Protein AF-A0A7V4SW71-F1 (afdb_monomer_lite)

Structure (mmCIF, N/CA/C/O backbone):
data_AF-A0A7V4SW71-F1
#
_entry.id   AF-A0A7V4SW71-F1
#
loop_
_atom_site.group_PDB
_atom_site.id
_atom_site.type_symbol
_atom_site.label_atom_id
_atom_site.label_alt_id
_atom_site.label_comp_id
_atom_site.label_asym_id
_atom_site.label_entity_id
_atom_site.label_seq_id
_atom_site.pdbx_PDB_ins_code
_atom_site.Cartn_x
_atom_site.Cartn_y
_atom_site.Cartn_z
_atom_site.occupancy
_atom_site.B_iso_or_equiv
_atom_site.auth_seq_id
_atom_site.auth_comp_id
_atom_site.auth_asym_id
_atom_site.auth_atom_id
_atom_site.pdbx_PDB_model_num
ATOM 1 N N . MET A 1 1 ? -66.547 -0.170 7.806 1.00 44.41 1 MET A N 1
ATOM 2 C CA . MET A 1 1 ? -65.790 1.089 7.592 1.00 44.41 1 MET A CA 1
ATOM 3 C C . MET A 1 1 ? -64.927 1.549 8.776 1.00 44.41 1 MET A C 1
ATOM 5 O O . MET A 1 1 ? -63.942 2.219 8.518 1.00 44.41 1 MET A O 1
ATOM 9 N N . ARG A 1 2 ? -65.202 1.182 10.043 1.00 37.84 2 ARG A N 1
ATOM 10 C CA . ARG A 1 2 ? -64.357 1.587 11.195 1.00 37.84 2 ARG A CA 1
ATOM 11 C C . ARG A 1 2 ? -63.108 0.724 11.460 1.00 37.84 2 ARG A C 1
ATOM 13 O O . ARG A 1 2 ? -62.207 1.191 12.137 1.00 37.84 2 ARG A O 1
ATOM 20 N N . ILE A 1 3 ? -63.015 -0.482 10.889 1.00 38.28 3 ILE A N 1
ATOM 21 C CA . ILE A 1 3 ? -61.855 -1.383 11.081 1.00 38.28 3 ILE A CA 1
ATOM 22 C C . ILE A 1 3 ? -60.724 -1.103 10.068 1.00 38.28 3 ILE A C 1
ATOM 24 O O . ILE A 1 3 ? -59.557 -1.302 10.383 1.00 38.28 3 ILE A O 1
ATOM 28 N N . LEU A 1 4 ? -61.032 -0.530 8.895 1.00 38.78 4 LEU A N 1
ATOM 29 C CA . LEU A 1 4 ? -60.008 -0.141 7.910 1.00 38.78 4 LEU A CA 1
ATOM 30 C C . LEU A 1 4 ? -59.268 1.157 8.287 1.00 38.78 4 LEU A C 1
ATOM 32 O O . LEU A 1 4 ? -58.113 1.329 7.920 1.00 38.78 4 LEU A O 1
ATOM 36 N N . PHE A 1 5 ? -59.903 2.057 9.047 1.00 35.97 5 PHE A N 1
ATOM 37 C CA . PHE A 1 5 ? -59.296 3.339 9.435 1.00 35.97 5 PHE A CA 1
ATOM 38 C C . PHE A 1 5 ? -58.245 3.197 10.549 1.00 35.97 5 PHE A C 1
ATOM 40 O O . PHE A 1 5 ? -57.279 3.951 10.571 1.00 35.97 5 PHE A O 1
ATOM 47 N N . VAL A 1 6 ? -58.381 2.200 11.433 1.00 38.84 6 VAL A N 1
ATOM 48 C CA . VAL A 1 6 ? -57.404 1.941 12.510 1.00 38.84 6 VAL A CA 1
ATOM 49 C C . VAL A 1 6 ? -56.166 1.206 11.979 1.00 38.84 6 VAL A C 1
ATOM 51 O O . VAL A 1 6 ? -55.058 1.495 12.415 1.00 38.84 6 VAL A O 1
ATOM 54 N N . ALA A 1 7 ? -56.320 0.337 10.973 1.00 34.94 7 ALA A N 1
ATOM 55 C CA . ALA A 1 7 ? -55.188 -0.318 10.314 1.00 34.94 7 ALA A CA 1
ATOM 56 C C . ALA A 1 7 ? -54.356 0.660 9.463 1.00 34.94 7 ALA A C 1
ATOM 58 O O . ALA A 1 7 ? -53.132 0.589 9.464 1.00 34.94 7 ALA A O 1
ATOM 59 N N . VAL A 1 8 ? -55.001 1.621 8.791 1.00 40.41 8 VAL A N 1
ATOM 60 C CA . VAL A 1 8 ? -54.296 2.644 8.002 1.00 40.41 8 VAL A CA 1
ATOM 61 C C . VAL A 1 8 ? -53.605 3.674 8.904 1.00 40.41 8 VAL A C 1
ATOM 63 O O . VAL A 1 8 ? -52.491 4.076 8.593 1.00 40.41 8 VAL A O 1
ATOM 66 N N . LEU A 1 9 ? -54.171 4.029 10.065 1.00 33.66 9 LEU A N 1
ATOM 67 C CA . LEU A 1 9 ? -53.456 4.853 11.050 1.00 33.66 9 LEU A CA 1
ATOM 68 C C . LEU A 1 9 ? -52.313 4.103 11.747 1.00 33.66 9 LEU A C 1
ATOM 70 O O . LEU A 1 9 ? -51.289 4.727 11.978 1.00 33.66 9 LEU A O 1
ATOM 74 N N . ALA A 1 10 ? -52.420 2.791 11.991 1.00 32.06 10 ALA A N 1
ATOM 75 C CA . ALA A 1 10 ? -51.314 1.987 12.528 1.00 32.06 10 ALA A CA 1
ATOM 76 C C . ALA A 1 10 ? -50.156 1.812 11.524 1.00 32.06 10 ALA A C 1
ATOM 78 O O . ALA A 1 10 ? -48.993 1.785 11.921 1.00 32.06 10 ALA A O 1
ATOM 79 N N . ILE A 1 11 ? -50.455 1.755 10.221 1.00 34.25 11 ILE A N 1
ATOM 80 C CA . ILE A 1 11 ? -49.442 1.712 9.152 1.00 34.25 11 ILE A CA 1
ATOM 81 C C . ILE A 1 11 ? -48.845 3.109 8.889 1.00 34.25 11 ILE A C 1
ATOM 83 O O . ILE A 1 11 ? -47.673 3.213 8.541 1.00 34.25 11 ILE A O 1
ATOM 87 N N . ILE A 1 12 ? -49.592 4.191 9.138 1.00 32.88 12 ILE A N 1
ATOM 88 C CA . ILE A 1 12 ? -49.085 5.574 9.051 1.00 32.88 12 ILE A CA 1
ATOM 89 C C . ILE A 1 12 ? -48.359 6.011 10.344 1.00 32.88 12 ILE A C 1
ATOM 91 O O . ILE A 1 12 ? -47.489 6.874 10.286 1.00 32.88 12 ILE A O 1
ATOM 95 N N . SER A 1 13 ? -48.607 5.377 11.497 1.00 30.22 13 SER A N 1
ATOM 96 C CA . SER A 1 13 ? -47.871 5.622 12.751 1.00 30.22 13 SER A CA 1
ATOM 97 C C . SER A 1 13 ? -46.679 4.682 12.984 1.00 30.22 13 SER A C 1
ATOM 99 O O . SER A 1 13 ? -45.885 4.933 13.883 1.00 30.22 13 SER A O 1
ATOM 101 N N . LEU A 1 14 ? -46.495 3.640 12.165 1.00 31.39 14 LEU A N 1
ATOM 102 C CA . LEU A 1 14 ? -45.234 2.881 12.083 1.00 31.39 14 LEU A CA 1
ATOM 103 C C . LEU A 1 14 ? -44.187 3.568 11.183 1.00 31.39 14 LEU A C 1
ATOM 105 O O . LEU A 1 14 ? -43.041 3.135 11.130 1.00 31.39 14 LEU A O 1
ATOM 109 N N . ALA A 1 15 ? -44.548 4.680 10.534 1.00 33.91 15 ALA A N 1
ATOM 110 C CA . ALA A 1 15 ? -43.633 5.538 9.779 1.00 33.91 15 ALA A CA 1
ATOM 111 C C . ALA A 1 15 ? -42.925 6.606 10.644 1.00 33.91 15 ALA A C 1
ATOM 113 O O . ALA A 1 15 ? -42.217 7.458 10.112 1.00 33.91 15 ALA A O 1
ATOM 114 N N . ALA A 1 16 ? -43.088 6.567 11.971 1.00 36.00 16 ALA A N 1
ATOM 115 C CA . ALA A 1 16 ? -42.470 7.509 12.902 1.00 36.00 16 ALA A CA 1
ATOM 116 C C . ALA A 1 16 ? -41.778 6.800 14.079 1.00 36.00 16 ALA A C 1
ATOM 118 O O . ALA A 1 16 ? -42.049 7.114 15.229 1.00 36.00 16 ALA A O 1
ATOM 119 N N . CYS A 1 17 ? -40.907 5.827 13.792 1.00 30.75 17 CYS A N 1
ATOM 120 C CA . CYS A 1 17 ? -39.684 5.550 14.566 1.00 30.75 17 CYS A CA 1
ATOM 121 C C . CYS A 1 17 ? -38.835 4.485 13.844 1.00 30.75 17 CYS A C 1
ATOM 123 O O . CYS A 1 17 ? -38.469 3.460 14.412 1.00 30.75 17 CYS A O 1
ATOM 125 N N . ALA A 1 18 ? -38.530 4.687 12.559 1.00 31.14 18 ALA A N 1
ATOM 126 C CA . ALA A 1 18 ? -37.300 4.091 12.055 1.00 31.14 18 ALA A CA 1
ATOM 127 C C . ALA A 1 18 ? -36.182 4.893 12.727 1.00 31.14 18 ALA A C 1
ATOM 129 O O . ALA A 1 18 ? -36.023 6.073 12.409 1.00 31.14 18 ALA A O 1
ATOM 130 N N . LEU A 1 19 ? -35.464 4.310 13.697 1.00 35.78 19 LEU A N 1
ATOM 131 C CA . LEU A 1 19 ? -34.148 4.841 14.054 1.00 35.78 19 LEU A CA 1
ATOM 132 C C . LEU A 1 19 ? -33.422 5.052 12.725 1.00 35.78 19 LEU A C 1
ATOM 134 O O . LEU A 1 19 ? -33.277 4.099 11.955 1.00 35.78 19 LEU A O 1
ATOM 138 N N . ALA A 1 20 ? -33.077 6.301 12.408 1.00 46.69 20 ALA A N 1
ATOM 139 C CA . ALA A 1 20 ? -32.294 6.596 11.221 1.00 46.69 20 ALA A CA 1
ATOM 140 C C . ALA A 1 20 ? -31.090 5.649 11.229 1.00 46.69 20 ALA A C 1
ATOM 142 O O . ALA A 1 20 ? -30.448 5.497 12.270 1.00 46.69 20 ALA A O 1
ATOM 143 N N . ALA A 1 21 ? -30.843 4.958 10.114 1.00 60.59 21 ALA A N 1
ATOM 144 C CA . ALA A 1 21 ? -29.692 4.074 9.995 1.00 60.59 21 ALA A CA 1
ATOM 145 C C . ALA A 1 21 ? -28.444 4.813 10.505 1.00 60.59 21 ALA A C 1
ATOM 147 O O . ALA A 1 21 ? -28.229 5.973 10.141 1.00 60.59 21 ALA A O 1
ATOM 148 N N . ASN A 1 22 ? -27.695 4.167 11.404 1.00 79.69 22 ASN A N 1
ATOM 149 C CA . ASN A 1 22 ? -26.560 4.773 12.091 1.00 79.69 22 ASN A CA 1
ATOM 150 C C . ASN A 1 22 ? -25.607 5.420 11.071 1.00 79.69 22 ASN A C 1
ATOM 152 O O . ASN A 1 22 ? -25.213 4.754 10.115 1.00 79.69 22 ASN A O 1
ATOM 156 N N . ASN A 1 23 ? -25.282 6.708 11.237 1.00 92.56 23 ASN A N 1
ATOM 157 C CA . ASN A 1 23 ? -24.412 7.448 10.323 1.00 92.56 23 ASN A CA 1
ATOM 158 C C . ASN A 1 23 ? -22.981 7.488 10.887 1.00 92.56 23 ASN A C 1
ATOM 160 O O . ASN A 1 23 ? -22.690 8.369 11.693 1.00 92.56 23 ASN A O 1
ATOM 164 N N . PRO A 1 24 ? -22.064 6.601 10.456 1.00 95.31 24 PRO A N 1
ATOM 165 C CA . PRO A 1 24 ? -20.747 6.482 11.077 1.00 95.31 24 PRO A CA 1
ATOM 166 C C . PRO A 1 24 ? -19.782 7.612 10.702 1.00 95.31 24 PRO A C 1
ATOM 168 O O . PRO A 1 24 ? -18.644 7.630 11.159 1.00 95.31 24 PRO A O 1
ATOM 171 N N . TYR A 1 25 ? -20.183 8.540 9.836 1.00 97.44 25 TYR A N 1
ATOM 172 C CA . TYR A 1 25 ? -19.286 9.557 9.308 1.00 97.44 25 TYR A CA 1
ATOM 173 C C . TYR A 1 25 ? -19.103 10.691 10.307 1.00 97.44 25 TYR A C 1
ATOM 175 O O . TYR A 1 25 ? -20.074 11.302 10.757 1.00 97.44 25 TYR A O 1
ATOM 183 N N . GLY A 1 26 ? -17.851 11.022 10.597 1.00 97.25 26 GLY A N 1
ATOM 184 C CA . GLY A 1 26 ? -17.503 12.125 11.469 1.00 97.25 26 GLY A CA 1
ATOM 185 C C . GLY A 1 26 ? -16.204 12.819 11.088 1.00 97.25 26 GLY A C 1
ATOM 186 O O . GLY A 1 26 ? -15.519 12.424 10.148 1.00 97.25 26 GLY A O 1
ATOM 187 N N . VAL A 1 27 ? -15.884 13.879 11.826 1.00 97.31 27 VAL A N 1
ATOM 188 C CA . VAL A 1 27 ? -14.640 14.651 11.695 1.00 97.31 27 VAL A CA 1
ATOM 189 C C . VAL A 1 27 ? -14.073 14.999 13.068 1.00 97.31 27 VAL A C 1
ATOM 191 O O . VAL A 1 27 ? -14.839 15.218 14.010 1.00 97.31 27 VAL A O 1
ATOM 194 N N . HIS A 1 28 ? -12.747 15.079 13.180 1.00 96.00 28 HIS A N 1
ATOM 195 C CA . HIS A 1 28 ? -12.078 15.631 14.355 1.00 96.00 28 HIS A CA 1
ATOM 196 C C . HIS A 1 28 ? -11.572 17.043 14.054 1.00 96.00 28 HIS A C 1
ATOM 198 O O . HIS A 1 28 ? -10.795 17.249 13.129 1.00 96.00 28 HIS A O 1
ATOM 204 N N . MET A 1 29 ? -12.046 18.025 14.815 1.00 90.81 29 MET A N 1
ATOM 205 C CA . MET A 1 29 ? -11.704 19.434 14.681 1.00 90.81 29 MET A CA 1
ATOM 206 C C . MET A 1 29 ? -10.785 19.893 15.823 1.00 90.81 29 MET A C 1
ATOM 208 O O . MET A 1 29 ? -11.094 19.689 16.999 1.00 90.81 29 MET A O 1
ATOM 212 N N . LEU A 1 30 ? -9.702 20.597 15.477 1.00 86.44 30 LEU A N 1
ATOM 213 C CA . LEU A 1 30 ? -8.898 21.370 16.434 1.00 86.44 30 LEU A CA 1
ATOM 214 C C . LEU A 1 30 ? -9.202 22.875 16.390 1.00 86.44 30 LEU A C 1
ATOM 216 O O . LEU A 1 30 ? -8.952 23.599 17.354 1.00 86.44 30 LEU A O 1
ATOM 220 N N . SER A 1 31 ? -9.829 23.350 15.313 1.00 87.25 31 SER A N 1
ATOM 221 C CA . SER A 1 31 ? -10.181 24.760 15.121 1.00 87.25 31 SER A CA 1
ATOM 222 C C . SER A 1 31 ? -11.676 25.028 15.328 1.00 87.25 31 SER A C 1
ATOM 224 O O . SER A 1 31 ? -12.527 24.324 14.790 1.00 87.25 31 SER A O 1
ATOM 226 N N . PHE A 1 32 ? -12.013 26.103 16.049 1.00 88.94 32 PHE A N 1
ATOM 227 C CA . PHE A 1 32 ? -13.396 26.586 16.169 1.00 88.94 32 PHE A CA 1
ATOM 228 C C . PHE A 1 32 ? -13.785 27.464 14.967 1.00 88.94 32 PHE A C 1
ATOM 230 O O . PHE A 1 32 ? -13.002 28.302 14.527 1.00 88.94 32 PHE A O 1
ATOM 237 N N . GLY A 1 33 ? -15.020 27.330 14.472 1.00 89.44 33 GLY A N 1
ATOM 238 C CA . GLY A 1 33 ? -15.569 28.199 13.426 1.00 89.44 33 GLY A CA 1
ATOM 239 C C . GLY A 1 33 ? -16.891 27.676 12.868 1.00 89.44 33 GLY A C 1
ATOM 240 O O . GLY A 1 33 ? -17.030 26.479 12.620 1.00 89.44 33 GLY A O 1
ATOM 241 N N . SER A 1 34 ? -17.873 28.559 12.659 1.00 90.19 34 SER A N 1
ATOM 242 C CA . SER A 1 34 ? -19.178 28.173 12.095 1.00 90.19 34 SER A CA 1
ATOM 243 C C . SER A 1 34 ? -19.055 27.660 10.658 1.00 90.19 34 SER A C 1
ATOM 245 O O . SER A 1 34 ? -19.684 26.666 10.307 1.00 90.19 34 SER A O 1
ATOM 247 N N . ASN A 1 35 ? -18.176 28.275 9.863 1.00 93.19 35 ASN A N 1
ATOM 248 C CA . ASN A 1 35 ? -17.790 27.813 8.531 1.00 93.19 35 ASN A CA 1
ATOM 249 C C . ASN A 1 35 ? -17.203 26.394 8.554 1.00 93.19 35 ASN A C 1
ATOM 251 O O . ASN A 1 35 ? -17.532 25.585 7.695 1.00 93.19 35 ASN A O 1
ATOM 255 N N . ILE A 1 36 ? -16.384 26.063 9.554 1.00 94.44 36 ILE A N 1
ATOM 256 C CA . ILE A 1 36 ? -15.794 24.725 9.673 1.00 94.44 36 ILE A CA 1
ATOM 257 C C . ILE A 1 36 ? -16.885 23.694 9.995 1.00 94.44 36 ILE A C 1
ATOM 259 O O . ILE A 1 36 ? -16.918 22.623 9.394 1.00 94.44 36 ILE A O 1
ATOM 263 N N . GLN A 1 37 ? -17.845 24.034 10.863 1.00 95.88 37 GLN A N 1
ATOM 264 C CA . GLN A 1 37 ? -19.008 23.177 11.120 1.00 95.88 37 GLN A CA 1
ATOM 265 C C . GLN A 1 37 ? -19.906 23.013 9.882 1.00 95.88 37 GLN A C 1
ATOM 267 O O . GLN A 1 37 ? -20.489 21.948 9.685 1.00 95.88 37 GLN A O 1
ATOM 272 N N . ASP A 1 38 ? -20.012 24.038 9.033 1.00 96.31 38 ASP A N 1
ATOM 273 C CA . ASP A 1 38 ? -20.705 23.959 7.743 1.00 96.31 38 ASP A CA 1
ATOM 274 C C . ASP A 1 38 ? -20.015 22.965 6.791 1.00 96.31 38 ASP A C 1
ATOM 276 O O . ASP A 1 38 ? -20.687 22.126 6.184 1.00 96.31 38 ASP A O 1
ATOM 280 N N . TRP A 1 39 ? -18.680 22.992 6.722 1.00 96.88 39 TRP A N 1
ATOM 281 C CA . TRP A 1 39 ? -17.881 22.040 5.940 1.00 96.88 39 TRP A CA 1
ATOM 282 C C . TRP A 1 39 ? -17.968 20.613 6.482 1.00 96.88 39 TRP A C 1
ATOM 284 O O . TRP A 1 39 ? -18.054 19.660 5.704 1.00 96.88 39 TRP A O 1
ATOM 294 N N . ALA A 1 40 ? -17.956 20.461 7.808 1.00 96.94 40 ALA A N 1
ATOM 295 C CA . ALA A 1 40 ? -18.137 19.180 8.478 1.00 96.94 40 ALA A CA 1
ATOM 296 C C . ALA A 1 40 ? -19.514 18.603 8.142 1.00 96.94 40 ALA A C 1
ATOM 298 O O . ALA A 1 40 ? -19.621 17.471 7.677 1.00 96.94 40 ALA A O 1
ATOM 299 N N . ARG A 1 41 ? -20.570 19.415 8.272 1.00 95.38 41 ARG A N 1
ATOM 300 C CA . ARG A 1 41 ? -21.945 19.003 7.982 1.00 95.38 41 ARG A CA 1
ATOM 301 C C . ARG A 1 41 ? -22.158 18.627 6.518 1.00 95.38 41 ARG A C 1
ATOM 303 O O . ARG A 1 41 ? -22.955 17.727 6.226 1.00 95.38 41 ARG A O 1
ATOM 310 N N . SER A 1 42 ? -21.509 19.324 5.589 1.00 93.31 42 SER A N 1
ATOM 311 C CA . SER A 1 42 ? -21.604 18.977 4.171 1.00 93.31 42 SER A CA 1
ATOM 312 C C . SER A 1 42 ? -20.898 17.653 3.861 1.00 93.31 42 SER A C 1
ATOM 314 O O . SER A 1 42 ? -21.417 16.895 3.045 1.00 93.31 42 SER A O 1
ATOM 316 N N . LEU A 1 43 ? -19.798 17.329 4.552 1.00 94.81 43 LEU A N 1
ATOM 317 C CA . LEU A 1 43 ? -19.082 16.054 4.437 1.00 94.81 43 LEU A CA 1
ATOM 318 C C . LEU A 1 43 ? -19.823 14.880 5.085 1.00 94.81 43 LEU A C 1
ATOM 320 O O . LEU A 1 43 ? -19.997 13.844 4.447 1.00 94.81 43 LEU A O 1
ATOM 324 N N . THR A 1 44 ? -20.237 15.018 6.344 1.00 94.94 44 THR A N 1
ATOM 325 C CA . THR A 1 44 ? -20.735 13.901 7.165 1.00 94.94 44 THR A CA 1
ATOM 326 C C . THR A 1 44 ? -22.217 13.612 6.948 1.00 94.94 44 THR A C 1
ATOM 328 O O . THR A 1 44 ? -22.667 12.489 7.171 1.00 94.94 44 THR A O 1
ATOM 331 N N . GLY A 1 45 ? -22.984 14.591 6.457 1.00 92.19 45 GLY A N 1
ATOM 332 C CA . GLY A 1 45 ? -24.440 14.495 6.388 1.00 92.19 45 GLY A CA 1
ATOM 333 C C . GLY A 1 45 ? -25.115 14.728 7.752 1.00 92.19 45 GLY A C 1
ATOM 334 O O . GLY A 1 45 ? -24.442 14.926 8.763 1.00 92.19 45 GLY A O 1
ATOM 335 N N . PRO A 1 46 ? -26.460 14.751 7.808 1.00 91.62 46 PRO A N 1
ATOM 336 C CA . PRO A 1 46 ? -27.162 14.835 9.087 1.00 91.62 46 PRO A CA 1
ATOM 337 C C . PRO A 1 46 ? -26.842 13.614 9.968 1.00 91.62 46 PRO A C 1
ATOM 339 O O . PRO A 1 46 ? -26.504 12.550 9.461 1.00 91.62 46 PRO A O 1
ATOM 342 N N . GLY A 1 47 ? -26.928 13.734 11.286 1.00 93.31 47 GLY A N 1
ATOM 343 C CA . GLY A 1 47 ? -26.572 12.675 12.235 1.00 93.31 47 GLY A CA 1
ATOM 344 C C . GLY A 1 47 ? -25.099 12.252 12.224 1.00 93.31 47 GLY A C 1
ATOM 345 O O . GLY A 1 47 ? -24.778 11.266 12.871 1.00 93.31 47 GLY A O 1
ATOM 346 N N . GLY A 1 48 ? -24.223 12.952 11.494 1.00 95.44 48 GLY A N 1
ATOM 347 C CA . GLY A 1 48 ? -22.785 12.698 11.516 1.00 95.44 48 GLY A CA 1
ATOM 348 C C . GLY A 1 48 ? -22.112 13.258 12.771 1.00 95.44 48 GLY A C 1
ATOM 349 O O . GLY A 1 48 ? -22.645 14.161 13.420 1.00 95.44 48 GLY A O 1
ATOM 350 N N . TYR A 1 49 ? -20.930 12.743 13.099 1.00 97.56 49 TYR A N 1
ATOM 351 C CA . TYR A 1 49 ? -20.196 13.079 14.321 1.00 97.56 49 TYR A CA 1
ATOM 352 C C . TYR A 1 49 ? -19.226 14.248 14.121 1.00 97.56 49 TYR A C 1
ATOM 354 O O . TYR A 1 49 ? -18.637 14.429 13.057 1.00 97.56 49 TYR A O 1
ATOM 362 N N . CYS A 1 50 ? -19.026 15.041 15.166 1.00 96.62 50 CYS A N 1
ATOM 363 C CA . CYS A 1 50 ? -18.064 16.134 15.165 1.00 96.62 50 CYS A CA 1
ATOM 364 C C . CYS A 1 50 ? -17.344 16.158 16.515 1.00 96.62 50 CYS A C 1
ATOM 366 O O . CYS A 1 50 ? -17.985 16.414 17.534 1.00 96.62 50 CYS A O 1
ATOM 368 N N . LYS A 1 51 ? -16.042 15.850 16.536 1.00 97.56 51 LYS A N 1
ATOM 369 C CA . LYS A 1 51 ? -15.201 15.859 17.744 1.00 97.56 51 LYS A CA 1
ATOM 370 C C . LYS A 1 51 ? -14.472 17.191 17.870 1.00 97.56 51 LYS A C 1
ATOM 372 O O . LYS A 1 51 ? -13.914 17.667 16.888 1.00 97.56 51 LYS A O 1
ATOM 377 N N . GLN A 1 52 ? -14.461 17.765 19.072 1.00 95.75 52 GLN A N 1
ATOM 378 C CA . GLN A 1 52 ? -13.737 19.000 19.384 1.00 95.75 52 GLN A CA 1
ATOM 379 C C . GLN A 1 52 ? -13.037 18.915 20.738 1.00 95.75 52 GLN A C 1
ATOM 381 O O . GLN A 1 52 ? -13.612 18.463 21.733 1.00 95.75 52 GLN A O 1
ATOM 386 N N . LEU A 1 53 ? -11.811 19.434 20.770 1.00 93.94 53 LEU A N 1
ATOM 387 C CA . LEU A 1 53 ? -11.004 19.603 21.973 1.00 93.94 53 LEU A CA 1
ATOM 388 C C . LEU A 1 53 ? -11.526 20.746 22.870 1.00 93.94 53 LEU A C 1
ATOM 390 O O . LEU A 1 53 ? -11.618 21.902 22.449 1.00 93.94 53 LEU A O 1
ATOM 394 N N . MET A 1 54 ? -11.819 20.430 24.135 1.00 95.19 54 MET A N 1
ATOM 395 C CA . MET A 1 54 ? -12.188 21.369 25.202 1.00 95.19 54 MET A CA 1
ATOM 396 C C . MET A 1 54 ? -11.114 21.371 26.294 1.00 95.19 54 MET A C 1
ATOM 398 O O . MET A 1 54 ? -11.172 20.596 27.247 1.00 95.19 54 MET A O 1
ATOM 402 N N . MET A 1 55 ? -10.113 22.237 26.128 1.00 94.00 55 MET A N 1
ATOM 403 C CA . MET A 1 55 ? -8.913 22.262 26.971 1.00 94.00 55 MET A CA 1
ATOM 404 C C . MET A 1 55 ? -8.941 23.306 28.095 1.00 94.00 55 MET A C 1
ATOM 406 O O . MET A 1 55 ? -9.700 24.271 28.062 1.00 94.00 55 MET A O 1
ATOM 410 N N . GLY A 1 56 ? -8.040 23.154 29.062 1.00 95.88 56 GLY A N 1
ATOM 411 C CA . GLY A 1 56 ? -7.845 24.083 30.176 1.00 95.88 56 GLY A CA 1
ATOM 412 C C . GLY A 1 56 ? -8.727 23.793 31.389 1.00 95.88 56 GLY A C 1
ATOM 413 O O . GLY A 1 56 ? -8.919 24.676 32.225 1.00 95.88 56 GLY A O 1
ATOM 414 N N . ILE A 1 57 ? -9.279 22.582 31.497 1.00 97.50 57 ILE A N 1
ATOM 415 C CA . ILE A 1 57 ? -10.122 22.193 32.629 1.00 97.50 57 ILE A CA 1
ATOM 416 C C . ILE A 1 57 ? -9.235 21.806 33.816 1.00 97.50 57 ILE A C 1
ATOM 418 O O . ILE A 1 57 ? -8.357 20.953 33.712 1.00 97.50 57 ILE A O 1
ATOM 422 N N . THR A 1 58 ? -9.476 22.438 34.961 1.00 96.81 58 THR A N 1
ATOM 423 C CA . THR A 1 58 ? -8.776 22.198 36.228 1.00 96.81 58 THR A CA 1
ATOM 424 C C . THR A 1 58 ? -9.793 22.089 37.367 1.00 96.81 58 THR A C 1
ATOM 426 O O . THR A 1 58 ? -10.987 22.332 37.178 1.00 96.81 58 THR A O 1
ATOM 429 N N . ASN A 1 59 ? -9.339 21.780 38.584 1.00 97.81 59 ASN A N 1
ATOM 430 C CA . ASN A 1 59 ? -10.214 21.671 39.761 1.00 97.81 59 ASN A CA 1
ATOM 431 C C . ASN A 1 59 ? -10.998 22.970 40.049 1.00 97.81 59 ASN A C 1
ATOM 433 O O . ASN A 1 59 ? -12.083 22.921 40.633 1.00 97.81 59 ASN A O 1
ATOM 437 N N . SER A 1 60 ? -10.487 24.128 39.610 1.00 96.88 60 SER A N 1
ATOM 438 C CA . SER A 1 60 ? -11.134 25.432 39.789 1.00 96.88 60 SER A CA 1
ATOM 439 C C . SER A 1 60 ? -12.118 25.809 38.677 1.00 96.88 60 SER A C 1
ATOM 441 O O . SER A 1 60 ? -12.798 26.827 38.801 1.00 96.88 60 SER A O 1
ATOM 443 N N . THR A 1 61 ? -12.255 25.017 37.607 1.00 98.19 61 THR A N 1
ATOM 444 C CA . THR A 1 61 ? -13.178 25.329 36.504 1.00 98.19 61 THR A CA 1
ATOM 445 C C . THR A 1 61 ? -14.630 25.344 36.990 1.00 98.19 61 THR A C 1
ATOM 447 O O . THR A 1 61 ? -15.116 24.380 37.585 1.00 98.19 61 THR A O 1
ATOM 450 N N . THR A 1 62 ? -15.351 26.439 36.739 1.00 97.44 62 THR A N 1
ATOM 451 C CA . THR A 1 62 ? -16.710 26.681 37.264 1.00 97.44 62 THR A CA 1
ATOM 452 C C . THR A 1 62 ? -17.838 26.383 36.272 1.00 97.44 62 THR A C 1
ATOM 454 O O . THR A 1 62 ? -18.995 26.348 36.681 1.00 97.44 62 THR A O 1
ATOM 457 N N . GLY A 1 63 ? -17.528 26.125 35.000 1.00 97.75 63 GLY A N 1
ATOM 458 C CA . GLY A 1 63 ? -18.501 25.851 33.938 1.00 97.75 63 GLY A CA 1
ATOM 459 C C . GLY A 1 63 ? -17.852 25.870 32.548 1.00 97.75 63 GLY A C 1
ATOM 460 O O . GLY A 1 63 ? -16.638 26.074 32.452 1.00 97.75 63 GLY A O 1
ATOM 461 N N . PRO A 1 64 ? -18.623 25.642 31.470 1.00 98.12 64 PRO A N 1
ATOM 462 C CA . PRO A 1 64 ? -18.095 25.687 30.111 1.00 98.12 64 PRO A CA 1
ATOM 463 C C . PRO A 1 64 ? -17.829 27.129 29.658 1.00 98.12 64 PRO A C 1
ATOM 465 O O . PRO A 1 64 ? -18.504 28.066 30.090 1.00 98.12 64 PRO A O 1
ATOM 468 N N . SER A 1 65 ? -16.885 27.312 28.732 1.00 96.94 65 SER A N 1
ATOM 469 C CA . SER A 1 65 ? -16.720 28.601 28.049 1.00 96.94 65 SER A CA 1
ATOM 470 C C . SER A 1 65 ? -17.905 28.894 27.116 1.00 96.94 65 SER A C 1
ATOM 472 O O . SER A 1 65 ? -18.558 27.975 26.613 1.00 96.94 65 SER A O 1
ATOM 474 N N . SER A 1 66 ? -18.160 30.173 26.821 1.00 96.94 66 SER A N 1
ATOM 475 C CA . SER A 1 66 ? -19.190 30.569 25.847 1.00 96.94 66 SER A CA 1
ATOM 476 C C . SER A 1 66 ? -18.926 29.993 24.452 1.00 96.94 66 SER A C 1
ATOM 478 O O . SER A 1 66 ? -19.873 29.627 23.760 1.00 96.94 66 SER A O 1
ATOM 480 N N . THR A 1 67 ? -17.654 29.849 24.068 1.00 96.50 67 THR A N 1
ATOM 481 C CA . THR A 1 67 ? -17.229 29.206 22.817 1.00 96.50 67 THR A CA 1
ATOM 482 C C . THR A 1 67 ? -17.625 27.731 22.765 1.00 96.50 67 THR A C 1
ATOM 484 O O . THR A 1 67 ? -18.057 27.249 21.724 1.00 96.50 67 THR A O 1
ATOM 487 N N . TRP A 1 68 ? -17.521 26.996 23.876 1.00 97.69 68 TRP A N 1
ATOM 488 C CA . TRP A 1 68 ? -17.930 25.587 23.918 1.00 97.69 68 TRP A CA 1
ATOM 489 C C . TRP A 1 68 ? -19.446 25.440 23.834 1.00 97.69 68 TRP A C 1
ATOM 491 O O . TRP A 1 68 ? -19.943 24.590 23.099 1.00 97.69 68 TRP A O 1
ATOM 501 N N . VAL A 1 69 ? -20.182 26.302 24.541 1.00 98.44 69 VAL A N 1
ATOM 502 C CA . VAL A 1 69 ? -21.650 26.334 24.489 1.00 98.44 69 VAL A CA 1
ATOM 503 C C . VAL A 1 69 ? -22.131 26.632 23.068 1.00 98.44 69 VAL A C 1
ATOM 505 O O . VAL A 1 69 ? -22.966 25.896 22.542 1.00 98.44 69 VAL A O 1
ATOM 508 N N . SER A 1 70 ? -21.588 27.670 22.424 1.00 97.94 70 SER A N 1
ATOM 509 C CA . SER A 1 70 ? -21.978 28.044 21.061 1.00 97.94 70 SER A CA 1
ATOM 510 C C . SER A 1 70 ? -21.586 26.988 20.032 1.00 97.94 70 SER A C 1
ATOM 512 O O . SER A 1 70 ? -22.358 26.727 19.113 1.00 97.94 70 SER A O 1
ATOM 514 N N . TRP A 1 71 ? -20.438 26.327 20.203 1.00 97.81 71 TRP A N 1
ATOM 515 C CA . TRP A 1 71 ? -20.012 25.249 19.316 1.00 97.81 71 TRP A CA 1
ATOM 516 C C . TRP A 1 71 ? -20.935 24.026 19.416 1.00 97.81 71 TRP A C 1
ATOM 518 O O . TRP A 1 71 ? -21.399 23.541 18.384 1.00 97.81 71 TRP A O 1
ATOM 528 N N . VAL A 1 72 ? -21.276 23.569 20.630 1.00 98.44 72 VAL A N 1
ATOM 529 C CA . VAL A 1 72 ? -22.206 22.438 20.824 1.00 98.44 72 VAL A CA 1
ATOM 530 C C . VAL A 1 72 ? -23.583 22.765 20.242 1.00 98.44 72 VAL A C 1
ATOM 532 O O . VAL A 1 72 ? -24.157 21.941 19.531 1.00 98.44 72 VAL A O 1
ATOM 535 N N . GLN A 1 73 ? -24.093 23.979 20.477 1.00 98.31 73 GLN A N 1
ATOM 536 C CA . GLN A 1 73 ? -25.345 24.426 19.861 1.00 98.31 73 GLN A CA 1
ATOM 537 C C . GLN A 1 73 ? -25.244 24.437 18.328 1.00 98.31 73 GLN A C 1
ATOM 539 O O . GLN A 1 73 ? -26.127 23.917 17.651 1.00 98.31 73 GLN A O 1
ATOM 544 N N . GLY A 1 74 ? -24.135 24.941 17.781 1.00 97.88 74 GLY A N 1
ATOM 545 C CA . GLY A 1 74 ? -23.883 24.992 16.342 1.00 97.88 74 GLY A CA 1
ATOM 546 C C . GLY A 1 74 ? -23.831 23.618 15.668 1.00 97.88 74 GLY A C 1
ATOM 547 O O . GLY A 1 74 ? -24.235 23.508 14.506 1.00 97.88 74 GLY A O 1
ATOM 548 N N . CYS A 1 75 ? -23.402 22.570 16.385 1.00 97.94 75 CYS A N 1
ATOM 549 C CA . CYS A 1 75 ? -23.518 21.181 15.932 1.00 97.94 75 CYS A CA 1
ATOM 550 C C . CYS A 1 75 ? -24.989 20.763 15.816 1.00 97.94 75 CYS A C 1
ATOM 552 O O . CYS A 1 75 ? -25.401 20.281 14.760 1.00 97.94 75 CYS A O 1
ATOM 554 N N . TYR A 1 76 ? -25.803 20.998 16.849 1.00 98.00 76 TYR A N 1
ATOM 555 C CA . TYR A 1 76 ? -27.224 20.637 16.830 1.00 98.00 76 TYR A CA 1
ATOM 556 C C . TYR A 1 76 ? -28.026 21.398 15.773 1.00 98.00 76 TYR A C 1
ATOM 558 O O . TYR A 1 76 ? -28.836 20.783 15.079 1.00 98.00 76 TYR A O 1
ATOM 566 N N . ASP A 1 77 ? -27.758 22.693 15.588 1.00 97.19 77 ASP A N 1
ATOM 567 C CA . ASP A 1 77 ? -28.393 23.520 14.550 1.00 97.19 77 ASP A CA 1
ATOM 568 C C . ASP A 1 77 ? -28.127 22.963 13.142 1.00 97.19 77 ASP A C 1
ATOM 570 O O . ASP A 1 77 ? -28.946 23.088 12.232 1.00 97.19 77 ASP A O 1
ATOM 574 N N . ARG A 1 78 ? -26.985 22.289 12.974 1.00 95.56 78 ARG A N 1
ATOM 575 C CA . ARG A 1 78 ? -26.573 21.608 11.743 1.00 95.56 78 ARG A CA 1
ATOM 576 C C . ARG A 1 78 ? -26.957 20.138 11.710 1.00 95.56 78 ARG A C 1
ATOM 578 O O . ARG A 1 78 ? -26.650 19.475 10.728 1.00 95.56 78 ARG A O 1
ATOM 585 N N . GLN A 1 79 ? -27.663 19.622 12.713 1.00 95.12 79 GLN A N 1
ATOM 586 C CA . GLN A 1 79 ? -28.009 18.206 12.830 1.00 95.12 79 GLN A CA 1
ATOM 587 C C . GLN A 1 79 ? -26.773 17.295 12.921 1.00 95.12 79 GLN A C 1
ATOM 589 O O . GLN A 1 79 ? -26.756 16.237 12.304 1.00 95.12 79 GLN A O 1
ATOM 594 N N . MET A 1 80 ? -25.727 17.707 13.633 1.00 96.25 80 MET A N 1
ATOM 595 C CA . MET A 1 80 ? -24.544 16.888 13.920 1.00 96.25 80 MET A CA 1
ATOM 596 C C . MET A 1 80 ? -24.507 16.476 15.393 1.00 96.25 80 MET A C 1
ATOM 598 O O . MET A 1 80 ? -25.054 17.164 16.256 1.00 96.25 80 MET A O 1
ATOM 602 N N . ILE A 1 81 ? -23.822 15.369 15.669 1.00 97.81 81 ILE A N 1
ATOM 603 C CA . ILE A 1 81 ? -23.634 14.794 16.998 1.00 97.81 81 ILE A CA 1
ATOM 604 C C . ILE A 1 81 ? -22.291 15.283 17.570 1.00 97.81 81 ILE A C 1
ATOM 606 O O . ILE A 1 81 ? -21.239 14.921 17.034 1.00 97.81 81 ILE A O 1
ATOM 610 N N . PRO A 1 82 ? -22.288 16.106 18.634 1.00 98.38 82 PRO A N 1
ATOM 611 C CA . PRO A 1 82 ? -21.059 16.601 19.240 1.00 98.38 82 PRO A CA 1
ATOM 612 C C . PRO A 1 82 ? -20.380 15.539 20.119 1.00 98.38 82 PRO A C 1
ATOM 614 O O . PRO A 1 82 ? -21.012 14.943 20.994 1.00 98.38 82 PRO A O 1
ATOM 617 N N . ILE A 1 83 ? -19.069 15.374 19.924 1.00 98.69 83 ILE A N 1
ATOM 618 C CA . ILE A 1 83 ? -18.148 14.680 20.831 1.00 98.69 83 ILE A CA 1
ATOM 619 C C . ILE A 1 83 ? -17.243 15.739 21.464 1.00 98.69 83 ILE A C 1
ATOM 621 O O . ILE A 1 83 ? -16.446 16.399 20.794 1.00 98.69 83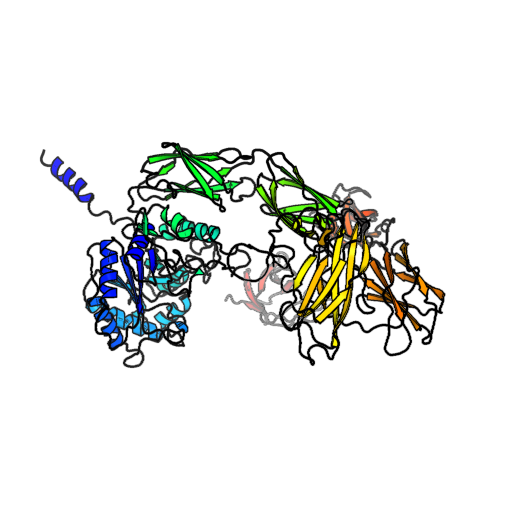 ILE A O 1
ATOM 625 N N . CYS A 1 84 ? -17.390 15.940 22.767 1.00 98.50 84 CYS A N 1
ATOM 626 C CA . CYS A 1 84 ? -16.620 16.908 23.533 1.00 98.50 84 CYS A CA 1
ATOM 627 C C . CYS A 1 84 ? -15.468 16.193 24.241 1.00 98.50 84 CYS A C 1
ATOM 629 O O . CYS A 1 84 ? -15.692 15.527 25.255 1.00 98.50 84 CYS A O 1
ATOM 631 N N . ARG A 1 85 ? -14.242 16.347 23.727 1.00 97.81 85 ARG A N 1
ATOM 632 C CA . ARG A 1 85 ? -13.028 15.837 24.379 1.00 97.81 85 ARG A CA 1
ATOM 633 C C . ARG A 1 85 ? -12.632 16.774 25.509 1.00 97.81 85 ARG A C 1
ATOM 635 O O . ARG A 1 85 ? -12.177 17.891 25.267 1.00 97.81 85 ARG A O 1
ATOM 642 N N . ILE A 1 86 ? -12.795 16.310 26.740 1.00 97.25 86 ILE A N 1
ATOM 643 C CA . ILE A 1 86 ? -12.360 17.004 27.951 1.00 97.25 86 ILE A CA 1
ATOM 644 C C . ILE A 1 86 ? -10.842 16.909 28.035 1.00 97.25 86 ILE A C 1
ATOM 646 O O . ILE A 1 86 ? -10.297 15.811 28.003 1.00 97.25 86 ILE A O 1
ATOM 650 N N . ALA A 1 87 ? -10.158 18.041 28.175 1.00 95.62 87 ALA A N 1
ATOM 651 C CA . ALA A 1 87 ? -8.715 18.078 28.356 1.00 95.62 87 ALA A CA 1
ATOM 652 C C . ALA A 1 87 ? -8.299 19.084 29.437 1.00 95.62 87 ALA A C 1
ATOM 654 O O . ALA A 1 87 ? -8.955 20.100 29.693 1.00 95.62 87 ALA A O 1
ATOM 655 N N . THR A 1 88 ? -7.177 18.782 30.074 1.00 96.19 88 THR A N 1
ATOM 656 C CA . THR A 1 88 ? -6.523 19.611 31.090 1.00 96.19 88 THR A CA 1
ATOM 657 C C . THR A 1 88 ? -5.688 20.706 30.416 1.00 96.19 88 THR A C 1
ATOM 659 O O . THR A 1 88 ? -6.063 21.233 29.369 1.00 96.19 88 THR A O 1
ATOM 662 N N . THR A 1 89 ? -4.576 21.121 31.013 1.00 94.31 89 THR A N 1
ATOM 663 C CA . THR A 1 89 ? -3.667 22.126 30.460 1.00 94.31 89 THR A CA 1
ATOM 664 C C . THR A 1 89 ? -2.575 21.484 29.610 1.00 94.31 89 THR A C 1
ATOM 666 O O . THR A 1 89 ? -1.966 20.502 30.027 1.00 94.31 89 THR A O 1
ATOM 669 N N . TYR A 1 90 ? -2.289 22.078 28.450 1.00 90.69 90 TYR A N 1
ATOM 670 C CA . TYR A 1 90 ? -1.145 21.720 27.612 1.00 90.69 90 TYR A CA 1
ATOM 671 C C . TYR A 1 90 ? 0.002 22.704 27.842 1.00 90.69 90 TYR A C 1
ATOM 673 O O . TYR A 1 90 ? -0.193 23.920 27.784 1.00 90.69 90 TYR A O 1
ATOM 681 N N . SER A 1 91 ? 1.203 22.196 28.106 1.00 88.62 91 SER A N 1
ATOM 682 C CA . SER A 1 91 ? 2.404 23.012 28.292 1.00 88.62 91 SER A CA 1
ATOM 683 C C . SER A 1 91 ? 3.656 22.215 27.937 1.00 88.62 91 SER A C 1
ATOM 685 O O . SER A 1 91 ? 3.713 21.016 28.185 1.00 88.62 91 SER A O 1
ATOM 687 N N . ASN A 1 92 ? 4.669 22.868 27.359 1.00 85.56 92 ASN A N 1
ATOM 688 C CA . ASN A 1 92 ? 5.965 22.249 27.041 1.00 85.56 92 ASN A CA 1
ATOM 689 C C . ASN A 1 92 ? 5.876 20.944 26.218 1.00 85.56 92 ASN A C 1
ATOM 691 O O . ASN A 1 92 ? 6.678 20.034 26.410 1.00 85.56 92 ASN A O 1
ATOM 695 N N . GLY A 1 93 ? 4.906 20.838 25.304 1.00 84.38 93 GLY A N 1
ATOM 696 C CA . GLY A 1 93 ? 4.746 19.639 24.476 1.00 84.38 93 GLY A CA 1
ATOM 697 C C . GLY A 1 93 ? 4.010 18.475 25.154 1.00 84.38 93 GLY A C 1
ATOM 698 O O . GLY A 1 93 ? 4.048 17.363 24.630 1.00 84.38 93 GLY A O 1
ATOM 699 N N . GLN A 1 94 ? 3.401 18.694 26.326 1.00 88.75 94 GLN A N 1
ATOM 700 C CA . GLN A 1 94 ? 2.748 17.655 27.127 1.00 88.75 94 GLN A CA 1
ATOM 701 C C . GLN A 1 94 ? 1.446 18.151 27.770 1.00 88.75 94 GLN A C 1
ATOM 703 O O . GLN A 1 94 ? 1.327 19.310 28.180 1.00 88.75 94 GLN A O 1
ATOM 708 N N . TRP A 1 95 ? 0.476 17.251 27.906 1.00 92.31 95 TRP A N 1
ATOM 709 C CA . TRP A 1 95 ? -0.726 17.472 28.703 1.00 92.31 95 TRP A CA 1
ATOM 710 C C . TRP A 1 95 ? -0.469 17.135 30.165 1.00 92.31 95 TRP A C 1
ATOM 712 O O . TRP A 1 95 ? 0.173 16.137 30.492 1.00 92.31 95 TRP A O 1
ATOM 722 N N . SER A 1 96 ? -0.982 17.968 31.064 1.00 92.56 96 SER A N 1
ATOM 723 C CA . SER A 1 96 ? -0.940 17.694 32.499 1.00 92.56 96 SER A CA 1
ATOM 724 C C . SER A 1 96 ? -1.953 16.610 32.868 1.00 92.56 96 SER A C 1
ATOM 726 O O . SER A 1 96 ? -3.107 16.683 32.450 1.00 92.56 96 SER A O 1
ATOM 728 N N . ALA A 1 97 ? -1.583 15.648 33.712 1.00 93.00 97 ALA A N 1
ATOM 729 C CA . ALA A 1 97 ? -2.586 14.782 34.330 1.00 93.00 97 ALA A CA 1
ATOM 730 C C . ALA A 1 97 ? -3.567 15.622 35.181 1.00 93.00 97 ALA A C 1
ATOM 732 O O . ALA A 1 97 ? -3.177 16.677 35.705 1.00 93.00 97 ALA A O 1
ATOM 733 N N . PRO A 1 98 ? -4.833 15.192 35.342 1.00 95.44 98 PRO A N 1
ATOM 734 C CA . PRO A 1 98 ? -5.734 15.801 36.314 1.00 95.44 98 PRO A CA 1
ATOM 735 C C . PRO A 1 98 ? -5.100 15.822 37.709 1.00 95.44 98 PRO A C 1
ATOM 737 O O . PRO A 1 98 ? -4.406 14.886 38.092 1.00 95.44 98 PRO A O 1
ATOM 740 N N . VAL A 1 99 ? -5.334 16.885 38.482 1.00 94.94 99 VAL A N 1
ATOM 741 C CA . VAL A 1 99 ? -4.762 17.008 39.832 1.00 94.94 99 VAL A CA 1
ATOM 742 C C . VAL A 1 99 ? -5.690 16.316 40.838 1.00 94.94 99 VAL A C 1
ATOM 744 O O . VAL A 1 99 ? -6.808 16.808 41.035 1.00 94.94 99 VAL A O 1
ATOM 747 N N . PRO A 1 100 ? -5.270 15.212 41.485 1.00 96.31 100 PRO A N 1
ATOM 748 C CA . PRO A 1 100 ? -6.098 14.531 42.474 1.00 96.31 100 PRO A CA 1
ATOM 749 C C . PRO A 1 100 ? -6.196 15.332 43.782 1.00 96.31 100 PRO A C 1
ATOM 751 O O . PRO A 1 100 ? -5.280 16.068 44.148 1.00 96.31 100 PRO A O 1
ATOM 754 N N . ASP A 1 101 ? -7.292 15.152 44.522 1.00 97.19 101 ASP A N 1
ATOM 755 C CA . ASP A 1 101 ? -7.440 15.660 45.896 1.00 97.19 101 ASP A CA 1
ATOM 756 C C . ASP A 1 101 ? -6.521 14.903 46.872 1.00 97.19 101 ASP A C 1
ATOM 758 O O . ASP A 1 101 ? -5.978 15.458 47.826 1.00 97.19 101 ASP A O 1
ATOM 762 N N . SER A 1 102 ? -6.359 13.608 46.613 1.00 95.38 102 SER A N 1
ATOM 763 C CA . SER A 1 102 ? -5.467 12.655 47.274 1.00 95.38 102 SER A CA 1
ATOM 764 C C . SER A 1 102 ? -5.256 11.468 46.320 1.00 95.38 102 SER A C 1
ATOM 766 O O . SER A 1 102 ? -6.111 11.282 45.456 1.00 95.38 102 SER A O 1
ATOM 768 N N . PRO A 1 103 ? -4.208 10.630 46.455 1.00 92.50 103 PRO A N 1
ATOM 769 C CA . PRO A 1 103 ? -3.968 9.510 45.531 1.00 92.50 103 PRO A CA 1
ATOM 770 C C . PRO A 1 103 ? -5.236 8.687 45.237 1.00 92.50 103 PRO A C 1
ATOM 772 O O . PRO A 1 103 ? -5.899 8.227 46.170 1.00 92.50 103 PRO A O 1
ATOM 775 N N . GLY A 1 104 ? -5.602 8.545 43.957 1.00 90.06 104 GLY A N 1
ATOM 776 C CA . GLY A 1 104 ? -6.801 7.818 43.517 1.00 90.06 104 GLY A CA 1
ATOM 777 C C . GLY A 1 104 ? -8.167 8.464 43.822 1.00 90.06 104 GLY A C 1
ATOM 778 O O . GLY A 1 104 ? -9.188 7.781 43.684 1.00 90.06 104 GLY A O 1
ATOM 779 N N . ASN A 1 105 ? -8.207 9.735 44.243 1.00 95.81 105 ASN A N 1
ATOM 780 C CA . ASN A 1 105 ? -9.423 10.525 44.471 1.00 95.81 105 ASN A CA 1
ATOM 781 C C . ASN A 1 105 ? -9.398 11.804 43.624 1.00 95.81 105 ASN A C 1
ATOM 783 O O . ASN A 1 105 ? -8.597 12.709 43.865 1.00 95.81 105 ASN A O 1
ATOM 787 N N . TYR A 1 106 ? -10.319 11.890 42.670 1.00 98.19 106 TYR A N 1
ATOM 788 C CA . TYR A 1 106 ? -10.431 12.973 41.696 1.00 98.19 106 TYR A CA 1
ATOM 789 C C . TYR A 1 106 ? -11.731 13.763 41.855 1.00 98.19 106 TYR A C 1
ATOM 791 O O . TYR A 1 106 ? -12.208 14.371 40.896 1.00 98.19 106 TYR A O 1
ATOM 799 N N . THR A 1 107 ? -12.322 13.778 43.052 1.00 98.25 107 THR A N 1
ATOM 800 C CA . THR A 1 107 ? -13.616 14.419 43.323 1.00 98.25 107 THR A CA 1
ATOM 801 C C . THR A 1 107 ? -13.675 15.865 42.819 1.00 98.25 107 THR A C 1
ATOM 803 O O . THR A 1 107 ? -14.621 16.226 42.118 1.00 98.25 107 THR A O 1
ATOM 806 N N . SER A 1 108 ? -12.682 16.704 43.120 1.00 98.44 108 SER A N 1
ATOM 807 C CA . SER A 1 108 ? -12.673 18.110 42.697 1.00 98.44 108 SER A CA 1
ATOM 808 C C . SER A 1 108 ? -12.616 18.263 41.180 1.00 98.44 108 SER A C 1
ATOM 810 O O . SER A 1 108 ? -13.361 19.071 40.617 1.00 98.44 108 SER A O 1
ATOM 812 N N . PHE A 1 109 ? -11.787 17.459 40.510 1.00 98.62 109 PHE A N 1
ATOM 813 C CA . PHE A 1 109 ? -11.713 17.434 39.050 1.00 98.62 109 PHE A CA 1
ATOM 814 C C . PHE A 1 109 ? -13.032 16.944 38.437 1.00 98.62 109 PHE A C 1
ATOM 816 O O . PHE A 1 109 ? -13.593 17.589 37.553 1.00 98.62 109 PHE A O 1
ATOM 823 N N . ALA A 1 110 ? -13.598 15.861 38.969 1.00 98.81 110 ALA A N 1
ATOM 824 C CA . ALA A 1 110 ? -14.873 15.304 38.537 1.00 98.81 110 ALA A CA 1
ATOM 825 C C . ALA A 1 110 ? -16.030 16.304 38.690 1.00 98.81 110 ALA A C 1
ATOM 827 O O . ALA A 1 110 ? -16.860 16.441 37.788 1.00 98.81 110 ALA A O 1
ATOM 828 N N . GLN A 1 111 ? -16.071 17.074 39.784 1.00 98.75 111 GLN A N 1
ATOM 829 C CA . GLN A 1 111 ? -17.054 18.148 39.952 1.00 98.75 111 GLN A CA 1
ATOM 830 C C . GLN A 1 111 ? -16.829 19.306 38.972 1.00 98.75 111 GLN A C 1
ATOM 832 O O . GLN A 1 111 ? -17.800 19.921 38.529 1.00 98.75 111 GLN A O 1
ATOM 837 N N . ALA A 1 112 ? -15.582 19.609 38.604 1.00 98.75 112 ALA A N 1
ATOM 838 C CA . ALA A 1 112 ? -15.283 20.593 37.567 1.00 98.75 112 ALA A CA 1
ATOM 839 C C . ALA A 1 112 ? -15.801 20.144 36.195 1.00 98.75 112 ALA A C 1
ATOM 841 O O . ALA A 1 112 ? -16.533 20.895 35.546 1.00 98.75 112 ALA A O 1
ATOM 842 N N . VAL A 1 113 ? -15.533 18.894 35.804 1.00 98.81 113 VAL A N 1
ATOM 843 C CA . VAL A 1 113 ? -16.079 18.297 34.576 1.00 98.81 113 VAL A CA 1
ATOM 844 C C . VAL A 1 113 ? -17.608 18.282 34.612 1.00 98.81 113 VAL A C 1
ATOM 846 O O . VAL A 1 113 ? -18.239 18.708 33.648 1.00 98.81 113 VAL A O 1
ATOM 849 N N . LYS A 1 114 ? -18.232 17.901 35.735 1.00 98.81 114 LYS A N 1
ATOM 850 C CA . LYS A 1 114 ? -19.694 17.958 35.901 1.00 98.81 114 LYS A CA 1
ATOM 851 C C . LYS A 1 114 ? -20.247 19.352 35.614 1.00 98.81 114 LYS A C 1
ATOM 853 O O . LYS A 1 114 ? -21.215 19.462 34.868 1.00 98.81 114 LYS A O 1
ATOM 858 N N . ARG A 1 115 ? -19.651 20.414 36.172 1.00 98.75 115 ARG A N 1
ATOM 859 C CA . ARG A 1 115 ? -20.092 21.802 35.931 1.00 98.75 115 ARG A CA 1
ATOM 860 C C . ARG A 1 115 ? -19.986 22.187 34.458 1.00 98.75 115 ARG A C 1
ATOM 862 O O . ARG A 1 115 ? -20.907 22.811 33.935 1.00 98.75 115 ARG A O 1
ATOM 869 N N . VAL A 1 116 ? -18.901 21.790 33.789 1.00 98.81 116 VAL A N 1
ATOM 870 C CA . VAL A 1 116 ? -18.736 21.972 32.338 1.00 98.81 116 VAL A CA 1
ATOM 871 C C . VAL A 1 116 ? -19.870 21.272 31.592 1.00 98.81 116 VAL A C 1
ATOM 873 O O . VAL A 1 116 ? -20.640 21.930 30.898 1.00 98.81 116 VAL A O 1
ATOM 876 N N . VAL A 1 117 ? -20.032 19.962 31.796 1.00 98.81 117 VAL A N 1
ATOM 877 C CA . VAL A 1 117 ? -21.024 19.133 31.096 1.00 98.81 117 VAL A CA 1
ATOM 878 C C . VAL A 1 117 ? -22.450 19.619 31.353 1.00 98.81 117 VAL A C 1
ATOM 880 O O . VAL A 1 117 ? -23.246 19.707 30.418 1.00 98.81 117 VAL A O 1
ATOM 883 N N . GLN A 1 118 ? -22.786 19.969 32.595 1.00 98.50 118 GLN A N 1
ATOM 884 C CA . GLN A 1 118 ? -24.109 20.461 32.986 1.00 98.50 118 GLN A CA 1
ATOM 885 C C . GLN A 1 118 ? -24.463 21.797 32.312 1.00 98.50 118 GLN A C 1
ATOM 887 O O . GLN A 1 118 ? -25.637 22.041 32.053 1.00 98.50 118 GLN A O 1
ATOM 892 N N . GLY A 1 119 ? -23.469 22.637 32.003 1.00 98.44 119 GLY A N 1
ATOM 893 C CA . GLY A 1 119 ? -23.672 23.906 31.302 1.00 98.44 119 GLY A CA 1
ATOM 894 C C . GLY A 1 119 ? -23.716 23.805 29.772 1.00 98.44 119 GLY A C 1
ATOM 895 O O . GLY A 1 119 ? -24.050 24.792 29.120 1.00 98.44 119 GLY A O 1
ATOM 896 N N . LEU A 1 120 ? -23.360 22.660 29.177 1.00 98.75 120 LEU A N 1
ATOM 897 C CA . LEU A 1 120 ? -23.428 22.481 27.722 1.00 98.75 120 LEU A CA 1
ATOM 898 C C . LEU A 1 120 ? -24.889 22.295 27.250 1.00 98.75 120 LEU A C 1
ATOM 900 O O . LEU A 1 120 ? -25.697 21.733 27.991 1.00 98.75 120 LEU A O 1
ATOM 904 N N . PRO A 1 121 ? -25.248 22.703 26.018 1.00 98.50 121 PRO A N 1
ATOM 905 C CA . PRO A 1 121 ? -26.579 22.480 25.451 1.00 98.50 121 PRO A CA 1
ATOM 906 C C . PRO A 1 121 ? -26.971 20.997 25.327 1.00 98.50 121 PRO A C 1
ATOM 908 O O . PRO A 1 121 ? -26.130 20.091 25.344 1.00 98.50 121 PRO A O 1
ATOM 911 N N . ARG A 1 122 ? -28.273 20.744 25.163 1.00 97.88 122 ARG A N 1
ATOM 912 C CA . ARG A 1 122 ? -28.861 19.412 24.943 1.00 97.88 122 ARG A CA 1
ATOM 913 C C . ARG A 1 122 ? -29.795 19.433 23.739 1.00 97.88 122 ARG A C 1
ATOM 915 O O . ARG A 1 122 ? -30.357 20.476 23.415 1.00 97.88 122 ARG A O 1
ATOM 922 N N . ASN A 1 123 ? -29.988 18.275 23.119 1.00 96.25 123 ASN A N 1
ATOM 923 C CA . ASN A 1 123 ? -30.916 18.083 22.014 1.00 96.25 123 ASN A CA 1
ATOM 924 C C . ASN A 1 123 ? -31.658 16.754 22.187 1.00 96.25 123 ASN A C 1
ATOM 926 O O . ASN A 1 123 ? -31.062 15.771 22.615 1.00 96.25 123 ASN A O 1
ATOM 930 N N . ASP A 1 124 ? -32.946 16.715 21.855 1.00 93.38 124 ASP A N 1
ATOM 931 C CA . ASP A 1 124 ? -33.752 15.498 22.031 1.00 93.38 124 ASP A CA 1
ATOM 932 C C . ASP A 1 124 ? -33.534 14.467 20.912 1.00 93.38 124 ASP A C 1
ATOM 934 O O . ASP A 1 124 ? -33.846 13.294 21.090 1.00 93.38 124 ASP A O 1
ATOM 938 N N . ASN A 1 125 ? -32.963 14.886 19.778 1.00 89.62 125 ASN A N 1
ATOM 939 C CA . ASN A 1 125 ? -32.685 14.018 18.632 1.00 89.62 125 ASN A CA 1
ATOM 940 C C . ASN A 1 125 ? -31.233 13.522 18.588 1.00 89.62 125 ASN A C 1
ATOM 942 O O . ASN A 1 125 ? -30.966 12.510 17.946 1.00 89.62 125 ASN A O 1
ATOM 946 N N . TYR A 1 126 ? -30.299 14.229 19.234 1.00 93.94 126 TYR A N 1
ATOM 947 C CA . TYR A 1 126 ? -28.868 13.930 19.163 1.00 93.94 126 TYR A CA 1
ATOM 948 C C . TYR A 1 126 ? -28.230 13.904 20.558 1.00 93.94 126 TYR A C 1
ATOM 950 O O . TYR A 1 126 ? -28.392 14.867 21.312 1.00 93.94 126 TYR A O 1
ATOM 958 N N . PRO A 1 127 ? -27.496 12.832 20.911 1.00 96.75 127 PRO A N 1
ATOM 959 C CA . PRO A 1 127 ? -26.817 12.736 22.199 1.00 96.75 127 PRO A CA 1
ATOM 960 C C . PRO A 1 127 ? -25.638 13.712 22.298 1.00 96.75 127 PRO A C 1
ATOM 962 O O . PRO A 1 127 ? -25.058 14.120 21.292 1.00 96.75 127 PRO A O 1
ATOM 965 N N . LEU A 1 128 ? -25.253 14.022 23.537 1.00 98.56 128 LEU A N 1
ATOM 966 C CA . LEU A 1 128 ? -24.006 14.710 23.857 1.00 98.56 128 LEU A CA 1
ATOM 967 C C . LEU A 1 128 ? -22.972 13.685 24.324 1.00 98.56 128 LEU A C 1
ATOM 969 O O . LEU A 1 128 ? -23.126 13.124 25.411 1.00 98.56 128 LEU A O 1
ATOM 973 N N . TYR A 1 129 ? -21.917 13.473 23.543 1.00 98.81 129 TYR A N 1
ATOM 974 C CA . TYR A 1 129 ? -20.814 12.596 23.930 1.00 98.81 129 TYR A CA 1
ATOM 975 C C . TYR A 1 129 ? -19.725 13.374 24.667 1.00 98.81 129 TYR A C 1
ATOM 977 O O . TYR A 1 129 ? -19.307 14.441 24.219 1.00 98.81 129 TYR A O 1
ATOM 985 N N . ILE A 1 130 ? -19.258 12.828 25.788 1.00 98.81 130 ILE A N 1
ATOM 986 C CA . ILE A 1 130 ? -18.178 13.378 26.608 1.00 98.81 130 ILE A CA 1
ATOM 987 C C . ILE A 1 130 ? -17.038 12.361 26.645 1.00 98.81 130 ILE A C 1
ATOM 989 O O . ILE A 1 130 ? -17.149 11.330 27.307 1.00 98.81 130 ILE A O 1
ATOM 993 N N . GLU A 1 131 ? -15.952 12.664 25.939 1.00 98.75 131 GLU A N 1
ATOM 994 C CA . GLU A 1 131 ? -14.721 11.870 25.923 1.00 98.75 131 GLU A CA 1
ATOM 995 C C . GLU A 1 131 ? -13.807 12.361 27.048 1.00 98.75 131 GLU A C 1
ATOM 997 O O . GLU A 1 131 ? -13.420 13.535 27.092 1.00 98.75 131 GLU A O 1
ATOM 1002 N N . VAL A 1 132 ? -13.543 11.488 28.024 1.00 98.31 132 VAL A N 1
ATOM 1003 C CA . VAL A 1 132 ? -12.806 11.845 29.240 1.00 98.31 132 VAL A CA 1
ATOM 1004 C C . VAL A 1 132 ? -11.314 11.657 29.000 1.00 98.31 132 VAL A C 1
ATOM 1006 O O . VAL A 1 132 ? -10.789 10.559 29.200 1.00 98.31 132 VAL A O 1
ATOM 1009 N N . LEU A 1 133 ? -10.644 12.764 28.655 1.00 96.81 133 LEU A N 1
ATOM 1010 C CA . LEU A 1 133 ? -9.216 12.825 28.317 1.00 96.81 133 LEU A CA 1
ATOM 1011 C C . LEU A 1 133 ? -8.932 12.101 26.992 1.00 96.81 133 LEU A C 1
ATOM 1013 O O . LEU A 1 133 ? -9.846 11.887 26.203 1.00 96.81 133 LEU A O 1
ATOM 1017 N N . ASN A 1 134 ? -7.668 11.828 26.682 1.00 95.75 134 ASN A N 1
ATOM 1018 C CA . ASN A 1 134 ? -7.242 11.291 25.387 1.00 95.75 134 ASN A CA 1
ATOM 1019 C C . ASN A 1 134 ? -5.907 10.585 25.551 1.00 95.75 134 ASN A C 1
ATOM 1021 O O . ASN A 1 134 ? -5.088 11.074 26.317 1.00 95.75 134 ASN A O 1
ATOM 1025 N N . GLU A 1 135 ? -5.710 9.458 24.867 1.00 94.50 135 GLU A N 1
ATOM 1026 C CA . GLU A 1 135 ? -4.446 8.712 24.786 1.00 94.50 135 GLU A CA 1
ATOM 1027 C C . GLU A 1 135 ? -3.678 8.623 26.110 1.00 94.50 135 GLU A C 1
ATOM 1029 O O . GLU A 1 135 ? -2.460 8.733 26.172 1.00 94.50 135 GLU A O 1
ATOM 1034 N N . VAL A 1 136 ? -4.400 8.401 27.205 1.00 95.00 136 VAL A N 1
ATOM 1035 C CA . VAL A 1 136 ? -3.858 8.364 28.574 1.00 95.00 136 VAL A CA 1
ATOM 1036 C C . VAL A 1 136 ? -2.868 7.210 28.798 1.00 95.00 136 VAL A C 1
ATOM 1038 O O . VAL A 1 136 ? -2.167 7.176 29.808 1.00 95.00 136 VAL A O 1
ATOM 1041 N N . ASN A 1 137 ? -2.780 6.292 27.831 1.00 92.81 137 ASN A N 1
ATOM 1042 C CA . ASN A 1 137 ? -1.747 5.269 27.706 1.00 92.81 137 ASN A CA 1
ATOM 1043 C C . ASN A 1 137 ? -0.392 5.821 27.199 1.00 92.81 137 ASN A C 1
ATOM 1045 O O . ASN A 1 137 ? 0.591 5.085 27.159 1.00 92.81 137 ASN A O 1
ATOM 1049 N N . SER A 1 138 ? -0.309 7.108 26.853 1.00 90.75 138 SER A N 1
ATOM 1050 C CA . SER A 1 138 ? 0.903 7.821 26.444 1.00 90.75 138 SER A CA 1
ATOM 1051 C C . SER A 1 138 ? 1.407 8.759 27.541 1.00 90.75 138 SER A C 1
ATOM 1053 O O . SER A 1 138 ? 0.663 9.546 28.128 1.00 90.75 138 SER A O 1
ATOM 1055 N N . SER A 1 139 ? 2.723 8.758 27.764 1.00 87.44 139 SER A N 1
ATOM 1056 C CA . SER A 1 139 ? 3.406 9.689 28.674 1.00 87.44 139 SER A CA 1
ATOM 1057 C C . SER A 1 139 ? 3.120 11.160 28.368 1.00 87.44 139 SER A C 1
ATOM 1059 O O . SER A 1 139 ? 3.034 11.978 29.286 1.00 87.44 139 SER A O 1
ATOM 1061 N N . LYS A 1 140 ? 2.960 11.506 27.084 1.00 88.69 140 LYS A N 1
ATOM 1062 C CA . LYS A 1 140 ? 2.699 12.881 26.633 1.00 88.69 140 LYS A CA 1
ATOM 1063 C C . LYS A 1 140 ? 1.315 13.387 27.028 1.00 88.69 140 LYS A C 1
ATOM 1065 O O . LYS A 1 140 ? 1.140 14.594 27.160 1.00 88.69 140 LYS A O 1
ATOM 1070 N N . GLU A 1 141 ? 0.362 12.484 27.219 1.00 90.69 141 GLU A N 1
ATOM 1071 C CA . GLU A 1 141 ? -1.042 12.813 27.479 1.00 90.69 141 GLU A CA 1
ATOM 1072 C C . GLU A 1 141 ? -1.414 12.641 28.966 1.00 90.69 141 GLU A C 1
ATOM 1074 O O . GLU A 1 141 ? -2.468 13.097 29.406 1.00 90.69 141 GLU A O 1
ATOM 1079 N N . TRP A 1 142 ? -0.516 12.051 29.770 1.00 90.00 142 TRP A N 1
ATOM 1080 C CA . TRP A 1 142 ? -0.701 11.817 31.209 1.00 90.00 142 TRP A CA 1
ATOM 1081 C C . TRP A 1 142 ? 0.378 12.467 32.099 1.00 90.00 142 TRP A C 1
ATOM 1083 O O . TRP A 1 142 ? 0.713 11.968 33.170 1.00 90.00 142 TRP A O 1
ATOM 1093 N N . GLY A 1 143 ? 0.977 13.586 31.682 1.00 81.50 143 GLY A N 1
ATOM 1094 C CA . GLY A 1 143 ? 1.917 14.332 32.531 1.00 81.50 143 GLY A CA 1
ATOM 1095 C C . GLY A 1 143 ? 3.221 13.596 32.873 1.00 81.50 143 GLY A C 1
ATOM 1096 O O . GLY A 1 143 ? 3.801 13.849 33.927 1.00 81.50 143 GLY A O 1
ATOM 1097 N N . GLY A 1 144 ? 3.687 12.694 32.003 1.00 80.12 144 GLY A N 1
ATOM 1098 C CA . GLY A 1 144 ? 5.011 12.070 32.082 1.00 80.12 144 GLY A CA 1
ATOM 1099 C C . GLY A 1 144 ? 4.992 10.545 32.117 1.00 80.12 144 GLY A C 1
ATOM 1100 O O . GLY A 1 144 ? 5.641 9.927 31.284 1.00 80.12 144 GLY A O 1
ATOM 1101 N N . ASN A 1 145 ? 4.250 9.919 33.031 1.00 85.56 145 ASN A N 1
ATOM 1102 C CA . ASN A 1 145 ? 4.184 8.456 33.132 1.00 85.56 145 ASN A CA 1
ATOM 1103 C C . ASN A 1 145 ? 2.728 8.007 33.080 1.00 85.56 145 ASN A C 1
ATOM 1105 O O . ASN A 1 145 ? 1.989 8.253 34.032 1.00 85.56 145 ASN A O 1
ATOM 1109 N N . ALA A 1 146 ? 2.338 7.343 31.989 1.00 89.62 146 ALA A N 1
ATOM 1110 C CA . ALA A 1 146 ? 1.020 6.728 31.870 1.00 89.62 146 ALA A CA 1
ATOM 1111 C C . ALA A 1 146 ? 0.756 5.808 33.072 1.00 89.62 146 ALA A C 1
ATOM 1113 O O . ALA A 1 146 ? 1.635 5.051 33.488 1.00 89.62 146 ALA A O 1
ATOM 1114 N N . ASN A 1 147 ? -0.438 5.907 33.657 1.00 93.38 147 ASN A N 1
ATOM 1115 C CA . ASN A 1 147 ? -0.791 5.176 34.870 1.00 93.38 147 ASN A CA 1
ATOM 1116 C C . ASN A 1 147 ? -2.250 4.711 34.804 1.00 93.38 147 ASN A C 1
ATOM 1118 O O . ASN A 1 147 ? -3.179 5.505 34.973 1.00 93.38 147 ASN A O 1
ATOM 1122 N N . ALA A 1 148 ? -2.430 3.412 34.564 1.00 95.12 148 ALA A N 1
ATOM 1123 C CA . ALA A 1 148 ? -3.735 2.789 34.379 1.00 95.12 148 ALA A CA 1
ATOM 1124 C C . ALA A 1 148 ? -4.617 2.862 35.635 1.00 95.12 148 ALA A C 1
ATOM 1126 O O . ALA A 1 148 ? -5.824 3.079 35.529 1.00 95.12 148 ALA A O 1
ATOM 1127 N N . TRP A 1 149 ? -4.025 2.753 36.830 1.00 96.81 149 TRP A N 1
ATOM 1128 C CA . TRP A 1 149 ? -4.763 2.880 38.088 1.00 96.81 149 TRP A CA 1
ATOM 1129 C C . TRP A 1 149 ? -5.277 4.305 38.309 1.00 96.81 149 TRP A C 1
ATOM 1131 O O . TRP A 1 149 ? -6.468 4.493 38.557 1.00 96.81 149 TRP A O 1
ATOM 1141 N N . GLU A 1 150 ? -4.414 5.317 38.168 1.00 96.19 150 GLU A N 1
ATOM 1142 C CA . GLU A 1 150 ? -4.806 6.724 38.334 1.00 96.19 150 GLU A CA 1
ATOM 1143 C C . GLU A 1 150 ? -5.881 7.128 37.316 1.00 96.19 150 GLU A C 1
ATOM 1145 O O . GLU A 1 150 ? -6.884 7.744 37.687 1.00 96.19 150 GLU A O 1
ATOM 1150 N N . TYR A 1 151 ? -5.731 6.726 36.049 1.00 97.56 151 TYR A N 1
ATOM 1151 C CA . TYR A 1 151 ? -6.757 6.982 35.041 1.00 97.56 151 TYR A CA 1
ATOM 1152 C C . TYR A 1 151 ? -8.067 6.250 35.346 1.00 97.56 151 TYR A C 1
ATOM 1154 O O . TYR A 1 151 ? -9.126 6.875 35.300 1.00 97.56 151 TYR A O 1
ATOM 1162 N N . GLY A 1 152 ? -8.017 4.967 35.719 1.00 98.12 152 GLY A N 1
ATOM 1163 C CA . GLY A 1 152 ? -9.206 4.196 36.084 1.00 98.12 152 GLY A CA 1
ATOM 1164 C C . GLY A 1 152 ? -9.995 4.847 37.223 1.00 98.12 152 GLY A C 1
ATOM 1165 O O . GLY A 1 152 ? -11.218 4.971 37.138 1.00 98.12 152 GLY A O 1
ATOM 1166 N N . ARG A 1 153 ? -9.306 5.340 38.263 1.00 98.38 153 ARG A N 1
ATOM 1167 C CA . ARG A 1 153 ? -9.924 6.093 39.370 1.00 98.38 153 ARG A CA 1
ATOM 1168 C C . ARG A 1 153 ? -10.518 7.421 38.901 1.00 98.38 153 ARG A C 1
ATOM 1170 O O . ARG A 1 153 ? -11.666 7.720 39.226 1.00 98.38 153 ARG A O 1
ATOM 1177 N N . CYS A 1 154 ? -9.771 8.184 38.103 1.00 98.44 154 CYS A N 1
ATOM 1178 C CA . CYS A 1 154 ? -10.233 9.447 37.531 1.00 98.44 154 CYS A CA 1
ATOM 1179 C C . CYS A 1 154 ? -11.503 9.263 36.685 1.00 98.44 154 CYS A C 1
ATOM 1181 O O . CYS A 1 154 ? -12.488 9.978 36.875 1.00 98.44 154 CYS A O 1
ATOM 1183 N N . LEU A 1 155 ? -11.509 8.266 35.795 1.00 98.75 155 LEU A N 1
ATOM 1184 C CA . LEU A 1 155 ? -12.633 7.948 34.920 1.00 98.75 155 LEU A CA 1
ATOM 1185 C C . LEU A 1 155 ? -13.886 7.585 35.726 1.00 98.75 155 LEU A C 1
ATOM 1187 O O . LEU A 1 155 ? -14.964 8.095 35.427 1.00 98.75 155 LEU A O 1
ATOM 1191 N N . VAL A 1 156 ? -13.755 6.759 36.771 1.00 98.88 156 VAL A N 1
ATOM 1192 C CA . VAL A 1 156 ? -14.872 6.388 37.659 1.00 98.88 156 VAL A CA 1
ATOM 1193 C C . VAL A 1 156 ? -15.462 7.615 38.360 1.00 98.88 156 VAL A C 1
ATOM 1195 O O . VAL A 1 156 ? -16.682 7.803 38.336 1.00 98.88 156 VAL A O 1
ATOM 1198 N N . ASP A 1 157 ? -14.625 8.472 38.949 1.00 98.81 157 ASP A N 1
ATOM 1199 C CA . ASP A 1 157 ? -15.089 9.670 39.658 1.00 98.81 157 ASP A CA 1
ATOM 1200 C C . ASP A 1 157 ? -15.796 10.648 38.705 1.00 98.81 157 ASP A C 1
ATOM 1202 O O . ASP A 1 157 ? -16.896 11.130 39.001 1.00 98.81 157 ASP A O 1
ATOM 1206 N N . VAL A 1 158 ? -15.215 10.893 37.524 1.00 98.81 158 VAL A N 1
ATOM 1207 C CA . VAL A 1 158 ? -15.805 11.746 36.479 1.00 98.81 158 VAL A CA 1
ATOM 1208 C C . VAL A 1 158 ? -17.135 11.171 35.990 1.00 98.81 158 VAL A C 1
ATOM 1210 O O . VAL A 1 158 ? -18.128 11.901 35.917 1.00 98.81 158 VAL A O 1
ATOM 1213 N N . ALA A 1 159 ? -17.195 9.870 35.705 1.00 98.81 159 ALA A N 1
ATOM 1214 C CA . ALA A 1 159 ? -18.406 9.203 35.243 1.00 98.81 159 ALA A CA 1
ATOM 1215 C C . ALA A 1 159 ? -19.541 9.300 36.268 1.00 98.81 159 ALA A C 1
ATOM 1217 O O . ALA A 1 159 ? -20.673 9.636 35.915 1.00 98.81 159 ALA A O 1
ATOM 1218 N N . ASN A 1 160 ? -19.245 9.074 37.549 1.00 98.75 160 ASN A N 1
ATOM 1219 C CA . ASN A 1 160 ? -20.219 9.211 38.631 1.00 98.75 160 ASN A CA 1
ATOM 1220 C C . ASN A 1 160 ? -20.716 10.657 38.768 1.00 98.75 160 ASN A C 1
ATOM 1222 O O . ASN A 1 160 ? -21.921 10.894 38.912 1.00 98.75 160 ASN A O 1
ATOM 1226 N N . ALA A 1 161 ? -19.817 11.639 38.664 1.00 98.81 161 ALA A N 1
ATOM 1227 C CA . ALA A 1 161 ? -20.187 13.048 38.714 1.00 98.81 161 ALA A CA 1
ATOM 1228 C C . ALA A 1 161 ? -21.085 13.448 37.531 1.00 98.81 161 ALA A C 1
ATOM 1230 O O . ALA A 1 161 ? -22.110 14.101 37.747 1.00 98.81 161 ALA A O 1
ATOM 1231 N N . ILE A 1 162 ? -20.775 13.008 36.308 1.00 98.81 162 ILE A N 1
ATOM 1232 C CA . ILE A 1 162 ? -21.619 13.241 35.125 1.00 98.81 162 ILE A CA 1
ATOM 1233 C C . ILE A 1 162 ? -22.979 12.547 35.280 1.00 98.81 162 ILE A C 1
ATOM 1235 O O . ILE A 1 162 ? -24.013 13.185 35.089 1.00 98.81 162 ILE A O 1
ATOM 1239 N N . ARG A 1 163 ? -23.016 11.275 35.696 1.00 98.56 163 ARG A N 1
ATOM 1240 C CA . ARG A 1 163 ? -24.272 10.526 35.897 1.00 98.56 163 ARG A CA 1
ATOM 1241 C C . ARG A 1 163 ? -25.184 11.170 36.935 1.00 98.56 163 ARG A C 1
ATOM 1243 O O . ARG A 1 163 ? -26.400 11.143 36.770 1.00 98.56 163 ARG A O 1
ATOM 1250 N N . SER A 1 164 ? -24.621 11.832 37.949 1.00 98.69 164 SER A N 1
ATOM 1251 C CA . SER A 1 164 ? -25.398 12.580 38.947 1.00 98.69 164 SER A CA 1
ATOM 1252 C C . SER A 1 164 ? -26.174 13.785 38.386 1.00 98.69 164 SER A C 1
ATOM 1254 O O . SER A 1 164 ? -26.984 14.365 39.105 1.00 98.69 164 SER A O 1
ATOM 1256 N N . ILE A 1 165 ? -25.945 14.176 37.124 1.00 98.69 165 ILE A N 1
ATOM 1257 C CA . ILE A 1 165 ? -26.772 15.168 36.415 1.00 98.69 165 ILE A CA 1
ATOM 1258 C C . ILE A 1 165 ? -28.174 14.601 36.126 1.00 98.69 165 ILE A C 1
ATOM 1260 O O . ILE A 1 165 ? -29.139 15.359 36.105 1.00 98.69 165 ILE A O 1
ATOM 1264 N N . GLY A 1 166 ? -28.303 13.282 35.932 1.00 98.06 166 GLY A N 1
ATOM 1265 C CA . GLY A 1 166 ? -29.592 12.621 35.702 1.00 98.06 166 GLY A CA 1
ATOM 1266 C C . GLY A 1 166 ? -30.195 12.835 34.308 1.00 98.06 166 GLY A C 1
ATOM 1267 O O . GLY A 1 166 ? -31.394 12.634 34.136 1.00 98.06 166 GLY A O 1
ATOM 1268 N N . ASP A 1 167 ? -29.394 13.236 33.314 1.00 97.88 167 ASP A N 1
ATOM 1269 C CA . ASP A 1 167 ? -29.839 13.446 31.929 1.00 97.88 167 ASP A CA 1
ATOM 1270 C C . ASP A 1 167 ? -29.344 12.312 31.017 1.00 97.88 167 ASP A C 1
ATOM 1272 O O . ASP A 1 167 ? -28.148 12.184 30.754 1.00 97.88 167 ASP A O 1
ATOM 1276 N N . SER A 1 168 ? -30.275 11.495 30.518 1.00 95.81 168 SER A N 1
ATOM 1277 C CA . SER A 1 168 ? -29.992 10.308 29.697 1.00 95.81 168 SER A CA 1
ATOM 1278 C C . SER A 1 168 ? -29.472 10.615 28.289 1.00 95.81 168 SER A C 1
ATOM 1280 O O . SER A 1 168 ? -29.040 9.695 27.590 1.00 95.81 168 SER A O 1
ATOM 1282 N N . ARG A 1 169 ? -29.502 11.885 27.862 1.00 97.56 169 ARG A N 1
ATOM 1283 C CA . ARG A 1 169 ? -28.949 12.338 26.575 1.00 97.56 169 ARG A CA 1
ATOM 1284 C C . ARG A 1 169 ? -27.423 12.450 26.602 1.00 97.56 169 ARG A C 1
ATOM 1286 O O . ARG A 1 169 ? -26.813 12.578 25.543 1.00 97.56 169 ARG A O 1
ATOM 1293 N N . ILE A 1 170 ? -26.811 12.427 27.786 1.00 98.69 170 ILE A N 1
ATOM 1294 C CA . ILE A 1 170 ? -25.356 12.462 27.954 1.00 98.69 170 ILE A CA 1
ATOM 1295 C C . ILE A 1 170 ? -24.808 11.040 27.821 1.00 98.69 170 ILE A C 1
ATOM 1297 O O . ILE A 1 170 ? -25.329 10.110 28.437 1.00 98.69 170 ILE A O 1
ATOM 1301 N N . ARG A 1 171 ? -23.746 10.881 27.032 1.00 98.56 171 ARG A N 1
ATOM 1302 C CA . ARG A 1 171 ? -23.010 9.628 26.857 1.00 98.56 171 ARG A CA 1
ATOM 1303 C C . ARG A 1 171 ? -21.561 9.825 27.271 1.00 98.56 171 ARG A C 1
ATOM 1305 O O . ARG A 1 171 ? -20.900 10.737 26.784 1.00 98.56 171 ARG A O 1
ATOM 1312 N N . ILE A 1 172 ? -21.081 8.983 28.175 1.00 98.81 172 ILE A N 1
ATOM 1313 C CA . ILE A 1 172 ? -19.705 9.023 28.675 1.00 98.81 172 ILE A CA 1
ATOM 1314 C C . ILE A 1 172 ? -18.844 8.076 27.842 1.00 98.81 172 ILE A C 1
ATOM 1316 O O . ILE A 1 172 ? -19.244 6.940 27.580 1.00 98.81 172 ILE A O 1
ATOM 1320 N N . MET A 1 173 ? -17.658 8.534 27.460 1.00 98.81 173 MET A N 1
ATOM 1321 C CA . MET A 1 173 ? -16.644 7.746 26.770 1.00 98.81 173 MET A CA 1
ATOM 1322 C C . MET A 1 173 ? -15.339 7.769 27.570 1.00 98.81 173 MET A C 1
ATOM 1324 O O . MET A 1 173 ? -15.034 8.755 28.248 1.00 98.81 173 MET A O 1
ATOM 1328 N N . ASN A 1 174 ? -14.564 6.687 27.487 1.00 98.50 174 ASN A N 1
ATOM 1329 C CA . ASN A 1 174 ? -13.165 6.692 27.914 1.00 98.50 174 ASN A CA 1
ATOM 1330 C C . ASN A 1 174 ? -12.332 7.642 27.033 1.00 98.50 174 ASN A C 1
ATOM 1332 O O . ASN A 1 174 ? -12.820 8.205 26.056 1.00 98.50 174 ASN A O 1
ATOM 1336 N N . ALA A 1 175 ? -11.063 7.805 27.383 1.00 97.81 175 ALA A N 1
ATOM 1337 C CA . ALA A 1 175 ? -10.057 8.442 26.556 1.00 97.81 175 ALA A CA 1
ATOM 1338 C C . ALA A 1 175 ? -9.835 7.574 25.321 1.00 97.81 175 ALA A C 1
ATOM 1340 O O . ALA A 1 175 ? -9.623 6.372 25.480 1.00 97.81 175 ALA A O 1
ATOM 1341 N N . GLY A 1 176 ? -9.846 8.157 24.121 1.00 94.81 176 GLY A N 1
ATOM 1342 C CA . GLY A 1 176 ? -9.482 7.411 22.919 1.00 94.81 176 GLY A CA 1
ATOM 1343 C C . GLY A 1 176 ? -8.041 6.908 23.017 1.00 94.81 176 GLY A C 1
ATOM 1344 O O . GLY A 1 176 ? -7.133 7.706 23.234 1.00 94.81 176 GLY A O 1
ATOM 1345 N N . LEU A 1 177 ? -7.837 5.590 22.946 1.00 91.00 177 LEU A N 1
ATOM 1346 C CA . LEU A 1 177 ? -6.523 4.962 23.128 1.00 91.00 177 LEU A CA 1
ATOM 1347 C C . LEU A 1 177 ? -5.907 4.580 21.783 1.00 91.00 177 LEU A C 1
ATOM 1349 O O . LEU A 1 177 ? -6.565 3.945 20.964 1.00 91.00 177 LEU A O 1
ATOM 1353 N N . ALA A 1 178 ? -4.632 4.907 21.574 1.00 83.94 178 ALA A N 1
ATOM 1354 C CA . ALA A 1 178 ? -3.856 4.412 20.440 1.00 83.94 178 ALA A CA 1
ATOM 1355 C C . ALA A 1 178 ? -3.109 3.136 20.852 1.00 83.94 178 ALA A C 1
ATOM 1357 O O . ALA A 1 178 ? -2.085 3.217 21.530 1.00 83.94 178 ALA A O 1
ATOM 1358 N N . GLY A 1 179 ? -3.643 1.962 20.495 1.00 76.44 179 GLY A N 1
ATOM 1359 C CA . GLY A 1 179 ? -3.053 0.665 20.857 1.00 76.44 179 GLY A CA 1
ATOM 1360 C C . GLY A 1 179 ? -3.056 0.411 22.370 1.00 76.44 179 GLY A C 1
ATOM 1361 O O . GLY A 1 179 ? -1.999 0.303 22.989 1.00 76.44 179 GLY A O 1
ATOM 1362 N N . GLY A 1 180 ? -4.244 0.358 22.982 1.00 84.31 180 GLY A N 1
ATOM 1363 C CA . GLY A 1 180 ? -4.399 0.409 24.438 1.00 84.31 180 GLY A CA 1
ATOM 1364 C C . GLY A 1 180 ? -4.627 -0.915 25.167 1.00 84.31 180 GLY A C 1
ATOM 1365 O O . GLY A 1 180 ? -4.808 -0.868 26.378 1.00 84.31 180 GLY A O 1
ATOM 1366 N N . ALA A 1 181 ? -4.656 -2.073 24.500 1.00 90.81 181 ALA A N 1
ATOM 1367 C CA . ALA A 1 181 ? -5.155 -3.322 25.098 1.00 90.81 181 ALA A CA 1
ATOM 1368 C C . ALA A 1 181 ? -4.476 -3.702 26.435 1.00 90.81 181 ALA A C 1
ATOM 1370 O O . ALA A 1 181 ? -5.170 -4.014 27.404 1.00 90.81 181 ALA A O 1
ATOM 1371 N N . ASP A 1 182 ? -3.148 -3.584 26.533 1.00 91.88 182 ASP A N 1
ATOM 1372 C CA . ASP A 1 182 ? -2.413 -3.850 27.780 1.00 91.88 182 ASP A CA 1
ATOM 1373 C C . ASP A 1 182 ? -2.776 -2.854 28.890 1.00 91.88 182 ASP A C 1
ATOM 1375 O O . ASP A 1 182 ? -3.032 -3.248 30.028 1.00 91.88 182 ASP A O 1
ATOM 1379 N N . PHE A 1 183 ? -2.876 -1.567 28.544 1.00 93.75 183 PHE A N 1
ATOM 1380 C CA . PHE A 1 183 ? -3.280 -0.507 29.470 1.00 93.75 183 PHE A CA 1
ATOM 1381 C C . PHE A 1 183 ? -4.722 -0.704 29.958 1.00 93.75 183 PHE A C 1
ATOM 1383 O O . PHE A 1 183 ? -5.019 -0.500 31.133 1.00 93.75 183 PHE A O 1
ATOM 1390 N N . VAL A 1 184 ? -5.622 -1.140 29.073 1.00 95.19 184 VAL A N 1
ATOM 1391 C CA . VAL A 1 184 ? -7.015 -1.473 29.399 1.00 95.19 184 VAL A CA 1
ATOM 1392 C C . VAL A 1 184 ? -7.074 -2.670 30.346 1.00 95.19 184 VAL A C 1
ATOM 1394 O O . VAL A 1 184 ? -7.800 -2.628 31.340 1.00 95.19 184 VAL A O 1
ATOM 1397 N N . ASN A 1 185 ? -6.289 -3.716 30.076 1.00 96.56 185 ASN A N 1
ATOM 1398 C CA . ASN A 1 185 ? -6.215 -4.898 30.929 1.00 96.56 185 ASN A CA 1
ATOM 1399 C C . ASN A 1 185 ? -5.700 -4.539 32.328 1.00 96.56 185 ASN A C 1
ATOM 1401 O O . ASN A 1 185 ? -6.301 -4.932 33.327 1.00 96.56 185 ASN A O 1
ATOM 1405 N N . GLU A 1 186 ? -4.630 -3.747 32.407 1.00 96.81 186 GLU A N 1
ATOM 1406 C CA . GLU A 1 186 ? -4.089 -3.256 33.674 1.00 96.81 186 GLU A CA 1
ATOM 1407 C C . GLU A 1 186 ? -5.107 -2.377 34.420 1.00 96.81 186 GLU A C 1
ATOM 1409 O O . GLU A 1 186 ? -5.333 -2.567 35.616 1.00 96.81 186 GLU A O 1
ATOM 1414 N N . MET A 1 187 ? -5.784 -1.461 33.719 1.00 97.75 187 MET A N 1
ATOM 1415 C CA . MET A 1 187 ? -6.802 -0.584 34.303 1.00 97.75 187 MET A CA 1
ATOM 1416 C C . MET A 1 187 ? -7.949 -1.387 34.922 1.00 97.75 187 MET A C 1
ATOM 1418 O O . MET A 1 187 ? -8.335 -1.108 36.055 1.00 97.75 187 MET A O 1
ATOM 1422 N N . PHE A 1 188 ? -8.488 -2.390 34.222 1.00 97.75 188 PHE A N 1
ATOM 1423 C CA . PHE A 1 188 ? -9.575 -3.217 34.757 1.00 97.75 188 PHE A CA 1
ATOM 1424 C C . PHE A 1 188 ? -9.121 -4.146 35.882 1.00 97.75 188 PHE A C 1
ATOM 1426 O O . PHE A 1 188 ? -9.885 -4.359 36.823 1.00 97.75 188 PHE A O 1
ATOM 1433 N N . ALA A 1 189 ? -7.889 -4.657 35.833 1.00 96.44 189 ALA A N 1
ATOM 1434 C CA . ALA A 1 189 ? -7.326 -5.447 36.924 1.00 96.44 189 ALA A CA 1
ATOM 1435 C C . ALA A 1 189 ? -7.181 -4.622 38.215 1.00 96.44 189 ALA A C 1
ATOM 1437 O O . ALA A 1 189 ? -7.467 -5.119 39.305 1.00 96.44 189 ALA A O 1
ATOM 1438 N N . LEU A 1 190 ? -6.744 -3.364 38.097 1.00 96.00 190 LEU A N 1
ATOM 1439 C CA . LEU A 1 190 ? -6.470 -2.484 39.235 1.00 96.00 190 LEU A CA 1
ATOM 1440 C C . LEU A 1 190 ? -7.702 -1.696 39.710 1.00 96.00 190 LEU A C 1
ATOM 1442 O O . LEU A 1 190 ? -7.788 -1.350 40.889 1.00 96.00 190 LEU A O 1
ATOM 1446 N N . VAL A 1 191 ? -8.645 -1.396 38.812 1.00 97.56 191 VAL A N 1
ATOM 1447 C CA . VAL A 1 191 ? -9.874 -0.631 39.080 1.00 97.56 191 VAL A CA 1
ATOM 1448 C C . VAL A 1 191 ? -11.067 -1.285 38.358 1.00 97.56 191 VAL A C 1
ATOM 1450 O O . VAL A 1 191 ? -11.518 -0.776 37.325 1.00 97.56 191 VAL A O 1
ATOM 1453 N N . PRO A 1 192 ? -11.619 -2.402 38.867 1.00 96.69 192 PRO A N 1
ATOM 1454 C CA . PRO A 1 192 ? -12.698 -3.139 38.197 1.00 96.69 192 PRO A CA 1
ATOM 1455 C C . PRO A 1 192 ? -13.965 -2.312 37.925 1.00 96.69 192 PRO A C 1
ATOM 1457 O O . PRO A 1 192 ? -14.687 -2.564 36.961 1.00 96.69 192 PRO A O 1
ATOM 1460 N N . GLU A 1 193 ? -14.242 -1.288 38.736 1.00 96.31 193 GLU A N 1
ATOM 1461 C CA . GLU A 1 193 ? -15.386 -0.387 38.560 1.00 96.31 193 GLU A CA 1
ATOM 1462 C C . GLU A 1 193 ? -15.295 0.436 37.267 1.00 96.31 193 GLU A C 1
ATOM 1464 O O . GLU A 1 193 ? -16.324 0.842 36.717 1.00 96.31 193 GLU A O 1
ATOM 1469 N N . SER A 1 194 ? -14.081 0.652 36.746 1.00 97.88 194 SER A N 1
ATOM 1470 C CA . SER A 1 194 ? -13.856 1.397 35.502 1.00 97.88 194 SER A CA 1
ATOM 1471 C C . SER A 1 194 ? -14.456 0.701 34.274 1.00 97.88 194 SER A C 1
ATOM 1473 O O . SER A 1 194 ? -14.824 1.383 33.316 1.00 97.88 194 SER A O 1
ATOM 1475 N N . LEU A 1 195 ? -14.693 -0.620 34.329 1.00 97.94 195 LEU A N 1
ATOM 1476 C CA . LEU A 1 195 ? -15.415 -1.377 33.295 1.00 97.94 195 LEU A CA 1
ATOM 1477 C C . LEU A 1 195 ? -16.816 -0.812 33.026 1.00 97.94 195 LEU A C 1
ATOM 1479 O O . LEU A 1 195 ? -17.329 -0.923 31.913 1.00 97.94 195 LEU A O 1
ATOM 1483 N N . TRP A 1 196 ? -17.429 -0.183 34.031 1.00 97.50 196 TRP A N 1
ATOM 1484 C CA . TRP A 1 196 ? -18.788 0.356 33.980 1.00 97.50 196 TRP A CA 1
ATOM 1485 C C . TRP A 1 196 ? -18.827 1.889 33.984 1.00 97.50 196 TRP A C 1
ATOM 1487 O O . TRP A 1 196 ? -19.909 2.475 34.045 1.00 97.50 196 TRP A O 1
ATOM 1497 N N . ALA A 1 197 ? -17.678 2.566 33.904 1.00 98.06 197 ALA A N 1
ATOM 1498 C CA . ALA A 1 197 ? -17.563 4.027 33.976 1.00 98.06 197 ALA A CA 1
ATOM 1499 C C . ALA A 1 197 ? -17.806 4.750 32.633 1.00 98.06 197 ALA A C 1
ATOM 1501 O O . ALA A 1 197 ? -17.607 5.953 32.524 1.00 98.06 197 ALA A O 1
ATOM 1502 N N . TRP A 1 198 ? -18.260 4.040 31.607 1.00 98.44 198 TRP A N 1
ATOM 1503 C CA . TRP A 1 198 ? -18.466 4.577 30.262 1.00 98.44 198 TRP A CA 1
ATOM 1504 C C . TRP A 1 198 ? -19.621 3.854 29.562 1.00 98.44 198 TRP A C 1
ATOM 1506 O O . TRP A 1 198 ? -19.934 2.693 29.863 1.00 98.44 198 TRP A O 1
ATOM 1516 N N . ASP A 1 199 ? -20.253 4.550 28.622 1.00 98.19 199 ASP A N 1
ATOM 1517 C CA . ASP A 1 199 ? -21.423 4.084 27.875 1.00 98.19 199 ASP A CA 1
ATOM 1518 C C . ASP A 1 199 ? -21.033 3.594 26.471 1.00 98.19 199 ASP A C 1
ATOM 1520 O O . ASP A 1 199 ? -21.554 2.577 26.017 1.00 98.19 199 ASP A O 1
ATOM 1524 N N . VAL A 1 200 ? -20.089 4.282 25.818 1.00 97.88 200 VAL A N 1
ATOM 1525 C CA . VAL A 1 200 ? -19.532 3.950 24.494 1.00 97.88 200 VAL A CA 1
ATOM 1526 C C . VAL A 1 200 ? -18.008 3.990 24.572 1.00 97.88 200 VAL A C 1
ATOM 1528 O O . VAL A 1 200 ? -17.457 4.853 25.253 1.00 97.88 200 VAL A O 1
ATOM 1531 N N . TRP A 1 201 ? -17.337 3.055 23.903 1.00 98.31 201 TRP A N 1
ATOM 1532 C CA . TRP A 1 201 ? -15.880 2.969 23.915 1.00 98.31 201 TRP A CA 1
ATOM 1533 C C . TRP A 1 201 ? -15.259 3.921 22.884 1.00 98.31 201 TRP A C 1
ATOM 1535 O O . TRP A 1 201 ? -15.727 3.998 21.751 1.00 98.31 201 TRP A O 1
ATOM 1545 N N . ALA A 1 202 ? -14.216 4.649 23.265 1.00 98.31 202 ALA A N 1
ATOM 1546 C CA . ALA A 1 202 ? -13.397 5.479 22.387 1.00 98.31 202 ALA A CA 1
ATOM 1547 C C . ALA A 1 202 ? -12.085 4.754 22.070 1.00 98.31 202 ALA A C 1
ATOM 1549 O O . ALA A 1 202 ? -11.426 4.262 22.987 1.00 98.31 202 ALA A O 1
ATOM 1550 N N . SER A 1 203 ? -11.677 4.721 20.802 1.00 97.44 203 SER A N 1
ATOM 1551 C CA . SER A 1 203 ? -10.413 4.096 20.384 1.00 97.44 203 SER A CA 1
ATOM 1552 C C . SER A 1 203 ? -9.773 4.838 19.213 1.00 97.44 203 SER A C 1
ATOM 1554 O O . SER A 1 203 ? -10.476 5.452 18.407 1.00 97.44 203 SER A O 1
ATOM 1556 N N . HIS A 1 204 ? -8.444 4.788 19.114 1.00 96.19 204 HIS A N 1
ATOM 1557 C CA . HIS A 1 204 ? -7.646 5.392 18.049 1.00 96.19 204 HIS A CA 1
ATOM 1558 C C . HIS A 1 204 ? -6.957 4.309 17.211 1.00 96.19 204 HIS A C 1
ATOM 1560 O O . HIS A 1 204 ? -5.840 3.874 17.489 1.00 96.19 204 HIS A O 1
ATOM 1566 N N . SER A 1 205 ? -7.635 3.860 16.156 1.00 94.38 205 SER A N 1
ATOM 1567 C CA . SER A 1 205 ? -7.124 2.821 15.252 1.00 94.38 205 SER A CA 1
ATOM 1568 C C . SER A 1 205 ? -6.401 3.446 14.058 1.00 94.38 205 SER A C 1
ATOM 1570 O O . SER A 1 205 ? -6.978 3.599 12.980 1.00 94.38 205 SER A O 1
ATOM 1572 N N . TYR A 1 206 ? -5.149 3.867 14.245 1.00 93.12 206 TYR A N 1
ATOM 1573 C CA . TYR A 1 206 ? -4.302 4.365 13.156 1.00 93.12 206 TYR A CA 1
ATOM 1574 C C . TYR A 1 206 ? -3.661 3.201 12.409 1.00 93.12 206 TYR A C 1
ATOM 1576 O O . TYR A 1 206 ? -2.915 2.440 13.000 1.00 93.12 206 TYR A O 1
ATOM 1584 N N . SER A 1 207 ? -3.898 3.075 11.106 1.00 91.50 207 SER A N 1
ATOM 1585 C CA . SER A 1 207 ? -3.341 1.990 10.281 1.00 91.50 207 SER A CA 1
ATOM 1586 C C . SER A 1 207 ? -1.984 2.309 9.646 1.00 91.50 207 SER A C 1
ATOM 1588 O O . SER A 1 207 ? -1.421 1.455 8.957 1.00 91.50 207 SER A O 1
ATOM 1590 N N . LEU A 1 208 ? -1.467 3.529 9.841 1.00 93.19 208 LEU A N 1
ATOM 1591 C CA . LEU A 1 208 ? -0.269 4.044 9.158 1.00 93.19 208 LEU A CA 1
ATOM 1592 C C . LEU A 1 208 ? -0.418 3.883 7.636 1.00 93.19 208 LEU A C 1
ATOM 1594 O O . LEU A 1 208 ? -1.526 4.027 7.127 1.00 93.19 208 LEU A O 1
ATOM 1598 N N . ASN A 1 209 ? 0.626 3.525 6.885 1.00 94.19 209 ASN A N 1
ATOM 1599 C CA . ASN A 1 209 ? 0.520 3.346 5.433 1.00 94.19 209 ASN A CA 1
ATOM 1600 C C . ASN A 1 209 ? -0.108 2.008 4.963 1.00 94.19 209 ASN A C 1
ATOM 1602 O O . ASN A 1 209 ? -0.019 1.671 3.778 1.00 94.19 209 ASN A O 1
ATOM 1606 N N . ARG A 1 210 ? -0.777 1.243 5.843 1.00 93.69 210 ARG A N 1
ATOM 1607 C CA . ARG A 1 210 ? -1.423 -0.033 5.474 1.00 93.69 210 ARG A CA 1
ATOM 1608 C C . ARG A 1 210 ? -2.801 0.150 4.825 1.00 93.69 210 ARG A C 1
ATOM 1610 O O . ARG A 1 210 ? -3.622 0.922 5.321 1.00 93.69 210 ARG A O 1
ATOM 1617 N N . PRO A 1 211 ? -3.112 -0.605 3.760 1.00 95.75 211 PRO A N 1
ATOM 1618 C CA . PRO A 1 211 ? -4.414 -0.536 3.111 1.00 95.75 211 PRO A CA 1
ATOM 1619 C C . PRO A 1 211 ? -5.538 -1.127 3.994 1.00 95.75 211 PRO A C 1
ATOM 1621 O O . PRO A 1 211 ? -5.292 -2.065 4.755 1.00 95.75 211 PRO A O 1
ATOM 1624 N N . PRO A 1 212 ? -6.787 -0.629 3.885 1.00 95.94 212 PRO A N 1
ATOM 1625 C CA . PRO A 1 212 ? -7.892 -0.980 4.791 1.00 95.94 212 PRO A CA 1
ATOM 1626 C C . PRO A 1 212 ? -8.382 -2.440 4.695 1.00 95.94 212 PRO A C 1
ATOM 1628 O O . PRO A 1 212 ? -9.088 -2.920 5.579 1.00 95.94 212 PRO A O 1
ATOM 1631 N N . GLU A 1 213 ? -8.033 -3.175 3.636 1.00 93.50 213 GLU A N 1
ATOM 1632 C CA . GLU A 1 213 ? -8.318 -4.612 3.510 1.00 93.50 213 GLU A CA 1
ATOM 1633 C C . GLU A 1 213 ? -7.511 -5.498 4.460 1.00 93.50 213 GLU A C 1
ATOM 1635 O O . GLU A 1 213 ? -7.910 -6.642 4.678 1.00 93.50 213 GLU A O 1
ATOM 1640 N N . ILE A 1 214 ? -6.420 -4.974 5.026 1.00 94.25 214 ILE A N 1
ATOM 1641 C CA . ILE A 1 214 ? -5.644 -5.646 6.065 1.00 94.25 214 ILE A CA 1
ATOM 1642 C C . ILE A 1 214 ? -6.249 -5.268 7.418 1.00 94.25 214 ILE A C 1
ATOM 1644 O O . ILE A 1 214 ? -6.025 -4.172 7.933 1.00 94.25 214 ILE A O 1
ATOM 1648 N N . ASN A 1 215 ? -7.063 -6.168 7.962 1.00 94.44 215 ASN A N 1
ATOM 1649 C CA . ASN A 1 215 ? -7.840 -5.975 9.181 1.00 94.44 215 ASN A CA 1
ATOM 1650 C C . ASN A 1 215 ? -7.996 -7.286 9.979 1.00 94.44 215 ASN A C 1
ATOM 1652 O O . ASN A 1 215 ? -7.778 -8.390 9.475 1.00 94.44 215 ASN A O 1
ATOM 1656 N N . GLN A 1 216 ? -8.324 -7.166 11.261 1.00 93.25 216 GLN A N 1
ATOM 1657 C CA . GLN A 1 216 ? -8.488 -8.297 12.176 1.00 93.25 216 GLN A CA 1
ATOM 1658 C C . GLN A 1 216 ? -9.832 -9.018 11.959 1.00 93.25 216 GLN A C 1
ATOM 1660 O O . GLN A 1 216 ? -9.899 -10.240 12.086 1.00 93.25 216 GLN A O 1
ATOM 1665 N N . HIS A 1 217 ? -10.885 -8.301 11.546 1.00 93.81 217 HIS A N 1
ATOM 1666 C CA . HIS A 1 217 ? -12.233 -8.848 11.313 1.00 93.81 217 HIS A CA 1
ATOM 1667 C C . HIS A 1 217 ? -12.278 -10.076 10.396 1.00 93.81 217 HIS A C 1
ATOM 1669 O O . HIS A 1 217 ? -13.072 -10.990 10.612 1.00 93.81 217 HIS A O 1
ATOM 1675 N N . ASN A 1 218 ? -11.465 -10.092 9.339 1.00 92.50 218 ASN A N 1
ATOM 1676 C CA . ASN A 1 218 ? -11.402 -11.196 8.379 1.00 92.50 218 ASN A CA 1
ATOM 1677 C C . ASN A 1 218 ? -10.177 -12.109 8.589 1.00 92.50 218 ASN A C 1
ATOM 1679 O O . ASN A 1 218 ? -9.919 -12.976 7.753 1.00 92.50 218 ASN A O 1
ATOM 1683 N N . GLY A 1 219 ? -9.418 -11.907 9.673 1.00 89.44 219 GLY A N 1
ATOM 1684 C CA . GLY A 1 219 ? -8.210 -12.665 10.002 1.00 89.44 219 GLY A CA 1
ATOM 1685 C C . GLY A 1 219 ? -6.994 -12.366 9.119 1.00 89.44 219 GLY A C 1
ATOM 1686 O O . GLY A 1 219 ? -6.029 -13.126 9.153 1.00 89.44 219 GLY A O 1
ATOM 1687 N N . THR A 1 220 ? -7.015 -11.295 8.317 1.00 90.12 220 THR A N 1
ATOM 1688 C CA . THR A 1 220 ? -5.841 -10.896 7.514 1.00 90.12 220 THR A CA 1
ATOM 1689 C C . THR A 1 220 ? -4.732 -10.279 8.363 1.00 90.12 220 THR A C 1
ATOM 1691 O O . THR A 1 220 ? -3.566 -10.339 7.976 1.00 90.12 220 THR A O 1
ATOM 1694 N N . ALA A 1 221 ? -5.075 -9.734 9.530 1.00 90.19 221 ALA A N 1
ATOM 1695 C CA . ALA A 1 221 ? -4.138 -9.280 10.546 1.00 90.19 221 ALA A CA 1
ATOM 1696 C C . ALA A 1 221 ? -4.299 -10.081 11.850 1.00 90.19 221 ALA A C 1
ATOM 1698 O O . ALA A 1 221 ? -5.405 -10.488 12.203 1.00 90.19 221 ALA A O 1
ATOM 1699 N N . GLY A 1 222 ? -3.191 -10.312 12.563 1.00 87.50 222 GLY A N 1
ATOM 1700 C CA . GLY A 1 222 ? -3.202 -10.956 13.884 1.00 87.50 222 GLY A CA 1
ATOM 1701 C C . GLY A 1 222 ? -3.385 -9.954 15.036 1.00 87.50 222 GLY A C 1
ATOM 1702 O O . GLY A 1 222 ? -3.192 -8.756 14.812 1.00 87.50 222 GLY A O 1
ATOM 1703 N N . PRO A 1 223 ? -3.696 -10.416 16.263 1.00 85.25 223 PRO A N 1
ATOM 1704 C CA . PRO A 1 223 ? -3.797 -9.558 17.448 1.00 85.25 223 PRO A CA 1
ATOM 1705 C C . PRO A 1 223 ? -2.554 -8.686 17.665 1.00 85.25 223 PRO A C 1
ATOM 1707 O O . PRO A 1 223 ? -1.430 -9.132 17.413 1.00 85.25 223 PRO A O 1
ATOM 1710 N N . GLY A 1 224 ? -2.750 -7.445 18.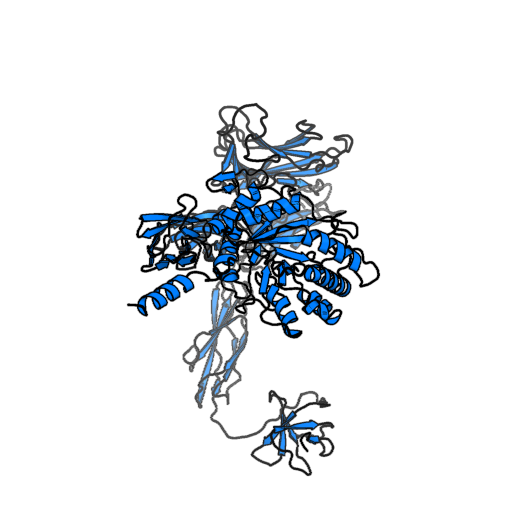111 1.00 84.44 224 GLY A N 1
ATOM 1711 C CA . GLY A 1 224 ? -1.687 -6.446 18.275 1.00 84.44 224 GLY A CA 1
ATOM 1712 C C . GLY A 1 224 ? -1.219 -5.799 16.966 1.00 84.44 224 GLY A C 1
ATOM 1713 O O . GLY A 1 224 ? -0.271 -5.011 16.963 1.00 84.44 224 GLY A O 1
ATOM 1714 N N . SER A 1 225 ? -1.855 -6.118 15.835 1.00 86.81 225 SER A N 1
ATOM 1715 C CA . SER A 1 225 ? -1.563 -5.456 14.565 1.00 86.81 225 SER A CA 1
ATOM 1716 C C . SER A 1 225 ? -2.123 -4.040 14.534 1.00 86.81 225 SER A C 1
ATOM 1718 O O . SER A 1 225 ? -3.267 -3.787 14.895 1.00 86.81 225 SER A O 1
ATOM 1720 N N . ILE A 1 226 ? -1.328 -3.132 13.978 1.00 87.50 226 ILE A N 1
ATOM 1721 C CA . ILE A 1 226 ? -1.730 -1.761 13.675 1.00 87.50 226 ILE A CA 1
ATOM 1722 C C . ILE A 1 226 ? -2.581 -1.783 12.389 1.00 87.50 226 ILE A C 1
ATOM 1724 O O . ILE A 1 226 ? -2.040 -1.945 11.290 1.00 87.50 226 ILE A O 1
ATOM 1728 N N . THR A 1 227 ? -3.908 -1.706 12.528 1.00 93.00 227 THR A N 1
ATOM 1729 C CA . THR A 1 227 ? -4.911 -1.787 11.443 1.00 93.00 227 THR A CA 1
ATOM 1730 C C . THR A 1 227 ? -6.082 -0.832 11.691 1.00 93.00 227 THR A C 1
ATOM 1732 O O . THR A 1 227 ? -6.201 -0.242 12.761 1.00 93.00 227 THR A O 1
ATOM 1735 N N . ILE A 1 228 ? -6.976 -0.675 10.705 1.00 95.50 228 ILE A N 1
ATOM 1736 C CA . ILE A 1 228 ? -8.169 0.193 10.811 1.00 95.50 228 ILE A CA 1
ATOM 1737 C C . ILE A 1 228 ? -9.198 -0.280 11.857 1.00 95.50 228 ILE A C 1
ATOM 1739 O O . ILE A 1 228 ? -10.185 0.412 12.116 1.00 95.50 228 ILE A O 1
ATOM 1743 N N . ASP A 1 229 ? -8.988 -1.471 12.413 1.00 95.38 229 ASP A N 1
ATOM 1744 C CA . ASP A 1 229 ? -9.818 -2.134 13.412 1.00 95.38 229 ASP A CA 1
ATOM 1745 C C . ASP A 1 229 ? -9.026 -2.650 14.616 1.00 95.38 229 ASP A C 1
ATOM 1747 O O . ASP A 1 229 ? -9.473 -3.565 15.303 1.00 95.38 229 ASP A O 1
ATOM 1751 N N . SER A 1 230 ? -7.867 -2.053 14.907 1.00 93.69 230 SER A N 1
ATOM 1752 C CA . SER A 1 230 ? -7.058 -2.430 16.073 1.00 93.69 230 SER A CA 1
ATOM 1753 C C . SER A 1 230 ? -7.790 -2.243 17.411 1.00 93.69 230 SER A C 1
ATOM 1755 O O . SER A 1 230 ? -7.378 -2.805 18.420 1.00 93.69 230 SER A O 1
ATOM 1757 N N . TYR A 1 231 ? -8.908 -1.506 17.432 1.00 95.25 231 TYR A N 1
ATOM 1758 C CA . TYR A 1 231 ? -9.821 -1.448 18.577 1.00 95.25 231 TYR A CA 1
ATOM 1759 C C . TYR A 1 231 ? -10.352 -2.829 19.003 1.00 95.25 231 TYR A C 1
ATOM 1761 O O . TYR A 1 231 ? -10.774 -2.988 20.147 1.00 95.25 231 TYR A O 1
ATOM 1769 N N . LEU A 1 232 ? -10.346 -3.837 18.121 1.00 96.31 232 LEU A N 1
ATOM 1770 C CA . LEU A 1 232 ? -10.781 -5.193 18.460 1.00 96.31 232 LEU A CA 1
ATOM 1771 C C . LEU A 1 232 ? -9.921 -5.837 19.552 1.00 96.31 232 LEU A C 1
ATOM 1773 O O . LEU A 1 232 ? -10.459 -6.592 20.361 1.00 96.31 232 LEU A O 1
ATOM 1777 N N . ASP A 1 233 ? -8.636 -5.491 19.641 1.00 94.81 233 ASP A N 1
ATOM 1778 C CA . ASP A 1 233 ? -7.772 -5.950 20.732 1.00 94.81 233 ASP A CA 1
ATOM 1779 C C . ASP A 1 233 ? -8.263 -5.401 22.087 1.00 94.81 233 ASP A C 1
ATOM 1781 O O . ASP A 1 233 ? -8.308 -6.119 23.088 1.00 94.81 233 ASP A O 1
ATOM 1785 N N . GLU A 1 234 ? -8.722 -4.146 22.119 1.00 95.38 234 GLU A N 1
ATOM 1786 C CA . GLU A 1 234 ? -9.322 -3.532 23.311 1.00 95.38 234 GLU A CA 1
ATOM 1787 C C . GLU A 1 234 ? -10.671 -4.183 23.648 1.00 95.38 234 GLU A C 1
ATOM 1789 O O . GLU A 1 234 ? -10.936 -4.497 24.810 1.00 95.38 234 GLU A O 1
ATOM 1794 N N . LEU A 1 235 ? -11.510 -4.458 22.640 1.00 96.50 235 LEU A N 1
ATOM 1795 C CA . LEU A 1 235 ? -12.788 -5.148 22.844 1.00 96.50 235 LEU A CA 1
ATOM 1796 C C . LEU A 1 235 ? -12.604 -6.587 23.338 1.00 96.50 235 LEU A C 1
ATOM 1798 O O . LEU A 1 235 ? -13.406 -7.050 24.150 1.00 96.50 235 LEU A O 1
ATOM 1802 N N . ALA A 1 236 ? -11.553 -7.283 22.900 1.00 96.12 236 ALA A N 1
ATOM 1803 C CA . ALA A 1 236 ? -11.220 -8.622 23.376 1.00 96.12 236 ALA A CA 1
ATOM 1804 C C . ALA A 1 236 ? -10.885 -8.616 24.876 1.00 96.12 236 ALA A C 1
ATOM 1806 O O . ALA A 1 236 ? -11.389 -9.460 25.622 1.00 96.12 236 ALA A O 1
ATOM 1807 N N . VAL A 1 237 ? -10.115 -7.624 25.337 1.00 97.00 237 VAL A N 1
ATOM 1808 C CA . VAL A 1 237 ? -9.852 -7.417 26.768 1.00 97.00 237 VAL A CA 1
ATOM 1809 C C . VAL A 1 237 ? -11.145 -7.076 27.511 1.00 97.00 237 VAL A C 1
ATOM 1811 O O . VAL A 1 237 ? -11.456 -7.692 28.524 1.00 97.00 237 VAL A O 1
ATOM 1814 N N . ILE A 1 238 ? -11.967 -6.151 27.011 1.00 97.94 238 ILE A N 1
ATOM 1815 C CA . ILE A 1 238 ? -13.241 -5.800 27.667 1.00 97.94 238 ILE A CA 1
ATOM 1816 C C . ILE A 1 238 ? -14.157 -7.034 27.807 1.00 97.94 238 ILE A C 1
ATOM 1818 O O . ILE A 1 238 ? -14.762 -7.257 28.863 1.00 97.94 238 ILE A O 1
ATOM 1822 N N . ALA A 1 239 ? -14.202 -7.882 26.777 1.00 97.50 239 ALA A N 1
ATOM 1823 C CA . ALA A 1 239 ? -14.947 -9.134 26.789 1.00 97.50 239 ALA A CA 1
ATOM 1824 C C . ALA A 1 239 ? -14.410 -10.133 27.824 1.00 97.50 239 ALA A C 1
ATOM 1826 O O . ALA A 1 239 ? -15.216 -10.795 28.483 1.00 97.50 239 ALA A O 1
ATOM 1827 N N . SER A 1 240 ? -13.089 -10.216 28.036 1.00 97.69 240 SER A N 1
ATOM 1828 C CA . SER A 1 240 ? -12.506 -11.115 29.043 1.00 97.69 240 SER A CA 1
ATOM 1829 C C . SER A 1 240 ? -12.861 -10.728 30.482 1.00 97.69 240 SER A C 1
ATOM 1831 O O . SER A 1 240 ? -12.879 -11.595 31.352 1.00 97.69 240 SER A O 1
ATOM 1833 N N . TYR A 1 241 ? -13.204 -9.460 30.733 1.00 96.56 241 TYR A N 1
ATOM 1834 C CA . TYR A 1 241 ? -13.744 -8.984 32.016 1.00 96.56 241 TYR A CA 1
ATOM 1835 C C . TYR A 1 241 ? -15.283 -9.052 32.098 1.00 96.56 241 TYR A C 1
ATOM 1837 O O . TYR A 1 241 ? -15.876 -8.617 33.085 1.00 96.56 241 TYR A O 1
ATOM 1845 N N . GLY A 1 242 ? -15.948 -9.630 31.092 1.00 94.25 242 GLY A N 1
ATOM 1846 C CA . GLY A 1 242 ? -17.375 -9.960 31.128 1.00 94.25 242 GLY A CA 1
ATOM 1847 C C . GLY A 1 242 ? -18.320 -8.933 30.498 1.00 94.25 242 GLY A C 1
ATOM 1848 O O . GLY A 1 242 ? -19.536 -9.098 30.613 1.00 94.25 242 GLY A O 1
ATOM 1849 N N . ARG A 1 243 ? -17.817 -7.897 29.808 1.00 96.25 243 ARG A N 1
ATOM 1850 C CA . ARG A 1 243 ? -18.654 -6.938 29.061 1.00 96.25 243 ARG A CA 1
ATOM 1851 C C . ARG A 1 243 ? -18.528 -7.196 27.556 1.00 96.25 243 ARG A C 1
ATOM 1853 O O . ARG A 1 243 ? -17.480 -6.984 26.967 1.00 96.25 243 ARG A O 1
ATOM 1860 N N . THR A 1 244 ? -19.604 -7.649 26.919 1.00 94.81 244 THR A N 1
ATOM 1861 C CA . THR A 1 244 ? -19.650 -7.939 25.470 1.00 94.81 244 THR A CA 1
ATOM 1862 C C . THR A 1 244 ? -20.654 -7.030 24.756 1.00 94.81 244 THR A C 1
ATOM 1864 O O . THR A 1 244 ? -21.412 -6.312 25.409 1.00 94.81 244 THR A O 1
ATOM 1867 N N . GLY A 1 245 ? -20.648 -7.023 23.417 1.00 93.25 245 GLY A N 1
ATOM 1868 C CA . GLY A 1 245 ? -21.557 -6.181 22.621 1.00 93.25 245 GLY A CA 1
ATOM 1869 C C . GLY A 1 245 ? -21.281 -4.680 22.760 1.00 93.25 245 GLY A C 1
ATOM 1870 O O . GLY A 1 245 ? -22.195 -3.864 22.658 1.00 93.25 245 GLY A O 1
ATOM 1871 N N . VAL A 1 246 ? -20.030 -4.325 23.056 1.00 95.75 246 VAL A N 1
ATOM 1872 C CA . VAL A 1 246 ? -19.585 -2.942 23.220 1.00 95.75 246 VAL A CA 1
ATOM 1873 C C . VAL A 1 246 ? -19.637 -2.221 21.880 1.00 95.75 246 VAL A C 1
ATOM 1875 O O . VAL A 1 246 ? -19.151 -2.729 20.876 1.00 95.75 246 VAL A O 1
ATOM 1878 N N . GLN A 1 247 ? -20.212 -1.023 21.892 1.00 96.44 247 GLN A N 1
ATOM 1879 C CA . GLN A 1 247 ? -20.157 -0.102 20.767 1.00 96.44 247 GLN A CA 1
ATOM 1880 C C . GLN A 1 247 ? -18.927 0.800 20.877 1.00 96.44 247 GLN A C 1
ATOM 1882 O O . GLN A 1 247 ? -18.596 1.259 21.975 1.00 96.44 247 GLN A O 1
ATOM 1887 N N . VAL A 1 248 ? -18.293 1.084 19.742 1.00 97.25 248 VAL A N 1
ATOM 1888 C CA . VAL A 1 248 ? -17.071 1.879 19.630 1.00 97.25 248 VAL A CA 1
ATOM 1889 C C . VAL A 1 248 ? -17.285 3.101 18.739 1.00 97.25 248 VAL A C 1
ATOM 1891 O O . VAL A 1 248 ? -17.963 3.043 17.713 1.00 97.25 248 VAL A O 1
ATOM 1894 N N . ILE A 1 249 ? -16.688 4.223 19.120 1.00 98.44 249 ILE A N 1
ATOM 1895 C CA . ILE A 1 249 ? -16.440 5.354 18.232 1.00 98.44 249 ILE A CA 1
ATOM 1896 C C . ILE A 1 249 ? -14.928 5.452 18.046 1.00 98.44 249 ILE A C 1
ATOM 1898 O O . ILE A 1 249 ? -14.178 5.544 19.018 1.00 98.44 249 ILE A O 1
ATOM 1902 N N . LEU A 1 250 ? -14.485 5.446 16.791 1.00 98.12 250 LEU A N 1
ATOM 1903 C CA . LEU A 1 250 ? -13.096 5.714 16.445 1.00 98.12 250 LEU A CA 1
ATOM 1904 C C . LEU A 1 250 ? -12.879 7.219 16.495 1.00 98.12 250 LEU A C 1
ATOM 1906 O O . LEU A 1 250 ? -13.165 7.932 15.533 1.00 98.12 250 LEU A O 1
ATOM 1910 N N . THR A 1 251 ? -12.455 7.702 17.657 1.00 97.69 251 THR A N 1
ATOM 1911 C CA . THR A 1 251 ? -12.355 9.133 17.946 1.00 97.69 251 THR A CA 1
ATOM 1912 C C . THR A 1 251 ? -11.157 9.781 17.264 1.00 97.69 251 THR A C 1
ATOM 1914 O O . THR A 1 251 ? -11.146 11.000 17.099 1.00 97.69 251 THR A O 1
ATOM 1917 N N . GLU A 1 252 ? -10.193 8.978 16.814 1.00 96.31 252 GLU A N 1
ATOM 1918 C CA . GLU A 1 252 ? -9.139 9.357 15.880 1.00 96.31 252 GLU A CA 1
ATOM 1919 C C . GLU A 1 252 ? -8.734 8.152 15.021 1.00 96.31 252 GLU A C 1
ATOM 1921 O O . GLU A 1 252 ? -8.787 7.001 15.448 1.00 96.31 252 GLU A O 1
ATOM 1926 N N . THR A 1 253 ? -8.370 8.411 13.773 1.00 96.50 253 THR A N 1
ATOM 1927 C CA . THR A 1 253 ? -7.826 7.443 12.809 1.00 96.50 253 THR A CA 1
ATOM 1928 C C . THR A 1 253 ? -7.413 8.225 11.561 1.00 96.50 253 THR A C 1
ATOM 1930 O O . THR A 1 253 ? -7.729 9.408 11.438 1.00 96.50 253 THR A O 1
ATOM 1933 N N . GLY A 1 254 ? -6.758 7.593 10.597 1.00 94.88 254 GLY A N 1
ATOM 1934 C CA . GLY A 1 254 ? -6.488 8.207 9.304 1.00 94.88 254 GLY A CA 1
ATOM 1935 C C . GLY A 1 254 ? -5.135 7.823 8.735 1.00 94.88 254 GLY A C 1
ATOM 1936 O O . GLY A 1 254 ? -4.472 6.900 9.204 1.00 94.88 254 GLY A O 1
ATOM 1937 N N . TYR A 1 255 ? -4.756 8.566 7.700 1.00 95.25 255 TYR A N 1
ATOM 1938 C CA . TYR A 1 255 ? -3.579 8.328 6.878 1.00 95.25 255 TYR A CA 1
ATOM 1939 C C . TYR A 1 255 ? -2.835 9.651 6.677 1.00 95.25 255 TYR A C 1
ATOM 1941 O O . TYR A 1 255 ? -3.372 10.564 6.046 1.00 95.25 255 TYR A O 1
ATOM 1949 N N . ALA A 1 256 ? -1.611 9.761 7.196 1.00 93.50 256 ALA A N 1
ATOM 1950 C CA . ALA A 1 256 ? -0.777 10.951 7.021 1.00 93.50 256 ALA A CA 1
ATOM 1951 C C . ALA A 1 256 ? -0.103 10.964 5.647 1.00 93.50 256 ALA A C 1
ATOM 1953 O O . ALA A 1 256 ? 0.466 9.961 5.221 1.00 93.50 256 ALA A O 1
ATOM 1954 N N . LEU A 1 257 ? -0.093 12.118 4.976 1.00 90.44 257 LEU A N 1
ATOM 1955 C CA . LEU A 1 257 ? 0.719 12.312 3.773 1.00 90.44 257 LEU A CA 1
ATOM 1956 C C . LEU A 1 257 ? 2.206 12.077 4.067 1.00 90.44 257 LEU A C 1
ATOM 1958 O O . LEU A 1 257 ? 2.742 12.573 5.056 1.00 90.44 257 LEU A O 1
ATOM 1962 N N . GLY A 1 258 ? 2.874 11.350 3.174 1.00 89.75 258 GLY A N 1
ATOM 1963 C CA . GLY A 1 258 ? 4.288 11.000 3.282 1.00 89.75 258 GLY A CA 1
ATOM 1964 C C . GLY A 1 258 ? 4.588 9.803 4.187 1.00 89.75 258 GLY A C 1
ATOM 1965 O O . GLY A 1 258 ? 5.751 9.411 4.271 1.00 89.75 258 GLY A O 1
ATOM 1966 N N . ASP A 1 259 ? 3.585 9.201 4.839 1.00 83.69 259 ASP A N 1
ATOM 1967 C CA . ASP A 1 259 ? 3.797 8.003 5.656 1.00 83.69 259 ASP A CA 1
ATOM 1968 C C . ASP A 1 259 ? 4.307 6.844 4.785 1.00 83.69 259 ASP A C 1
ATOM 1970 O O . ASP A 1 259 ? 3.729 6.512 3.747 1.00 83.69 259 ASP A O 1
ATOM 1974 N N . GLN A 1 260 ? 5.415 6.254 5.225 1.00 91.12 260 GLN A N 1
ATOM 1975 C CA . GLN A 1 260 ? 6.137 5.162 4.578 1.00 91.12 260 GLN A CA 1
ATOM 1976 C C . GLN A 1 260 ? 6.591 4.107 5.597 1.00 91.12 260 GLN A C 1
ATOM 1978 O O . GLN A 1 260 ? 7.609 3.446 5.400 1.00 91.12 260 GLN A O 1
ATOM 1983 N N . THR A 1 261 ? 5.878 3.999 6.724 1.00 88.81 261 THR A N 1
ATOM 1984 C CA . THR A 1 261 ? 6.291 3.186 7.876 1.00 88.81 261 THR A CA 1
ATOM 1985 C C . THR A 1 261 ? 6.571 1.728 7.502 1.00 88.81 261 THR A C 1
ATOM 1987 O O . THR A 1 261 ? 7.571 1.159 7.935 1.00 88.81 261 THR A O 1
ATOM 1990 N N . PHE A 1 262 ? 5.712 1.131 6.679 1.00 85.06 262 PHE A N 1
ATOM 1991 C CA . PHE A 1 262 ? 5.843 -0.235 6.180 1.00 85.06 262 PHE A CA 1
ATOM 1992 C C . PHE A 1 262 ? 6.298 -0.213 4.717 1.00 85.06 262 PHE A C 1
ATOM 1994 O O . PHE A 1 262 ? 5.565 0.262 3.847 1.00 85.06 262 PHE A O 1
ATOM 2001 N N . SER A 1 263 ? 7.503 -0.712 4.438 1.00 83.25 263 SER A N 1
ATOM 2002 C CA . SER A 1 263 ? 8.146 -0.615 3.118 1.00 83.25 263 SER A CA 1
ATOM 2003 C C . SER A 1 263 ? 7.480 -1.470 2.037 1.00 83.25 263 SER A C 1
ATOM 2005 O O . SER A 1 263 ? 7.671 -1.225 0.846 1.00 83.25 263 SER A O 1
ATOM 2007 N N . GLU A 1 264 ? 6.684 -2.460 2.437 1.00 86.81 264 GLU A N 1
ATOM 2008 C CA . GLU A 1 264 ? 5.891 -3.307 1.552 1.00 86.81 264 GLU A CA 1
ATOM 2009 C C . GLU A 1 264 ? 4.629 -2.614 1.002 1.00 86.81 264 GLU A C 1
ATOM 2011 O O . GLU A 1 264 ? 4.046 -3.091 0.026 1.00 86.81 264 GLU A O 1
ATOM 2016 N N . TYR A 1 265 ? 4.220 -1.484 1.589 1.00 88.69 265 TYR A N 1
ATOM 2017 C CA . TYR A 1 265 ? 3.070 -0.690 1.152 1.00 88.69 265 TYR A CA 1
ATOM 2018 C C . TYR A 1 265 ? 3.525 0.659 0.579 1.00 88.69 265 TYR A C 1
ATOM 2020 O O . TYR A 1 265 ? 4.563 1.193 0.975 1.00 88.69 265 TYR A O 1
ATOM 2028 N N . PRO A 1 266 ? 2.777 1.239 -0.377 1.00 82.88 266 PRO A N 1
ATOM 2029 C CA . PRO A 1 266 ? 3.185 2.490 -0.999 1.00 82.88 266 PRO A CA 1
ATOM 2030 C C . PRO A 1 266 ? 3.177 3.653 0.002 1.00 82.88 266 PRO A C 1
ATOM 2032 O O . PRO A 1 266 ? 2.403 3.667 0.960 1.00 82.88 266 PRO A O 1
ATOM 2035 N N . ILE A 1 267 ? 4.023 4.653 -0.264 1.00 86.75 267 ILE A N 1
ATOM 2036 C CA . ILE A 1 267 ? 4.019 5.922 0.471 1.00 86.75 267 ILE A CA 1
ATOM 2037 C C . ILE A 1 267 ? 2.649 6.580 0.303 1.00 86.75 267 ILE A C 1
ATOM 2039 O O . ILE A 1 267 ? 2.131 6.662 -0.815 1.00 86.75 267 ILE A O 1
ATOM 2043 N N . ILE A 1 268 ? 2.073 7.084 1.391 1.00 91.44 268 ILE A N 1
ATOM 2044 C CA . ILE A 1 268 ? 0.787 7.775 1.343 1.00 91.44 268 ILE A CA 1
ATOM 2045 C C . ILE A 1 268 ? 0.928 9.105 0.595 1.00 91.44 268 ILE A C 1
ATOM 2047 O O . ILE A 1 268 ? 1.530 10.062 1.077 1.00 91.44 268 ILE A O 1
ATOM 2051 N N . ASN A 1 269 ? 0.327 9.176 -0.589 1.00 91.75 269 ASN A N 1
ATOM 2052 C CA . ASN A 1 269 ? 0.098 10.412 -1.336 1.00 91.75 269 ASN A CA 1
ATOM 2053 C C . ASN A 1 269 ? -1.405 10.756 -1.353 1.00 91.75 269 ASN A C 1
ATOM 2055 O O . ASN A 1 269 ? -2.219 10.030 -0.781 1.00 91.75 269 ASN A O 1
ATOM 2059 N N . GLU A 1 270 ? -1.788 11.853 -2.014 1.00 93.38 270 GLU A N 1
ATOM 2060 C CA . GLU A 1 270 ? -3.192 12.294 -2.091 1.00 93.38 270 GLU A CA 1
ATOM 2061 C C . GLU A 1 270 ? -4.145 11.222 -2.626 1.00 93.38 270 GLU A C 1
ATOM 2063 O O . GLU A 1 270 ? -5.243 11.032 -2.099 1.00 93.38 270 GLU A O 1
ATOM 2068 N N . ASP A 1 271 ? -3.722 10.511 -3.668 1.00 92.44 271 ASP A N 1
ATOM 2069 C CA . ASP A 1 271 ? -4.548 9.524 -4.349 1.00 92.44 271 ASP A CA 1
ATOM 2070 C C . ASP A 1 271 ? -4.754 8.265 -3.501 1.00 92.44 271 ASP A C 1
ATOM 2072 O O . ASP A 1 271 ? -5.884 7.792 -3.362 1.00 92.44 271 ASP A O 1
ATOM 2076 N N . ILE A 1 272 ? -3.681 7.751 -2.894 1.00 93.88 272 ILE A N 1
ATOM 2077 C CA . ILE A 1 272 ? -3.714 6.570 -2.021 1.00 93.88 272 ILE A CA 1
ATOM 2078 C C . ILE A 1 272 ? -4.506 6.875 -0.753 1.00 93.88 272 ILE A C 1
ATOM 2080 O O . ILE A 1 272 ? -5.376 6.093 -0.375 1.00 93.88 272 ILE A O 1
ATOM 2084 N N . ARG A 1 273 ? -4.259 8.033 -0.127 1.00 95.38 273 ARG A N 1
ATOM 2085 C CA . ARG A 1 273 ? -4.988 8.480 1.064 1.00 95.38 273 ARG A CA 1
ATOM 2086 C C . ARG A 1 273 ? -6.492 8.520 0.813 1.00 95.38 273 ARG A C 1
ATOM 2088 O O . ARG A 1 273 ? -7.262 7.969 1.598 1.00 95.38 273 ARG A O 1
ATOM 2095 N N . ALA A 1 274 ? -6.905 9.133 -0.298 1.00 95.44 274 ALA A N 1
ATOM 2096 C CA . ALA A 1 274 ? -8.308 9.217 -0.681 1.00 95.44 274 ALA A CA 1
ATOM 2097 C C . ALA A 1 274 ? -8.919 7.835 -0.991 1.00 95.44 274 ALA A C 1
ATOM 2099 O O . ALA A 1 274 ? -10.018 7.545 -0.522 1.00 95.44 274 ALA A O 1
ATOM 2100 N N . ASP A 1 275 ? -8.211 6.954 -1.714 1.00 96.25 275 ASP A N 1
ATOM 2101 C CA . ASP A 1 275 ? -8.656 5.569 -1.960 1.00 96.25 275 ASP A CA 1
ATOM 2102 C C . ASP A 1 275 ? -8.858 4.799 -0.648 1.00 96.25 275 ASP A C 1
ATOM 2104 O O . ASP A 1 275 ? -9.895 4.162 -0.455 1.00 96.25 275 ASP A O 1
ATOM 2108 N N . TYR A 1 276 ? -7.890 4.870 0.265 1.00 97.56 276 TYR A N 1
ATOM 2109 C CA . TYR A 1 276 ? -7.920 4.117 1.514 1.00 97.56 276 TYR A CA 1
ATOM 2110 C C . TYR A 1 276 ? -9.060 4.578 2.417 1.00 97.56 276 TYR A C 1
ATOM 2112 O O . TYR A 1 276 ? -9.858 3.752 2.856 1.00 97.56 276 TYR A O 1
ATOM 2120 N N . ILE A 1 277 ? -9.205 5.884 2.645 1.00 97.44 277 ILE A N 1
ATOM 2121 C CA . ILE A 1 277 ? -10.227 6.396 3.563 1.00 97.44 277 ILE A CA 1
ATOM 2122 C C . ILE A 1 277 ? -11.653 6.182 3.034 1.00 97.44 277 ILE A C 1
ATOM 2124 O O . ILE A 1 277 ? -12.559 5.841 3.795 1.00 97.44 277 ILE A O 1
ATOM 2128 N N . VAL A 1 278 ? -11.863 6.299 1.718 1.00 96.75 278 VAL A N 1
ATOM 2129 C CA . VAL A 1 278 ? -13.150 5.990 1.078 1.00 96.75 278 VAL A CA 1
ATOM 2130 C C . VAL A 1 278 ? -13.519 4.533 1.293 1.00 96.75 278 VAL A C 1
ATOM 2132 O O . VAL A 1 278 ? -14.658 4.243 1.663 1.00 96.75 278 VAL A O 1
ATOM 2135 N N . ARG A 1 279 ? -12.575 3.613 1.065 1.00 96.81 279 ARG A N 1
ATOM 2136 C CA . ARG A 1 279 ? -12.806 2.178 1.256 1.00 96.81 279 ARG A CA 1
ATOM 2137 C C . ARG A 1 279 ? -12.992 1.841 2.729 1.00 96.81 279 ARG A C 1
ATOM 2139 O O . ARG A 1 279 ? -13.899 1.078 3.035 1.00 96.81 279 ARG A O 1
ATOM 2146 N N . ALA A 1 280 ? -12.243 2.460 3.638 1.00 97.62 280 ALA A N 1
ATOM 2147 C CA . ALA A 1 280 ? -12.438 2.308 5.078 1.00 97.62 280 ALA A CA 1
ATOM 2148 C C . ALA A 1 280 ? -13.880 2.661 5.490 1.00 97.62 280 ALA A C 1
ATOM 2150 O O . ALA A 1 280 ? -14.569 1.829 6.077 1.00 97.62 280 ALA A O 1
ATOM 2151 N N . PHE A 1 281 ? -14.405 3.819 5.071 1.00 97.25 281 PHE A N 1
ATOM 2152 C CA . PHE A 1 281 ? -15.802 4.187 5.329 1.00 97.25 281 PHE A CA 1
ATOM 2153 C C . PHE A 1 281 ? -16.811 3.274 4.625 1.00 97.25 281 PHE A C 1
ATOM 2155 O O . PHE A 1 281 ? -17.738 2.767 5.256 1.00 97.25 281 PHE A O 1
ATOM 2162 N N . ARG A 1 282 ? -16.675 3.091 3.309 1.00 95.44 282 ARG A N 1
ATOM 2163 C CA . ARG A 1 282 ? -17.676 2.428 2.457 1.00 95.44 282 ARG A CA 1
ATOM 2164 C C . ARG A 1 282 ? -17.715 0.915 2.653 1.00 95.44 282 ARG A C 1
ATOM 2166 O O . ARG A 1 282 ? -18.790 0.319 2.636 1.00 95.44 282 ARG A O 1
ATOM 2173 N N . ASP A 1 283 ? -16.550 0.290 2.766 1.00 94.81 283 ASP A N 1
ATOM 2174 C CA . ASP A 1 283 ? -16.418 -1.159 2.668 1.00 94.81 283 ASP A CA 1
ATOM 2175 C C . ASP A 1 283 ? -16.298 -1.846 4.028 1.00 94.81 283 ASP A C 1
ATOM 2177 O O . ASP A 1 283 ? -16.638 -3.030 4.088 1.00 94.81 283 ASP A O 1
ATOM 2181 N N . TYR A 1 284 ? -15.892 -1.113 5.074 1.00 96.06 284 TYR A N 1
ATOM 2182 C CA . TYR A 1 284 ? -15.546 -1.659 6.389 1.00 96.06 284 TYR A CA 1
ATOM 2183 C C . TYR A 1 284 ? -16.311 -0.992 7.538 1.00 96.06 284 TYR A C 1
ATOM 2185 O O . TYR A 1 284 ? -17.304 -1.552 7.992 1.00 96.06 284 TYR A O 1
ATOM 2193 N N . TRP A 1 285 ? -15.930 0.217 7.969 1.00 96.12 285 TRP A N 1
ATOM 2194 C CA . TRP A 1 285 ? -16.480 0.869 9.168 1.00 96.12 285 TRP A CA 1
ATOM 2195 C C . TRP A 1 285 ? -18.005 1.003 9.154 1.00 96.12 285 TRP A C 1
ATOM 2197 O O . TRP A 1 285 ? -18.639 0.831 10.184 1.00 96.12 285 TRP A O 1
ATOM 2207 N N . SER A 1 286 ? -18.622 1.256 7.994 1.00 92.19 286 SER A N 1
ATOM 2208 C CA . SER A 1 286 ? -20.091 1.327 7.887 1.00 92.19 286 SER A CA 1
ATOM 2209 C C . SER A 1 286 ? -20.814 -0.022 7.939 1.00 92.19 286 SER A C 1
ATOM 2211 O O . SER A 1 286 ? -22.042 -0.050 8.013 1.00 92.19 286 SER A O 1
ATOM 2213 N N . LYS A 1 287 ? -20.080 -1.137 7.878 1.00 91.69 287 LYS A N 1
ATOM 2214 C CA . LYS A 1 287 ? -20.618 -2.503 7.906 1.00 91.69 287 LYS A CA 1
ATOM 2215 C C . LYS A 1 287 ? -20.357 -3.223 9.226 1.00 91.69 287 LYS A C 1
ATOM 2217 O O . LYS A 1 287 ? -21.003 -4.239 9.475 1.00 91.69 287 LYS A O 1
ATOM 2222 N N . TRP A 1 288 ? -19.424 -2.734 10.038 1.00 94.31 288 TRP A N 1
ATOM 2223 C CA . TRP A 1 288 ? -19.088 -3.338 11.323 1.00 94.31 288 TRP A CA 1
ATOM 2224 C C . TRP A 1 288 ? -20.081 -2.887 12.402 1.00 94.31 288 TRP A C 1
ATOM 2226 O O . TRP A 1 288 ? -20.200 -1.686 12.652 1.00 94.31 288 TRP A O 1
ATOM 2236 N N . PRO A 1 289 ? -20.855 -3.816 12.993 1.00 91.81 289 PRO A N 1
ATOM 2237 C CA . PRO A 1 289 ? -21.997 -3.487 13.848 1.00 91.81 289 PRO A CA 1
ATOM 2238 C C . PRO A 1 289 ? -21.624 -2.773 15.154 1.00 91.81 289 PRO A C 1
ATOM 2240 O O . PRO A 1 289 ? -22.461 -2.079 15.735 1.00 91.81 289 PRO A O 1
ATOM 2243 N N . GLU A 1 290 ? -20.397 -2.942 15.629 1.00 94.88 290 GLU A N 1
ATOM 2244 C CA . GLU A 1 290 ? -19.868 -2.270 16.808 1.00 94.88 290 GLU A CA 1
ATOM 2245 C C . GLU A 1 290 ? -19.469 -0.817 16.537 1.00 94.88 290 GLU A C 1
ATOM 2247 O O . GLU A 1 290 ? -19.485 -0.012 17.467 1.00 94.88 290 GLU A O 1
ATOM 2252 N N . VAL A 1 291 ? -19.155 -0.448 15.290 1.00 96.62 291 VAL A N 1
ATOM 2253 C CA . VAL A 1 291 ? -18.710 0.907 14.947 1.00 96.62 291 VAL A CA 1
ATOM 2254 C C . VAL A 1 291 ? -19.910 1.846 14.860 1.00 96.62 291 VAL A C 1
ATOM 2256 O O . VAL A 1 291 ? -20.707 1.813 13.921 1.00 96.62 291 VAL A O 1
ATOM 2259 N N . LEU A 1 292 ? -20.016 2.742 15.840 1.00 95.75 292 LEU A N 1
ATOM 2260 C CA . LEU A 1 292 ? -21.012 3.807 15.850 1.00 95.75 292 LEU A CA 1
ATOM 2261 C C . LEU A 1 292 ? -20.605 4.995 14.989 1.00 95.75 292 LEU A C 1
ATOM 2263 O O . LEU A 1 292 ? -21.433 5.518 14.251 1.00 95.75 292 LEU A O 1
ATOM 2267 N N . GLY A 1 293 ? -19.350 5.422 15.095 1.00 96.81 293 GLY A N 1
ATOM 2268 C CA . GLY A 1 293 ? -18.852 6.645 14.480 1.00 96.81 293 GLY A CA 1
ATOM 2269 C C . GLY A 1 293 ? -17.345 6.609 14.286 1.00 96.81 293 GLY A C 1
ATOM 2270 O O . GLY A 1 293 ? -16.635 5.919 15.011 1.00 96.81 293 GLY A O 1
ATOM 2271 N N . VAL A 1 294 ? -16.860 7.357 13.302 1.00 98.31 294 VAL A N 1
ATOM 2272 C CA . VAL A 1 294 ? -15.440 7.484 12.975 1.00 98.31 294 VAL A CA 1
ATOM 2273 C C . VAL A 1 294 ? -15.139 8.948 12.701 1.00 98.31 294 VAL A C 1
ATOM 2275 O O . VAL A 1 294 ? -15.737 9.546 11.806 1.00 98.31 294 VAL A O 1
ATOM 2278 N N . THR A 1 295 ? -14.209 9.530 13.452 1.00 98.00 295 THR A N 1
ATOM 2279 C CA . THR A 1 295 ? -13.758 10.917 13.307 1.00 98.00 295 THR A CA 1
ATOM 2280 C C . THR A 1 295 ? -12.272 10.939 12.946 1.00 98.00 295 THR A C 1
ATOM 2282 O O . THR A 1 295 ? -11.430 10.987 13.841 1.00 98.00 295 THR A O 1
ATOM 2285 N N . PRO A 1 296 ? -11.919 10.891 11.647 1.00 96.81 296 PRO A N 1
ATOM 2286 C CA . PRO A 1 296 ? -10.525 10.917 11.230 1.00 96.81 296 PRO A CA 1
ATOM 2287 C C . PRO A 1 296 ? -9.800 12.188 11.691 1.00 96.81 296 PRO A C 1
ATOM 2289 O O . PRO A 1 296 ? -10.373 13.284 11.667 1.00 96.81 296 PRO A O 1
ATOM 2292 N N . PHE A 1 297 ? -8.541 12.017 12.088 1.00 93.50 297 PHE A N 1
ATOM 2293 C CA . PHE A 1 297 ? -7.607 13.073 12.456 1.00 93.50 297 PHE A CA 1
ATOM 2294 C C . PHE A 1 297 ? -6.922 13.588 11.175 1.00 93.50 297 PHE A C 1
ATOM 2296 O O . PHE A 1 297 ? -6.405 12.786 10.401 1.00 93.50 297 PHE A O 1
ATOM 2303 N N . GLU A 1 298 ? -6.948 14.878 10.853 1.00 89.38 298 GLU A N 1
ATOM 2304 C CA . GLU A 1 298 ? -7.805 15.913 11.433 1.00 89.38 298 GLU A CA 1
ATOM 2305 C C . GLU A 1 298 ? -8.383 16.829 10.357 1.00 89.38 298 GLU A C 1
ATOM 2307 O O . GLU A 1 298 ? -7.948 16.857 9.209 1.00 89.38 298 GLU A O 1
ATOM 2312 N N . PHE A 1 299 ? -9.441 17.551 10.703 1.00 94.06 299 PHE A N 1
ATOM 2313 C CA . PHE A 1 299 ? -10.240 18.244 9.710 1.00 94.06 299 PHE A CA 1
ATOM 2314 C C . PHE A 1 299 ? -9.564 19.516 9.186 1.00 94.06 299 PHE A C 1
ATOM 2316 O O . PHE A 1 299 ? -9.549 19.721 7.971 1.00 94.06 299 PHE A O 1
ATOM 2323 N N . VAL A 1 300 ? -9.024 20.350 10.084 1.00 90.75 300 VAL A N 1
ATOM 2324 C CA . VAL A 1 300 ? -8.230 21.545 9.752 1.00 90.75 300 VAL A CA 1
ATOM 2325 C C . VAL A 1 300 ? -7.414 22.036 10.954 1.00 90.75 300 VAL A C 1
ATOM 2327 O O . VAL A 1 300 ? -7.978 22.472 11.971 1.00 90.75 300 VAL A O 1
ATOM 2330 N N . ASP A 1 301 ? -6.095 22.077 10.782 1.00 85.94 301 ASP A N 1
ATOM 2331 C CA . ASP A 1 301 ? -5.143 22.631 11.738 1.00 85.94 301 ASP A CA 1
ATOM 2332 C C . ASP A 1 301 ? -4.630 24.015 11.318 1.00 85.94 301 ASP A C 1
ATOM 2334 O O . ASP A 1 301 ? -3.643 24.169 10.598 1.00 85.94 301 ASP A O 1
ATOM 2338 N N . ASN A 1 302 ? -5.245 25.074 11.847 1.00 82.69 302 ASN A N 1
ATOM 2339 C CA . ASN A 1 302 ? -4.752 26.433 11.606 1.00 82.69 302 ASN A CA 1
ATOM 2340 C C . ASN A 1 302 ? -3.419 26.744 12.320 1.00 82.69 302 ASN A C 1
ATOM 2342 O O . ASN A 1 302 ? -2.851 27.810 12.082 1.00 82.69 302 ASN A O 1
ATOM 2346 N N . SER A 1 303 ? -2.929 25.865 13.202 1.00 78.31 303 SER A N 1
ATOM 2347 C CA . SER A 1 303 ? -1.630 26.011 13.872 1.00 78.31 303 SER A CA 1
ATOM 2348 C C . SER A 1 303 ? -0.474 25.358 13.104 1.00 78.31 303 SER A C 1
ATOM 2350 O O . SER A 1 303 ? 0.680 25.726 13.323 1.00 78.31 303 SER A O 1
ATOM 2352 N N . GLY A 1 304 ? -0.782 24.448 12.172 1.00 75.56 304 GLY A N 1
ATOM 2353 C CA . GLY A 1 304 ? 0.166 23.787 11.272 1.00 75.56 304 GLY A CA 1
ATOM 2354 C C . GLY A 1 304 ? 0.998 22.660 11.895 1.00 75.56 304 GLY A C 1
ATOM 2355 O O . GLY A 1 304 ? 1.883 22.129 11.222 1.00 75.56 304 GLY A O 1
ATOM 2356 N N . GLY A 1 305 ? 0.735 22.279 13.146 1.00 78.88 305 GLY A N 1
ATOM 2357 C CA . GLY A 1 305 ? 1.438 21.206 13.850 1.00 78.88 305 GLY A CA 1
ATOM 2358 C C . GLY A 1 305 ? 1.216 19.815 13.248 1.00 78.88 305 GLY A C 1
ATOM 2359 O O . GLY A 1 305 ? 2.108 18.974 13.354 1.00 78.88 305 GLY A O 1
ATOM 2360 N N . TRP A 1 306 ? 0.083 19.589 12.575 1.00 82.56 306 TRP A N 1
ATOM 2361 C CA . TRP A 1 306 ? -0.305 18.276 12.036 1.00 82.56 306 TRP A CA 1
ATOM 2362 C C . TRP A 1 306 ? -0.803 18.314 10.588 1.00 82.56 306 TRP A C 1
ATOM 2364 O O . TRP A 1 306 ? -1.572 17.456 10.157 1.00 82.56 306 TRP A O 1
ATOM 2374 N N . SER A 1 307 ? -0.312 19.270 9.799 1.00 87.19 307 SER A N 1
ATOM 2375 C CA . SER A 1 307 ? -0.750 19.503 8.411 1.00 87.19 307 SER A CA 1
ATOM 2376 C C . SER A 1 307 ? -0.721 18.280 7.473 1.00 87.19 307 SER A C 1
ATOM 2378 O O . SER A 1 307 ? -1.444 18.250 6.479 1.00 87.19 307 SER A O 1
ATOM 2380 N N . SER A 1 308 ? 0.058 17.231 7.770 1.00 91.56 308 SER A N 1
ATOM 2381 C CA . SER A 1 308 ? 0.045 15.977 6.995 1.00 91.56 308 SER A CA 1
ATOM 2382 C C . SER A 1 308 ? -1.274 15.197 7.098 1.00 91.56 308 SER A C 1
ATOM 2384 O O . SER A 1 308 ? -1.561 14.365 6.229 1.00 91.56 308 SER A O 1
ATOM 2386 N N . TYR A 1 309 ? -2.078 15.464 8.128 1.00 92.62 309 TYR A N 1
ATOM 2387 C CA . TYR A 1 309 ? -3.375 14.843 8.383 1.00 92.62 309 TYR A CA 1
ATOM 2388 C C . TYR A 1 309 ? -4.568 15.695 7.939 1.00 92.62 309 TYR A C 1
ATOM 2390 O O . TYR A 1 309 ? -5.681 15.168 7.889 1.00 92.62 309 TYR A O 1
ATOM 2398 N N . ASP A 1 310 ? -4.352 16.960 7.565 1.00 93.25 310 ASP A N 1
ATOM 2399 C CA . ASP A 1 310 ? -5.428 17.884 7.211 1.00 93.25 310 ASP A CA 1
ATOM 2400 C C . ASP A 1 310 ? -6.331 17.322 6.100 1.00 93.25 310 ASP A C 1
ATOM 2402 O O . ASP A 1 310 ? -5.896 16.748 5.090 1.00 93.25 310 ASP A O 1
ATOM 2406 N N . TRP A 1 311 ? -7.638 17.506 6.278 1.00 96.19 311 TRP A N 1
ATOM 2407 C CA . TRP A 1 311 ? -8.642 17.290 5.233 1.00 96.19 311 TRP A CA 1
ATOM 2408 C C . TRP A 1 311 ? -8.927 18.573 4.462 1.00 96.19 311 TRP A C 1
ATOM 2410 O O . TRP A 1 311 ? -9.228 18.522 3.268 1.00 96.19 311 TRP A O 1
ATOM 2420 N N . VAL A 1 312 ? -8.813 19.718 5.127 1.00 95.00 312 VAL A N 1
ATOM 2421 C CA . VAL A 1 312 ? -9.046 21.048 4.575 1.00 95.00 312 VAL A CA 1
ATOM 2422 C C . VAL A 1 312 ? -7.815 21.904 4.825 1.00 95.00 312 VAL A C 1
ATOM 2424 O O . VAL A 1 312 ? -7.329 21.974 5.948 1.00 95.00 312 VAL A O 1
ATOM 2427 N N . TYR A 1 313 ? -7.335 22.585 3.786 1.00 91.12 313 TYR A N 1
ATOM 2428 C CA . TYR A 1 313 ? -6.164 23.444 3.920 1.00 91.12 313 TYR A CA 1
ATOM 2429 C C . TYR A 1 313 ? -6.472 24.666 4.806 1.00 91.12 313 TYR A C 1
ATOM 2431 O O . TYR A 1 313 ? -7.538 25.286 4.644 1.00 91.12 313 TYR A O 1
ATOM 2439 N N . PRO A 1 314 ? -5.534 25.085 5.677 1.00 88.31 314 PRO A N 1
ATOM 2440 C CA . PRO A 1 314 ? -5.644 26.339 6.413 1.00 88.31 314 PRO A CA 1
ATOM 2441 C C . PRO A 1 314 ? -5.908 27.531 5.482 1.00 88.31 314 PRO A C 1
ATOM 2443 O O . PRO A 1 314 ? -5.392 27.611 4.367 1.00 88.31 314 PRO A O 1
ATOM 2446 N N . GLY A 1 315 ? -6.751 28.465 5.927 1.00 87.31 315 GLY A N 1
ATOM 2447 C CA . GLY A 1 315 ? -7.148 29.634 5.129 1.00 87.31 315 GLY A CA 1
ATOM 2448 C C . GLY A 1 315 ? -8.229 29.380 4.067 1.00 87.31 315 GLY A C 1
ATOM 2449 O O . GLY A 1 315 ? -8.578 30.306 3.333 1.00 87.31 315 GLY A O 1
ATOM 2450 N N . SER A 1 316 ? -8.800 28.171 3.979 1.00 91.00 316 SER A N 1
ATOM 2451 C CA . SER A 1 316 ? -9.938 27.904 3.090 1.00 91.00 316 SER A CA 1
ATOM 2452 C C . SER A 1 316 ? -11.162 28.777 3.428 1.00 91.00 316 SER A C 1
ATOM 2454 O O . SER A 1 316 ? -11.512 28.983 4.590 1.00 91.00 316 SER A O 1
ATOM 2456 N N . GLY A 1 317 ? -11.862 29.258 2.398 1.00 94.12 317 GLY A N 1
ATOM 2457 C CA . GLY A 1 317 ? -13.174 29.896 2.513 1.00 94.12 317 GLY A CA 1
ATOM 2458 C C . GLY A 1 317 ? -14.324 28.891 2.398 1.00 94.12 317 GLY A C 1
ATOM 2459 O O . GLY A 1 317 ? -14.106 27.691 2.230 1.00 94.12 317 GLY A O 1
ATOM 2460 N N . THR A 1 318 ? -15.564 29.384 2.449 1.00 95.12 318 THR A N 1
ATOM 2461 C CA . THR A 1 318 ? -16.771 28.581 2.184 1.00 95.12 318 THR A CA 1
ATOM 2462 C C . THR A 1 318 ? -17.252 28.809 0.756 1.00 95.12 318 THR A C 1
ATOM 2464 O O . THR A 1 318 ? -17.623 29.920 0.383 1.00 95.12 318 THR A O 1
ATOM 2467 N N . GLY A 1 319 ? -17.248 27.749 -0.045 1.00 89.38 319 GLY A N 1
ATOM 2468 C CA . GLY A 1 319 ? -17.776 27.715 -1.400 1.00 89.38 319 GLY A CA 1
ATOM 2469 C C . GLY A 1 319 ? -19.205 27.170 -1.477 1.00 89.38 319 GLY A C 1
ATOM 2470 O O . GLY A 1 319 ? -19.955 27.108 -0.504 1.00 89.38 319 GLY A O 1
ATOM 2471 N N . THR A 1 320 ? -19.589 26.747 -2.682 1.00 85.00 320 THR A N 1
ATOM 2472 C CA . THR A 1 320 ? -20.921 26.184 -2.965 1.00 85.00 320 THR A CA 1
ATOM 2473 C C . THR A 1 320 ? -21.251 24.967 -2.097 1.00 85.00 320 THR A C 1
ATOM 2475 O O . THR A 1 320 ? -20.390 24.117 -1.860 1.00 85.00 320 THR A O 1
ATOM 2478 N N . GLN A 1 321 ? -22.520 24.854 -1.691 1.00 84.31 321 GLN A N 1
ATOM 2479 C CA . GLN A 1 321 ? -23.030 23.769 -0.840 1.00 84.31 321 GLN A CA 1
ATOM 2480 C C . GLN A 1 321 ? -22.312 23.640 0.507 1.00 84.31 321 GLN A C 1
ATOM 2482 O O . GLN A 1 321 ? -22.175 22.535 1.029 1.00 84.31 321 GLN A O 1
ATOM 2487 N N . ASN A 1 322 ? -21.860 24.767 1.067 1.00 91.81 322 ASN A N 1
ATOM 2488 C CA . ASN A 1 322 ? -21.191 24.797 2.364 1.00 91.81 322 ASN A CA 1
ATOM 2489 C C . ASN A 1 322 ? -19.936 23.910 2.397 1.00 91.81 322 ASN A C 1
ATOM 2491 O O . ASN A 1 322 ? -19.649 23.258 3.395 1.00 91.81 322 ASN A O 1
ATOM 2495 N N . ARG A 1 323 ? -19.203 23.850 1.282 1.00 91.31 323 ARG A N 1
ATOM 2496 C CA . ARG A 1 323 ? -17.928 23.131 1.165 1.00 91.31 323 ARG A CA 1
ATOM 2497 C C . ARG A 1 323 ? -16.751 24.088 1.355 1.00 91.31 323 ARG A C 1
ATOM 2499 O O . ARG A 1 323 ? -16.912 25.277 1.080 1.00 91.31 323 ARG A O 1
ATOM 2506 N N . PRO A 1 324 ? -15.570 23.600 1.746 1.00 93.88 324 PRO A N 1
ATOM 2507 C CA . PRO A 1 324 ? -14.349 24.388 1.684 1.00 93.88 324 PRO A CA 1
ATOM 2508 C C . PRO A 1 324 ? -14.006 24.746 0.228 1.00 93.88 324 PRO A C 1
ATOM 2510 O O . PRO A 1 324 ? -14.241 23.958 -0.694 1.00 93.88 324 PRO A O 1
ATOM 2513 N N . THR A 1 325 ? -13.446 25.937 0.007 1.00 93.31 325 THR A N 1
ATOM 2514 C CA . THR A 1 325 ? -12.909 26.347 -1.302 1.00 93.31 325 THR A CA 1
ATOM 2515 C C . THR A 1 325 ? -11.609 25.631 -1.649 1.00 93.31 325 THR A C 1
ATOM 2517 O O . THR A 1 325 ? -11.300 25.518 -2.830 1.00 93.31 325 THR A O 1
ATOM 2520 N N . ASN A 1 326 ? -10.854 25.171 -0.647 1.00 93.38 326 ASN A N 1
ATOM 2521 C CA . ASN A 1 326 ? -9.613 24.430 -0.838 1.00 93.38 326 ASN A CA 1
ATOM 2522 C C . ASN A 1 326 ? -9.520 23.266 0.160 1.00 93.38 326 ASN A C 1
ATOM 2524 O O . ASN A 1 326 ? -9.382 23.489 1.361 1.00 93.38 326 ASN A O 1
ATOM 2528 N N . ALA A 1 327 ? -9.593 22.031 -0.330 1.00 93.88 327 ALA A N 1
ATOM 2529 C CA . ALA A 1 327 ? -9.492 20.829 0.490 1.00 93.88 327 ALA A CA 1
ATOM 2530 C C . ALA A 1 327 ? -8.703 19.730 -0.218 1.00 93.88 327 ALA A C 1
ATOM 2532 O O . ALA A 1 327 ? -8.576 19.718 -1.443 1.00 93.88 327 ALA A O 1
ATOM 2533 N N . HIS A 1 328 ? -8.198 18.791 0.573 1.00 94.50 328 HIS A N 1
ATOM 2534 C CA . HIS A 1 328 ? -7.497 17.621 0.076 1.00 94.50 328 HIS A CA 1
ATOM 2535 C C . HIS A 1 328 ? -8.450 16.641 -0.621 1.00 94.50 328 HIS A C 1
ATOM 2537 O O . HIS A 1 328 ? -9.661 16.628 -0.374 1.00 94.50 328 HIS A O 1
ATOM 2543 N N . LYS A 1 329 ? -7.901 15.762 -1.470 1.00 93.25 329 LYS A N 1
ATOM 2544 C CA . LYS A 1 329 ? -8.693 14.844 -2.310 1.00 93.25 329 LYS A CA 1
ATOM 2545 C C . LYS A 1 329 ? -9.639 13.955 -1.494 1.00 93.25 329 LYS A C 1
ATOM 2547 O O . LYS A 1 329 ? -10.789 13.757 -1.884 1.00 93.25 329 LYS A O 1
ATOM 2552 N N . GLN A 1 330 ? -9.189 13.500 -0.322 1.00 94.94 330 GLN A N 1
ATOM 2553 C CA . GLN A 1 330 ? -9.986 12.687 0.601 1.00 94.94 330 GLN A CA 1
ATOM 2554 C C . GLN A 1 330 ? -11.324 13.324 1.002 1.00 94.94 330 GLN A C 1
ATOM 2556 O O . GLN A 1 330 ? -12.327 12.617 1.097 1.00 94.94 330 GLN A O 1
ATOM 2561 N N . TYR A 1 331 ? -11.367 14.653 1.171 1.00 95.75 331 TYR A N 1
ATOM 2562 C CA . TYR A 1 331 ? -12.603 15.362 1.493 1.00 95.75 331 TYR A CA 1
ATOM 2563 C C . TYR A 1 331 ? -13.636 15.154 0.386 1.00 95.75 331 TYR A C 1
ATOM 2565 O O . TYR A 1 331 ? -14.759 14.727 0.651 1.00 95.75 331 TYR A O 1
ATOM 2573 N N . TYR A 1 332 ? -13.256 15.419 -0.866 1.00 90.81 332 TYR A N 1
ATOM 2574 C CA . TYR A 1 332 ? -14.178 15.353 -1.997 1.00 90.81 332 TYR A CA 1
ATOM 2575 C C . TYR A 1 332 ? -14.643 13.925 -2.291 1.00 90.81 332 TYR A C 1
ATOM 2577 O O . TYR A 1 332 ? -15.822 13.719 -2.588 1.00 90.81 332 TYR A O 1
ATOM 2585 N N . ASP A 1 333 ? -13.761 12.937 -2.161 1.00 92.75 333 ASP A N 1
ATOM 2586 C CA . ASP A 1 333 ? -14.118 11.551 -2.455 1.00 92.75 333 ASP A CA 1
ATOM 2587 C C . ASP A 1 333 ? -15.050 10.958 -1.385 1.00 92.75 333 ASP A C 1
ATOM 2589 O O . ASP A 1 333 ? -16.052 10.320 -1.717 1.00 92.75 333 ASP A O 1
ATOM 2593 N N . VAL A 1 334 ? -14.805 11.235 -0.098 1.00 95.00 334 VAL A N 1
ATOM 2594 C CA . VAL A 1 334 ? -15.714 10.828 0.990 1.00 95.00 334 VAL A CA 1
ATOM 2595 C C . VAL A 1 334 ? -17.033 11.602 0.931 1.00 95.00 334 VAL A C 1
ATOM 2597 O O . VAL A 1 334 ? -18.093 11.048 1.240 1.00 95.00 334 VAL A O 1
ATOM 2600 N N . TRP A 1 335 ? -17.003 12.860 0.490 1.00 92.06 335 TRP A N 1
ATOM 2601 C CA . TRP A 1 335 ? -18.196 13.677 0.265 1.00 92.06 335 TRP A CA 1
ATOM 2602 C C . TRP A 1 335 ? -19.106 13.096 -0.837 1.00 92.06 335 TRP A C 1
ATOM 2604 O O . TRP A 1 335 ? -20.336 13.147 -0.721 1.00 92.06 335 TRP A O 1
ATOM 2614 N N . ASN A 1 336 ? -18.536 12.465 -1.872 1.00 90.38 336 ASN A N 1
ATOM 2615 C CA . ASN A 1 336 ? -19.314 11.816 -2.937 1.00 90.38 336 ASN A CA 1
ATOM 2616 C C . ASN A 1 336 ? -20.142 10.620 -2.425 1.00 90.38 336 ASN A C 1
ATOM 2618 O O . ASN A 1 336 ? -21.257 10.403 -2.919 1.00 90.38 336 ASN A O 1
ATOM 2622 N N . LEU A 1 337 ? -19.648 9.891 -1.413 1.00 92.69 337 LEU A N 1
ATOM 2623 C CA . LEU A 1 337 ? -20.353 8.752 -0.814 1.00 92.69 337 LEU A CA 1
ATOM 2624 C C . LEU A 1 337 ? -21.726 9.161 -0.263 1.00 92.69 337 LEU A C 1
ATOM 2626 O O . LEU A 1 337 ? -21.876 10.198 0.392 1.00 92.69 337 LEU A O 1
ATOM 2630 N N . ALA A 1 338 ? -22.723 8.306 -0.471 1.00 91.94 338 ALA A N 1
ATOM 2631 C CA . ALA A 1 338 ? -24.031 8.456 0.145 1.00 91.94 338 ALA A CA 1
ATOM 2632 C C . ALA A 1 338 ? -23.930 8.226 1.657 1.00 91.94 338 ALA A C 1
ATOM 2634 O O . ALA A 1 338 ? -23.210 7.338 2.118 1.00 91.94 338 ALA A O 1
ATOM 2635 N N . LYS A 1 339 ? -24.648 9.044 2.425 1.00 91.69 339 LYS A N 1
ATOM 2636 C CA . LYS A 1 339 ? -24.800 8.878 3.875 1.00 91.69 339 LYS A CA 1
ATOM 2637 C C . LYS A 1 339 ? -26.178 8.278 4.158 1.00 91.69 339 LYS A C 1
ATOM 2639 O O . LYS A 1 339 ? -27.102 8.589 3.404 1.00 91.69 339 LYS A O 1
ATOM 2644 N N . PRO A 1 340 ? -26.363 7.476 5.220 1.00 88.06 340 PRO A N 1
ATOM 2645 C CA . PRO A 1 340 ? -27.571 6.659 5.393 1.00 88.06 340 PRO A CA 1
ATOM 2646 C C . PRO A 1 340 ? -28.909 7.417 5.392 1.00 88.06 340 PRO A C 1
ATOM 2648 O O . PRO A 1 340 ? -29.943 6.852 5.054 1.00 88.06 340 PRO A O 1
ATOM 2651 N N . ASN A 1 341 ? -28.907 8.705 5.731 1.00 82.00 341 ASN A N 1
ATOM 2652 C CA . ASN A 1 341 ? -30.093 9.564 5.773 1.00 82.00 341 ASN A CA 1
ATOM 2653 C C . ASN A 1 341 ? -30.193 10.564 4.609 1.00 82.00 341 ASN A C 1
ATOM 2655 O O . ASN A 1 341 ? -30.995 11.499 4.652 1.00 82.00 341 ASN A O 1
ATOM 2659 N N . MET A 1 342 ? -29.380 10.396 3.567 1.00 85.69 342 MET A N 1
ATOM 2660 C CA . MET A 1 342 ? -29.512 11.165 2.336 1.00 85.69 342 MET A CA 1
ATOM 2661 C C . MET A 1 342 ? -30.600 10.571 1.439 1.00 85.69 342 MET A C 1
ATOM 2663 O O . MET A 1 342 ? -30.758 9.360 1.337 1.00 85.69 342 MET A O 1
ATOM 2667 N N . SER A 1 343 ? -31.307 11.429 0.704 1.00 86.56 343 SER A N 1
ATOM 2668 C CA . SER A 1 343 ? -32.325 11.021 -0.278 1.00 86.56 343 SER A CA 1
ATOM 2669 C C . SER A 1 343 ? -31.748 10.415 -1.566 1.00 86.56 343 SER A C 1
ATOM 2671 O O . SER A 1 343 ? -32.500 9.922 -2.406 1.00 86.56 343 SER A O 1
ATOM 2673 N N . ARG A 1 344 ? -30.420 10.454 -1.733 1.00 86.56 344 ARG A N 1
ATOM 2674 C CA . ARG A 1 344 ? -29.681 9.923 -2.886 1.00 86.56 344 ARG A CA 1
ATOM 2675 C C . ARG A 1 344 ? -28.849 8.705 -2.502 1.00 86.56 344 ARG A C 1
ATOM 2677 O O . ARG A 1 344 ? -28.453 8.579 -1.345 1.00 86.56 344 ARG A O 1
ATOM 2684 N N . GLY A 1 345 ? -28.543 7.863 -3.481 1.00 90.31 345 GLY A N 1
ATOM 2685 C CA . GLY A 1 345 ? -27.511 6.837 -3.364 1.00 90.31 345 GLY A CA 1
ATOM 2686 C C . GLY A 1 345 ? -26.171 7.288 -3.952 1.00 90.31 345 GLY A C 1
ATOM 2687 O O . GLY A 1 345 ? -25.972 8.458 -4.304 1.00 90.31 345 GLY A O 1
ATOM 2688 N N . CYS A 1 346 ? -25.241 6.344 -4.048 1.00 92.25 346 CYS A N 1
ATOM 2689 C CA . CYS A 1 346 ? -23.958 6.496 -4.721 1.00 92.25 346 CYS A CA 1
ATOM 2690 C C . CYS A 1 346 ? -23.609 5.202 -5.462 1.00 92.25 346 CYS A C 1
ATOM 2692 O O . CYS A 1 346 ? -23.768 4.113 -4.913 1.00 92.25 346 CYS A O 1
ATOM 2694 N N . ILE A 1 347 ? -23.106 5.323 -6.690 1.00 94.44 347 ILE A N 1
ATOM 2695 C CA . ILE A 1 347 ? -22.434 4.231 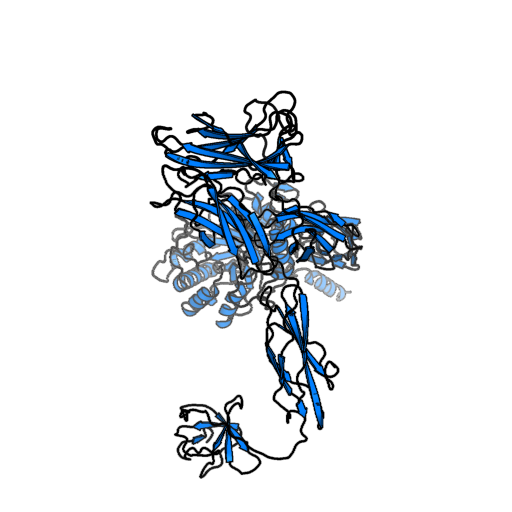-7.402 1.00 94.44 347 ILE A CA 1
ATOM 2696 C C . ILE A 1 347 ? -20.963 4.609 -7.500 1.00 94.44 347 ILE A C 1
ATOM 2698 O O . ILE A 1 347 ? -20.626 5.672 -8.013 1.00 94.44 347 ILE A O 1
ATOM 2702 N N . SER A 1 348 ? -20.083 3.747 -7.018 1.00 94.88 348 SER A N 1
ATOM 2703 C CA . SER A 1 348 ? -18.637 3.946 -7.098 1.00 94.88 348 SER A CA 1
ATOM 2704 C C . SER A 1 348 ? -17.945 2.641 -7.448 1.00 94.88 348 SER A C 1
ATOM 2706 O O . SER A 1 348 ? -18.565 1.582 -7.457 1.00 94.88 348 SER A O 1
ATOM 2708 N N . GLY A 1 349 ? -16.654 2.684 -7.725 1.00 95.88 349 GLY A N 1
ATOM 2709 C CA . GLY A 1 349 ? -15.882 1.468 -7.920 1.00 95.88 349 GLY A CA 1
ATOM 2710 C C . GLY A 1 349 ? -14.518 1.758 -8.493 1.00 95.88 349 GLY A C 1
ATOM 2711 O O . GLY A 1 349 ? -14.111 2.912 -8.599 1.00 95.88 349 GLY A O 1
ATOM 2712 N N . CYS A 1 350 ? -13.826 0.692 -8.868 1.00 96.12 350 CYS A N 1
ATOM 2713 C CA . CYS A 1 350 ? -12.539 0.768 -9.523 1.00 96.12 350 CYS A CA 1
ATOM 2714 C C . CYS A 1 350 ? -12.584 0.095 -10.896 1.00 96.12 350 CYS A C 1
ATOM 2716 O O . CYS A 1 350 ? -13.141 -0.993 -11.050 1.00 96.12 350 CYS A O 1
ATOM 2718 N N . VAL A 1 351 ? -11.965 0.738 -11.884 1.00 97.12 351 VAL A N 1
ATOM 2719 C CA . VAL A 1 351 ? -11.666 0.151 -13.188 1.00 97.12 351 VAL A CA 1
ATOM 2720 C C . VAL A 1 351 ? -10.211 -0.298 -13.197 1.00 97.12 351 VAL A C 1
ATOM 2722 O O . VAL A 1 351 ? -9.292 0.481 -12.927 1.00 97.12 351 VAL A O 1
ATOM 2725 N N . ARG A 1 352 ? -10.005 -1.568 -13.528 1.00 94.12 352 ARG A N 1
ATOM 2726 C CA . ARG A 1 352 ? -8.697 -2.206 -13.610 1.00 94.12 352 ARG A CA 1
ATOM 2727 C C . ARG A 1 352 ? -8.484 -2.855 -14.961 1.00 94.12 352 ARG A C 1
ATOM 2729 O O . ARG A 1 352 ? -9.431 -3.100 -15.702 1.00 94.12 352 ARG A O 1
ATOM 2736 N N . GLU A 1 353 ? -7.231 -3.126 -15.266 1.00 88.62 353 GLU A N 1
ATOM 2737 C CA . GLU A 1 353 ? -6.823 -3.974 -16.372 1.00 88.62 353 GLU A CA 1
ATOM 2738 C C . GLU A 1 353 ? -6.992 -5.447 -15.975 1.00 88.62 353 GLU A C 1
ATOM 2740 O O . GLU A 1 353 ? -6.700 -5.821 -14.838 1.00 88.62 353 GLU A O 1
ATOM 2745 N N . ALA A 1 354 ? -7.528 -6.273 -16.877 1.00 89.00 354 ALA A N 1
ATOM 2746 C CA . ALA A 1 354 ? -7.942 -7.632 -16.531 1.00 89.00 354 ALA A CA 1
ATOM 2747 C C . ALA A 1 354 ? -6.793 -8.637 -16.338 1.00 89.00 354 ALA A C 1
ATOM 2749 O O . ALA A 1 354 ? -6.969 -9.584 -15.574 1.00 89.00 354 ALA A O 1
ATOM 2750 N N . ALA A 1 355 ? -5.656 -8.488 -17.023 1.00 75.94 355 ALA A N 1
ATOM 2751 C CA . ALA A 1 355 ? -4.586 -9.484 -17.007 1.00 75.94 355 ALA A CA 1
ATOM 2752 C C . ALA A 1 355 ? -3.756 -9.463 -15.715 1.00 75.94 355 ALA A C 1
ATOM 2754 O O . ALA A 1 355 ? -3.417 -10.521 -15.192 1.00 75.94 355 ALA A O 1
ATOM 2755 N N . PHE A 1 356 ? -3.431 -8.284 -15.186 1.00 75.50 356 PHE A N 1
ATOM 2756 C CA . PHE A 1 356 ? -2.589 -8.121 -13.994 1.00 75.50 356 PHE A CA 1
ATOM 2757 C C . PHE A 1 356 ? -3.190 -7.186 -12.942 1.00 75.50 356 PHE A C 1
ATOM 2759 O O . PHE A 1 356 ? -2.507 -6.791 -11.997 1.00 75.50 356 PHE A O 1
ATOM 2766 N N . ASN A 1 357 ? -4.482 -6.860 -13.058 1.00 82.00 357 ASN A N 1
ATOM 2767 C CA . ASN A 1 357 ? -5.253 -6.162 -12.026 1.00 82.00 357 ASN A CA 1
ATOM 2768 C C . ASN A 1 357 ? -4.760 -4.728 -11.724 1.00 82.00 357 ASN A C 1
ATOM 2770 O O . ASN A 1 357 ? -5.034 -4.176 -10.648 1.00 82.00 357 ASN A O 1
ATOM 2774 N N . ALA A 1 358 ? -4.040 -4.099 -12.662 1.00 83.50 358 ALA A N 1
ATOM 2775 C CA . ALA A 1 358 ? -3.562 -2.728 -12.494 1.00 83.50 358 ALA A CA 1
ATOM 2776 C C . ALA A 1 358 ? -4.700 -1.712 -12.553 1.00 83.50 358 ALA A C 1
ATOM 2778 O O . ALA A 1 358 ? -5.638 -1.851 -13.333 1.00 83.50 358 ALA A O 1
ATOM 2779 N N . ARG A 1 359 ? -4.598 -0.656 -11.742 1.00 87.94 359 ARG A N 1
ATOM 2780 C CA . ARG A 1 359 ? -5.554 0.457 -11.728 1.00 87.94 359 ARG A CA 1
ATOM 2781 C C . ARG A 1 359 ? -5.503 1.213 -13.063 1.00 87.94 359 ARG A C 1
ATOM 2783 O O . ARG A 1 359 ? -4.426 1.598 -13.513 1.00 87.94 359 ARG A O 1
ATOM 2790 N N . LEU A 1 360 ? -6.654 1.453 -13.692 1.00 89.19 360 LEU A N 1
ATOM 2791 C CA . LEU A 1 360 ? -6.739 2.196 -14.951 1.00 89.19 360 LEU A CA 1
ATOM 2792 C C . LEU A 1 360 ? -7.236 3.621 -14.709 1.00 89.19 360 LEU A C 1
ATOM 2794 O O . LEU A 1 360 ? -8.436 3.833 -14.572 1.00 89.19 360 LEU A O 1
ATOM 2798 N N . SER A 1 361 ? -6.327 4.597 -14.743 1.00 91.38 361 SER A N 1
ATOM 2799 C CA . SER A 1 361 ? -6.665 6.031 -14.730 1.00 91.38 361 SER A CA 1
ATOM 2800 C C . SER A 1 361 ? -7.249 6.518 -16.060 1.00 91.38 361 SER A C 1
ATOM 2802 O O . SER A 1 361 ? -6.879 6.004 -17.117 1.00 91.38 361 SER A O 1
ATOM 2804 N N . GLY A 1 362 ? -8.170 7.483 -16.042 1.00 92.50 362 GLY A N 1
ATOM 2805 C CA . GLY A 1 362 ? -8.775 8.072 -17.242 1.00 92.50 362 GLY A CA 1
ATOM 2806 C C . GLY A 1 362 ? -9.715 7.149 -18.032 1.00 92.50 362 GLY A C 1
ATOM 2807 O O . GLY A 1 362 ? -10.046 7.451 -19.177 1.00 92.50 362 GLY A O 1
ATOM 2808 N N . ALA A 1 363 ? -10.144 6.020 -17.464 1.00 95.44 363 ALA A N 1
ATOM 2809 C CA . ALA A 1 363 ? -11.221 5.214 -18.030 1.00 95.44 363 ALA A CA 1
ATOM 2810 C C . ALA A 1 363 ? -12.549 5.971 -17.896 1.00 95.44 363 ALA A C 1
ATOM 2812 O O . ALA A 1 363 ? -12.838 6.541 -16.846 1.00 95.44 363 ALA A O 1
ATOM 2813 N N . ILE A 1 364 ? -13.361 5.970 -18.949 1.00 96.38 364 ILE A N 1
ATOM 2814 C CA . ILE A 1 364 ? -14.669 6.623 -18.972 1.00 96.38 364 ILE A CA 1
ATOM 2815 C C . ILE A 1 364 ? -15.706 5.633 -18.454 1.00 96.38 364 ILE A C 1
ATOM 2817 O O . ILE A 1 364 ? -15.875 4.550 -19.022 1.00 96.38 364 ILE A O 1
ATOM 2821 N N . VAL A 1 365 ? -16.435 6.028 -17.415 1.00 96.75 365 VAL A N 1
ATOM 2822 C CA . VAL A 1 365 ? -17.572 5.280 -16.878 1.00 96.75 365 VAL A CA 1
ATOM 2823 C C . VAL A 1 365 ? -18.855 6.047 -17.170 1.00 96.75 365 VAL A C 1
ATOM 2825 O O . VAL A 1 365 ? -18.936 7.246 -16.914 1.00 96.75 365 VAL A O 1
ATOM 2828 N N . THR A 1 366 ? -19.852 5.359 -17.723 1.00 94.38 366 THR A N 1
ATOM 2829 C CA . THR A 1 366 ? -21.155 5.916 -18.115 1.00 94.38 366 THR A CA 1
ATOM 2830 C C . THR A 1 366 ? -22.284 5.240 -17.347 1.00 94.38 366 THR A C 1
ATOM 2832 O O . THR A 1 366 ? -22.289 4.015 -17.202 1.00 94.38 366 THR A O 1
ATOM 2835 N N . LEU A 1 367 ? -23.258 6.033 -16.902 1.00 91.75 367 LEU A N 1
ATOM 2836 C CA . LEU A 1 367 ? -24.428 5.616 -16.140 1.00 91.75 367 LEU A CA 1
ATOM 2837 C C . LEU A 1 367 ? -25.721 5.855 -16.938 1.00 91.75 367 LEU A C 1
ATOM 2839 O O . LEU A 1 367 ? -25.983 6.971 -17.389 1.00 91.75 367 LEU A O 1
ATOM 2843 N N . ASN A 1 368 ? -26.551 4.818 -17.073 1.00 91.12 368 ASN A N 1
ATOM 2844 C CA . ASN A 1 368 ? -27.870 4.877 -17.713 1.00 91.12 368 ASN A CA 1
ATOM 2845 C C . ASN A 1 368 ? -28.964 4.335 -16.774 1.00 91.12 368 ASN A C 1
ATOM 2847 O O . ASN A 1 368 ? -28.720 3.308 -16.146 1.00 91.12 368 ASN A O 1
ATOM 2851 N N . PRO A 1 369 ? -30.167 4.938 -16.694 1.00 88.94 369 PRO A N 1
ATOM 2852 C CA . PRO A 1 369 ? -30.604 6.153 -17.390 1.00 88.94 369 PRO A CA 1
ATOM 2853 C C . PRO A 1 369 ? -29.885 7.417 -16.883 1.00 88.94 369 PRO A C 1
ATOM 2855 O O . PRO A 1 369 ? -29.245 7.398 -15.836 1.00 88.94 369 PRO A O 1
ATOM 2858 N N . GLY A 1 370 ? -29.985 8.511 -17.643 1.00 80.88 370 GLY A N 1
ATOM 2859 C CA . GLY A 1 370 ? -29.389 9.814 -17.310 1.00 80.88 370 GLY A CA 1
ATOM 2860 C C . GLY A 1 370 ? -28.178 10.198 -18.164 1.00 80.88 370 GLY A C 1
ATOM 2861 O O . GLY A 1 370 ? -27.904 11.386 -18.309 1.00 80.88 370 GLY A O 1
ATOM 2862 N N . GLY A 1 371 ? -27.498 9.223 -18.781 1.00 84.38 371 GLY A N 1
ATOM 2863 C CA . GLY A 1 371 ? -26.375 9.467 -19.694 1.00 84.38 371 GLY A CA 1
ATOM 2864 C C . GLY A 1 371 ? -25.175 10.136 -19.019 1.00 84.38 371 GLY A C 1
ATOM 2865 O O . GLY A 1 371 ? -24.401 10.826 -19.677 1.00 84.38 371 GLY A O 1
ATOM 2866 N N . TYR A 1 372 ? -25.043 9.983 -17.702 1.00 86.44 372 TYR A N 1
ATOM 2867 C CA . TYR A 1 372 ? -24.007 10.653 -16.928 1.00 86.44 372 TYR A CA 1
ATOM 2868 C C . TYR A 1 372 ? -22.665 9.966 -17.119 1.00 86.44 372 TYR A C 1
ATOM 2870 O O . TYR A 1 372 ? -22.586 8.740 -17.111 1.00 86.44 372 TYR A O 1
ATOM 2878 N N . THR A 1 373 ? -21.601 10.752 -17.235 1.00 90.50 373 THR A N 1
ATOM 2879 C CA . THR A 1 373 ? -20.245 10.241 -17.438 1.00 90.50 373 THR A CA 1
ATOM 2880 C C . THR A 1 373 ? -19.297 10.768 -16.375 1.00 90.50 373 THR A C 1
ATOM 2882 O O . THR A 1 373 ? -19.399 11.919 -15.949 1.00 90.50 373 THR A O 1
ATOM 2885 N N . THR A 1 374 ? -18.338 9.941 -15.985 1.00 92.25 374 THR A N 1
ATOM 2886 C CA . THR A 1 374 ? -17.205 10.326 -15.145 1.00 92.25 374 THR A CA 1
ATOM 2887 C C . THR A 1 374 ? -15.946 9.617 -15.640 1.00 92.25 374 THR A C 1
ATOM 2889 O O . THR A 1 374 ? -16.035 8.654 -16.405 1.00 92.25 374 THR A O 1
ATOM 2892 N N . THR A 1 375 ? -14.775 10.077 -15.218 1.00 93.62 375 THR A N 1
ATOM 2893 C CA . THR A 1 375 ? -13.492 9.433 -15.524 1.00 93.62 375 THR A CA 1
ATOM 2894 C C . THR A 1 375 ? -12.844 8.921 -14.253 1.00 93.62 375 THR A C 1
ATOM 2896 O O . THR A 1 375 ? -12.991 9.534 -13.196 1.00 93.62 375 THR A O 1
ATOM 2899 N N . THR A 1 376 ? -12.117 7.814 -14.350 1.00 94.81 376 THR A N 1
ATOM 2900 C CA . THR A 1 376 ? -11.364 7.295 -13.212 1.00 94.81 376 THR A CA 1
ATOM 2901 C C . THR A 1 376 ? -10.154 8.160 -12.863 1.00 94.81 376 THR A C 1
ATOM 2903 O O . THR A 1 376 ? -9.506 8.719 -13.751 1.00 94.81 376 THR A O 1
ATOM 2906 N N . ASP A 1 377 ? -9.838 8.245 -11.573 1.00 91.56 377 ASP A N 1
ATOM 2907 C CA . ASP A 1 377 ? -8.644 8.918 -11.049 1.00 91.56 377 ASP A CA 1
ATOM 2908 C C . ASP A 1 377 ? -7.359 8.075 -11.204 1.00 91.56 377 ASP A C 1
ATOM 2910 O O . ASP A 1 377 ? -7.373 6.991 -11.791 1.00 91.56 377 ASP A O 1
ATOM 2914 N N . ALA A 1 378 ? -6.230 8.549 -10.661 1.00 88.12 378 ALA A N 1
ATOM 2915 C CA . ALA A 1 378 ? -4.949 7.836 -10.701 1.00 88.12 378 ALA A CA 1
ATOM 2916 C C . ALA A 1 378 ? -5.007 6.422 -10.083 1.00 88.12 378 ALA A C 1
ATOM 2918 O O . ALA A 1 378 ? -4.288 5.529 -10.530 1.00 88.12 378 ALA A O 1
ATOM 2919 N N . MET A 1 379 ? -5.896 6.193 -9.110 1.00 89.75 379 MET A N 1
ATOM 2920 C CA . MET A 1 379 ? -6.146 4.892 -8.473 1.00 89.75 379 MET A CA 1
ATOM 2921 C C . MET A 1 379 ? -7.234 4.087 -9.190 1.00 89.75 379 MET A C 1
ATOM 2923 O O . MET A 1 379 ? -7.698 3.063 -8.685 1.00 89.75 379 MET A O 1
ATOM 2927 N N . GLY A 1 380 ? -7.639 4.508 -10.388 1.00 93.75 380 GLY A N 1
ATOM 2928 C CA . GLY A 1 380 ? -8.668 3.849 -11.175 1.00 93.75 380 GLY A CA 1
ATOM 2929 C C . GLY A 1 380 ? -10.062 3.958 -10.557 1.00 93.75 380 GLY A C 1
ATOM 2930 O O . GLY A 1 380 ? -10.947 3.215 -10.974 1.00 93.75 380 GLY A O 1
ATOM 2931 N N . ASN A 1 381 ? -10.273 4.822 -9.563 1.00 95.19 381 ASN A N 1
ATOM 2932 C CA . ASN A 1 381 ? -11.543 4.952 -8.859 1.00 95.19 381 ASN A CA 1
ATOM 2933 C C . ASN A 1 381 ? -12.473 5.932 -9.566 1.00 95.19 381 ASN A C 1
ATOM 2935 O O . ASN A 1 381 ? -12.029 6.934 -10.121 1.00 95.19 381 ASN A O 1
ATOM 2939 N N . TYR A 1 382 ? -13.774 5.660 -9.517 1.00 94.25 382 TYR A N 1
ATOM 2940 C CA . TYR A 1 382 ? -14.809 6.549 -10.033 1.00 94.25 382 TYR A CA 1
ATOM 2941 C C . TYR A 1 382 ? -16.001 6.646 -9.079 1.00 94.25 382 TYR A C 1
ATOM 2943 O O . TYR A 1 382 ? -16.262 5.734 -8.288 1.00 94.25 382 TYR A O 1
ATOM 2951 N N . TYR A 1 383 ? -16.753 7.742 -9.206 1.00 91.75 383 TYR A N 1
ATOM 2952 C CA . TYR A 1 383 ? -17.901 8.055 -8.358 1.00 91.75 383 TYR A CA 1
ATOM 2953 C C . TYR A 1 383 ? -19.049 8.676 -9.162 1.00 91.75 383 TYR A C 1
ATOM 2955 O O . TYR A 1 383 ? -18.834 9.520 -10.034 1.00 91.75 383 TYR A O 1
ATOM 2963 N N . PHE A 1 384 ? -20.270 8.277 -8.816 1.00 90.12 384 PHE A N 1
ATOM 2964 C CA . PHE A 1 384 ? -21.525 8.949 -9.120 1.00 90.12 384 PHE A CA 1
ATOM 2965 C C . PHE A 1 384 ? -22.276 9.176 -7.797 1.00 90.12 384 PHE A C 1
ATOM 2967 O O . PHE A 1 384 ? -22.590 8.192 -7.119 1.00 90.12 384 PHE A O 1
ATOM 2974 N N . PRO A 1 385 ? -22.602 10.424 -7.411 1.00 79.25 385 PRO A N 1
ATOM 2975 C CA . PRO A 1 385 ? -22.259 11.678 -8.088 1.00 79.25 385 PRO A CA 1
ATOM 2976 C C . PRO A 1 385 ? -20.751 11.977 -8.088 1.00 79.25 385 PRO A C 1
ATOM 2978 O O . PRO A 1 385 ? -19.988 11.356 -7.354 1.00 79.25 385 PRO A O 1
ATOM 2981 N N . ASN A 1 386 ? -20.339 12.936 -8.917 1.00 70.19 386 ASN A N 1
ATOM 2982 C CA . ASN A 1 386 ? -18.983 13.490 -8.949 1.00 70.19 386 ASN A CA 1
ATOM 2983 C C . ASN A 1 386 ? -19.035 15.005 -8.702 1.00 70.19 386 ASN A C 1
ATOM 2985 O O . ASN A 1 386 ? -20.116 15.583 -8.653 1.00 70.19 386 ASN A O 1
ATOM 2989 N N . SER A 1 387 ? -17.881 15.662 -8.576 1.00 59.44 387 SER A N 1
ATOM 2990 C CA . SER A 1 387 ? -17.756 17.065 -8.145 1.00 59.44 387 SER A CA 1
ATOM 2991 C C . SER A 1 387 ? -18.522 18.107 -8.981 1.00 59.44 387 SER A C 1
ATOM 2993 O O . SER A 1 387 ? -18.677 19.239 -8.516 1.00 59.44 387 SER A O 1
ATOM 2995 N N . THR A 1 388 ? -19.018 17.754 -10.173 1.00 61.16 388 THR A N 1
ATOM 2996 C CA . THR A 1 388 ? -19.705 18.667 -11.100 1.00 61.16 388 THR A CA 1
ATOM 2997 C C . THR A 1 388 ? -21.220 18.459 -11.184 1.00 61.16 388 THR A C 1
ATOM 2999 O O . THR A 1 388 ? -21.911 19.343 -11.691 1.00 61.16 388 THR A O 1
ATOM 3002 N N . ASN A 1 389 ? -21.781 17.360 -10.661 1.00 63.03 389 ASN A N 1
ATOM 3003 C CA . ASN A 1 389 ? -23.233 17.157 -10.634 1.00 63.03 389 ASN A CA 1
ATOM 3004 C C . ASN A 1 389 ? -23.674 16.296 -9.437 1.00 63.03 389 ASN A C 1
ATOM 3006 O O . ASN A 1 389 ? -23.327 15.127 -9.307 1.00 63.03 389 ASN A O 1
ATOM 3010 N N . LEU A 1 390 ? -24.442 16.907 -8.533 1.00 55.88 390 LEU A N 1
ATOM 3011 C CA . LEU A 1 390 ? -24.565 16.475 -7.134 1.00 55.88 390 LEU A CA 1
ATOM 3012 C C . LEU A 1 390 ? -25.897 15.765 -6.827 1.00 55.88 390 LEU A C 1
ATOM 3014 O O . LEU A 1 390 ? -26.071 15.214 -5.742 1.00 55.88 390 LEU A O 1
ATOM 3018 N N . ASN A 1 391 ? -26.798 15.699 -7.816 1.00 57.56 391 ASN A N 1
ATOM 3019 C CA . ASN A 1 391 ? -28.129 15.081 -7.722 1.00 57.56 391 ASN A CA 1
ATOM 3020 C C . ASN A 1 391 ? -28.255 13.781 -8.549 1.00 57.56 391 ASN A C 1
ATOM 3022 O O . ASN A 1 391 ? -29.358 13.376 -8.900 1.00 57.56 391 ASN A O 1
ATOM 3026 N N . LEU A 1 392 ? -27.134 13.142 -8.898 1.00 61.03 392 LEU A N 1
ATOM 3027 C CA . LEU A 1 392 ? -27.066 12.199 -10.024 1.00 61.03 392 LEU A CA 1
ATOM 3028 C C . LEU A 1 392 ? -27.690 10.812 -9.819 1.00 61.03 392 LEU A C 1
ATOM 3030 O O . LEU A 1 392 ? -28.071 10.180 -10.802 1.00 61.03 392 LEU A O 1
ATOM 3034 N N . VAL A 1 393 ? -27.773 10.310 -8.585 1.00 74.56 393 VAL A N 1
ATOM 3035 C CA . VAL A 1 393 ? -28.194 8.920 -8.337 1.00 74.56 393 VAL A CA 1
ATOM 3036 C C . VAL A 1 393 ? -29.401 8.890 -7.407 1.00 74.56 393 VAL A C 1
ATOM 3038 O O . VAL A 1 393 ? -29.289 8.673 -6.198 1.00 74.56 393 VAL A O 1
ATOM 3041 N N . SER A 1 394 ? -30.573 9.169 -7.974 1.00 86.12 394 SER A N 1
ATOM 3042 C CA . SER A 1 394 ? -31.844 8.885 -7.306 1.00 86.12 394 SER A CA 1
ATOM 3043 C C . SER A 1 394 ? -32.006 7.374 -7.079 1.00 86.12 394 SER A C 1
ATOM 3045 O O . SER A 1 394 ? -31.430 6.578 -7.821 1.00 86.12 394 SER A O 1
ATOM 3047 N N . PRO A 1 395 ? -32.797 6.948 -6.081 1.00 89.94 395 PRO A N 1
ATOM 3048 C CA . PRO A 1 395 ? -33.136 5.539 -5.933 1.00 89.94 395 PRO A CA 1
ATOM 3049 C C . PRO A 1 395 ? -33.722 4.976 -7.235 1.00 89.94 395 PRO A C 1
ATOM 3051 O O . PRO A 1 395 ? -34.625 5.574 -7.823 1.00 89.94 395 PRO A O 1
ATOM 3054 N N . GLY A 1 396 ? -33.194 3.851 -7.709 1.00 91.50 396 GLY A N 1
ATOM 3055 C CA . GLY A 1 396 ? -33.505 3.335 -9.038 1.00 91.50 396 GLY A CA 1
ATOM 3056 C C . GLY A 1 396 ? -32.605 2.183 -9.468 1.00 91.50 396 GLY A C 1
ATOM 3057 O O . GLY A 1 396 ? -31.800 1.675 -8.693 1.00 91.50 396 GLY A O 1
ATOM 3058 N N . THR A 1 397 ? -32.767 1.747 -10.715 1.00 94.88 397 THR A N 1
ATOM 3059 C CA . THR A 1 397 ? -31.946 0.694 -11.326 1.00 94.88 397 THR A CA 1
ATOM 3060 C C . THR A 1 397 ? -31.155 1.270 -12.487 1.00 94.88 397 THR A C 1
ATOM 3062 O O . THR A 1 397 ? -31.712 1.971 -13.332 1.00 94.88 397 THR A O 1
ATOM 3065 N N . TYR A 1 398 ? -29.867 0.947 -12.533 1.00 94.19 398 TYR A N 1
ATOM 3066 C CA . TYR A 1 398 ? -28.921 1.517 -13.475 1.00 94.19 398 TYR A CA 1
ATOM 3067 C C . TYR A 1 398 ? -28.162 0.455 -14.275 1.00 94.19 398 TYR A C 1
ATOM 3069 O O . TYR A 1 398 ? -27.993 -0.688 -13.855 1.00 94.19 398 TYR A O 1
ATOM 3077 N N . THR A 1 399 ? -27.670 0.858 -15.440 1.00 96.69 399 THR A N 1
ATOM 3078 C CA . THR A 1 399 ? -26.648 0.156 -16.215 1.00 96.69 399 THR A CA 1
ATOM 3079 C C . THR A 1 399 ? -25.380 0.998 -16.201 1.00 96.69 399 THR A C 1
ATOM 3081 O O . THR A 1 399 ? -25.414 2.174 -16.568 1.00 96.69 399 THR A O 1
ATOM 3084 N N . VAL A 1 400 ? -24.269 0.398 -15.784 1.00 97.50 400 VAL A N 1
ATOM 3085 C CA . VAL A 1 400 ? -22.960 1.048 -15.664 1.00 97.50 400 VAL A CA 1
ATOM 3086 C C . VAL A 1 400 ? -22.034 0.448 -16.715 1.00 97.50 400 VAL A C 1
ATOM 3088 O O . VAL A 1 400 ? -21.923 -0.771 -16.813 1.00 97.50 400 VAL A O 1
ATOM 3091 N N . THR A 1 401 ? -21.384 1.281 -17.523 1.00 97.94 401 THR A N 1
ATOM 3092 C CA . THR A 1 401 ? -20.446 0.833 -18.567 1.00 97.94 401 THR A CA 1
ATOM 3093 C C . THR A 1 401 ? -19.106 1.525 -18.400 1.00 97.94 401 THR A C 1
ATOM 3095 O O . THR A 1 401 ? -19.070 2.750 -18.369 1.00 97.94 401 THR A O 1
ATOM 3098 N N . ALA A 1 402 ? -18.018 0.762 -18.333 1.00 98.25 402 ALA A N 1
ATOM 3099 C CA . ALA A 1 402 ? -16.653 1.274 -18.328 1.00 98.25 402 ALA A CA 1
ATOM 3100 C C . ALA A 1 402 ? -15.974 1.037 -19.683 1.00 98.25 402 ALA A C 1
ATOM 3102 O O . ALA A 1 402 ? -16.128 -0.018 -20.304 1.00 98.25 402 ALA A O 1
ATOM 3103 N N . SER A 1 403 ? -15.210 2.029 -20.132 1.00 96.50 403 SER A N 1
ATOM 3104 C CA . SER A 1 403 ? -14.506 2.028 -21.413 1.00 96.50 403 SER A CA 1
ATOM 3105 C C . SER A 1 403 ? -13.166 2.748 -21.305 1.00 96.50 403 SER A C 1
ATOM 3107 O O . SER A 1 403 ? -13.026 3.721 -20.564 1.00 96.50 403 SER A O 1
ATOM 3109 N N . LYS A 1 404 ? -12.164 2.281 -22.049 1.00 93.56 404 LYS A N 1
ATOM 3110 C CA . LYS A 1 404 ? -10.866 2.949 -22.182 1.00 93.56 404 LYS A CA 1
ATOM 3111 C C . LYS A 1 404 ? -10.241 2.565 -23.518 1.00 93.56 404 LYS A C 1
ATOM 3113 O O . LYS A 1 404 ? -10.320 1.409 -23.921 1.00 93.56 404 LYS A O 1
ATOM 3118 N N . SER A 1 405 ? -9.616 3.523 -24.203 1.00 89.94 405 SER A N 1
ATOM 3119 C CA . SER A 1 405 ? -8.904 3.243 -25.456 1.00 89.94 405 SER A CA 1
ATOM 3120 C C . SER A 1 405 ? -7.863 2.134 -25.255 1.00 89.94 405 SER A C 1
ATOM 3122 O O . SER A 1 405 ? -7.157 2.127 -24.247 1.00 89.94 405 SER A O 1
ATOM 3124 N N . GLY A 1 406 ? -7.790 1.185 -26.191 1.00 87.81 406 GLY A N 1
ATOM 3125 C CA . GLY A 1 406 ? -6.940 -0.006 -26.083 1.00 87.81 406 GLY A CA 1
ATOM 3126 C C . GLY A 1 406 ? -7.555 -1.170 -25.293 1.00 87.81 406 GLY A C 1
ATOM 3127 O O . GLY A 1 406 ? -6.975 -2.257 -25.288 1.00 87.81 406 GLY A O 1
ATOM 3128 N N . PHE A 1 407 ? -8.744 -1.007 -24.707 1.00 92.50 407 PHE A N 1
ATOM 3129 C CA . PHE A 1 407 ? -9.435 -2.037 -23.929 1.00 92.50 407 PHE A CA 1
ATOM 3130 C C . PHE A 1 407 ? -10.837 -2.334 -24.468 1.00 92.50 407 PHE A C 1
ATOM 3132 O O . PHE A 1 407 ? -11.499 -1.467 -25.036 1.00 92.50 407 PHE A O 1
ATOM 3139 N N . ALA A 1 408 ? -11.302 -3.566 -24.266 1.00 94.06 408 ALA A N 1
ATOM 3140 C CA . ALA A 1 408 ? -12.691 -3.933 -24.497 1.00 94.06 408 ALA A CA 1
ATOM 3141 C C . ALA A 1 408 ? -13.580 -3.371 -23.376 1.00 94.06 408 ALA A C 1
ATOM 3143 O O . ALA A 1 408 ? -13.250 -3.473 -22.193 1.00 94.06 408 ALA A O 1
ATOM 3144 N N . ASN A 1 409 ? -14.722 -2.792 -23.752 1.00 95.75 409 ASN A N 1
ATOM 3145 C CA . ASN A 1 409 ? -15.677 -2.233 -22.796 1.00 95.75 409 ASN A CA 1
ATOM 3146 C C . ASN A 1 409 ? -16.313 -3.335 -21.938 1.00 95.75 409 ASN A C 1
ATOM 3148 O O . ASN A 1 409 ? -16.543 -4.449 -22.411 1.00 95.75 409 ASN A O 1
ATOM 3152 N N . GLN A 1 410 ? -16.678 -2.993 -20.705 1.00 98.00 410 GLN A N 1
ATOM 3153 C CA . GLN A 1 410 ? -17.495 -3.847 -19.846 1.00 98.00 410 GLN A CA 1
ATOM 3154 C C . GLN A 1 410 ? -18.741 -3.110 -19.371 1.00 98.00 410 GLN A C 1
ATOM 3156 O O . GLN A 1 410 ? -18.690 -1.922 -19.057 1.00 98.00 410 GLN A O 1
ATOM 3161 N N . THR A 1 411 ? -19.850 -3.842 -19.276 1.00 97.88 411 THR A N 1
ATOM 3162 C CA . THR A 1 411 ? -21.153 -3.318 -18.861 1.00 97.88 411 THR A CA 1
ATOM 3163 C C . THR A 1 411 ? -21.749 -4.204 -17.775 1.00 97.88 411 THR A C 1
ATOM 3165 O O . THR A 1 411 ? -21.819 -5.421 -17.932 1.00 97.88 411 THR A O 1
ATOM 3168 N N . VAL A 1 412 ? -22.224 -3.584 -16.696 1.00 98.19 412 VAL A N 1
ATOM 3169 C CA . VAL A 1 412 ? -22.999 -4.224 -15.627 1.00 98.19 412 VAL A CA 1
ATOM 3170 C C . VAL A 1 412 ? -24.404 -3.627 -15.641 1.00 98.19 412 VAL A C 1
ATOM 3172 O O . VAL A 1 412 ? -24.580 -2.425 -15.438 1.00 98.19 412 VAL A O 1
ATOM 3175 N N . ALA A 1 413 ? -25.406 -4.460 -15.920 1.00 97.19 413 ALA A N 1
ATOM 3176 C CA . ALA A 1 413 ? -26.816 -4.074 -15.941 1.00 97.19 413 ALA A CA 1
ATOM 3177 C C . ALA A 1 413 ? -27.501 -4.348 -14.592 1.00 97.19 413 ALA A C 1
ATOM 3179 O O . ALA A 1 413 ? -26.992 -5.107 -13.770 1.00 97.19 413 ALA A O 1
ATOM 3180 N N . ASN A 1 414 ? -28.692 -3.775 -14.402 1.00 95.69 414 ASN A N 1
ATOM 3181 C CA . ASN A 1 414 ? -29.566 -4.012 -13.247 1.00 95.69 414 ASN A CA 1
ATOM 3182 C C . ASN A 1 414 ? -28.945 -3.664 -11.877 1.00 95.69 414 ASN A C 1
ATOM 3184 O O . ASN A 1 414 ? -29.235 -4.306 -10.869 1.00 95.69 414 ASN A O 1
ATOM 3188 N N . VAL A 1 415 ? -28.110 -2.626 -11.826 1.00 96.69 415 VAL A N 1
ATOM 3189 C CA . VAL A 1 415 ? -27.517 -2.104 -10.589 1.00 96.69 415 VAL A CA 1
ATOM 3190 C C . VAL A 1 415 ? -28.585 -1.340 -9.806 1.00 96.69 415 VAL A C 1
ATOM 3192 O O . VAL A 1 415 ? -28.889 -0.190 -10.123 1.00 96.69 415 VAL A O 1
ATOM 3195 N N . ALA A 1 416 ? -29.186 -1.986 -8.809 1.00 95.44 416 ALA A N 1
ATOM 3196 C CA . ALA A 1 416 ? -30.184 -1.375 -7.935 1.00 95.44 416 ALA A CA 1
ATOM 3197 C C . ALA A 1 416 ? -29.521 -0.490 -6.868 1.00 95.44 416 ALA A C 1
ATOM 3199 O O . ALA A 1 416 ? -28.590 -0.919 -6.189 1.00 95.44 416 ALA A O 1
ATOM 3200 N N . VAL A 1 417 ? -30.026 0.732 -6.705 1.00 93.00 417 VAL A N 1
ATOM 3201 C CA . VAL A 1 417 ? -29.545 1.721 -5.735 1.00 93.00 417 VAL A CA 1
ATOM 3202 C C . VAL A 1 417 ? -30.722 2.251 -4.921 1.00 93.00 417 VAL A C 1
ATOM 3204 O O . VAL A 1 417 ? -31.718 2.697 -5.491 1.00 93.00 417 VAL A O 1
ATOM 3207 N N . ALA A 1 418 ? -30.600 2.244 -3.595 1.00 92.38 418 ALA A N 1
ATOM 3208 C CA . ALA A 1 418 ? -31.542 2.861 -2.664 1.00 92.38 418 ALA A CA 1
ATOM 3209 C C . ALA A 1 418 ? -31.019 4.194 -2.087 1.00 92.38 418 ALA A C 1
ATOM 3211 O O . ALA A 1 418 ? -29.847 4.550 -2.233 1.00 92.38 418 ALA A O 1
ATOM 3212 N N . ALA A 1 419 ? -31.900 4.942 -1.415 1.00 90.12 419 ALA A N 1
ATOM 3213 C CA . ALA A 1 419 ? -31.527 6.165 -0.702 1.00 90.12 419 ALA A CA 1
ATOM 3214 C C . ALA A 1 419 ? -30.516 5.847 0.413 1.00 90.12 419 ALA A C 1
ATOM 3216 O O . ALA A 1 419 ? -30.666 4.857 1.126 1.00 90.12 419 ALA A O 1
ATOM 3217 N N . GLY A 1 420 ? -29.462 6.657 0.519 1.00 89.62 420 GLY A N 1
ATOM 3218 C CA . GLY A 1 420 ? -28.374 6.480 1.478 1.00 89.62 420 GLY A CA 1
ATOM 3219 C C . GLY A 1 420 ? -27.432 5.306 1.195 1.00 89.62 420 GLY A C 1
ATOM 3220 O O . GLY A 1 420 ? -26.477 5.106 1.943 1.00 89.62 420 GLY A O 1
ATOM 3221 N N . GLN A 1 421 ? -27.654 4.544 0.118 1.00 91.31 421 GLN A N 1
ATOM 3222 C CA . GLN A 1 421 ? -26.871 3.352 -0.198 1.00 91.31 421 GLN A CA 1
ATOM 3223 C C . GLN A 1 421 ? -25.641 3.680 -1.051 1.00 91.31 421 GLN A C 1
ATOM 3225 O O . GLN A 1 421 ? -25.741 4.359 -2.074 1.00 91.31 421 GLN A O 1
ATOM 3230 N N . ASN A 1 422 ? -24.493 3.116 -0.673 1.00 93.38 422 ASN A N 1
ATOM 3231 C CA . ASN A 1 422 ? -23.300 3.058 -1.514 1.00 93.38 422 ASN A CA 1
ATOM 3232 C C . ASN A 1 422 ? -23.246 1.702 -2.231 1.00 93.38 422 ASN A C 1
ATOM 3234 O O . ASN A 1 422 ? -23.185 0.660 -1.581 1.00 93.38 422 ASN A O 1
ATOM 3238 N N . VAL A 1 423 ? -23.256 1.710 -3.562 1.00 95.25 423 VAL A N 1
ATOM 3239 C CA . VAL A 1 423 ? -23.160 0.513 -4.406 1.00 95.25 423 VAL A CA 1
ATOM 3240 C C . VAL A 1 423 ? -21.812 0.507 -5.117 1.00 95.25 423 VAL A C 1
ATOM 3242 O O . VAL A 1 423 ? -21.415 1.503 -5.722 1.00 95.25 423 VAL A O 1
ATOM 3245 N N . VAL A 1 424 ? -21.097 -0.616 -5.027 1.00 97.00 424 VAL A N 1
ATOM 3246 C CA . VAL A 1 424 ? -19.771 -0.779 -5.633 1.00 97.00 424 VAL A CA 1
ATOM 3247 C C . VAL A 1 424 ? -19.879 -1.594 -6.915 1.00 97.00 424 VAL A C 1
ATOM 3249 O O . VAL A 1 424 ? -20.351 -2.727 -6.886 1.00 97.00 424 VAL A O 1
ATOM 3252 N N . VAL A 1 425 ? -19.412 -1.040 -8.031 1.00 97.69 425 VAL A N 1
ATOM 3253 C CA . VAL A 1 425 ? -19.339 -1.723 -9.327 1.00 97.69 425 VAL A CA 1
ATOM 3254 C C . VAL A 1 425 ? -17.899 -1.653 -9.832 1.00 97.69 425 VAL A C 1
ATOM 3256 O O . VAL A 1 425 ? -17.434 -0.623 -10.314 1.00 97.69 425 VAL A O 1
ATOM 3259 N N . ASN A 1 426 ? -17.165 -2.752 -9.696 1.00 97.62 426 ASN A N 1
ATOM 3260 C CA . ASN A 1 426 ? -15.793 -2.843 -10.191 1.00 97.62 426 ASN A CA 1
ATOM 3261 C C . ASN A 1 426 ? -15.774 -3.392 -11.620 1.00 97.62 426 ASN A C 1
ATOM 3263 O O . ASN A 1 426 ? -16.595 -4.234 -11.976 1.00 97.62 426 ASN A O 1
ATOM 3267 N N . PHE A 1 427 ? -14.808 -2.939 -12.413 1.00 97.94 427 PHE A N 1
ATOM 3268 C CA . PHE A 1 427 ? -14.589 -3.393 -13.783 1.00 97.94 427 PHE A CA 1
ATOM 3269 C C . PHE A 1 427 ? -13.160 -3.897 -13.950 1.00 97.94 427 PHE A C 1
ATOM 3271 O O . PHE A 1 427 ? -12.224 -3.309 -13.409 1.00 97.94 427 PHE A O 1
ATOM 3278 N N . ALA A 1 428 ? -12.993 -4.946 -14.747 1.00 96.06 428 ALA A N 1
ATOM 3279 C CA . ALA A 1 428 ? -11.699 -5.475 -15.155 1.00 96.06 428 ALA A CA 1
ATOM 3280 C C . ALA A 1 428 ? -11.682 -5.527 -16.685 1.00 96.06 428 ALA A C 1
ATOM 3282 O O . ALA A 1 428 ? -12.149 -6.496 -17.280 1.00 96.06 428 ALA A O 1
ATOM 3283 N N . LEU A 1 429 ? -11.216 -4.455 -17.326 1.00 94.88 429 LEU A N 1
ATOM 3284 C CA . LEU A 1 429 ? -11.273 -4.303 -18.775 1.00 94.88 429 LEU A CA 1
ATOM 3285 C C . LEU A 1 429 ? -10.218 -5.194 -19.451 1.00 94.88 429 LEU A C 1
ATOM 3287 O O . LEU A 1 429 ? -9.022 -5.013 -19.198 1.00 94.88 429 LEU A O 1
ATOM 3291 N N . PRO A 1 430 ? -10.620 -6.139 -20.322 1.00 92.38 430 PRO A N 1
ATOM 3292 C CA . PRO A 1 430 ? -9.676 -6.941 -21.087 1.00 92.38 430 PRO A CA 1
ATOM 3293 C C . PRO A 1 430 ? -8.931 -6.077 -22.113 1.00 92.38 430 PRO A C 1
ATOM 3295 O O . PRO A 1 430 ? -9.567 -5.251 -22.780 1.00 92.38 430 PRO A O 1
ATOM 3298 N N . PRO A 1 431 ? -7.610 -6.245 -22.289 1.00 89.56 431 PRO A N 1
ATOM 3299 C CA . PRO A 1 431 ? -6.889 -5.561 -23.353 1.00 89.56 431 PRO A CA 1
ATOM 3300 C C . PRO A 1 431 ? -7.427 -6.004 -24.720 1.00 89.56 431 PRO A C 1
ATOM 3302 O O . PRO A 1 431 ? -7.626 -7.190 -24.971 1.00 89.56 431 PRO A O 1
ATOM 3305 N N . SER A 1 432 ? -7.649 -5.048 -25.625 1.00 87.31 432 SER A N 1
ATOM 3306 C CA . SER A 1 432 ? -8.047 -5.333 -27.019 1.00 87.31 432 SER A CA 1
ATOM 3307 C C . SER A 1 432 ? -6.898 -5.899 -27.869 1.00 87.31 432 SER A C 1
ATOM 3309 O O . SER A 1 432 ? -7.112 -6.381 -28.979 1.00 87.31 432 SER A O 1
ATOM 3311 N N . GLY A 1 433 ? -5.678 -5.841 -27.333 1.00 86.62 433 GLY A N 1
ATOM 3312 C CA . GLY A 1 433 ? -4.438 -6.382 -27.873 1.00 86.62 433 GLY A CA 1
ATOM 3313 C C . GLY A 1 433 ? -3.281 -6.061 -26.925 1.00 86.62 433 GLY A C 1
ATOM 3314 O O . GLY A 1 433 ? -3.399 -5.165 -26.085 1.00 86.62 433 GLY A O 1
ATOM 3315 N N . THR A 1 434 ? -2.169 -6.782 -27.039 1.00 88.88 434 THR A N 1
ATOM 3316 C CA . THR A 1 434 ? -0.958 -6.541 -26.238 1.00 88.88 434 THR A CA 1
ATOM 3317 C C . THR A 1 434 ? 0.088 -5.777 -27.048 1.00 88.88 434 THR A C 1
ATOM 3319 O O . THR A 1 434 ? 0.112 -5.837 -28.275 1.00 88.88 434 THR A O 1
ATOM 3322 N N . GLY A 1 435 ? 0.931 -5.008 -26.369 1.00 91.25 435 GLY A N 1
ATOM 3323 C CA . GLY A 1 435 ? 2.101 -4.341 -26.926 1.00 91.25 435 GLY A CA 1
ATOM 3324 C C . GLY A 1 435 ? 3.410 -4.944 -26.413 1.00 91.25 435 GLY A C 1
ATOM 3325 O O . GLY A 1 435 ? 3.432 -5.964 -25.714 1.00 91.25 435 GLY A O 1
ATOM 3326 N N . SER A 1 436 ? 4.520 -4.298 -26.757 1.00 94.50 436 SER A N 1
ATOM 3327 C CA . SER A 1 436 ? 5.862 -4.674 -26.303 1.00 94.50 436 SER A CA 1
ATOM 3328 C C . SER A 1 436 ? 6.738 -3.454 -26.034 1.00 94.50 436 SER A C 1
ATOM 3330 O O . SER A 1 436 ? 6.493 -2.380 -26.577 1.00 94.50 436 SER A O 1
ATOM 3332 N N . ILE A 1 437 ? 7.794 -3.632 -25.243 1.00 97.31 437 ILE A N 1
ATOM 3333 C CA . ILE A 1 437 ? 8.907 -2.681 -25.148 1.00 97.31 437 ILE A CA 1
ATOM 3334 C C . ILE A 1 437 ? 10.121 -3.334 -25.798 1.00 97.31 437 ILE A C 1
ATOM 3336 O O . ILE A 1 437 ? 10.481 -4.454 -25.442 1.00 97.31 437 ILE A O 1
ATOM 3340 N N . THR A 1 438 ? 10.742 -2.650 -26.747 1.00 97.19 438 THR A N 1
ATOM 3341 C CA . THR A 1 438 ? 11.964 -3.079 -27.436 1.00 97.19 438 THR A CA 1
ATOM 3342 C C . THR A 1 438 ? 13.053 -2.040 -27.236 1.00 97.19 438 THR A C 1
ATOM 3344 O O . THR A 1 438 ? 12.751 -0.858 -27.100 1.00 97.19 438 THR A O 1
ATOM 3347 N N . GLY A 1 439 ? 14.314 -2.434 -27.290 1.00 95.62 439 GLY A N 1
ATOM 3348 C CA . GLY A 1 439 ? 15.400 -1.462 -27.332 1.00 95.62 439 GLY A CA 1
ATOM 3349 C C . GLY A 1 439 ? 16.758 -2.114 -27.213 1.00 95.62 439 GLY A C 1
ATOM 3350 O O . GLY A 1 439 ? 16.869 -3.341 -27.249 1.00 95.62 439 GLY A O 1
ATOM 3351 N N . ARG A 1 440 ? 17.775 -1.277 -27.034 1.00 93.00 440 ARG A N 1
ATOM 3352 C CA . ARG A 1 440 ? 19.169 -1.684 -26.918 1.00 93.00 440 ARG A CA 1
ATOM 3353 C C . ARG A 1 440 ? 19.859 -1.034 -25.721 1.00 93.00 440 ARG A C 1
ATOM 3355 O O . ARG A 1 440 ? 19.781 0.180 -25.533 1.00 93.00 440 ARG A O 1
ATOM 3362 N N . ALA A 1 441 ? 20.565 -1.845 -24.934 1.00 90.31 441 ALA A N 1
ATOM 3363 C CA . ALA A 1 441 ? 21.460 -1.397 -23.873 1.00 90.31 441 ALA A CA 1
ATOM 3364 C C . ALA A 1 441 ? 22.911 -1.418 -24.367 1.00 90.31 441 ALA A C 1
ATOM 3366 O O . ALA A 1 441 ? 23.427 -2.474 -24.745 1.00 90.31 441 ALA A O 1
ATOM 3367 N N . VAL A 1 442 ? 23.586 -0.270 -24.341 1.00 82.69 442 VAL A N 1
ATOM 3368 C CA . VAL A 1 442 ? 24.977 -0.149 -24.810 1.00 82.69 442 VAL A CA 1
ATOM 3369 C C . VAL A 1 442 ? 25.917 0.399 -23.741 1.00 82.69 442 VAL A C 1
ATOM 3371 O O . VAL A 1 442 ? 25.524 1.140 -22.839 1.00 82.69 442 VAL A O 1
ATOM 3374 N N . ASP A 1 443 ? 27.188 0.031 -23.850 1.00 73.44 443 ASP A N 1
ATOM 3375 C CA . ASP A 1 443 ? 28.264 0.596 -23.049 1.00 73.44 443 ASP A CA 1
ATOM 3376 C C . ASP A 1 443 ? 28.621 1.975 -23.627 1.00 73.44 443 ASP A C 1
ATOM 3378 O O . ASP A 1 443 ? 29.023 2.062 -24.792 1.00 73.44 443 ASP A O 1
ATOM 3382 N N . PRO A 1 444 ? 28.493 3.067 -22.853 1.00 65.81 444 PRO A N 1
ATOM 3383 C CA . PRO A 1 444 ? 28.722 4.411 -23.373 1.00 65.81 444 PRO A CA 1
ATOM 3384 C C . PRO A 1 444 ? 30.188 4.677 -23.756 1.00 65.81 444 PRO A C 1
ATOM 3386 O O . PRO A 1 444 ? 30.445 5.562 -24.578 1.00 65.81 444 PRO A O 1
ATOM 3389 N N . TYR A 1 445 ? 31.145 3.913 -23.212 1.00 63.22 445 TYR A N 1
ATOM 3390 C CA . TYR A 1 445 ? 32.569 4.033 -23.530 1.00 63.22 445 TYR A CA 1
ATOM 3391 C C . TYR A 1 445 ? 32.923 3.388 -24.867 1.00 63.22 445 TYR A C 1
ATOM 3393 O O . TYR A 1 445 ? 33.695 3.959 -25.637 1.00 63.22 445 TYR A O 1
ATOM 3401 N N . THR A 1 446 ? 32.386 2.196 -25.135 1.00 64.00 446 THR A N 1
ATOM 3402 C CA . THR A 1 446 ? 32.764 1.401 -26.319 1.00 64.00 446 THR A CA 1
ATOM 3403 C C . THR A 1 446 ? 31.750 1.489 -27.459 1.00 64.00 446 THR A C 1
ATOM 3405 O O . THR A 1 446 ? 32.112 1.266 -28.614 1.00 64.00 446 THR A O 1
ATOM 3408 N N . GLY A 1 447 ? 30.495 1.826 -27.155 1.00 64.31 447 GLY A N 1
ATOM 3409 C CA . GLY A 1 447 ? 29.368 1.790 -28.089 1.00 64.31 447 GLY A CA 1
ATOM 3410 C C . GLY A 1 447 ? 28.846 0.379 -28.384 1.00 64.31 447 GLY A C 1
ATOM 3411 O O . GLY A 1 447 ? 27.929 0.231 -29.189 1.00 64.31 447 GLY A O 1
ATOM 3412 N N . LEU A 1 448 ? 29.415 -0.658 -27.761 1.00 76.00 448 LEU A N 1
ATOM 3413 C CA . LEU A 1 448 ? 28.991 -2.045 -27.942 1.00 76.00 448 LEU A CA 1
ATOM 3414 C C . LEU A 1 448 ? 27.779 -2.376 -27.067 1.00 76.00 448 LEU A C 1
ATOM 3416 O O . LEU A 1 448 ? 27.589 -1.799 -25.997 1.00 76.00 448 LEU A O 1
ATOM 3420 N N . GLY A 1 449 ? 26.984 -3.346 -27.518 1.00 79.50 449 GLY A N 1
ATOM 3421 C CA . GLY A 1 449 ? 25.891 -3.909 -26.734 1.00 79.50 449 GLY A CA 1
ATOM 3422 C C . GLY A 1 449 ? 26.364 -4.531 -25.428 1.00 79.50 449 GLY A C 1
ATOM 3423 O O . GLY A 1 449 ? 27.414 -5.172 -25.388 1.00 79.50 449 GLY A O 1
ATOM 3424 N N . ILE A 1 450 ? 25.580 -4.363 -24.364 1.00 82.12 450 ILE A N 1
ATOM 3425 C CA . ILE A 1 450 ? 25.842 -5.006 -23.077 1.00 82.12 450 ILE A CA 1
ATOM 3426 C C . ILE A 1 450 ? 24.937 -6.238 -22.971 1.00 82.12 450 ILE A C 1
ATOM 3428 O O . ILE A 1 450 ? 23.730 -6.061 -22.803 1.00 82.12 450 ILE A O 1
ATOM 3432 N N . PRO A 1 451 ? 25.471 -7.470 -23.013 1.00 84.38 451 PRO A N 1
ATOM 3433 C CA . PRO A 1 451 ? 24.665 -8.674 -22.822 1.00 84.38 451 PRO A CA 1
ATOM 3434 C C . PRO A 1 451 ? 24.234 -8.867 -21.372 1.00 84.38 451 PRO A C 1
ATOM 3436 O O . PRO A 1 451 ? 24.964 -8.496 -20.454 1.00 84.38 451 PRO A O 1
ATOM 3439 N N . GLY A 1 452 ? 23.078 -9.485 -21.140 1.00 80.94 452 GLY A N 1
ATOM 3440 C CA . GLY A 1 452 ? 22.641 -9.889 -19.802 1.00 80.94 452 GLY A CA 1
ATOM 3441 C C . GLY A 1 452 ? 22.252 -8.741 -18.862 1.00 80.94 452 GLY A C 1
ATOM 3442 O O . GLY A 1 452 ? 22.270 -8.926 -17.648 1.00 80.94 452 GLY A O 1
ATOM 3443 N N . VAL A 1 453 ? 21.919 -7.555 -19.379 1.00 85.81 453 VAL A N 1
ATOM 3444 C CA . VAL A 1 453 ? 21.291 -6.495 -18.576 1.00 85.81 453 VAL A CA 1
ATOM 3445 C C . VAL A 1 453 ? 19.872 -6.936 -18.249 1.00 85.81 453 VAL A C 1
ATOM 3447 O O . VAL A 1 453 ? 19.084 -7.176 -19.159 1.00 85.81 453 VAL A O 1
ATOM 3450 N N . SER A 1 454 ? 19.551 -7.046 -16.962 1.00 90.12 454 SER A N 1
ATOM 3451 C CA . SER A 1 454 ? 18.206 -7.370 -16.489 1.00 90.12 454 SER A CA 1
ATOM 3452 C C . SER A 1 454 ? 17.299 -6.160 -16.667 1.00 90.12 454 SER A C 1
ATOM 3454 O O . SER A 1 454 ? 17.604 -5.095 -16.137 1.00 90.12 454 SER A O 1
ATOM 3456 N N . ILE A 1 455 ? 16.209 -6.319 -17.410 1.00 96.31 455 ILE A N 1
ATOM 3457 C CA . ILE A 1 455 ? 15.174 -5.313 -17.643 1.00 96.31 455 ILE A CA 1
ATOM 3458 C C . ILE A 1 455 ? 13.923 -5.764 -16.906 1.00 96.31 455 ILE A C 1
ATOM 3460 O O . ILE A 1 455 ? 13.408 -6.839 -17.197 1.00 96.31 455 ILE A O 1
ATOM 3464 N N . THR A 1 456 ? 13.403 -4.933 -16.014 1.00 91.19 456 THR A N 1
ATOM 3465 C CA . THR A 1 456 ? 12.151 -5.171 -15.291 1.00 91.19 456 THR A CA 1
ATOM 3466 C C . THR A 1 456 ? 11.209 -4.004 -15.534 1.00 91.19 456 THR A C 1
ATOM 3468 O O . THR A 1 456 ? 11.635 -2.849 -15.496 1.00 91.19 456 THR A O 1
ATOM 3471 N N . VAL A 1 457 ? 9.928 -4.285 -15.770 1.00 90.81 457 VAL A N 1
ATOM 3472 C CA . VAL A 1 457 ? 8.906 -3.252 -15.969 1.00 90.81 457 VAL A CA 1
ATOM 3473 C C . VAL A 1 457 ? 7.835 -3.300 -14.886 1.00 90.81 457 VAL A C 1
ATOM 3475 O O . VAL A 1 457 ? 7.451 -4.366 -14.409 1.00 90.81 457 VAL A O 1
ATOM 3478 N N . SER A 1 458 ? 7.338 -2.130 -14.498 1.00 82.19 458 SER A N 1
ATOM 3479 C CA . SER A 1 458 ? 6.236 -1.962 -13.550 1.00 82.19 458 SER A CA 1
ATOM 3480 C C . SER A 1 458 ? 5.199 -1.002 -14.136 1.00 82.19 458 SER A C 1
ATOM 3482 O O . SER A 1 458 ? 5.603 0.016 -14.694 1.00 82.19 458 SER A O 1
ATOM 3484 N N . PRO A 1 459 ? 3.886 -1.266 -14.037 1.00 70.19 459 PRO A N 1
ATOM 3485 C CA . PRO A 1 459 ? 3.251 -2.395 -13.348 1.00 70.19 459 PRO A CA 1
ATOM 3486 C C . PRO A 1 459 ? 3.433 -3.738 -14.085 1.00 70.19 459 PRO A C 1
ATOM 3488 O O . PRO A 1 459 ? 3.923 -3.781 -15.207 1.00 70.19 459 PRO A O 1
ATOM 3491 N N . GLY A 1 460 ? 3.058 -4.850 -13.444 1.00 71.31 460 GLY A N 1
ATOM 3492 C CA . GLY A 1 460 ? 3.042 -6.192 -14.052 1.00 71.31 460 GLY A CA 1
ATOM 3493 C C . GLY A 1 460 ? 4.316 -7.025 -13.862 1.00 71.31 460 GLY A C 1
ATOM 3494 O O . GLY A 1 460 ? 4.249 -8.245 -13.966 1.00 71.31 460 GLY A O 1
ATOM 3495 N N . GLY A 1 461 ? 5.455 -6.406 -13.538 1.00 78.75 461 GLY A N 1
ATOM 3496 C CA . GLY A 1 461 ? 6.678 -7.115 -13.136 1.00 78.75 461 GLY A CA 1
ATOM 3497 C C . GLY A 1 461 ? 7.347 -7.931 -14.245 1.00 78.75 461 GLY A C 1
ATOM 3498 O O . GLY A 1 461 ? 8.244 -8.720 -13.952 1.00 78.75 461 GLY A O 1
ATOM 3499 N N . ALA A 1 462 ? 6.919 -7.773 -15.502 1.00 86.44 462 ALA A N 1
ATOM 3500 C CA . ALA A 1 462 ? 7.511 -8.493 -16.620 1.00 86.44 462 ALA A CA 1
ATOM 3501 C C . ALA A 1 462 ? 8.997 -8.139 -16.749 1.00 86.44 462 ALA A C 1
ATOM 3503 O O . ALA A 1 462 ? 9.405 -6.996 -16.524 1.00 86.44 462 ALA A O 1
ATOM 3504 N N . SER A 1 463 ? 9.809 -9.123 -17.118 1.00 90.75 463 SER A N 1
ATOM 3505 C CA . SER A 1 463 ? 11.247 -8.939 -17.236 1.00 90.75 463 SER A CA 1
ATOM 3506 C C . SER A 1 463 ? 11.839 -9.694 -18.419 1.00 90.75 463 SER A C 1
ATOM 3508 O O . SER A 1 463 ? 11.245 -10.626 -18.962 1.00 90.75 463 SER A O 1
ATOM 3510 N N . THR A 1 464 ? 13.008 -9.242 -18.857 1.00 96.44 464 THR A N 1
ATOM 3511 C CA . THR A 1 464 ? 13.842 -9.891 -19.875 1.00 96.44 464 THR A CA 1
ATOM 3512 C C . THR A 1 464 ? 15.302 -9.542 -19.612 1.00 96.44 464 THR A C 1
ATOM 3514 O O . THR A 1 464 ? 15.595 -8.625 -18.850 1.00 96.44 464 THR A O 1
ATOM 3517 N N . SER A 1 465 ? 16.227 -10.228 -20.271 1.00 92.19 465 SER A N 1
ATOM 3518 C CA . SER A 1 465 ? 17.615 -9.788 -20.386 1.00 92.19 465 SER A CA 1
ATOM 3519 C C . SER A 1 465 ? 17.935 -9.321 -21.805 1.00 92.19 465 SER A C 1
ATOM 3521 O O . SER A 1 465 ? 17.224 -9.665 -22.754 1.00 92.19 465 SER A O 1
ATOM 3523 N N . THR A 1 466 ? 18.986 -8.515 -21.943 1.00 95.50 466 THR A N 1
ATOM 3524 C CA . THR A 1 466 ? 19.567 -8.163 -23.245 1.00 95.50 466 THR A CA 1
ATOM 3525 C C . THR A 1 466 ? 20.389 -9.317 -23.828 1.00 95.50 466 THR A C 1
ATOM 3527 O O . THR A 1 466 ? 21.025 -10.075 -23.087 1.00 95.50 466 THR A O 1
ATOM 3530 N N . ASP A 1 467 ? 20.402 -9.444 -25.153 1.00 88.25 467 ASP A N 1
ATOM 3531 C CA . ASP A 1 467 ? 21.182 -10.443 -25.893 1.00 88.25 467 ASP A CA 1
ATOM 3532 C C . ASP A 1 467 ? 22.655 -10.027 -26.119 1.00 88.25 467 ASP A C 1
ATOM 3534 O O . ASP A 1 467 ? 23.118 -9.009 -25.603 1.00 88.25 467 ASP A O 1
ATOM 3538 N N . SER A 1 468 ? 23.416 -10.799 -26.909 1.00 81.94 468 SER A N 1
ATOM 3539 C CA . SER A 1 468 ? 24.830 -10.519 -27.227 1.00 81.94 468 SER A CA 1
ATOM 3540 C C . SER A 1 468 ? 25.073 -9.168 -27.909 1.00 81.94 468 SER A C 1
ATOM 3542 O O . SER A 1 468 ? 26.172 -8.625 -27.812 1.00 81.94 468 SER A O 1
ATOM 3544 N N . ASN A 1 469 ? 24.069 -8.620 -28.595 1.00 79.69 469 ASN A N 1
ATOM 3545 C CA . ASN A 1 469 ? 24.128 -7.318 -29.254 1.00 79.69 469 ASN A CA 1
ATOM 3546 C C . ASN A 1 469 ? 23.611 -6.185 -28.360 1.00 79.69 469 ASN A C 1
ATOM 3548 O O . ASN A 1 469 ? 23.690 -5.020 -28.764 1.00 79.69 469 ASN A O 1
ATOM 3552 N N . GLY A 1 470 ? 23.154 -6.502 -27.145 1.00 88.25 470 GLY A N 1
ATOM 3553 C CA . GLY A 1 470 ? 22.534 -5.574 -26.207 1.00 88.25 470 GLY A CA 1
ATOM 3554 C C . GLY A 1 470 ? 21.044 -5.353 -26.464 1.00 88.25 470 GLY A C 1
ATOM 3555 O O . GLY A 1 470 ? 20.453 -4.520 -25.782 1.00 88.25 470 GLY A O 1
ATOM 3556 N N . ASP A 1 471 ? 20.435 -6.055 -27.420 1.00 96.38 471 ASP A N 1
ATOM 3557 C CA . ASP A 1 471 ? 19.034 -5.871 -27.795 1.00 96.38 471 ASP A CA 1
ATOM 3558 C C . ASP A 1 471 ? 18.112 -6.618 -26.816 1.00 96.38 471 ASP A C 1
ATOM 3560 O O . ASP A 1 471 ? 18.461 -7.676 -26.288 1.00 96.38 471 ASP A O 1
ATOM 3564 N N . TYR A 1 472 ? 16.925 -6.077 -26.542 1.00 97.56 472 TYR A N 1
ATOM 3565 C CA . TYR A 1 472 ? 15.935 -6.697 -25.658 1.00 97.56 472 TYR A CA 1
ATOM 3566 C C . TYR A 1 472 ? 14.499 -6.509 -26.154 1.00 97.56 472 TYR A C 1
ATOM 3568 O O . TYR A 1 472 ? 14.176 -5.600 -26.922 1.00 97.56 472 TYR A O 1
ATOM 3576 N N . THR A 1 473 ? 13.595 -7.387 -25.706 1.00 97.25 473 THR A N 1
ATOM 3577 C CA . THR A 1 473 ? 12.153 -7.252 -25.953 1.00 97.25 473 THR A CA 1
ATOM 3578 C C . THR A 1 473 ? 11.334 -7.784 -24.781 1.00 97.25 473 THR A C 1
ATOM 3580 O O . THR A 1 473 ? 11.307 -8.988 -24.533 1.00 97.25 473 THR A O 1
ATOM 3583 N N . VAL A 1 474 ? 10.583 -6.903 -24.122 1.00 95.50 474 VAL A N 1
ATOM 3584 C CA . VAL A 1 474 ? 9.531 -7.262 -23.163 1.00 95.50 474 VAL A CA 1
ATOM 3585 C C . VAL A 1 474 ? 8.215 -7.401 -23.933 1.00 95.50 474 VAL A C 1
ATOM 3587 O O . VAL A 1 474 ? 7.734 -6.429 -24.513 1.00 95.50 474 VAL A O 1
ATOM 3590 N N . ARG A 1 475 ? 7.645 -8.608 -23.990 1.00 91.81 475 ARG A N 1
ATOM 3591 C CA . ARG A 1 475 ? 6.438 -8.924 -24.783 1.00 91.81 475 ARG A CA 1
ATOM 3592 C C . ARG A 1 475 ? 5.176 -8.968 -23.922 1.00 91.81 475 ARG A C 1
ATOM 3594 O O . ARG A 1 475 ? 5.260 -9.069 -22.704 1.00 91.81 475 ARG A O 1
ATOM 3601 N N . ASN A 1 476 ? 4.020 -8.992 -24.588 1.00 87.44 476 ASN A N 1
ATOM 3602 C CA . ASN A 1 476 ? 2.707 -9.255 -23.989 1.00 87.44 476 ASN A CA 1
ATOM 3603 C C . ASN A 1 476 ? 2.291 -8.244 -22.910 1.00 87.44 476 ASN A C 1
ATOM 3605 O O . ASN A 1 476 ? 1.651 -8.601 -21.925 1.00 87.44 476 ASN A O 1
ATOM 3609 N N . LEU A 1 477 ? 2.641 -6.976 -23.107 1.00 88.12 477 LEU A N 1
ATOM 3610 C CA . LEU A 1 477 ? 2.305 -5.902 -22.180 1.00 88.12 477 LEU A CA 1
ATOM 3611 C C . LEU A 1 477 ? 0.908 -5.361 -22.488 1.00 88.12 477 LEU A C 1
ATOM 3613 O O . LEU A 1 477 ? 0.612 -5.042 -23.639 1.00 88.12 477 LEU A O 1
ATOM 3617 N N . ALA A 1 478 ? 0.037 -5.229 -21.487 1.00 87.19 478 ALA A N 1
ATOM 3618 C CA . ALA A 1 478 ? -1.241 -4.551 -21.707 1.00 87.19 478 ALA A CA 1
ATOM 3619 C C . ALA A 1 478 ? -1.016 -3.049 -21.974 1.00 87.19 478 ALA A C 1
ATOM 3621 O O . ALA A 1 478 ? 0.004 -2.499 -21.541 1.00 87.19 478 ALA A O 1
ATOM 3622 N N . PRO A 1 479 ? -1.950 -2.360 -22.650 1.00 87.88 479 PRO A N 1
ATOM 3623 C CA . PRO A 1 479 ? -1.813 -0.933 -22.926 1.00 87.88 479 PRO A CA 1
ATOM 3624 C C . PRO A 1 479 ? -1.733 -0.107 -21.633 1.00 87.88 479 PRO A C 1
ATOM 3626 O O . PRO A 1 479 ? -2.709 0.004 -20.895 1.00 87.88 479 PRO A O 1
ATOM 3629 N N . SER A 1 480 ? -0.573 0.465 -21.324 1.00 84.00 480 SER A N 1
ATOM 3630 C CA . SER A 1 480 ? -0.356 1.224 -20.088 1.00 84.00 480 SER A CA 1
ATOM 3631 C C . SER A 1 480 ? 0.900 2.082 -20.184 1.00 84.00 480 SER A C 1
ATOM 3633 O O . SER A 1 480 ? 1.698 1.964 -21.111 1.00 84.00 480 SER A O 1
ATOM 3635 N N . THR A 1 481 ? 1.084 2.935 -19.187 1.00 84.69 481 THR A N 1
ATOM 3636 C CA . THR A 1 481 ? 2.352 3.594 -18.903 1.00 84.69 481 THR A CA 1
ATOM 3637 C C . THR A 1 481 ? 3.157 2.726 -17.931 1.00 84.69 481 THR A C 1
ATOM 3639 O O . THR A 1 481 ? 2.613 2.268 -16.925 1.00 84.69 481 THR A O 1
ATOM 3642 N N . TYR A 1 482 ? 4.429 2.486 -18.247 1.00 84.00 482 TYR A N 1
ATOM 3643 C CA . TYR A 1 482 ? 5.347 1.624 -17.508 1.00 84.00 482 TYR A CA 1
ATOM 3644 C C . TYR A 1 482 ? 6.582 2.396 -17.031 1.00 84.00 482 TYR A C 1
ATOM 3646 O O . TYR A 1 482 ? 7.115 3.257 -17.732 1.00 84.00 482 TYR A O 1
ATOM 3654 N N . ASN A 1 483 ? 7.080 2.025 -15.857 1.00 85.81 483 ASN A N 1
ATOM 3655 C CA . ASN A 1 483 ? 8.431 2.314 -15.404 1.00 85.81 483 ASN A CA 1
ATOM 3656 C C . ASN A 1 483 ? 9.328 1.138 -15.794 1.00 85.81 483 ASN A C 1
ATOM 3658 O O . ASN A 1 483 ? 8.991 -0.011 -15.509 1.00 85.81 483 ASN A O 1
ATOM 3662 N N . VAL A 1 484 ? 10.458 1.422 -16.431 1.00 89.38 484 VAL A N 1
ATOM 3663 C CA . VAL A 1 484 ? 11.449 0.432 -16.860 1.00 89.38 484 VAL A CA 1
ATOM 3664 C C . VAL A 1 484 ? 12.699 0.603 -16.011 1.00 89.38 484 VAL A C 1
ATOM 3666 O O . VAL A 1 484 ? 13.271 1.690 -15.972 1.00 89.38 484 VAL A O 1
ATOM 3669 N N . THR A 1 485 ? 13.142 -0.463 -15.358 1.00 87.38 485 THR A N 1
ATOM 3670 C CA . THR A 1 485 ? 14.398 -0.504 -14.608 1.00 87.38 485 THR A CA 1
ATOM 3671 C C . THR A 1 485 ? 15.338 -1.498 -15.265 1.00 87.38 485 THR A C 1
ATOM 3673 O O . THR A 1 485 ? 14.967 -2.642 -15.507 1.00 87.38 485 THR A O 1
ATOM 3676 N N . ALA A 1 486 ? 16.561 -1.063 -15.538 1.00 87.38 486 ALA A N 1
ATOM 3677 C CA . ALA A 1 486 ? 17.636 -1.886 -16.052 1.00 87.38 486 ALA A CA 1
ATOM 3678 C C . ALA A 1 486 ? 18.752 -2.011 -15.009 1.00 87.38 486 ALA A C 1
ATOM 3680 O O . ALA A 1 486 ? 19.162 -1.020 -14.396 1.00 87.38 486 ALA A O 1
ATOM 3681 N N . TRP A 1 487 ? 19.262 -3.222 -14.810 1.00 82.19 487 TRP A N 1
ATOM 3682 C CA . TRP A 1 487 ? 20.319 -3.506 -13.848 1.00 82.19 487 TRP A CA 1
ATOM 3683 C C . TRP A 1 487 ? 21.286 -4.566 -14.371 1.00 82.19 487 TRP A C 1
ATOM 3685 O O . TRP A 1 487 ? 20.883 -5.573 -14.953 1.00 82.19 487 TRP A O 1
ATOM 3695 N N . LYS A 1 488 ? 22.576 -4.356 -14.114 1.00 75.44 488 LYS A N 1
ATOM 3696 C CA . LYS A 1 488 ? 23.622 -5.358 -14.301 1.00 75.44 488 LYS A CA 1
ATOM 3697 C C . LYS A 1 488 ? 24.720 -5.132 -13.269 1.00 75.44 488 LYS A C 1
ATOM 3699 O O . LYS A 1 488 ? 25.114 -3.993 -13.031 1.00 75.44 488 LYS A O 1
ATOM 3704 N N . TYR A 1 489 ? 25.232 -6.206 -12.677 1.00 56.06 489 TYR A N 1
ATOM 3705 C CA . TYR A 1 489 ? 26.390 -6.133 -11.786 1.00 56.06 489 TYR A CA 1
ATOM 3706 C C . TYR A 1 489 ? 27.589 -5.459 -12.481 1.00 56.06 489 TYR A C 1
ATOM 3708 O O . TYR A 1 489 ? 27.834 -5.698 -13.663 1.00 56.06 489 TYR A O 1
ATOM 3716 N N . GLY A 1 490 ? 28.309 -4.588 -11.765 1.00 52.50 490 GLY A N 1
ATOM 3717 C CA . GLY A 1 490 ? 29.413 -3.782 -12.316 1.00 52.50 490 GLY A CA 1
ATOM 3718 C C . GLY A 1 490 ? 28.974 -2.528 -13.086 1.00 52.50 490 GLY A C 1
ATOM 3719 O O . GLY A 1 490 ? 29.797 -1.660 -13.379 1.00 52.50 490 GLY A O 1
ATOM 3720 N N . TYR A 1 491 ? 27.675 -2.381 -13.345 1.00 67.00 491 TYR A N 1
ATOM 3721 C CA . TYR A 1 491 ? 27.081 -1.217 -13.986 1.00 67.00 491 TYR A CA 1
ATOM 3722 C C . TYR A 1 491 ? 26.108 -0.509 -13.041 1.00 67.00 491 TYR A C 1
ATOM 3724 O O . TYR A 1 491 ? 25.599 -1.077 -12.074 1.00 67.00 491 TYR A O 1
ATOM 3732 N N . ARG A 1 492 ? 25.827 0.760 -13.324 1.00 65.69 492 ARG A N 1
ATOM 3733 C CA . ARG A 1 492 ? 24.798 1.512 -12.592 1.00 65.69 492 ARG A CA 1
ATOM 3734 C C . ARG A 1 492 ? 23.413 1.068 -13.013 1.00 65.69 492 ARG A C 1
ATOM 3736 O O . ARG A 1 492 ? 23.214 0.761 -14.180 1.00 65.69 492 ARG A O 1
ATOM 3743 N N . SER A 1 493 ? 22.447 1.097 -12.100 1.00 68.56 493 SER A N 1
ATOM 3744 C CA . SER A 1 493 ? 21.050 0.937 -12.495 1.00 68.56 493 SER A CA 1
ATOM 3745 C C . SER A 1 493 ? 20.591 2.123 -13.346 1.00 68.56 493 SER A C 1
ATOM 3747 O O . SER A 1 493 ? 20.985 3.271 -13.128 1.00 68.56 493 SER A O 1
ATOM 3749 N N . PHE A 1 494 ? 19.738 1.831 -14.317 1.00 79.19 494 PHE A N 1
ATOM 3750 C CA . PHE A 1 494 ? 19.023 2.817 -15.112 1.00 79.19 494 PHE A CA 1
ATOM 3751 C C . PHE A 1 494 ? 17.532 2.672 -14.823 1.00 79.19 494 PHE A C 1
ATOM 3753 O O . PHE A 1 494 ? 17.022 1.556 -14.781 1.00 79.19 494 PHE A O 1
ATOM 3760 N N . THR A 1 495 ? 16.832 3.787 -14.640 1.00 79.50 495 THR A N 1
ATOM 3761 C CA . THR A 1 495 ? 15.375 3.794 -14.497 1.00 79.50 495 THR A CA 1
ATOM 3762 C C . THR A 1 495 ? 14.796 4.843 -15.430 1.00 79.50 495 THR A C 1
ATOM 3764 O O . THR A 1 495 ? 15.250 5.985 -15.451 1.00 79.50 495 THR A O 1
ATOM 3767 N N . HIS A 1 496 ? 13.772 4.458 -16.182 1.00 80.12 496 HIS A N 1
ATOM 3768 C CA . HIS A 1 496 ? 12.966 5.347 -17.002 1.00 80.12 496 HIS A CA 1
ATOM 3769 C C . HIS A 1 496 ? 11.513 5.256 -16.548 1.00 80.12 496 HIS A C 1
ATOM 3771 O O . HIS A 1 496 ? 10.904 4.190 -16.629 1.00 80.12 496 HIS A O 1
ATOM 3777 N N . ALA A 1 497 ? 10.959 6.365 -16.067 1.00 79.38 497 ALA A N 1
ATOM 3778 C CA . ALA A 1 497 ? 9.555 6.445 -15.690 1.00 79.38 497 ALA A CA 1
ATOM 3779 C C . ALA A 1 497 ? 8.707 6.958 -16.861 1.00 79.38 497 ALA A C 1
ATOM 3781 O O . ALA A 1 497 ? 9.148 7.834 -17.603 1.00 79.38 497 ALA A O 1
ATOM 3782 N N . GLY A 1 498 ? 7.478 6.457 -16.997 1.00 79.62 498 GLY A N 1
ATOM 3783 C CA . GLY A 1 498 ? 6.498 7.060 -17.905 1.00 79.62 498 GLY A CA 1
ATOM 3784 C C . GLY A 1 498 ? 6.471 6.538 -19.351 1.00 79.62 498 GLY A C 1
ATOM 3785 O O . GLY A 1 498 ? 5.891 7.203 -20.212 1.00 79.62 498 GLY A O 1
ATOM 3786 N N . LEU A 1 499 ? 7.038 5.364 -19.656 1.00 85.12 499 LEU A N 1
ATOM 3787 C CA . LEU A 1 499 ? 7.020 4.814 -21.018 1.00 85.12 499 LEU A CA 1
ATOM 3788 C C . LEU A 1 499 ? 5.626 4.295 -21.387 1.00 85.12 499 LEU A C 1
ATOM 3790 O O . LEU A 1 499 ? 5.136 3.337 -20.794 1.00 85.12 499 LEU A O 1
ATOM 3794 N N . THR A 1 500 ? 4.984 4.893 -22.387 1.00 89.44 500 THR A N 1
ATOM 3795 C CA . THR A 1 500 ? 3.637 4.483 -22.817 1.00 89.44 500 THR A CA 1
ATOM 3796 C C . THR A 1 500 ? 3.694 3.367 -23.860 1.00 89.44 500 THR A C 1
ATOM 3798 O O . THR A 1 500 ? 4.343 3.507 -24.894 1.00 89.44 500 THR A O 1
ATOM 3801 N N . VAL A 1 501 ? 2.971 2.277 -23.604 1.00 89.94 501 VAL A N 1
ATOM 3802 C CA . VAL A 1 501 ? 2.774 1.137 -24.508 1.00 89.94 501 VAL A CA 1
ATOM 3803 C C . VAL A 1 501 ? 1.307 1.096 -24.927 1.00 89.94 501 VAL A C 1
ATOM 3805 O O . VAL A 1 501 ? 0.417 1.066 -24.078 1.00 89.94 501 VAL A O 1
ATOM 3808 N N . ASN A 1 502 ? 1.047 1.066 -26.234 1.00 88.25 502 ASN A N 1
ATOM 3809 C CA . ASN A 1 502 ? -0.302 0.953 -26.793 1.00 88.25 502 ASN A CA 1
ATOM 3810 C C . ASN A 1 502 ? -0.596 -0.479 -27.265 1.00 88.25 502 ASN A C 1
ATOM 3812 O O . ASN A 1 502 ? 0.317 -1.267 -27.518 1.00 88.25 502 ASN A O 1
ATOM 3816 N N . ALA A 1 503 ? -1.881 -0.800 -27.438 1.00 87.56 503 ALA A N 1
ATOM 3817 C CA . ALA A 1 503 ? -2.311 -2.091 -27.973 1.00 87.56 503 ALA A CA 1
ATOM 3818 C C . ALA A 1 503 ? -1.700 -2.344 -29.359 1.00 87.56 503 ALA A C 1
ATOM 3820 O O . ALA A 1 503 ? -1.781 -1.484 -30.237 1.00 87.56 503 ALA A O 1
ATOM 3821 N N . ASN A 1 504 ? -1.136 -3.538 -29.560 1.00 88.94 504 ASN A N 1
ATOM 3822 C CA . ASN A 1 504 ? -0.552 -3.997 -30.822 1.00 88.94 504 ASN A CA 1
ATOM 3823 C C . ASN A 1 504 ? 0.606 -3.120 -31.345 1.00 88.94 504 ASN A C 1
ATOM 3825 O O . ASN A 1 504 ? 0.864 -3.094 -32.548 1.00 88.94 504 ASN A O 1
ATOM 3829 N N . GLN A 1 505 ? 1.298 -2.391 -30.462 1.00 91.31 505 GLN A N 1
ATOM 3830 C CA . GLN A 1 505 ? 2.440 -1.537 -30.807 1.00 91.31 505 GLN A CA 1
ATOM 3831 C C . GLN A 1 505 ? 3.675 -1.867 -29.959 1.00 91.31 505 GLN A C 1
ATOM 3833 O O . GLN A 1 505 ? 3.563 -2.323 -28.819 1.00 91.31 505 GLN A O 1
ATOM 3838 N N . ALA A 1 506 ? 4.859 -1.595 -30.516 1.00 92.38 506 ALA A N 1
ATOM 3839 C CA . ALA A 1 506 ? 6.127 -1.650 -29.798 1.00 92.38 506 ALA A CA 1
ATOM 3840 C C . ALA A 1 506 ? 6.575 -0.235 -29.402 1.00 92.38 506 ALA A C 1
ATOM 3842 O O . ALA A 1 506 ? 6.715 0.634 -30.263 1.00 92.38 506 ALA A O 1
ATOM 3843 N N . ALA A 1 507 ? 6.810 -0.009 -28.111 1.00 93.88 507 ALA A N 1
ATOM 3844 C CA . ALA A 1 507 ? 7.507 1.172 -27.617 1.00 93.88 507 ALA A CA 1
ATOM 3845 C C . ALA A 1 507 ? 9.021 0.923 -27.663 1.00 93.88 507 ALA A C 1
ATOM 3847 O O . ALA A 1 507 ? 9.478 -0.152 -27.273 1.00 93.88 507 ALA A O 1
ATOM 3848 N N . VAL A 1 508 ? 9.796 1.904 -28.129 1.00 94.31 508 VAL A N 1
ATOM 3849 C CA . VAL A 1 508 ? 11.258 1.790 -28.235 1.00 94.31 508 VAL A CA 1
ATOM 3850 C C . VAL A 1 508 ? 11.927 2.552 -27.092 1.00 94.31 508 VAL A C 1
ATOM 3852 O O . VAL A 1 508 ? 11.620 3.724 -26.881 1.00 94.31 508 VAL A O 1
ATOM 3855 N N . LEU A 1 509 ? 12.840 1.901 -26.366 1.00 90.69 509 LEU A N 1
ATOM 3856 C CA . LEU A 1 509 ? 13.638 2.514 -25.304 1.00 90.69 509 LEU A CA 1
ATOM 3857 C C . LEU A 1 509 ? 15.099 2.051 -25.377 1.00 90.69 509 LEU A C 1
ATOM 3859 O O . LEU A 1 509 ? 15.482 1.032 -24.800 1.00 90.69 509 LEU A O 1
ATOM 3863 N N . ASP A 1 510 ? 15.930 2.850 -26.036 1.00 88.88 510 ASP A N 1
ATOM 3864 C CA . ASP A 1 510 ? 17.380 2.664 -26.038 1.00 88.88 510 ASP A CA 1
ATOM 3865 C C . ASP A 1 510 ? 18.023 3.418 -24.870 1.00 88.88 510 ASP A C 1
ATOM 3867 O O . ASP A 1 510 ? 17.619 4.532 -24.508 1.00 88.88 510 ASP A O 1
ATOM 3871 N N . PHE A 1 511 ? 19.044 2.820 -24.258 1.00 77.06 511 PHE A N 1
ATOM 3872 C CA . PHE A 1 511 ? 19.771 3.453 -23.163 1.00 77.06 511 PHE A CA 1
ATOM 3873 C C . PHE A 1 511 ? 21.221 2.976 -23.070 1.00 77.06 511 PHE A C 1
ATOM 3875 O O . PHE A 1 511 ? 21.608 1.923 -23.573 1.00 77.06 511 PHE A O 1
ATOM 3882 N N . CYS A 1 512 ? 22.033 3.776 -22.386 1.00 78.94 512 CYS A N 1
ATOM 3883 C CA . CYS A 1 512 ? 23.401 3.415 -22.048 1.00 78.94 512 CYS A CA 1
ATOM 3884 C C . CYS A 1 512 ? 23.475 3.037 -20.570 1.00 78.94 512 CYS A C 1
ATOM 3886 O O . CYS A 1 512 ? 22.804 3.660 -19.744 1.00 78.94 512 CYS A O 1
ATOM 3888 N N . LEU A 1 513 ? 24.323 2.068 -20.230 1.00 72.94 513 LEU A N 1
ATOM 3889 C CA . LEU A 1 513 ? 24.616 1.708 -18.846 1.00 72.94 513 LEU A CA 1
ATOM 3890 C C . LEU A 1 513 ? 26.095 1.990 -18.576 1.00 72.94 513 LEU A C 1
ATOM 3892 O O . LEU A 1 513 ? 26.968 1.334 -19.137 1.00 72.94 513 LEU A O 1
ATOM 3896 N N . ALA A 1 514 ? 26.394 2.992 -17.750 1.00 68.25 514 ALA A N 1
ATOM 3897 C CA . ALA A 1 514 ? 27.778 3.340 -17.438 1.00 68.25 514 ALA A CA 1
ATOM 3898 C C . ALA A 1 514 ? 28.399 2.329 -16.444 1.00 68.25 514 ALA A C 1
ATOM 3900 O O . ALA A 1 514 ? 27.774 2.044 -15.413 1.00 68.25 514 ALA A O 1
ATOM 3901 N N . PRO A 1 515 ? 29.621 1.826 -16.706 1.00 61.44 515 PRO A N 1
ATOM 3902 C CA . PRO A 1 515 ? 30.421 1.081 -15.732 1.00 61.44 515 PRO A CA 1
ATOM 3903 C C . PRO A 1 515 ? 30.665 1.842 -14.408 1.00 61.44 515 PRO A C 1
ATOM 3905 O O . PRO A 1 515 ? 30.872 3.059 -14.409 1.00 61.44 515 PRO A O 1
ATOM 3908 N N . GLY A 1 516 ? 30.700 1.113 -13.284 1.00 51.81 516 GLY A N 1
ATOM 3909 C CA . GLY A 1 516 ? 31.214 1.552 -11.971 1.00 51.81 516 GLY A CA 1
ATOM 3910 C C . GLY A 1 516 ? 30.318 2.474 -11.119 1.00 51.81 516 GLY A C 1
ATOM 3911 O O . GLY A 1 516 ? 29.452 3.170 -11.638 1.00 51.81 516 GLY A O 1
ATOM 3912 N N . ALA A 1 517 ? 30.560 2.517 -9.796 1.00 46.91 517 ALA A N 1
ATOM 3913 C CA . ALA A 1 517 ? 30.014 3.502 -8.835 1.00 46.91 517 ALA A CA 1
ATOM 3914 C C . ALA A 1 517 ? 30.737 4.867 -8.935 1.00 46.91 517 ALA A C 1
ATOM 3916 O O . ALA A 1 517 ? 31.684 4.990 -9.713 1.00 46.91 517 ALA A O 1
ATOM 3917 N N . ASP A 1 518 ? 30.199 5.949 -8.333 1.00 45.94 518 ASP A N 1
ATOM 3918 C CA . ASP A 1 518 ? 30.747 7.326 -8.461 1.00 45.94 518 ASP A CA 1
ATOM 3919 C C . ASP A 1 518 ? 32.234 7.364 -8.094 1.00 45.94 518 ASP A C 1
ATOM 3921 O O . ASP A 1 518 ? 32.720 6.413 -7.473 1.00 45.94 518 ASP A O 1
ATOM 3925 N N . PRO A 1 519 ? 32.999 8.399 -8.503 1.00 51.12 519 PRO A N 1
ATOM 3926 C CA . PRO A 1 519 ? 34.351 8.563 -7.981 1.00 51.12 519 PRO A CA 1
ATOM 3927 C C . PRO A 1 519 ? 34.330 8.391 -6.448 1.00 51.12 519 PRO A C 1
ATOM 3929 O O . PRO A 1 519 ? 33.320 8.692 -5.824 1.00 51.12 519 PRO A O 1
ATOM 3932 N N . PRO A 1 520 ? 35.397 7.873 -5.823 1.00 45.94 520 PRO A N 1
ATOM 3933 C CA . PRO A 1 520 ? 35.350 7.287 -4.474 1.00 45.94 520 PRO A CA 1
ATOM 3934 C C . PRO A 1 520 ? 34.990 8.249 -3.324 1.00 45.94 520 PRO A C 1
ATOM 3936 O O . PRO A 1 520 ? 34.917 7.824 -2.174 1.00 45.94 520 PRO A O 1
ATOM 3939 N N . ARG A 1 521 ? 34.761 9.536 -3.607 1.00 60.94 521 ARG A N 1
ATOM 3940 C CA . ARG A 1 521 ? 34.276 10.538 -2.649 1.00 60.94 521 ARG A CA 1
ATOM 3941 C C . ARG A 1 521 ? 32.899 11.042 -3.091 1.00 60.94 521 ARG A C 1
ATOM 3943 O O . ARG A 1 521 ? 32.497 10.834 -4.221 1.00 60.94 521 ARG A O 1
ATOM 3950 N N . ALA A 1 522 ? 32.133 11.671 -2.208 1.00 63.28 522 ALA A N 1
ATOM 3951 C CA . ALA A 1 522 ? 30.854 12.249 -2.621 1.00 63.28 522 ALA A CA 1
ATOM 3952 C C . ALA A 1 522 ? 31.083 13.417 -3.599 1.00 63.28 522 ALA A C 1
ATOM 3954 O O . ALA A 1 522 ? 32.042 14.180 -3.440 1.00 63.28 522 ALA A O 1
ATOM 3955 N N . ASN A 1 523 ? 30.198 13.572 -4.589 1.00 75.06 523 ASN A N 1
ATOM 3956 C CA . ASN A 1 523 ? 30.179 14.767 -5.428 1.00 75.06 523 ASN A CA 1
ATOM 3957 C C . ASN A 1 523 ? 29.834 15.977 -4.545 1.00 75.06 523 ASN A C 1
ATOM 3959 O O . ASN A 1 523 ? 28.824 15.960 -3.849 1.00 75.06 523 ASN A O 1
ATOM 3963 N N . MET A 1 524 ? 30.686 17.001 -4.542 1.00 77.88 524 MET A N 1
ATOM 3964 C CA . MET A 1 524 ? 30.591 18.145 -3.624 1.00 77.88 524 MET A CA 1
ATOM 3965 C C . MET A 1 524 ? 29.734 19.298 -4.158 1.00 77.88 524 MET A C 1
ATOM 3967 O O . MET A 1 524 ? 29.626 20.331 -3.495 1.00 77.88 524 MET A O 1
ATOM 3971 N N . LEU A 1 525 ? 29.170 19.165 -5.359 1.00 75.44 525 LEU A N 1
ATOM 3972 C CA . LEU A 1 525 ? 28.225 20.139 -5.903 1.00 75.44 525 LEU A CA 1
ATOM 3973 C C . LEU A 1 525 ? 26.946 20.153 -5.030 1.00 75.44 525 LEU A C 1
ATOM 3975 O O . LEU A 1 525 ? 26.540 19.126 -4.511 1.00 75.44 525 LEU A O 1
ATOM 3979 N N . GLU A 1 526 ? 26.318 21.304 -4.800 1.00 58.69 526 GLU A N 1
ATOM 3980 C CA . GLU A 1 526 ? 25.060 21.421 -4.028 1.00 58.69 526 GLU A CA 1
ATOM 3981 C C . GLU A 1 526 ? 23.849 20.948 -4.843 1.00 58.69 526 GLU A C 1
ATOM 3983 O O . GLU A 1 526 ? 22.807 20.620 -4.287 1.00 58.69 526 GLU A O 1
ATOM 3988 N N . ASN A 1 527 ? 23.996 20.915 -6.169 1.00 60.66 527 ASN A N 1
ATOM 3989 C CA . ASN A 1 527 ? 22.983 20.487 -7.124 1.00 60.66 527 ASN A CA 1
ATOM 3990 C C . ASN A 1 527 ? 23.520 19.324 -7.968 1.00 60.66 527 ASN A C 1
ATOM 3992 O O . ASN A 1 527 ? 23.737 19.452 -9.174 1.00 60.66 527 ASN A O 1
ATOM 3996 N N . THR A 1 528 ? 23.840 18.213 -7.309 1.00 45.41 528 THR A N 1
ATOM 3997 C CA . THR A 1 528 ? 24.442 17.035 -7.954 1.00 45.41 528 THR A CA 1
ATOM 3998 C C . THR A 1 528 ? 23.548 16.379 -8.991 1.00 45.41 528 THR A C 1
ATOM 4000 O O . THR A 1 528 ? 24.062 15.632 -9.823 1.00 45.41 528 THR A O 1
ATOM 4003 N N . ASP A 1 529 ? 22.263 16.717 -9.015 1.00 47.25 529 ASP A N 1
ATOM 4004 C CA . ASP A 1 529 ? 21.338 16.199 -9.998 1.00 47.25 529 ASP A CA 1
ATOM 4005 C C . ASP A 1 529 ? 21.134 17.229 -11.112 1.00 47.25 529 ASP A C 1
ATOM 4007 O O . ASP A 1 529 ? 20.168 17.991 -11.156 1.00 47.25 529 ASP A O 1
ATOM 4011 N N . LEU A 1 530 ? 21.984 17.103 -12.137 1.00 50.09 530 LEU A N 1
ATOM 4012 C CA . LEU A 1 530 ? 21.717 17.499 -13.532 1.00 50.09 530 LEU A CA 1
ATOM 4013 C C . LEU A 1 530 ? 20.326 17.049 -14.061 1.00 50.09 530 LEU A C 1
ATOM 4015 O O . LEU A 1 530 ? 19.938 17.389 -15.176 1.00 50.09 530 LEU A O 1
ATOM 4019 N N . GLU A 1 531 ? 19.591 16.271 -13.266 1.00 50.03 531 GLU A N 1
ATOM 4020 C CA . GLU A 1 531 ? 18.625 15.245 -13.631 1.00 50.03 531 GLU A CA 1
ATOM 4021 C C . GLU A 1 531 ? 17.176 15.642 -13.317 1.00 50.03 531 GLU A C 1
ATOM 4023 O O . GLU A 1 531 ? 16.263 15.046 -13.880 1.00 50.03 531 GLU A O 1
ATOM 4028 N N . TYR A 1 532 ? 16.957 16.671 -12.485 1.00 42.06 532 TYR A N 1
ATOM 4029 C CA . TYR A 1 532 ? 15.615 17.154 -12.111 1.00 42.06 532 TYR A CA 1
ATOM 4030 C C . TYR A 1 532 ? 15.409 18.669 -12.285 1.00 42.06 532 TYR A C 1
ATOM 4032 O O . TYR A 1 532 ? 14.340 19.183 -11.967 1.00 42.06 532 TYR A O 1
ATOM 4040 N N . GLY A 1 533 ? 16.403 19.404 -12.800 1.00 40.50 533 GLY A N 1
ATOM 4041 C CA . GLY A 1 533 ? 16.276 20.847 -13.053 1.00 40.50 533 GLY A CA 1
ATOM 4042 C C . GLY A 1 533 ? 16.177 21.731 -11.798 1.00 40.50 533 GLY A C 1
ATOM 4043 O O . GLY A 1 533 ? 15.709 22.862 -11.894 1.00 40.50 533 GLY A O 1
ATOM 4044 N N . GLY A 1 534 ? 16.602 21.254 -10.624 1.00 34.91 534 GLY A N 1
ATOM 4045 C CA . GLY A 1 534 ? 16.482 22.003 -9.369 1.00 34.91 534 GLY A CA 1
ATOM 4046 C C . GLY A 1 534 ? 17.683 22.907 -9.087 1.00 34.91 534 GLY A C 1
ATOM 4047 O O . GLY A 1 534 ? 18.736 22.414 -8.726 1.00 34.91 534 GLY A O 1
ATOM 4048 N N . GLY A 1 535 ? 17.550 24.228 -9.194 1.00 36.25 535 GLY A N 1
ATOM 4049 C CA . GLY A 1 535 ? 18.421 25.162 -8.466 1.00 36.25 535 GLY A CA 1
ATOM 4050 C C . GLY A 1 535 ? 17.802 25.479 -7.100 1.00 36.25 535 GLY A C 1
ATOM 4051 O O . GLY A 1 535 ? 16.594 25.675 -7.026 1.00 36.25 535 GLY A O 1
ATOM 4052 N N . ALA A 1 536 ? 18.582 25.546 -6.016 1.00 34.56 536 ALA A N 1
ATOM 4053 C CA . ALA A 1 536 ? 18.105 26.169 -4.772 1.00 34.56 536 ALA A CA 1
ATOM 4054 C C . ALA A 1 536 ? 18.150 27.702 -4.968 1.00 34.56 536 ALA A C 1
ATOM 4056 O O . ALA A 1 536 ? 19.174 28.227 -5.395 1.00 34.56 536 ALA A O 1
ATOM 4057 N N . SER A 1 537 ? 17.082 28.478 -4.751 1.00 31.00 537 SER A N 1
ATOM 4058 C CA . SER A 1 537 ? 16.181 28.486 -3.591 1.00 31.00 537 SER A CA 1
ATOM 4059 C C . SER A 1 537 ? 14.799 29.096 -3.907 1.00 31.00 537 SER A C 1
ATOM 4061 O O . SER A 1 537 ? 14.724 30.060 -4.664 1.00 31.00 537 SER A O 1
ATOM 4063 N N . GLY A 1 538 ? 13.749 28.581 -3.245 1.00 26.52 538 GLY A N 1
ATOM 4064 C CA . GLY A 1 538 ? 12.464 29.264 -3.003 1.00 26.52 538 GLY A CA 1
ATOM 4065 C C . GLY A 1 538 ? 11.278 28.870 -3.896 1.00 26.52 538 GLY A C 1
ATOM 4066 O O . GLY A 1 538 ? 11.323 29.072 -5.100 1.00 26.52 538 GLY A O 1
ATOM 4067 N N . ASP A 1 539 ? 10.236 28.325 -3.258 1.00 27.02 539 ASP A N 1
ATOM 4068 C CA . ASP A 1 539 ? 8.840 28.105 -3.672 1.00 27.02 539 ASP A CA 1
ATOM 4069 C C . ASP A 1 539 ? 8.455 28.268 -5.150 1.00 27.02 539 ASP A C 1
ATOM 4071 O O . ASP A 1 539 ? 8.311 29.372 -5.664 1.00 27.02 539 ASP A O 1
ATOM 4075 N N . GLY A 1 540 ? 8.085 27.137 -5.758 1.00 27.78 540 GLY A N 1
ATOM 4076 C CA . GLY A 1 540 ? 7.128 27.103 -6.860 1.00 27.78 540 GLY A CA 1
ATOM 4077 C C . GLY A 1 540 ? 7.668 27.594 -8.201 1.00 27.78 540 GLY A C 1
ATOM 4078 O O . GLY A 1 540 ? 7.702 28.783 -8.479 1.00 27.78 540 GLY A O 1
ATOM 4079 N N . VAL A 1 541 ? 7.917 26.633 -9.095 1.00 27.34 541 VAL A N 1
ATOM 4080 C CA . VAL A 1 541 ? 8.255 26.842 -10.513 1.00 27.34 541 VAL A CA 1
ATOM 4081 C C . VAL A 1 541 ? 9.632 27.487 -10.695 1.00 27.34 541 VAL A C 1
ATOM 4083 O O . VAL A 1 541 ? 9.830 28.660 -10.405 1.00 27.34 541 VAL A O 1
ATOM 4086 N N . ALA A 1 542 ? 10.583 26.731 -11.252 1.00 27.42 542 ALA A N 1
ATOM 4087 C CA . ALA A 1 542 ? 11.877 27.250 -11.688 1.00 27.42 542 ALA A CA 1
ATOM 4088 C C . ALA A 1 542 ? 11.694 28.271 -12.832 1.00 27.42 542 ALA A C 1
ATOM 4090 O O . ALA A 1 542 ? 11.847 27.962 -14.010 1.00 27.42 542 ALA A O 1
ATOM 4091 N N . SER A 1 543 ? 11.328 29.496 -12.470 1.00 28.17 543 SER A N 1
ATOM 4092 C CA . SER A 1 543 ? 11.511 30.692 -13.275 1.00 28.17 543 SER A CA 1
ATOM 4093 C C . SER A 1 543 ? 12.915 31.213 -12.979 1.00 28.17 543 SER A C 1
ATOM 4095 O O . SER A 1 543 ? 13.214 31.534 -11.835 1.00 28.17 543 SER A O 1
ATOM 4097 N N . GLY A 1 544 ? 13.766 31.331 -13.997 1.00 33.34 544 GLY A N 1
ATOM 4098 C CA . GLY A 1 544 ? 14.978 32.153 -13.905 1.00 33.34 544 GLY A CA 1
ATOM 4099 C C . GLY A 1 544 ? 16.230 31.439 -13.394 1.00 33.34 544 GLY A C 1
ATOM 4100 O O . GLY A 1 544 ? 16.629 31.561 -12.240 1.00 33.34 544 GLY A O 1
ATOM 4101 N N . TRP A 1 545 ? 16.905 30.771 -14.325 1.00 43.38 545 TRP A N 1
ATOM 4102 C CA . TRP A 1 545 ? 18.349 30.533 -14.325 1.00 43.38 545 TRP A CA 1
ATOM 4103 C C . TRP A 1 545 ? 19.097 31.834 -13.972 1.00 43.38 545 TRP A C 1
ATOM 4105 O O . TRP A 1 545 ? 18.682 32.903 -14.414 1.00 43.38 545 TRP A O 1
ATOM 4115 N N . ALA A 1 546 ? 20.167 31.783 -13.171 1.00 35.72 546 ALA A N 1
ATOM 4116 C CA . ALA A 1 546 ? 20.856 32.995 -12.716 1.00 35.72 546 ALA A CA 1
ATOM 4117 C C . ALA A 1 546 ? 21.329 33.864 -13.903 1.00 35.72 546 ALA A C 1
ATOM 4119 O O . ALA A 1 546 ? 22.241 33.496 -14.644 1.00 35.72 546 ALA A O 1
ATOM 4120 N N . ASN A 1 547 ? 20.680 35.018 -14.068 1.00 39.16 547 ASN A N 1
ATOM 4121 C CA . ASN A 1 547 ? 20.984 36.041 -15.063 1.00 39.16 547 ASN A CA 1
ATOM 4122 C C . ASN A 1 547 ? 22.347 36.684 -14.765 1.00 39.16 547 ASN A C 1
ATOM 4124 O O . ASN A 1 547 ? 22.437 37.516 -13.866 1.00 39.16 547 ASN A O 1
ATOM 4128 N N . ILE A 1 548 ? 23.383 36.376 -15.551 1.00 40.53 548 ILE A N 1
ATOM 4129 C CA . ILE A 1 548 ? 24.614 37.194 -15.586 1.00 40.53 548 ILE A CA 1
ATOM 4130 C C . ILE A 1 548 ? 24.494 38.342 -16.609 1.00 40.53 548 ILE A C 1
ATOM 4132 O O . ILE A 1 548 ? 25.229 39.323 -16.526 1.00 40.53 548 ILE A O 1
ATOM 4136 N N . ASP A 1 549 ? 23.532 38.283 -17.535 1.00 41.41 549 ASP A N 1
ATOM 4137 C CA . ASP A 1 549 ? 23.403 39.240 -18.645 1.00 41.41 549 ASP A CA 1
ATOM 4138 C C . ASP A 1 549 ? 21.978 39.778 -18.902 1.00 41.41 549 ASP A C 1
ATOM 4140 O O . ASP A 1 549 ? 21.774 40.557 -19.833 1.00 41.41 549 ASP A O 1
ATOM 4144 N N . ASN A 1 550 ? 21.004 39.458 -18.040 1.00 40.22 550 ASN A N 1
ATOM 4145 C CA . ASN A 1 550 ? 19.661 40.060 -18.043 1.00 40.22 550 ASN A CA 1
ATOM 4146 C C . ASN A 1 550 ? 18.828 39.825 -19.334 1.00 40.22 550 ASN A C 1
ATOM 4148 O O . ASN A 1 550 ? 17.991 40.657 -19.690 1.00 40.22 550 ASN A O 1
ATOM 4152 N N . GLN A 1 551 ? 19.031 38.701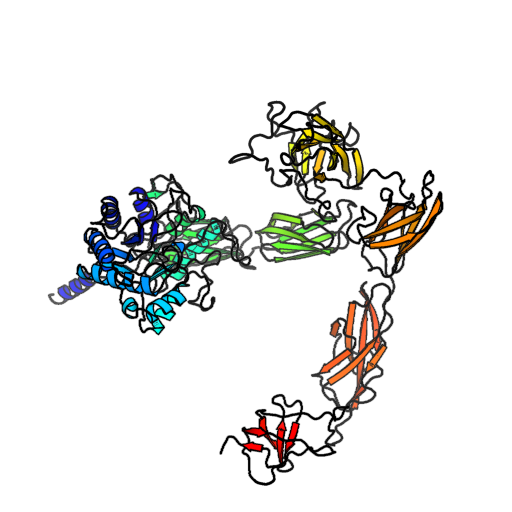 -20.035 1.00 39.94 551 GLN A N 1
ATOM 4153 C CA . GLN A 1 551 ? 18.261 38.298 -21.228 1.00 39.94 551 GLN A CA 1
ATOM 4154 C C . GLN A 1 551 ? 17.476 36.988 -20.975 1.00 39.94 551 GLN A C 1
ATOM 4156 O O . GLN A 1 551 ? 17.953 36.131 -20.237 1.00 39.94 551 GLN A O 1
ATOM 4161 N N . PRO A 1 552 ? 16.285 36.780 -21.571 1.00 39.22 552 PRO A N 1
ATOM 4162 C CA . PRO A 1 552 ? 15.570 35.499 -21.502 1.00 39.22 552 PRO A CA 1
ATOM 4163 C C . PRO A 1 552 ? 16.233 34.436 -22.412 1.00 39.22 552 PRO A C 1
ATOM 4165 O O . PRO A 1 552 ? 16.354 34.645 -23.619 1.00 39.22 552 PRO A O 1
ATOM 4168 N N . HIS A 1 553 ? 16.663 33.295 -21.847 1.00 51.94 553 HIS A N 1
ATOM 4169 C CA . HIS A 1 553 ? 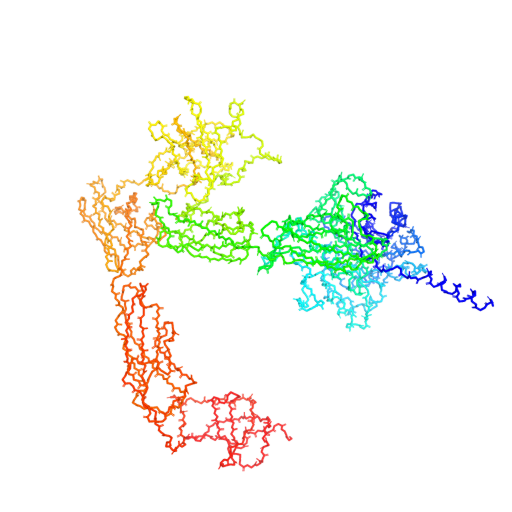17.565 32.313 -22.499 1.00 51.94 553 HIS A CA 1
ATOM 4170 C C . HIS A 1 553 ? 16.964 30.916 -22.782 1.00 51.94 553 HIS A C 1
ATOM 4172 O O . HIS A 1 553 ? 17.710 29.949 -22.945 1.00 51.94 553 HIS A O 1
ATOM 4178 N N . ASP A 1 554 ? 15.644 30.774 -22.915 1.00 56.25 554 ASP A N 1
ATOM 4179 C CA . ASP A 1 554 ? 15.003 29.457 -23.132 1.00 56.25 554 ASP A CA 1
ATOM 4180 C C . ASP A 1 554 ? 15.428 28.755 -24.448 1.00 56.25 554 ASP A C 1
ATOM 4182 O O . ASP A 1 554 ? 15.246 27.549 -24.608 1.00 56.25 554 ASP A O 1
ATOM 4186 N N . ALA A 1 555 ? 16.021 29.480 -25.408 1.00 61.78 555 ALA A N 1
ATOM 4187 C CA . ALA A 1 555 ? 16.460 28.925 -26.695 1.00 61.78 555 ALA A CA 1
ATOM 4188 C C . ALA A 1 555 ? 17.884 28.324 -26.688 1.00 61.78 555 ALA A C 1
ATOM 4190 O O . ALA A 1 555 ? 18.203 27.511 -27.559 1.00 61.78 555 ALA A O 1
ATOM 4191 N N . TYR A 1 556 ? 18.746 28.709 -25.740 1.00 68.62 556 TYR A N 1
ATOM 4192 C CA . TYR A 1 556 ? 20.183 28.383 -25.777 1.00 68.62 556 TYR A CA 1
ATOM 4193 C C . TYR A 1 556 ? 20.585 27.271 -24.810 1.00 68.62 556 TYR A C 1
ATOM 4195 O O . TYR A 1 556 ? 21.574 26.583 -25.056 1.00 68.62 556 TYR A O 1
ATOM 4203 N N . PHE A 1 557 ? 19.804 27.038 -23.756 1.00 73.38 557 PHE A N 1
ATOM 4204 C CA . PHE A 1 557 ? 20.064 25.999 -22.763 1.00 73.38 557 PHE A CA 1
ATOM 4205 C C . PHE A 1 557 ? 18.856 25.069 -22.641 1.00 73.38 557 PHE A C 1
ATOM 4207 O O . PHE A 1 557 ? 17.719 25.526 -22.659 1.00 73.38 557 PHE A O 1
ATOM 4214 N N . ALA A 1 558 ? 19.078 23.758 -22.544 1.00 71.44 558 ALA A N 1
ATOM 4215 C CA . ALA A 1 558 ? 17.998 22.791 -22.340 1.00 71.44 558 ALA A CA 1
ATOM 4216 C C . ALA A 1 558 ? 18.487 21.536 -21.612 1.00 71.44 558 ALA A C 1
ATOM 4218 O O . ALA A 1 558 ? 19.667 21.196 -21.679 1.00 71.44 558 ALA A O 1
ATOM 4219 N N . ILE A 1 559 ? 17.569 20.809 -20.977 1.00 69.75 559 ILE A N 1
ATOM 4220 C CA . ILE A 1 559 ? 17.802 19.417 -20.582 1.00 69.75 559 ILE A CA 1
ATOM 4221 C C . ILE A 1 559 ? 17.444 18.522 -21.770 1.00 69.75 559 ILE A C 1
ATOM 4223 O O . ILE A 1 559 ? 16.354 18.631 -22.329 1.00 69.75 559 ILE A O 1
ATOM 4227 N N . ASP A 1 560 ? 18.370 17.656 -22.172 1.00 68.62 560 ASP A N 1
ATOM 4228 C CA . ASP A 1 560 ? 18.219 16.748 -23.305 1.00 68.62 560 ASP A CA 1
ATOM 4229 C C . ASP A 1 560 ? 18.276 15.296 -22.823 1.00 68.62 560 ASP A C 1
ATOM 4231 O O . ASP A 1 560 ? 19.288 14.818 -22.310 1.00 68.62 560 ASP A O 1
ATOM 4235 N N . THR A 1 561 ? 17.160 14.585 -22.965 1.00 66.75 561 THR A N 1
ATOM 4236 C CA . THR A 1 561 ? 17.022 13.176 -22.572 1.00 66.75 561 THR A CA 1
ATOM 4237 C C . THR A 1 561 ? 17.438 12.203 -23.678 1.00 66.75 561 THR A C 1
ATOM 4239 O O . THR A 1 561 ? 17.537 10.998 -23.417 1.00 66.75 561 THR A O 1
ATOM 4242 N N . ASN A 1 562 ? 17.700 12.708 -24.891 1.00 70.69 562 ASN A N 1
ATOM 4243 C CA . ASN A 1 562 ? 18.031 11.914 -26.074 1.00 70.69 562 ASN A CA 1
ATOM 4244 C C . ASN A 1 562 ? 19.544 11.769 -26.276 1.00 70.69 562 ASN A C 1
ATOM 4246 O O . ASN A 1 562 ? 20.007 10.717 -26.709 1.00 70.69 562 ASN A O 1
ATOM 4250 N N . VAL A 1 563 ? 20.332 12.798 -25.953 1.00 77.56 563 VAL A N 1
ATOM 4251 C CA . VAL A 1 563 ? 21.800 12.755 -26.058 1.00 77.56 563 VAL A CA 1
ATOM 4252 C C . VAL A 1 563 ? 22.393 12.631 -24.662 1.00 77.56 563 VAL A C 1
ATOM 4254 O O . VAL A 1 563 ? 22.394 13.601 -23.919 1.00 77.56 563 VAL A O 1
ATOM 4257 N N . LYS A 1 564 ? 22.886 11.436 -24.307 1.00 75.06 564 LYS A N 1
ATOM 4258 C CA . LYS A 1 564 ? 23.389 11.116 -22.961 1.00 75.06 564 LYS A CA 1
ATOM 4259 C C . LYS A 1 564 ? 24.581 10.165 -22.944 1.00 75.06 564 LYS A C 1
ATOM 4261 O O . LYS A 1 564 ? 24.716 9.315 -23.825 1.00 75.06 564 LYS A O 1
ATOM 4266 N N . PHE A 1 565 ? 25.421 10.297 -21.923 1.00 75.44 565 PHE A N 1
ATOM 4267 C CA . PHE A 1 565 ? 26.555 9.420 -21.632 1.00 75.44 565 PHE A CA 1
ATOM 4268 C C . PHE A 1 565 ? 26.253 8.479 -20.463 1.00 75.44 565 PHE A C 1
ATOM 4270 O O . PHE A 1 565 ? 26.480 7.276 -20.543 1.00 75.44 565 PHE A O 1
ATOM 4277 N N . SER A 1 566 ? 25.709 9.006 -19.367 1.00 66.75 566 SER A N 1
ATOM 4278 C CA . SER A 1 566 ? 25.522 8.269 -18.111 1.00 66.75 566 SER A CA 1
ATOM 4279 C C . SER A 1 566 ? 24.284 7.373 -18.073 1.00 66.75 566 SER A C 1
ATOM 4281 O O . SER A 1 566 ? 24.077 6.658 -17.095 1.00 66.75 566 SER A O 1
ATOM 4283 N N . GLY A 1 567 ? 23.456 7.442 -19.119 1.00 61.09 567 GLY A N 1
ATOM 4284 C CA . GLY A 1 567 ? 22.088 6.926 -19.119 1.00 61.09 567 GLY A CA 1
ATOM 4285 C C . GLY A 1 567 ? 21.060 7.941 -18.602 1.00 61.09 567 GLY A C 1
ATOM 4286 O O . GLY A 1 567 ? 19.861 7.706 -18.751 1.00 61.09 567 GLY A O 1
ATOM 4287 N N . ARG A 1 568 ? 21.500 9.093 -18.079 1.00 63.94 568 ARG A N 1
ATOM 4288 C CA . ARG A 1 568 ? 20.667 10.170 -17.516 1.00 63.94 568 ARG A CA 1
ATOM 4289 C C . ARG A 1 568 ? 20.678 11.405 -18.434 1.00 63.94 568 ARG A C 1
ATOM 4291 O O . ARG A 1 568 ? 21.419 11.422 -19.408 1.00 63.94 568 ARG A O 1
ATOM 4298 N N . ALA A 1 569 ? 19.805 12.389 -18.219 1.00 67.25 569 ALA A N 1
ATOM 4299 C CA . ALA A 1 569 ? 19.698 13.537 -19.130 1.00 67.25 569 ALA A CA 1
ATOM 4300 C C . ALA A 1 569 ? 20.979 14.398 -19.137 1.00 67.25 569 ALA A C 1
ATOM 4302 O O . ALA A 1 569 ? 21.653 14.517 -18.117 1.00 67.25 569 ALA A O 1
ATOM 4303 N N . SER A 1 570 ? 21.306 15.010 -20.277 1.00 76.81 570 SER A N 1
ATOM 4304 C CA . SER A 1 570 ? 22.445 15.929 -20.413 1.00 76.81 570 SER A CA 1
ATOM 4305 C C . SER A 1 570 ? 22.000 17.388 -20.453 1.00 76.81 570 SER A C 1
ATOM 4307 O O . SER A 1 570 ? 20.916 17.707 -20.939 1.00 76.81 570 SER A O 1
ATOM 4309 N N . GLN A 1 571 ? 22.868 18.297 -20.014 1.00 78.88 571 GLN A N 1
ATOM 4310 C CA . GLN A 1 571 ? 22.688 19.735 -20.212 1.00 78.88 571 GLN A CA 1
ATOM 4311 C C . GLN A 1 571 ? 23.177 20.134 -21.601 1.00 78.88 571 GLN A C 1
ATOM 4313 O O . GLN A 1 571 ? 24.355 20.000 -21.927 1.00 78.88 571 GLN A O 1
ATOM 4318 N N . ARG A 1 572 ? 22.265 20.639 -22.424 1.00 84.25 572 ARG A N 1
ATOM 4319 C CA . ARG A 1 572 ? 22.523 21.102 -23.781 1.00 84.25 572 ARG A CA 1
ATOM 4320 C C . ARG A 1 572 ? 22.766 22.606 -23.790 1.00 84.25 572 ARG A C 1
ATOM 4322 O O . ARG A 1 572 ? 21.925 23.360 -23.316 1.00 84.25 572 ARG A O 1
ATOM 4329 N N . ILE A 1 573 ? 23.856 23.026 -24.422 1.00 83.75 573 ILE A N 1
ATOM 4330 C CA . ILE A 1 573 ? 24.222 24.417 -24.695 1.00 83.75 573 ILE A CA 1
ATOM 4331 C C . ILE A 1 573 ? 24.268 24.607 -26.214 1.00 83.75 573 ILE A C 1
ATOM 4333 O O . ILE A 1 573 ? 25.028 23.928 -26.903 1.00 83.75 573 ILE A O 1
ATOM 4337 N N . THR A 1 574 ? 23.453 25.511 -26.751 1.00 81.88 574 THR A N 1
ATOM 4338 C CA . THR A 1 574 ? 23.392 25.859 -28.178 1.00 81.88 574 THR A CA 1
ATOM 4339 C C . THR A 1 574 ? 23.734 27.341 -28.345 1.00 81.88 574 THR A C 1
ATOM 4341 O O . THR A 1 574 ? 22.906 28.183 -28.011 1.00 81.88 574 THR A O 1
ATOM 4344 N N . PRO A 1 575 ? 24.935 27.684 -28.842 1.00 72.25 575 PRO A N 1
ATOM 4345 C CA . PRO A 1 575 ? 25.324 29.071 -29.084 1.00 72.25 575 PRO A CA 1
ATOM 4346 C C . PRO A 1 575 ? 24.516 29.714 -30.219 1.00 72.25 575 PRO A C 1
ATOM 4348 O O . PRO A 1 575 ? 24.163 29.039 -31.187 1.00 72.25 575 PRO A O 1
ATOM 4351 N N . ASN A 1 576 ? 24.326 31.037 -30.168 1.00 62.34 576 ASN A N 1
ATOM 4352 C CA . ASN A 1 576 ? 23.846 31.837 -31.300 1.00 62.34 576 ASN A CA 1
ATOM 4353 C C . ASN A 1 576 ? 24.854 32.939 -31.654 1.00 62.34 576 ASN A C 1
ATOM 4355 O O . ASN A 1 576 ? 24.940 33.966 -30.986 1.00 62.34 576 ASN A O 1
ATOM 4359 N N . GLY A 1 577 ? 25.646 32.710 -32.704 1.00 62.81 577 GLY A N 1
ATOM 4360 C CA . GLY A 1 577 ? 26.698 33.631 -33.149 1.00 62.81 577 GLY A CA 1
ATOM 4361 C C . GLY A 1 577 ? 28.056 33.405 -32.466 1.00 62.81 577 GLY A C 1
ATOM 4362 O O . GLY A 1 577 ? 28.352 32.317 -31.989 1.00 62.81 577 GLY A O 1
ATOM 4363 N N . SER A 1 578 ? 28.916 34.430 -32.442 1.00 57.22 578 SER A N 1
ATOM 4364 C CA . SER A 1 578 ? 30.332 34.341 -32.030 1.00 57.22 578 SER A CA 1
ATOM 4365 C C . SER A 1 578 ? 30.595 34.332 -30.509 1.00 57.22 578 SER A C 1
ATOM 4367 O O . SER A 1 578 ? 31.739 34.543 -30.096 1.00 57.22 578 SER A O 1
ATOM 4369 N N . GLY A 1 579 ? 29.560 34.155 -29.680 1.00 57.44 579 GLY A N 1
ATOM 4370 C CA . GLY A 1 579 ? 29.629 34.241 -28.214 1.00 57.44 579 GLY A CA 1
ATOM 4371 C C . GLY A 1 579 ? 30.047 32.941 -27.512 1.00 57.44 579 GLY A C 1
ATOM 4372 O O . GLY A 1 579 ? 29.868 31.849 -28.046 1.00 57.44 579 GLY A O 1
ATOM 4373 N N . TYR A 1 580 ? 30.592 33.067 -26.297 1.00 63.66 580 TYR A N 1
ATOM 4374 C CA . TYR A 1 580 ? 30.864 31.953 -25.380 1.00 63.66 580 TYR A CA 1
ATOM 4375 C C . TYR A 1 580 ? 29.712 31.807 -24.387 1.00 63.66 580 TYR A C 1
ATOM 4377 O O . TYR A 1 580 ? 29.457 32.726 -23.612 1.00 63.66 580 TYR A O 1
ATOM 4385 N N . TYR A 1 581 ? 29.047 30.655 -24.396 1.00 72.12 581 TYR A N 1
ATOM 4386 C CA . TYR A 1 581 ? 27.951 30.346 -23.480 1.00 72.12 581 TYR A CA 1
ATOM 4387 C C . TYR A 1 581 ? 28.406 29.300 -22.475 1.00 72.12 581 TYR A C 1
ATOM 4389 O O . TYR A 1 581 ? 29.005 28.290 -22.857 1.00 72.12 581 TYR A O 1
ATOM 4397 N N . TRP A 1 582 ? 28.105 29.530 -21.201 1.00 75.81 582 TRP A N 1
ATOM 4398 C CA . TRP A 1 582 ? 28.472 28.619 -20.131 1.00 75.81 582 TRP A CA 1
ATOM 4399 C C . TRP A 1 582 ? 27.398 28.543 -19.053 1.00 75.81 582 TRP A C 1
ATOM 4401 O O . TRP A 1 582 ? 26.563 29.434 -18.921 1.00 75.81 582 TRP A O 1
ATOM 4411 N N . ILE A 1 583 ? 27.434 27.456 -18.290 1.00 73.56 583 ILE A N 1
ATOM 4412 C CA . ILE A 1 583 ? 26.570 27.203 -17.132 1.00 73.56 583 ILE A CA 1
ATOM 4413 C C . ILE A 1 583 ? 27.431 26.825 -15.935 1.00 73.56 583 ILE A C 1
ATOM 4415 O O . ILE A 1 583 ? 28.441 26.145 -16.097 1.00 73.56 583 ILE A O 1
ATOM 4419 N N . GLY A 1 584 ? 27.063 27.292 -14.744 1.00 75.31 584 GLY A N 1
ATOM 4420 C CA . GLY A 1 584 ? 27.837 27.095 -13.520 1.00 75.31 584 GLY A CA 1
ATOM 4421 C C . GLY A 1 584 ? 27.092 26.277 -12.470 1.00 75.31 584 GLY A C 1
ATOM 4422 O O . GLY A 1 584 ? 25.919 26.531 -12.213 1.00 75.31 584 GLY A O 1
ATOM 4423 N N . GLN A 1 585 ? 27.784 25.346 -11.816 1.00 76.25 585 GLN A N 1
ATOM 4424 C CA . GLN A 1 585 ? 27.279 24.583 -10.670 1.00 76.25 585 GLN A CA 1
ATOM 4425 C C . GLN A 1 585 ? 28.149 24.826 -9.440 1.00 76.25 585 GLN A C 1
ATOM 4427 O O . GLN A 1 585 ? 29.373 24.779 -9.531 1.00 76.25 585 GLN A O 1
ATOM 4432 N N . TRP A 1 586 ? 27.527 25.084 -8.292 1.00 79.12 586 TRP A N 1
ATOM 4433 C CA . TRP A 1 586 ? 28.228 25.453 -7.061 1.00 79.12 586 TRP A CA 1
ATOM 4434 C C . TRP A 1 586 ? 28.424 24.270 -6.126 1.00 79.12 586 TRP A C 1
ATOM 4436 O O . TRP A 1 586 ? 27.564 23.400 -6.054 1.00 79.12 586 TRP A O 1
ATOM 4446 N N . THR A 1 587 ? 29.535 24.262 -5.392 1.00 80.44 587 THR A N 1
ATOM 4447 C CA . THR A 1 587 ? 29.703 23.458 -4.179 1.00 80.44 587 THR A CA 1
ATOM 4448 C C . THR A 1 587 ? 29.173 24.179 -2.942 1.00 80.44 587 THR A C 1
ATOM 4450 O O . THR A 1 587 ? 28.974 25.397 -2.958 1.00 80.44 587 THR A O 1
ATOM 4453 N N . GLY A 1 588 ? 29.025 23.405 -1.859 1.00 76.88 588 GLY A N 1
ATOM 4454 C CA . GLY A 1 588 ? 28.664 23.872 -0.520 1.00 76.88 588 GLY A CA 1
ATOM 4455 C C . GLY A 1 588 ? 29.449 25.108 -0.085 1.00 76.88 588 GLY A C 1
ATOM 4456 O O . GLY A 1 588 ? 30.665 25.163 -0.303 1.00 76.88 588 GLY A O 1
ATOM 4457 N N . TYR A 1 589 ? 28.835 26.063 0.614 1.00 78.56 589 TYR A N 1
ATOM 4458 C CA . TYR A 1 589 ? 29.631 27.057 1.348 1.00 78.56 589 TYR A CA 1
ATOM 4459 C C . TYR A 1 589 ? 30.617 26.370 2.310 1.00 78.56 589 TYR A C 1
ATOM 4461 O O . TYR A 1 589 ? 30.269 25.411 2.995 1.00 78.56 589 TYR A O 1
ATOM 4469 N N . ASN A 1 590 ? 31.854 26.877 2.367 1.00 82.56 590 ASN A N 1
ATOM 4470 C CA . ASN A 1 590 ? 32.951 26.365 3.204 1.00 82.56 590 ASN A CA 1
ATOM 4471 C C . ASN A 1 590 ? 33.406 24.921 2.903 1.00 82.56 590 ASN A C 1
ATOM 4473 O O . ASN A 1 590 ? 34.068 24.303 3.734 1.00 82.56 590 ASN A O 1
ATOM 4477 N N . THR A 1 591 ? 33.088 24.379 1.726 1.00 83.12 591 THR A N 1
ATOM 4478 C CA . THR A 1 591 ? 33.515 23.025 1.323 1.00 83.12 591 THR A CA 1
ATOM 4479 C C . THR A 1 591 ? 34.930 22.965 0.748 1.00 83.12 591 THR A C 1
ATOM 4481 O O . THR A 1 591 ? 35.538 21.894 0.702 1.00 83.12 591 THR A O 1
ATOM 4484 N N . ILE A 1 592 ? 35.472 24.104 0.318 1.00 88.56 592 ILE A N 1
ATOM 4485 C CA . ILE A 1 592 ? 36.788 24.200 -0.309 1.00 88.56 592 ILE A CA 1
ATOM 4486 C C . ILE A 1 592 ? 37.784 24.794 0.681 1.00 88.56 592 ILE A C 1
ATOM 4488 O O . ILE A 1 592 ? 37.622 25.923 1.141 1.00 88.56 592 ILE A O 1
ATOM 4492 N N . VAL A 1 593 ? 38.822 24.031 1.009 1.00 88.75 593 VAL A N 1
ATOM 4493 C CA . VAL A 1 593 ? 39.770 24.335 2.084 1.00 88.75 593 VAL A CA 1
ATOM 4494 C C . VAL A 1 593 ? 41.137 24.696 1.485 1.00 88.75 593 VAL A C 1
ATOM 4496 O O . VAL A 1 593 ? 41.679 23.905 0.706 1.00 88.75 593 VAL A O 1
ATOM 4499 N N . PRO A 1 594 ? 41.734 25.850 1.847 1.00 88.31 594 PRO A N 1
ATOM 4500 C CA . PRO A 1 594 ? 43.106 26.187 1.474 1.00 88.31 594 PRO A CA 1
ATOM 4501 C C . PRO A 1 594 ? 44.106 25.081 1.821 1.00 88.31 594 PRO A C 1
ATOM 4503 O O . PRO A 1 594 ? 44.038 24.460 2.880 1.00 88.31 594 PRO A O 1
ATOM 4506 N N . GLY A 1 595 ? 45.050 24.830 0.919 1.00 79.94 595 GLY A N 1
ATOM 4507 C CA . GLY A 1 595 ? 46.059 23.778 1.042 1.00 79.94 595 GLY A CA 1
ATOM 4508 C C . GLY A 1 595 ? 45.599 22.386 0.602 1.00 79.94 595 GLY A C 1
ATOM 4509 O O . GLY A 1 595 ? 46.433 21.486 0.536 1.00 79.94 595 GLY A O 1
ATOM 4510 N N . ARG A 1 596 ? 44.315 22.186 0.270 1.00 81.38 596 ARG A N 1
ATOM 4511 C CA . ARG A 1 596 ? 43.808 20.913 -0.265 1.00 81.38 596 ARG A CA 1
ATOM 4512 C C . ARG A 1 596 ? 43.723 20.924 -1.786 1.00 81.38 596 ARG A C 1
ATOM 4514 O O . ARG A 1 596 ? 43.530 21.973 -2.405 1.00 81.38 596 ARG A O 1
ATOM 4521 N N . ARG A 1 597 ? 43.860 19.740 -2.385 1.00 82.12 597 ARG A N 1
ATOM 4522 C CA . ARG A 1 597 ? 43.709 19.514 -3.824 1.00 82.12 597 ARG A CA 1
ATOM 4523 C C . ARG A 1 597 ? 42.298 19.038 -4.134 1.00 82.12 597 ARG A C 1
ATOM 4525 O O . ARG A 1 597 ? 41.737 18.218 -3.414 1.00 82.12 597 ARG A O 1
ATOM 4532 N N . TYR A 1 598 ? 41.739 19.549 -5.221 1.00 84.81 598 TYR A N 1
ATOM 4533 C CA . TYR A 1 598 ? 40.417 19.178 -5.712 1.00 84.81 598 TYR A CA 1
ATOM 4534 C C . TYR A 1 598 ? 40.502 18.773 -7.176 1.00 84.81 598 TYR A C 1
ATOM 4536 O O . TYR A 1 598 ? 41.284 19.345 -7.938 1.00 84.81 598 TYR A O 1
ATOM 4544 N N . LYS A 1 599 ? 39.680 17.799 -7.563 1.00 84.44 599 LYS A N 1
ATOM 4545 C CA . LYS A 1 599 ? 39.476 17.339 -8.935 1.00 84.44 599 LYS A CA 1
ATOM 4546 C C . LYS A 1 599 ? 38.061 17.687 -9.380 1.00 84.44 599 LYS A C 1
ATOM 4548 O O . LYS A 1 599 ? 37.106 17.548 -8.619 1.00 84.44 599 LYS A O 1
ATOM 4553 N N . PHE A 1 600 ? 37.929 18.083 -10.638 1.00 85.31 600 PHE A N 1
ATOM 4554 C CA . PHE A 1 600 ? 36.650 18.324 -11.290 1.00 85.31 600 PHE A CA 1
ATOM 4555 C C . PHE A 1 600 ? 36.628 17.709 -12.690 1.00 85.31 600 PHE A C 1
ATOM 4557 O O . PHE A 1 600 ? 37.669 17.571 -13.335 1.00 85.31 600 PHE A O 1
ATOM 4564 N N . GLN A 1 601 ? 35.453 17.289 -13.150 1.00 84.56 601 GLN A N 1
ATOM 4565 C CA . GLN A 1 601 ? 35.287 16.640 -14.449 1.00 84.56 601 GLN A CA 1
ATOM 4566 C C . GLN A 1 601 ? 33.863 16.764 -14.993 1.00 84.56 601 GLN A C 1
ATOM 4568 O O . GLN A 1 601 ? 32.921 16.922 -14.221 1.00 84.56 601 GLN A O 1
ATOM 4573 N N . ALA A 1 602 ? 33.715 16.636 -16.310 1.00 84.94 602 ALA A N 1
ATOM 4574 C CA . ALA A 1 602 ? 32.438 16.428 -16.987 1.00 84.94 602 ALA A CA 1
ATOM 4575 C C . ALA A 1 602 ? 32.668 15.700 -18.319 1.00 84.94 602 ALA A C 1
ATOM 4577 O O . ALA A 1 602 ? 33.690 15.906 -18.979 1.00 84.94 602 ALA A O 1
ATOM 4578 N N . TRP A 1 603 ? 31.715 14.872 -18.735 1.00 84.38 603 TRP A N 1
ATOM 4579 C CA . TRP A 1 603 ? 31.666 14.365 -20.102 1.00 84.38 603 TRP A CA 1
ATOM 4580 C C . TRP A 1 603 ? 31.037 15.414 -21.002 1.00 84.38 603 TRP A C 1
ATOM 4582 O O . TRP A 1 603 ? 30.017 15.997 -20.645 1.00 84.38 603 TRP A O 1
ATOM 4592 N N . CYS A 1 604 ? 31.621 15.640 -22.173 1.00 88.19 604 CYS A N 1
ATOM 4593 C CA . CYS A 1 604 ? 31.063 16.525 -23.177 1.00 88.19 604 CYS A CA 1
ATOM 4594 C C . CYS A 1 604 ? 30.956 15.838 -24.539 1.00 88.19 604 CYS A C 1
ATOM 4596 O O . CYS A 1 604 ? 31.755 14.969 -24.886 1.00 88.19 604 CYS A O 1
ATOM 4598 N N . LYS A 1 605 ? 29.966 16.237 -25.329 1.00 88.38 605 LYS A N 1
ATOM 4599 C CA . LYS A 1 605 ? 29.843 15.871 -26.741 1.00 88.38 605 LYS A CA 1
ATOM 4600 C C . LYS A 1 605 ? 29.466 17.106 -27.533 1.00 88.38 605 LYS A C 1
ATOM 4602 O O . LYS A 1 605 ? 28.649 17.897 -27.074 1.00 88.38 605 LYS A O 1
ATOM 4607 N N . THR A 1 606 ? 30.054 17.284 -28.711 1.00 87.62 606 THR A N 1
ATOM 4608 C CA . THR A 1 606 ? 29.791 18.445 -29.571 1.00 87.62 606 THR A CA 1
ATOM 4609 C C . THR A 1 606 ? 29.227 18.000 -30.917 1.00 87.62 606 THR A C 1
ATOM 4611 O O . THR A 1 606 ? 29.614 16.965 -31.457 1.00 87.62 606 THR A O 1
ATOM 4614 N N . SER A 1 607 ? 28.302 18.781 -31.482 1.00 85.38 607 SER A N 1
ATOM 4615 C CA . SER A 1 607 ? 27.745 18.527 -32.819 1.00 85.38 607 SER A CA 1
ATOM 4616 C C . SER A 1 607 ? 28.704 18.917 -33.950 1.00 85.38 607 SER A C 1
ATOM 4618 O O . SER A 1 607 ? 28.459 18.582 -35.105 1.00 85.38 607 SER A O 1
ATOM 4620 N N . ASN A 1 608 ? 29.775 19.652 -33.634 1.00 74.00 608 ASN A N 1
ATOM 4621 C CA . ASN A 1 608 ? 30.781 20.105 -34.583 1.00 74.00 608 ASN A CA 1
ATOM 4622 C C . ASN A 1 608 ? 32.153 20.235 -33.886 1.00 74.00 608 ASN A C 1
ATOM 4624 O O . ASN A 1 608 ? 32.408 21.226 -33.197 1.00 74.00 608 ASN A O 1
ATOM 4628 N N . PRO A 1 609 ? 33.045 19.243 -34.029 1.00 62.91 609 PRO A N 1
ATOM 4629 C CA . PRO A 1 609 ? 34.298 19.195 -33.278 1.00 62.91 609 PRO A CA 1
ATOM 4630 C C . PRO A 1 609 ? 35.389 20.158 -33.786 1.00 62.91 609 PRO A C 1
ATOM 4632 O O . PRO A 1 609 ? 36.405 20.310 -33.114 1.00 62.91 609 PRO A O 1
ATOM 4635 N N . SER A 1 610 ? 35.221 20.822 -34.940 1.00 53.38 610 SER A N 1
ATOM 4636 C CA . SER A 1 610 ? 36.286 21.622 -35.577 1.00 53.38 610 SER A CA 1
ATOM 4637 C C . SER A 1 610 ? 36.357 23.099 -35.149 1.00 53.38 610 SER A C 1
ATOM 4639 O O . SER A 1 610 ? 37.271 23.805 -35.571 1.00 53.38 610 SER A O 1
ATOM 4641 N N . GLY A 1 611 ? 35.416 23.601 -34.341 1.00 53.91 611 GLY A N 1
ATOM 4642 C CA . GLY A 1 611 ? 35.434 24.963 -33.786 1.00 53.91 611 GLY A CA 1
ATOM 4643 C C . GLY A 1 611 ? 35.745 24.945 -32.291 1.00 53.91 611 GLY A C 1
ATOM 4644 O O . GLY A 1 611 ? 35.031 24.266 -31.565 1.00 53.91 611 GLY A O 1
ATOM 4645 N N . ALA A 1 612 ? 36.794 25.673 -31.866 1.00 58.78 612 ALA A N 1
ATOM 4646 C CA . ALA A 1 612 ? 37.326 25.811 -30.493 1.00 58.78 612 ALA A CA 1
ATOM 4647 C C . ALA A 1 612 ? 36.446 25.165 -29.399 1.00 58.78 612 ALA A C 1
ATOM 4649 O O . ALA A 1 612 ? 35.565 25.831 -28.856 1.00 58.78 612 ALA A O 1
ATOM 4650 N N . GLY A 1 613 ? 36.659 23.859 -29.180 1.00 71.94 613 GLY A N 1
ATOM 4651 C CA . GLY A 1 613 ? 35.710 22.924 -28.564 1.00 71.94 613 GLY A CA 1
ATOM 4652 C C . GLY A 1 613 ? 35.254 23.242 -27.137 1.00 71.94 613 GLY A C 1
ATOM 4653 O O . GLY A 1 613 ? 35.668 24.222 -26.530 1.00 71.94 613 GLY A O 1
ATOM 4654 N N . ALA A 1 614 ? 34.380 22.383 -26.609 1.00 82.62 614 ALA A N 1
ATOM 4655 C CA . ALA A 1 614 ? 33.830 22.499 -25.261 1.00 82.62 614 ALA A CA 1
ATOM 4656 C C . ALA A 1 614 ? 34.922 22.484 -24.176 1.00 82.62 614 ALA A C 1
ATOM 4658 O O . ALA A 1 614 ? 35.925 21.778 -24.311 1.00 82.62 614 ALA A O 1
ATOM 4659 N N . GLN A 1 615 ? 34.714 23.233 -23.092 1.00 86.19 615 GLN A N 1
ATOM 4660 C CA . GLN A 1 615 ? 35.670 23.371 -21.986 1.00 86.19 615 GLN A CA 1
ATOM 4661 C C . GLN A 1 615 ? 34.964 23.269 -20.633 1.00 86.19 615 GLN A C 1
ATOM 4663 O O . GLN A 1 615 ? 33.758 23.494 -20.533 1.00 86.19 615 GLN A O 1
ATOM 4668 N N . ILE A 1 616 ? 35.724 22.948 -19.586 1.00 88.00 616 ILE A N 1
ATOM 4669 C CA . ILE A 1 616 ? 35.273 23.111 -18.204 1.00 88.00 616 ILE A CA 1
ATOM 4670 C C . ILE A 1 616 ? 36.310 23.895 -17.414 1.00 88.00 616 ILE A C 1
ATOM 4672 O O . ILE A 1 616 ? 37.511 23.723 -17.630 1.00 88.00 616 ILE A O 1
ATOM 4676 N N . GLN A 1 617 ? 35.856 24.703 -16.463 1.00 89.50 617 GLN A N 1
ATOM 4677 C CA . GLN A 1 617 ? 36.745 25.386 -15.531 1.00 89.50 617 GLN A CA 1
ATOM 4678 C C . GLN A 1 617 ? 36.165 25.417 -14.124 1.00 89.50 617 GLN A C 1
ATOM 4680 O O . GLN A 1 617 ? 34.961 25.541 -13.928 1.00 89.50 617 GLN A O 1
ATOM 4685 N N . ALA A 1 618 ? 37.039 25.312 -13.137 1.00 87.94 618 ALA A N 1
ATOM 4686 C CA . ALA A 1 618 ? 36.718 25.473 -11.735 1.00 87.94 618 ALA A CA 1
ATOM 4687 C C . ALA A 1 618 ? 37.055 26.896 -11.289 1.00 87.94 618 ALA A C 1
ATOM 4689 O O . ALA A 1 618 ? 38.197 27.336 -11.410 1.00 87.94 618 ALA A O 1
ATOM 4690 N N . VAL A 1 619 ? 36.073 27.600 -10.743 1.00 87.12 619 VAL A N 1
ATOM 4691 C CA . VAL A 1 619 ? 36.189 28.970 -10.252 1.00 87.12 619 VAL A CA 1
ATOM 4692 C C . VAL A 1 619 ? 36.099 28.968 -8.731 1.00 87.12 619 VAL A C 1
ATOM 4694 O O . VAL A 1 619 ? 35.086 28.564 -8.163 1.00 87.12 619 VAL A O 1
ATOM 4697 N N . LEU A 1 620 ? 37.162 29.406 -8.063 1.00 86.50 620 LEU A N 1
ATOM 4698 C CA . LEU A 1 620 ? 37.244 29.490 -6.606 1.00 86.50 620 LEU A CA 1
ATOM 4699 C C . LEU A 1 620 ? 36.682 30.831 -6.121 1.00 86.50 620 LEU A C 1
ATOM 4701 O O . LEU A 1 620 ? 37.015 31.877 -6.680 1.00 86.50 620 LEU A O 1
ATOM 4705 N N . SER A 1 621 ? 35.854 30.7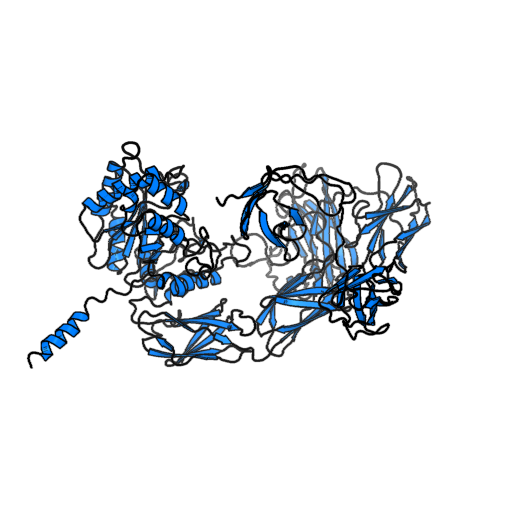96 -5.073 1.00 81.69 621 SER A N 1
ATOM 4706 C CA . SER A 1 621 ? 35.262 31.990 -4.461 1.00 81.69 621 SER A CA 1
ATOM 4707 C C . SER A 1 621 ? 35.067 31.832 -2.952 1.00 81.69 621 SER A C 1
ATOM 4709 O O . SER A 1 621 ? 34.595 30.791 -2.486 1.00 81.69 621 SER A O 1
ATOM 4711 N N . ARG A 1 622 ? 35.369 32.879 -2.175 1.00 76.31 622 ARG A N 1
ATOM 4712 C CA . ARG A 1 622 ? 35.043 32.917 -0.738 1.00 76.31 622 ARG A CA 1
ATOM 4713 C C . ARG A 1 622 ? 33.576 33.254 -0.456 1.00 76.31 622 ARG A C 1
ATOM 4715 O O . ARG A 1 622 ? 32.968 32.622 0.404 1.00 76.31 622 ARG A O 1
ATOM 4722 N N . TYR A 1 623 ? 33.026 34.255 -1.150 1.00 67.69 623 TYR A N 1
ATOM 4723 C CA . TYR A 1 623 ? 31.693 34.817 -0.903 1.00 67.69 623 TYR A CA 1
ATOM 4724 C C . TYR A 1 623 ? 30.989 35.166 -2.228 1.00 67.69 623 TYR A C 1
ATOM 4726 O O . TYR A 1 623 ? 31.383 36.103 -2.917 1.00 67.69 623 TYR A O 1
ATOM 4734 N N . GLY A 1 624 ? 29.901 34.468 -2.566 1.00 61.56 624 GLY A N 1
ATOM 4735 C CA . GLY A 1 624 ? 29.069 34.819 -3.726 1.00 61.56 624 GLY A CA 1
ATOM 4736 C C . GLY A 1 624 ? 29.751 34.599 -5.086 1.00 61.56 624 GLY A C 1
ATOM 4737 O O . GLY A 1 624 ? 30.240 33.502 -5.351 1.00 61.56 624 GLY A O 1
ATOM 4738 N N . GLU A 1 625 ? 29.703 35.609 -5.967 1.00 55.81 625 GLU A N 1
ATOM 4739 C CA . GLU A 1 625 ? 30.182 35.559 -7.364 1.00 55.81 625 GLU A CA 1
ATOM 4740 C C . GLU A 1 625 ? 31.607 36.106 -7.578 1.00 55.81 625 GLU A C 1
ATOM 4742 O O . GLU A 1 625 ? 32.083 36.137 -8.713 1.00 55.81 625 GLU A O 1
ATOM 4747 N N . SER A 1 626 ? 32.314 36.541 -6.527 1.00 66.50 626 SER A N 1
ATOM 4748 C CA . SER A 1 626 ? 33.676 37.068 -6.686 1.00 66.50 626 SER A CA 1
ATOM 4749 C C . SER A 1 626 ? 34.641 35.958 -7.114 1.00 66.50 626 SER A C 1
ATOM 4751 O O . SER A 1 626 ? 34.785 34.954 -6.415 1.00 66.50 626 SER A O 1
ATOM 4753 N N . VAL A 1 627 ? 35.297 36.136 -8.262 1.00 76.62 627 VAL A N 1
ATOM 4754 C CA . VAL A 1 627 ? 36.268 35.184 -8.820 1.00 76.62 627 VAL A CA 1
ATOM 4755 C C . VAL A 1 627 ? 37.642 35.434 -8.206 1.00 76.62 627 VAL A C 1
ATOM 4757 O O . VAL A 1 627 ? 38.279 36.437 -8.520 1.00 76.62 627 VAL A O 1
ATOM 4760 N N . ASP A 1 628 ? 38.109 34.513 -7.363 1.00 75.50 628 ASP A N 1
ATOM 4761 C CA . ASP A 1 628 ? 39.420 34.618 -6.710 1.00 75.50 628 ASP A CA 1
ATOM 4762 C C . ASP A 1 628 ? 40.515 33.842 -7.467 1.00 75.50 628 ASP A C 1
ATOM 4764 O O . ASP A 1 628 ? 41.676 34.250 -7.477 1.00 75.50 628 ASP A O 1
ATOM 4768 N N . ALA A 1 629 ? 40.163 32.730 -8.124 1.00 80.94 629 ALA A N 1
ATOM 4769 C CA . ALA A 1 629 ? 41.049 31.981 -9.021 1.00 80.94 629 ALA A CA 1
ATOM 4770 C C . ALA A 1 629 ? 40.261 31.073 -9.978 1.00 80.94 629 ALA A C 1
ATOM 4772 O O . ALA A 1 629 ? 39.127 30.692 -9.689 1.00 80.94 629 ALA A O 1
ATOM 4773 N N . VAL A 1 630 ? 40.887 30.696 -11.099 1.00 84.19 630 VAL A N 1
ATOM 4774 C CA . VAL A 1 630 ? 40.309 29.805 -12.117 1.00 84.19 630 VAL A CA 1
ATOM 4775 C C . VAL A 1 630 ? 41.288 28.677 -12.441 1.00 84.19 630 VAL A C 1
ATOM 4777 O O . VAL A 1 630 ? 42.459 28.929 -12.718 1.00 84.19 630 VAL A O 1
ATOM 4780 N N . VAL A 1 631 ? 40.802 27.437 -12.440 1.00 84.88 631 VAL A N 1
ATOM 4781 C CA . VAL A 1 631 ? 41.548 26.236 -12.833 1.00 84.88 631 VAL A CA 1
ATOM 4782 C C . VAL A 1 631 ? 40.887 25.636 -14.068 1.00 84.88 631 VAL A C 1
ATOM 4784 O O . VAL A 1 631 ? 39.694 25.346 -14.055 1.00 84.88 631 VAL A O 1
ATOM 4787 N N . GLN A 1 632 ? 41.654 25.444 -15.139 1.00 85.19 632 GLN A N 1
ATOM 4788 C CA . GLN A 1 632 ? 41.147 24.898 -16.401 1.00 85.19 632 GLN A CA 1
ATOM 4789 C C . GLN A 1 632 ? 41.139 23.367 -16.390 1.00 85.19 632 GLN A C 1
ATOM 4791 O O . GLN A 1 632 ? 42.056 22.738 -15.859 1.00 85.19 632 GLN A O 1
ATOM 4796 N N . GLY A 1 633 ? 40.110 22.774 -16.993 1.00 81.12 633 GLY A N 1
ATOM 4797 C CA . GLY A 1 633 ? 40.055 21.351 -17.307 1.00 81.12 633 GLY A CA 1
ATOM 4798 C C . GLY A 1 633 ? 40.399 21.083 -18.770 1.00 81.12 633 GLY A C 1
ATOM 4799 O O . GLY A 1 633 ? 40.132 21.899 -19.651 1.00 81.12 633 GLY A O 1
ATOM 4800 N N . TYR A 1 634 ? 40.968 19.912 -19.032 1.00 76.56 634 TYR A N 1
ATOM 4801 C CA . TYR A 1 634 ? 41.448 19.501 -20.346 1.00 76.56 634 TYR A CA 1
ATOM 4802 C C . TYR A 1 634 ? 40.856 18.148 -20.761 1.00 76.56 634 TYR A C 1
ATOM 4804 O O . TYR A 1 634 ? 40.470 17.355 -19.899 1.00 76.56 634 TYR A O 1
ATOM 4812 N N . PRO A 1 635 ? 40.783 17.854 -22.071 1.00 75.12 635 PRO A N 1
ATOM 4813 C CA . PRO A 1 635 ? 40.405 16.536 -22.569 1.00 75.12 635 PRO A CA 1
ATOM 4814 C C . PRO A 1 635 ? 41.382 15.455 -22.108 1.00 75.12 635 PRO A C 1
ATOM 4816 O O . PRO A 1 635 ? 42.589 15.598 -22.289 1.00 75.12 635 PRO A O 1
ATOM 4819 N N . VAL A 1 636 ? 40.859 14.358 -21.560 1.00 62.28 636 VAL A N 1
ATOM 4820 C CA . VAL A 1 636 ? 41.672 13.226 -21.076 1.00 62.28 636 VAL A CA 1
ATOM 4821 C C . VAL A 1 636 ? 41.346 11.929 -21.812 1.00 62.28 636 VAL A C 1
ATOM 4823 O O . VAL A 1 636 ? 42.225 11.104 -22.040 1.00 62.28 636 VAL A O 1
ATOM 4826 N N . LEU A 1 637 ? 40.090 11.744 -22.220 1.00 62.75 637 LEU A N 1
ATOM 4827 C CA . LEU A 1 637 ? 39.641 10.534 -22.906 1.00 62.75 637 LEU A CA 1
ATOM 4828 C C . LEU A 1 637 ? 38.545 10.881 -23.908 1.00 62.75 637 LEU A C 1
ATOM 4830 O O . LEU A 1 637 ? 37.597 11.563 -23.544 1.00 62.75 637 LEU A O 1
ATOM 4834 N N . THR A 1 638 ? 38.648 10.392 -25.144 1.00 74.44 638 THR A N 1
ATOM 4835 C CA . THR A 1 638 ? 37.570 10.479 -26.143 1.00 74.44 638 THR A CA 1
ATOM 4836 C C . THR A 1 638 ? 37.128 9.073 -26.521 1.00 74.44 638 THR A C 1
ATOM 4838 O O . THR A 1 638 ? 37.952 8.220 -26.840 1.00 74.44 638 THR A O 1
ATOM 4841 N N . THR A 1 639 ? 35.827 8.832 -26.451 1.00 63.97 639 THR A N 1
ATOM 4842 C CA . THR A 1 639 ? 35.196 7.546 -26.764 1.00 63.97 639 THR A CA 1
ATOM 4843 C C . THR A 1 639 ? 34.923 7.416 -28.259 1.00 63.97 639 THR A C 1
ATOM 4845 O O . THR A 1 639 ? 34.809 8.412 -28.979 1.00 63.97 639 THR A O 1
ATOM 4848 N N . SER A 1 640 ? 34.737 6.182 -28.727 1.00 63.47 640 SER A N 1
ATOM 4849 C CA . SER A 1 640 ? 34.299 5.894 -30.101 1.00 63.47 640 SER A CA 1
ATOM 4850 C C . SER A 1 640 ? 32.934 6.515 -30.433 1.00 63.47 640 SER A C 1
ATOM 4852 O O . SER A 1 640 ? 32.652 6.800 -31.594 1.00 63.47 640 SER A O 1
ATOM 4854 N N . SER A 1 641 ? 32.100 6.771 -29.419 1.00 64.88 641 SER A N 1
ATOM 4855 C CA . SER A 1 641 ? 30.779 7.397 -29.542 1.00 64.88 641 SER A CA 1
ATOM 4856 C C . SER A 1 641 ? 30.823 8.936 -29.588 1.00 64.88 641 SER A C 1
ATOM 4858 O O . SER A 1 641 ? 29.771 9.584 -29.672 1.00 64.88 641 SER A O 1
ATOM 4860 N N . GLY A 1 642 ? 32.021 9.534 -29.564 1.00 76.00 642 GLY A N 1
ATOM 4861 C CA . GLY A 1 642 ? 32.246 10.978 -29.681 1.00 76.00 642 GLY A CA 1
ATOM 4862 C C . GLY A 1 642 ? 32.069 11.765 -28.380 1.00 76.00 642 GLY A C 1
ATOM 4863 O O . GLY A 1 642 ? 32.035 12.992 -28.424 1.00 76.00 642 GLY A O 1
ATOM 4864 N N . TRP A 1 643 ? 31.935 11.085 -27.238 1.00 81.50 643 TRP A N 1
ATOM 4865 C CA . TRP A 1 643 ? 31.985 11.716 -25.919 1.00 81.50 643 TRP A CA 1
ATOM 4866 C C . TRP A 1 643 ? 33.426 11.872 -25.445 1.00 81.50 643 TRP A C 1
ATOM 4868 O O . TRP A 1 643 ? 34.200 10.913 -25.485 1.00 81.50 643 TRP A O 1
ATOM 4878 N N . THR A 1 644 ? 33.750 13.051 -24.932 1.00 80.56 644 THR A N 1
ATOM 4879 C CA . THR A 1 644 ? 35.062 13.419 -24.413 1.00 80.56 644 THR A CA 1
ATOM 4880 C C . THR A 1 644 ? 34.967 13.732 -22.926 1.00 80.56 644 THR A C 1
ATOM 4882 O O . THR A 1 644 ? 34.174 14.567 -22.506 1.00 80.56 644 THR A O 1
ATOM 4885 N N . LEU A 1 645 ? 35.788 13.080 -22.111 1.00 80.75 645 LEU A N 1
ATOM 4886 C CA . LEU A 1 645 ? 35.941 13.398 -20.700 1.00 80.75 645 LEU A CA 1
ATOM 4887 C C . LEU A 1 645 ? 36.882 14.589 -20.559 1.00 80.75 645 LEU A C 1
ATOM 4889 O O . LEU A 1 645 ? 38.067 14.493 -20.888 1.00 80.75 645 LEU A O 1
ATOM 4893 N N . LEU A 1 646 ? 36.355 15.690 -20.037 1.00 83.75 646 LEU A N 1
ATOM 4894 C CA . LEU A 1 646 ? 37.130 16.845 -19.616 1.00 83.75 646 LEU A CA 1
ATOM 4895 C C . LEU A 1 646 ? 37.419 16.713 -18.118 1.00 83.75 646 LEU A C 1
ATOM 4897 O O . LEU A 1 646 ? 36.506 16.429 -17.341 1.00 83.75 646 LEU A O 1
ATOM 4901 N N . GLN A 1 647 ? 38.670 16.904 -17.700 1.00 83.88 647 GLN A N 1
ATOM 4902 C CA . GLN A 1 647 ? 39.062 16.871 -16.287 1.00 83.88 647 GLN A CA 1
ATOM 4903 C C . GLN A 1 647 ? 40.068 17.968 -15.968 1.00 83.88 647 GLN A C 1
ATOM 4905 O O . GLN A 1 647 ? 40.941 18.278 -16.774 1.00 83.88 647 GLN A O 1
ATOM 4910 N N . GLY A 1 648 ? 39.997 18.502 -14.756 1.00 82.25 648 GLY A N 1
ATOM 4911 C CA . GLY A 1 648 ? 41.032 19.354 -14.190 1.00 82.25 648 GLY A CA 1
ATOM 4912 C C . GLY A 1 648 ? 41.221 19.077 -12.707 1.00 82.25 648 GLY A C 1
ATOM 4913 O O . GLY A 1 648 ? 40.416 18.398 -12.063 1.00 82.25 648 GLY A O 1
ATOM 4914 N N . TRP A 1 649 ? 42.324 19.575 -12.165 1.00 83.44 649 TRP A N 1
ATOM 4915 C CA . TRP A 1 649 ? 42.627 19.495 -10.744 1.00 83.44 649 TRP A CA 1
ATOM 4916 C C . TRP A 1 649 ? 43.511 20.664 -10.328 1.00 83.44 649 TRP A C 1
ATOM 4918 O O . TRP A 1 649 ? 44.247 21.222 -11.140 1.00 83.44 649 TRP A O 1
ATOM 4928 N N . GLY A 1 650 ? 43.471 21.015 -9.049 1.00 79.50 650 GLY A N 1
ATOM 4929 C CA . GLY A 1 650 ? 44.326 22.061 -8.506 1.00 79.50 650 GLY A CA 1
ATOM 4930 C C . GLY A 1 650 ? 44.364 22.049 -6.989 1.00 79.50 650 GLY A C 1
ATOM 4931 O O . GLY A 1 650 ? 43.388 21.675 -6.338 1.00 79.50 650 GLY A O 1
ATOM 4932 N N . THR A 1 651 ? 45.502 22.463 -6.437 1.00 83.69 651 THR A N 1
ATOM 4933 C CA . THR A 1 651 ? 45.657 22.726 -5.004 1.00 83.69 651 THR A CA 1
ATOM 4934 C C . THR A 1 651 ? 45.266 24.165 -4.726 1.00 83.69 651 THR A C 1
ATOM 4936 O O . THR A 1 651 ? 45.818 25.089 -5.325 1.00 83.69 651 THR A O 1
ATOM 4939 N N . VAL A 1 652 ? 44.320 24.366 -3.812 1.00 85.44 652 VAL A N 1
ATOM 4940 C CA . VAL A 1 652 ? 43.940 25.704 -3.353 1.00 85.44 652 VAL A CA 1
ATOM 4941 C C . VAL A 1 652 ? 45.145 26.289 -2.613 1.00 85.44 652 VAL A C 1
ATOM 4943 O O . VAL A 1 652 ? 45.618 25.651 -1.669 1.00 85.44 652 VAL A O 1
ATOM 4946 N N . PRO A 1 653 ? 45.681 27.462 -2.997 1.00 84.31 653 PRO A N 1
ATOM 4947 C CA . PRO A 1 653 ? 46.841 28.035 -2.320 1.00 84.31 653 PRO A CA 1
ATOM 4948 C C . PRO A 1 653 ? 46.592 28.170 -0.815 1.00 84.31 653 PRO A C 1
ATOM 4950 O O . PRO A 1 653 ? 45.543 28.657 -0.404 1.00 84.31 653 PRO A O 1
ATOM 4953 N N . SER A 1 654 ? 47.547 27.762 0.022 1.00 83.94 654 SER A N 1
ATOM 4954 C CA . SER A 1 654 ? 47.386 27.764 1.488 1.00 83.94 654 SER A CA 1
ATOM 4955 C C . SER A 1 654 ? 47.176 29.162 2.084 1.00 83.94 654 SER A C 1
ATOM 4957 O O . SER A 1 654 ? 46.566 29.299 3.140 1.00 83.94 654 SER A O 1
ATOM 4959 N N . SER A 1 655 ? 47.647 30.205 1.397 1.00 82.81 655 SER A N 1
ATOM 4960 C CA . SER A 1 655 ? 47.444 31.613 1.756 1.00 82.81 655 SER A CA 1
ATOM 4961 C C . SER A 1 655 ? 46.109 32.190 1.272 1.00 82.81 655 SER A C 1
ATOM 4963 O O . SER A 1 655 ? 45.755 33.312 1.648 1.00 82.81 655 SER A O 1
ATOM 4965 N N . MET A 1 656 ? 45.360 31.456 0.442 1.00 82.56 656 MET A N 1
ATOM 4966 C CA . MET A 1 656 ? 44.096 31.927 -0.112 1.00 82.56 656 MET A CA 1
ATOM 4967 C C . MET A 1 656 ? 43.091 32.172 1.017 1.00 82.56 656 MET A C 1
ATOM 4969 O O . MET A 1 656 ? 43.022 31.423 1.992 1.00 82.56 656 MET A O 1
ATOM 4973 N N . TRP A 1 657 ? 42.361 33.286 0.913 1.00 85.88 657 TRP A N 1
ATOM 4974 C CA . TRP A 1 657 ? 41.355 33.713 1.894 1.00 85.88 657 TRP A CA 1
ATOM 4975 C C . TRP A 1 657 ? 41.870 33.875 3.337 1.00 85.88 657 TRP A C 1
ATOM 4977 O O . TRP A 1 657 ? 41.075 33.877 4.278 1.00 85.88 657 TRP A O 1
ATOM 4987 N N . GLY A 1 658 ? 43.186 34.034 3.529 1.00 80.81 658 GLY A N 1
ATOM 4988 C CA . GLY A 1 658 ? 43.797 34.113 4.859 1.00 80.81 658 GLY A CA 1
ATOM 4989 C C . GLY A 1 658 ? 43.686 32.807 5.655 1.00 80.81 658 GLY A C 1
ATOM 4990 O O . GLY A 1 658 ? 43.620 32.853 6.879 1.00 80.81 658 GLY A O 1
ATOM 4991 N N . GLY A 1 659 ? 43.606 31.658 4.970 1.00 78.00 659 GLY A N 1
ATOM 4992 C CA . GLY A 1 659 ? 43.465 30.331 5.581 1.00 78.00 659 GLY A CA 1
ATOM 4993 C C . GLY A 1 659 ? 42.022 29.914 5.897 1.00 78.00 659 GLY A C 1
ATOM 4994 O O . GLY A 1 659 ? 41.801 28.804 6.375 1.00 78.00 659 GLY A O 1
ATOM 4995 N N . ALA A 1 660 ? 41.030 30.769 5.627 1.00 80.12 660 ALA A N 1
ATOM 4996 C CA . ALA A 1 660 ? 39.615 30.426 5.773 1.00 80.12 660 ALA A CA 1
ATOM 4997 C C . ALA A 1 660 ? 39.114 29.551 4.610 1.00 80.12 660 ALA A C 1
ATOM 4999 O O . ALA A 1 660 ? 39.645 29.627 3.509 1.00 80.12 660 ALA A O 1
ATOM 5000 N N . SER A 1 661 ? 38.069 28.748 4.833 1.00 85.31 661 SER A N 1
ATOM 5001 C CA . SER A 1 661 ? 37.430 27.952 3.770 1.00 85.31 661 SER A CA 1
ATOM 5002 C C . SER A 1 661 ? 36.511 28.804 2.878 1.00 85.31 661 SER A C 1
ATOM 5004 O O . SER A 1 661 ? 36.072 29.883 3.276 1.00 85.31 661 SER A O 1
ATOM 5006 N N . GLY A 1 662 ? 36.225 28.310 1.674 1.00 85.75 662 GLY A N 1
ATOM 5007 C CA . GLY A 1 662 ? 35.359 28.932 0.668 1.00 85.75 662 GLY A CA 1
ATOM 5008 C C . GLY A 1 662 ? 34.586 27.882 -0.135 1.00 85.75 662 GLY A C 1
ATOM 5009 O O . GLY A 1 662 ? 34.313 26.790 0.367 1.00 85.75 662 GLY A O 1
ATOM 5010 N N . ARG A 1 663 ? 34.214 28.195 -1.379 1.00 87.00 663 ARG A N 1
ATOM 5011 C CA . ARG A 1 663 ? 33.483 27.293 -2.286 1.00 87.00 663 ARG A CA 1
ATOM 5012 C C . ARG A 1 663 ? 34.032 27.331 -3.716 1.00 87.00 663 ARG A C 1
ATOM 5014 O O . ARG A 1 663 ? 34.873 28.167 -4.047 1.00 87.00 663 ARG A O 1
ATOM 5021 N N . MET A 1 664 ? 33.555 26.422 -4.566 1.00 84.75 664 MET A N 1
ATOM 5022 C CA . MET A 1 664 ? 33.948 26.324 -5.973 1.00 84.75 664 MET A CA 1
ATOM 5023 C C . MET A 1 664 ? 32.724 26.273 -6.889 1.00 84.75 664 MET A C 1
ATOM 5025 O O . MET A 1 664 ? 31.725 25.636 -6.563 1.00 84.75 664 MET A O 1
ATOM 5029 N N . ARG A 1 665 ? 32.813 26.928 -8.049 1.00 85.94 665 ARG A N 1
ATOM 5030 C CA . ARG A 1 665 ? 31.871 26.806 -9.165 1.00 85.94 665 ARG A CA 1
ATOM 5031 C C . ARG A 1 665 ? 32.520 26.019 -10.293 1.00 85.94 665 ARG A C 1
ATOM 5033 O O . ARG A 1 665 ? 33.572 26.419 -10.777 1.00 85.94 665 ARG A O 1
ATOM 5040 N N . LEU A 1 666 ? 31.899 24.935 -10.734 1.00 85.62 666 LEU A N 1
ATOM 5041 C CA . LEU A 1 666 ? 32.266 24.261 -11.974 1.00 85.62 666 LEU A CA 1
ATOM 5042 C C . LEU A 1 666 ? 31.486 24.894 -13.125 1.00 85.62 666 LEU A C 1
ATOM 5044 O O . LEU A 1 666 ? 30.260 24.829 -13.144 1.00 85.62 666 LEU A O 1
ATOM 5048 N N . GLU A 1 667 ? 32.187 25.509 -14.067 1.00 86.12 667 GLU A N 1
ATOM 5049 C CA . GLU A 1 667 ? 31.603 26.093 -15.269 1.00 86.12 667 GLU A CA 1
ATOM 5050 C C . GLU A 1 667 ? 31.793 25.176 -16.475 1.00 86.12 667 GLU A C 1
ATOM 5052 O O . GLU A 1 667 ? 32.899 24.697 -16.729 1.00 86.12 667 GLU A O 1
ATOM 5057 N N . LEU A 1 668 ? 30.720 24.969 -17.233 1.00 85.19 668 LEU A N 1
ATOM 5058 C CA . LEU A 1 668 ? 30.661 24.139 -18.431 1.00 85.19 668 LEU A CA 1
ATOM 5059 C C . LEU A 1 668 ? 30.467 25.054 -19.641 1.00 85.19 668 LEU A C 1
ATOM 5061 O O . LEU A 1 668 ? 29.423 25.685 -19.775 1.00 85.19 668 LEU A O 1
ATOM 5065 N N . HIS A 1 669 ? 31.476 25.149 -20.502 1.00 83.81 669 HIS A N 1
ATOM 5066 C CA . HIS A 1 669 ? 31.538 26.092 -21.621 1.00 83.81 669 HIS A CA 1
ATOM 5067 C C . HIS A 1 669 ? 31.251 25.378 -22.942 1.00 83.81 669 HIS A C 1
ATOM 5069 O O . HIS A 1 669 ? 31.998 24.484 -23.350 1.00 83.81 669 HIS A O 1
ATOM 5075 N N . GLY A 1 670 ? 30.179 25.775 -23.628 1.00 81.38 670 GLY A N 1
ATOM 5076 C CA . GLY A 1 670 ? 29.814 25.226 -24.933 1.00 81.38 670 GLY A CA 1
ATOM 5077 C C . GLY A 1 670 ? 30.830 25.577 -26.028 1.00 81.38 670 GLY A C 1
ATOM 5078 O O . GLY A 1 670 ? 31.459 26.635 -26.001 1.00 81.38 670 GLY A O 1
ATOM 5079 N N . ALA A 1 671 ? 30.980 24.696 -27.018 1.00 79.62 671 ALA A N 1
ATOM 5080 C CA . ALA A 1 671 ? 31.800 24.949 -28.201 1.00 79.62 671 ALA A CA 1
ATOM 5081 C C . ALA A 1 671 ? 31.250 26.132 -29.017 1.00 79.62 671 ALA A C 1
ATOM 5083 O O . ALA A 1 671 ? 30.041 26.258 -29.180 1.00 79.62 671 ALA A O 1
ATOM 5084 N N . ARG A 1 672 ? 32.129 26.966 -29.594 1.00 73.31 672 ARG A N 1
ATOM 5085 C CA . ARG A 1 672 ? 31.723 28.203 -30.304 1.00 73.31 672 ARG A CA 1
ATOM 5086 C C . ARG A 1 672 ? 30.772 27.985 -31.490 1.00 73.31 672 ARG A C 1
ATOM 5088 O O . ARG A 1 672 ? 29.942 28.841 -31.757 1.00 73.31 672 ARG A O 1
ATOM 5095 N N . ASN A 1 673 ? 30.913 26.875 -32.217 1.00 74.19 673 ASN A N 1
ATOM 5096 C CA . ASN A 1 673 ? 30.197 26.627 -33.474 1.00 74.19 673 ASN A CA 1
ATOM 5097 C C . ASN A 1 673 ? 29.472 25.279 -33.449 1.00 74.19 673 ASN A C 1
ATOM 5099 O O . ASN A 1 673 ? 29.803 24.400 -34.238 1.00 74.19 673 ASN A O 1
ATOM 5103 N N . GLY A 1 674 ? 28.502 25.095 -32.557 1.00 78.81 674 GLY A N 1
ATOM 5104 C CA . GLY A 1 674 ? 27.681 23.885 -32.516 1.00 78.81 674 GLY A CA 1
ATOM 5105 C C . GLY A 1 674 ? 27.082 23.625 -31.142 1.00 78.81 674 GLY A C 1
ATOM 5106 O O . GLY A 1 674 ? 27.484 24.218 -30.144 1.00 78.81 674 GLY A O 1
ATOM 5107 N N . THR A 1 675 ? 26.119 22.715 -31.088 1.00 86.31 675 THR A N 1
ATOM 5108 C CA . THR A 1 675 ? 25.500 22.303 -29.833 1.00 86.31 675 THR A CA 1
ATOM 5109 C C . THR A 1 675 ? 26.468 21.438 -29.033 1.00 86.31 675 THR A C 1
ATOM 5111 O O . THR A 1 675 ? 27.135 20.558 -29.581 1.00 86.31 675 THR A O 1
ATOM 5114 N N . THR A 1 676 ? 26.550 21.696 -27.732 1.00 88.25 676 THR A N 1
ATOM 5115 C CA . THR A 1 676 ? 27.356 20.930 -26.780 1.00 88.25 676 THR A CA 1
ATOM 5116 C C . THR A 1 676 ? 26.457 20.323 -25.718 1.00 88.25 676 THR A C 1
ATOM 5118 O O . THR A 1 676 ? 25.619 21.021 -25.159 1.00 88.25 676 THR A O 1
ATOM 5121 N N . TRP A 1 677 ? 26.648 19.045 -25.418 1.00 88.56 677 TRP A N 1
ATOM 5122 C CA . TRP A 1 677 ? 25.978 18.352 -24.323 1.00 88.56 677 TRP A CA 1
ATOM 5123 C C . TRP A 1 677 ? 26.990 18.041 -23.235 1.00 88.56 677 TRP A C 1
ATOM 5125 O O . TRP A 1 677 ? 28.058 17.518 -23.547 1.00 88.56 677 TRP A O 1
ATOM 5135 N N . PHE A 1 678 ? 26.648 18.347 -21.988 1.00 86.31 678 PHE A N 1
ATOM 5136 C CA . PHE A 1 678 ? 27.423 17.991 -20.809 1.00 86.31 678 PHE A CA 1
ATOM 5137 C C . PHE A 1 678 ? 26.667 16.983 -19.947 1.00 86.31 678 PHE A C 1
ATOM 5139 O O . PHE A 1 678 ? 25.483 17.159 -19.664 1.00 86.31 678 PHE A O 1
ATOM 5146 N N . ASP A 1 679 ? 27.375 15.950 -19.509 1.00 79.69 679 ASP A N 1
ATOM 5147 C CA . ASP A 1 679 ? 26.857 14.875 -18.667 1.00 79.69 679 ASP A CA 1
ATOM 5148 C C . ASP A 1 679 ? 27.857 14.586 -17.534 1.00 79.69 679 ASP A C 1
ATOM 5150 O O . ASP A 1 679 ? 29.075 14.695 -17.709 1.00 79.69 679 ASP A O 1
ATOM 5154 N N . ARG A 1 680 ? 27.350 14.214 -16.357 1.00 77.06 680 ARG A N 1
ATOM 5155 C CA . ARG A 1 680 ? 28.131 13.886 -15.150 1.00 77.06 680 ARG A CA 1
ATOM 5156 C C . ARG A 1 680 ? 29.174 14.928 -14.735 1.00 77.06 680 ARG A C 1
ATOM 5158 O O . ARG A 1 680 ? 30.347 14.594 -14.538 1.00 77.06 680 ARG A O 1
ATOM 5165 N N . ALA A 1 681 ? 28.747 16.171 -14.560 1.00 80.94 681 ALA A N 1
ATOM 5166 C CA . ALA A 1 681 ? 29.565 17.177 -13.895 1.00 80.94 681 ALA A CA 1
ATOM 5167 C C . ALA A 1 681 ? 29.835 16.765 -12.437 1.00 80.94 681 ALA A C 1
ATOM 5169 O O . ALA A 1 681 ? 28.934 16.350 -11.703 1.00 80.94 681 ALA A O 1
ATOM 5170 N N . TYR A 1 682 ? 31.097 16.813 -12.029 1.00 78.88 682 TYR A N 1
ATOM 5171 C CA . TYR A 1 682 ? 31.526 16.215 -10.775 1.00 78.88 682 TYR A CA 1
ATOM 5172 C C . TYR A 1 682 ? 32.714 16.966 -10.176 1.00 78.88 682 TYR A C 1
ATOM 5174 O O . TYR A 1 682 ? 33.666 17.281 -10.890 1.00 78.88 682 TYR A O 1
ATOM 5182 N N . VAL A 1 683 ? 32.676 17.201 -8.862 1.00 83.38 683 VAL A N 1
ATOM 5183 C CA . VAL A 1 683 ? 33.736 17.840 -8.068 1.00 83.38 683 VAL A CA 1
ATOM 5184 C C . VAL A 1 683 ? 34.004 17.026 -6.802 1.00 83.38 683 VAL A C 1
ATOM 5186 O O . VAL A 1 683 ? 33.070 16.717 -6.069 1.00 83.38 683 VAL A O 1
ATOM 5189 N N . CYS A 1 684 ? 35.270 16.745 -6.485 1.00 79.50 684 CYS A N 1
ATOM 5190 C CA . CYS A 1 684 ? 35.656 16.195 -5.183 1.00 79.50 684 CYS A CA 1
ATOM 5191 C C . CYS A 1 684 ? 37.061 16.622 -4.742 1.00 79.50 684 CYS A C 1
ATOM 5193 O O . CYS A 1 684 ? 37.864 17.099 -5.542 1.00 79.50 684 CYS A O 1
ATOM 5195 N N . GLU A 1 685 ? 37.382 16.409 -3.468 1.00 80.75 685 GLU A N 1
ATOM 5196 C CA . GLU A 1 685 ? 38.762 16.461 -2.968 1.00 80.75 685 GLU A CA 1
ATOM 5197 C C . GLU A 1 685 ? 39.600 15.307 -3.574 1.00 80.75 685 GLU A C 1
ATOM 5199 O O . GLU A 1 685 ? 39.091 14.196 -3.726 1.00 80.75 685 GLU A O 1
ATOM 5204 N N . ASP A 1 686 ? 40.856 15.571 -3.946 1.00 70.81 686 ASP A N 1
ATOM 5205 C CA . ASP A 1 686 ? 41.800 14.630 -4.577 1.00 70.81 686 ASP A CA 1
ATOM 5206 C C . ASP A 1 686 ? 43.011 14.430 -3.652 1.00 70.81 686 ASP A C 1
ATOM 5208 O O . ASP A 1 686 ? 43.752 15.372 -3.384 1.00 70.81 686 ASP A O 1
ATOM 5212 N N . ASP A 1 687 ? 43.208 13.217 -3.137 1.00 54.09 687 ASP A N 1
ATOM 5213 C CA . ASP A 1 687 ? 44.231 12.878 -2.135 1.00 54.09 687 ASP A CA 1
ATOM 5214 C C . ASP A 1 687 ? 45.592 12.464 -2.724 1.00 54.09 687 ASP A C 1
ATOM 5216 O O . ASP A 1 687 ? 46.503 12.087 -1.986 1.00 54.09 687 ASP A O 1
ATOM 5220 N N . ARG A 1 688 ? 45.774 12.570 -4.046 1.00 54.06 688 ARG A N 1
ATOM 5221 C CA . ARG A 1 688 ? 47.016 12.187 -4.738 1.00 54.06 688 ARG A CA 1
ATOM 5222 C C . ARG A 1 688 ? 48.091 13.290 -4.664 1.00 54.06 688 ARG A C 1
ATOM 5224 O O . ARG A 1 688 ? 47.865 14.424 -5.101 1.00 54.06 688 ARG A O 1
ATOM 5231 N N . SER A 1 689 ? 49.284 12.954 -4.159 1.00 47.03 689 SER A N 1
ATOM 5232 C CA . SER A 1 689 ? 50.491 13.803 -4.201 1.00 47.03 689 SER A CA 1
ATOM 5233 C C . SER A 1 689 ? 51.185 13.718 -5.568 1.00 47.03 689 SER A C 1
ATOM 5235 O O . SER A 1 689 ? 51.258 12.632 -6.137 1.00 47.03 689 SER A O 1
ATOM 5237 N N . ASP A 1 690 ? 51.705 14.833 -6.090 1.00 47.59 690 ASP A N 1
ATOM 5238 C CA . ASP A 1 690 ? 52.380 14.914 -7.398 1.00 47.59 690 ASP A CA 1
ATOM 5239 C C . ASP A 1 690 ? 53.498 13.862 -7.541 1.00 47.59 690 ASP A C 1
ATOM 5241 O O . ASP A 1 690 ? 54.529 13.955 -6.874 1.00 47.59 690 ASP A O 1
ATOM 5245 N N . SER A 1 691 ? 53.305 12.845 -8.389 1.00 50.59 691 SER A N 1
ATOM 5246 C CA . SER A 1 691 ? 54.272 11.749 -8.505 1.00 50.59 691 SER A CA 1
ATOM 5247 C C . SER A 1 691 ? 55.335 12.012 -9.588 1.00 50.59 691 SER A C 1
ATOM 5249 O O . SER A 1 691 ? 54.981 12.321 -10.726 1.00 50.59 691 SER A O 1
ATOM 5251 N N . PRO A 1 692 ? 56.640 11.862 -9.286 1.00 55.91 692 PRO A N 1
ATOM 5252 C CA . PRO A 1 692 ? 57.746 12.126 -10.215 1.00 55.91 692 PRO A CA 1
ATOM 5253 C C . PRO A 1 692 ? 58.068 10.980 -11.205 1.00 55.91 692 PRO A C 1
ATOM 5255 O O . PRO A 1 692 ? 59.086 11.058 -11.895 1.00 55.91 692 PRO A O 1
ATOM 5258 N N . VAL A 1 693 ? 57.266 9.906 -11.281 1.00 66.62 693 VAL A N 1
ATOM 5259 C CA . VAL A 1 693 ? 57.556 8.696 -12.089 1.00 66.62 693 VAL A CA 1
ATOM 5260 C C . VAL A 1 693 ? 56.663 8.623 -13.335 1.00 66.62 693 VAL A C 1
ATOM 5262 O O . VAL A 1 693 ? 55.444 8.726 -13.240 1.00 66.62 693 VAL A O 1
ATOM 5265 N N . SER A 1 694 ? 57.253 8.413 -14.520 1.00 73.19 694 SER A N 1
ATOM 5266 C CA . SER A 1 694 ? 56.495 8.244 -15.774 1.00 73.19 694 SER A CA 1
ATOM 5267 C C . SER A 1 694 ? 55.818 6.865 -15.877 1.00 73.19 694 SER A C 1
ATOM 5269 O O . SER A 1 694 ? 56.417 5.876 -15.449 1.00 73.19 694 SER A O 1
ATOM 5271 N N . PRO A 1 695 ? 54.615 6.766 -16.479 1.00 78.00 695 PRO A N 1
ATOM 5272 C CA . PRO A 1 695 ? 53.882 5.506 -16.612 1.00 78.00 695 PRO A CA 1
ATOM 5273 C C . PRO A 1 695 ? 54.573 4.487 -17.540 1.00 78.00 695 PRO A C 1
ATOM 5275 O O . PRO A 1 695 ? 55.280 4.884 -18.476 1.00 78.00 695 PRO A O 1
ATOM 5278 N N . PRO A 1 696 ? 54.344 3.169 -17.344 1.00 84.88 696 PRO A N 1
ATOM 5279 C CA . PRO A 1 696 ? 54.718 2.134 -18.311 1.00 84.88 696 PRO A CA 1
ATOM 5280 C C . PRO A 1 696 ? 54.130 2.419 -19.696 1.00 84.88 696 PRO A C 1
ATOM 5282 O O . PRO A 1 696 ? 52.983 2.831 -19.816 1.00 84.88 696 PRO A O 1
ATOM 5285 N N . SER A 1 697 ? 54.866 2.168 -20.772 1.00 81.19 697 SER A N 1
ATOM 5286 C CA . SER A 1 697 ? 54.369 2.398 -22.140 1.00 81.19 697 SER A CA 1
ATOM 5287 C C . SER A 1 697 ? 54.009 1.086 -22.832 1.00 81.19 697 SER A C 1
ATOM 5289 O O . SER A 1 697 ? 54.494 0.026 -22.444 1.00 81.19 697 SER A O 1
ATOM 5291 N N . SER A 1 698 ? 53.184 1.141 -23.883 1.00 87.75 698 SER A N 1
ATOM 5292 C CA . SER A 1 698 ? 52.789 -0.044 -24.669 1.00 87.75 698 SER A CA 1
ATOM 5293 C C . SER A 1 698 ? 52.188 -1.177 -23.822 1.00 87.75 698 SER A C 1
ATOM 5295 O O . SER A 1 698 ? 52.444 -2.349 -24.090 1.00 87.75 698 SER A O 1
ATOM 5297 N N . PHE A 1 699 ? 51.435 -0.835 -22.770 1.00 91.12 699 PHE A N 1
ATOM 5298 C CA . PHE A 1 699 ? 50.785 -1.834 -21.929 1.00 91.12 699 PHE A CA 1
ATOM 5299 C C . PHE A 1 699 ? 49.630 -2.489 -22.687 1.00 91.12 699 PHE A C 1
ATOM 5301 O O . PHE A 1 699 ? 48.735 -1.812 -23.188 1.00 91.12 699 PHE A O 1
ATOM 5308 N N . THR A 1 700 ? 49.676 -3.809 -22.803 1.00 87.75 700 THR A N 1
ATOM 5309 C CA . THR A 1 700 ? 48.746 -4.613 -23.596 1.00 87.75 700 THR A CA 1
ATOM 5310 C C . THR A 1 700 ? 48.272 -5.814 -22.797 1.00 87.75 700 THR A C 1
ATOM 5312 O O . THR A 1 700 ? 49.000 -6.326 -21.949 1.00 87.75 700 THR A O 1
ATOM 5315 N N . ALA A 1 701 ? 47.053 -6.262 -23.096 1.00 89.00 701 ALA A N 1
ATOM 5316 C CA . ALA A 1 701 ? 46.439 -7.462 -22.552 1.00 89.00 701 ALA A CA 1
ATOM 5317 C C . ALA A 1 701 ? 45.950 -8.326 -23.716 1.00 89.00 701 ALA A C 1
ATOM 5319 O O . ALA A 1 701 ? 45.121 -7.891 -24.510 1.00 89.00 701 ALA A O 1
ATOM 5320 N N . THR A 1 702 ? 46.499 -9.531 -23.835 1.00 90.69 702 THR A N 1
ATOM 5321 C CA . THR A 1 702 ? 46.209 -10.471 -24.920 1.00 90.69 702 THR A CA 1
ATOM 5322 C C . THR A 1 702 ? 45.405 -11.648 -24.362 1.00 90.69 702 THR A C 1
ATOM 5324 O O . THR A 1 702 ? 45.941 -12.389 -23.533 1.00 90.69 702 THR A O 1
ATOM 5327 N N . PRO A 1 703 ? 44.140 -11.834 -24.779 1.00 85.38 703 PRO A N 1
ATOM 5328 C CA . PRO A 1 703 ? 43.335 -13.008 -24.439 1.00 85.38 703 PRO A CA 1
ATOM 5329 C C . PRO A 1 703 ? 44.012 -14.339 -24.788 1.00 85.38 703 PRO A C 1
ATOM 5331 O O . PRO A 1 703 ? 44.613 -14.473 -25.855 1.00 85.38 703 PRO A O 1
ATOM 5334 N N . GLN A 1 704 ? 43.882 -15.333 -23.910 1.00 86.25 704 GLN A N 1
ATOM 5335 C CA . GLN A 1 704 ? 44.341 -16.714 -24.094 1.00 86.25 704 GLN A CA 1
ATOM 5336 C C . GLN A 1 704 ? 43.296 -17.706 -23.544 1.00 86.25 704 GLN A C 1
ATOM 5338 O O . GLN A 1 704 ? 42.369 -17.308 -22.834 1.00 86.25 704 GLN A O 1
ATOM 5343 N N . GLN A 1 705 ? 43.456 -18.999 -23.857 1.00 83.38 705 GLN A N 1
ATOM 5344 C CA . GLN A 1 705 ? 42.628 -20.081 -23.306 1.00 83.38 705 GLN A CA 1
ATOM 5345 C C . GLN A 1 705 ? 42.747 -20.067 -21.767 1.00 83.38 705 GLN A C 1
ATOM 5347 O O . GLN A 1 705 ? 43.832 -20.293 -21.231 1.00 83.38 705 GLN A O 1
ATOM 5352 N N . GLY A 1 706 ? 41.664 -19.709 -21.067 1.00 82.69 706 GLY A N 1
ATOM 5353 C CA . GLY A 1 706 ? 41.620 -19.612 -19.597 1.00 82.69 706 GLY A CA 1
ATOM 5354 C C . GLY A 1 706 ? 42.486 -18.519 -18.944 1.00 82.69 706 GLY A C 1
ATOM 5355 O O . GLY A 1 706 ? 42.638 -18.513 -17.718 1.00 82.69 706 GLY A O 1
ATOM 5356 N N . ALA A 1 707 ? 43.081 -17.602 -19.717 1.00 90.44 707 ALA A N 1
ATOM 5357 C CA . ALA A 1 707 ? 44.072 -16.650 -19.205 1.00 90.44 707 ALA A CA 1
ATOM 5358 C C . ALA A 1 707 ? 44.128 -15.325 -19.987 1.00 90.44 707 ALA A C 1
ATOM 5360 O O . ALA A 1 707 ? 43.571 -15.185 -21.075 1.00 90.44 707 ALA A O 1
ATOM 5361 N N . VAL A 1 708 ? 44.849 -14.342 -19.441 1.00 91.88 708 VAL A N 1
ATOM 5362 C CA . VAL A 1 708 ? 45.217 -13.095 -20.132 1.00 91.88 708 VAL A CA 1
ATOM 5363 C C . VAL A 1 708 ? 46.718 -12.851 -19.975 1.00 91.88 708 VAL A C 1
ATOM 5365 O O . VAL A 1 708 ? 47.229 -12.789 -18.857 1.00 91.88 708 VAL A O 1
ATOM 5368 N N . ALA A 1 709 ? 47.430 -12.673 -21.088 1.00 94.94 709 ALA A N 1
ATOM 5369 C CA . ALA A 1 709 ? 48.851 -12.333 -21.098 1.00 94.94 709 ALA A CA 1
ATOM 5370 C C . ALA A 1 709 ? 49.053 -10.813 -21.175 1.00 94.94 709 ALA A C 1
ATOM 5372 O O . ALA A 1 709 ? 48.582 -10.164 -22.109 1.00 94.94 709 ALA A O 1
ATOM 5373 N N . LEU A 1 710 ? 49.772 -10.244 -20.209 1.00 96.88 710 LEU A N 1
ATOM 5374 C CA . LEU A 1 710 ? 50.050 -8.812 -20.105 1.00 96.88 710 LEU A CA 1
ATOM 5375 C C . LEU A 1 710 ? 51.496 -8.506 -20.496 1.00 96.88 710 LEU A C 1
ATOM 5377 O O . LEU A 1 710 ? 52.403 -9.219 -20.072 1.00 96.88 710 LEU A O 1
ATOM 5381 N N . SER A 1 711 ? 51.728 -7.430 -21.253 1.00 95.44 711 SER A N 1
ATOM 5382 C CA . SER A 1 711 ? 53.071 -6.993 -21.676 1.00 95.44 711 SER A CA 1
ATOM 5383 C C . SER A 1 711 ? 53.181 -5.468 -21.726 1.00 95.44 711 SER A C 1
ATOM 5385 O O . SER A 1 711 ? 52.243 -4.810 -22.170 1.00 95.44 711 SER A O 1
ATOM 5387 N N . TRP A 1 712 ? 54.312 -4.900 -21.296 1.00 94.38 712 TRP A N 1
ATOM 5388 C CA . TRP A 1 712 ? 54.602 -3.456 -21.327 1.00 94.38 712 TRP A CA 1
ATOM 5389 C C . TRP A 1 712 ? 56.098 -3.161 -21.468 1.00 94.38 712 TRP A C 1
ATOM 5391 O O . TRP A 1 712 ? 56.950 -4.024 -21.266 1.00 94.38 712 TRP A O 1
ATOM 5401 N N . ARG A 1 713 ? 56.422 -1.898 -21.761 1.00 89.75 713 ARG A N 1
ATOM 5402 C CA . ARG A 1 713 ? 57.784 -1.360 -21.808 1.00 89.75 713 ARG A CA 1
ATOM 5403 C C . ARG A 1 713 ? 58.040 -0.384 -20.654 1.00 89.75 713 ARG A C 1
ATOM 5405 O O . ARG A 1 713 ? 57.309 0.597 -20.494 1.00 89.75 713 ARG A O 1
ATOM 5412 N N . ASN A 1 714 ? 59.100 -0.633 -19.886 1.00 86.75 714 ASN A N 1
ATOM 5413 C CA . ASN A 1 714 ? 59.482 0.139 -18.698 1.00 86.75 714 ASN A CA 1
ATOM 5414 C C . ASN A 1 714 ? 59.994 1.559 -19.052 1.00 86.75 714 ASN A C 1
ATOM 5416 O O . ASN A 1 714 ? 60.628 1.734 -20.101 1.00 86.75 714 ASN A O 1
ATOM 5420 N N . PRO A 1 715 ? 59.748 2.574 -18.196 1.00 81.69 715 PRO A N 1
ATOM 5421 C CA . PRO A 1 715 ? 60.080 3.980 -18.466 1.00 81.69 715 PRO A CA 1
ATOM 5422 C C . PRO A 1 715 ? 61.604 4.277 -18.521 1.00 81.69 715 PRO A C 1
ATOM 5424 O O . PRO A 1 715 ? 62.403 3.482 -18.019 1.00 81.69 715 PRO A O 1
ATOM 5427 N N . PRO A 1 716 ? 62.034 5.398 -19.151 1.00 73.12 716 PRO A N 1
ATOM 5428 C CA . PRO A 1 716 ? 63.428 5.594 -19.574 1.00 73.12 716 PRO A CA 1
ATOM 5429 C C . PRO A 1 716 ? 64.459 6.256 -18.621 1.00 73.12 716 PRO A C 1
ATOM 5431 O O . PRO A 1 716 ? 65.627 6.132 -18.978 1.00 73.12 716 PRO A O 1
ATOM 5434 N N . ASN A 1 717 ? 64.159 6.956 -17.500 1.00 63.47 717 ASN A N 1
ATOM 5435 C CA . ASN A 1 717 ? 65.213 7.774 -16.820 1.00 63.47 717 ASN A CA 1
ATOM 5436 C C . ASN A 1 717 ? 65.159 7.974 -15.265 1.00 63.47 717 ASN A C 1
ATOM 5438 O O . ASN A 1 717 ? 64.059 8.002 -14.717 1.00 63.47 717 ASN A O 1
ATOM 5442 N N . PRO A 1 718 ? 66.325 8.194 -14.580 1.00 52.81 718 PRO A N 1
ATOM 5443 C CA . PRO A 1 718 ? 66.498 8.517 -13.142 1.00 52.81 718 PRO A CA 1
ATOM 5444 C C . PRO A 1 718 ? 66.571 10.051 -12.847 1.00 52.81 718 PRO A C 1
ATOM 5446 O O . PRO A 1 718 ? 66.655 10.834 -13.794 1.00 52.81 718 PRO A O 1
ATOM 5449 N N . PRO A 1 719 ? 66.495 10.526 -11.573 1.00 44.94 719 PRO A N 1
ATOM 5450 C CA . PRO A 1 719 ? 67.456 10.225 -10.493 1.00 44.94 719 PRO A CA 1
ATOM 5451 C C . PRO A 1 719 ? 67.065 9.056 -9.578 1.00 44.94 719 PRO A C 1
ATOM 5453 O O . PRO A 1 719 ? 67.830 8.692 -8.690 1.00 44.94 719 PRO A O 1
ATOM 5456 N N . TYR A 1 720 ? 65.925 8.416 -9.833 1.00 51.03 720 TYR A N 1
ATOM 5457 C CA . TYR A 1 720 ? 65.476 7.230 -9.113 1.00 51.03 720 TYR A CA 1
ATOM 5458 C C . TYR A 1 720 ? 65.297 6.079 -10.112 1.00 51.03 720 TYR A C 1
ATOM 5460 O O . TYR A 1 720 ? 64.452 6.139 -10.998 1.00 51.03 720 TYR A O 1
ATOM 5468 N N . SER A 1 721 ? 66.145 5.055 -10.017 1.00 54.47 721 SER A N 1
ATOM 5469 C CA . SER A 1 721 ? 66.041 3.829 -10.822 1.00 54.47 721 SER A CA 1
ATOM 5470 C C . SER A 1 721 ? 64.747 3.087 -10.442 1.00 54.47 721 SER A C 1
ATOM 5472 O O . SER A 1 721 ? 64.545 2.893 -9.240 1.00 54.47 721 SER A O 1
ATOM 5474 N N . PRO A 1 722 ? 63.859 2.672 -11.374 1.00 55.50 722 PRO A N 1
ATOM 5475 C CA . PRO A 1 722 ? 62.637 1.983 -10.979 1.00 55.50 722 PRO A CA 1
ATOM 5476 C C . PRO A 1 722 ? 62.978 0.613 -10.392 1.00 55.50 722 PRO A C 1
ATOM 5478 O O . PRO A 1 722 ? 63.857 -0.089 -10.897 1.00 55.50 722 PRO A O 1
ATOM 5481 N N . THR A 1 723 ? 62.275 0.225 -9.333 1.00 69.25 723 THR A N 1
ATOM 5482 C CA . THR A 1 723 ? 62.361 -1.121 -8.754 1.00 69.25 723 THR A CA 1
ATOM 5483 C C . THR A 1 723 ? 61.051 -1.874 -8.954 1.00 69.25 723 THR A C 1
ATOM 5485 O O . THR A 1 723 ? 60.610 -2.568 -8.052 1.00 69.25 723 THR A O 1
ATOM 5488 N N . GLY A 1 724 ? 60.437 -1.753 -10.137 1.00 81.25 724 GLY A N 1
ATOM 5489 C CA . GLY A 1 724 ? 59.328 -2.608 -10.568 1.00 81.25 724 GLY A CA 1
ATOM 5490 C C . GLY A 1 724 ? 58.151 -1.879 -11.211 1.00 81.25 724 GLY A C 1
ATOM 5491 O O . GLY A 1 724 ? 58.098 -0.650 -11.284 1.00 81.25 724 GLY A O 1
ATOM 5492 N N . THR A 1 725 ? 57.219 -2.669 -11.737 1.00 88.75 725 THR A N 1
ATOM 5493 C CA . THR A 1 725 ? 55.892 -2.233 -12.173 1.00 88.75 725 THR A CA 1
ATOM 5494 C C . THR A 1 725 ? 54.862 -3.097 -11.467 1.00 88.75 725 THR A C 1
ATOM 5496 O O . THR A 1 725 ? 54.817 -4.309 -11.696 1.00 88.75 725 THR A O 1
ATOM 5499 N N . VAL A 1 726 ? 54.012 -2.469 -10.657 1.00 90.62 726 VAL A N 1
ATOM 5500 C CA . VAL A 1 726 ? 52.877 -3.152 -10.047 1.00 90.62 726 VAL A CA 1
ATOM 5501 C C . VAL A 1 726 ? 51.716 -3.173 -11.029 1.00 90.62 726 VAL A C 1
ATOM 5503 O O . VAL A 1 726 ? 51.319 -2.148 -11.587 1.00 90.62 726 VAL A O 1
ATOM 5506 N N . ILE A 1 727 ? 51.191 -4.367 -11.256 1.00 94.56 727 ILE A N 1
ATOM 5507 C CA . ILE A 1 727 ? 50.006 -4.624 -12.050 1.00 94.56 727 ILE A CA 1
ATOM 5508 C C . ILE A 1 727 ? 48.867 -4.880 -11.082 1.00 94.56 727 ILE A C 1
ATOM 5510 O O . ILE A 1 727 ? 48.886 -5.840 -10.311 1.00 94.56 727 ILE A O 1
ATOM 5514 N N . VAL A 1 728 ? 47.864 -4.023 -11.147 1.00 91.19 728 VAL A N 1
ATOM 5515 C CA . VAL A 1 728 ? 46.625 -4.161 -10.392 1.00 91.19 728 VAL A CA 1
ATOM 5516 C C . VAL A 1 728 ? 45.526 -4.494 -11.379 1.00 91.19 728 VAL A C 1
ATOM 5518 O O . VAL A 1 728 ? 45.558 -4.047 -12.527 1.00 91.19 728 VAL A O 1
ATOM 5521 N N . TYR A 1 729 ? 44.546 -5.273 -10.948 1.00 91.69 729 TYR A N 1
ATOM 5522 C CA . TYR A 1 729 ? 43.357 -5.517 -11.739 1.00 91.69 729 TYR A CA 1
ATOM 5523 C C . TYR A 1 729 ? 42.087 -5.415 -10.909 1.00 91.69 729 TYR A C 1
ATOM 5525 O O . TYR A 1 729 ? 42.077 -5.595 -9.688 1.00 91.69 729 TYR A O 1
ATOM 5533 N N . ARG A 1 730 ? 40.992 -5.147 -11.611 1.00 82.94 730 ARG A N 1
ATOM 5534 C CA . ARG A 1 730 ? 39.629 -5.318 -11.119 1.00 82.94 730 ARG A CA 1
ATOM 5535 C C . ARG A 1 730 ? 38.775 -5.907 -12.239 1.00 82.94 730 ARG A C 1
ATOM 5537 O O . ARG A 1 730 ? 39.195 -5.949 -13.395 1.00 82.94 730 ARG A O 1
ATOM 5544 N N . THR A 1 731 ? 37.571 -6.342 -11.902 1.00 76.19 731 THR A N 1
ATOM 5545 C CA . THR A 1 731 ? 36.599 -6.859 -12.878 1.00 76.19 731 THR A CA 1
ATOM 5546 C C . THR A 1 731 ? 35.493 -5.855 -13.219 1.00 76.19 731 THR A C 1
ATOM 5548 O O . THR A 1 731 ? 34.675 -6.101 -14.094 1.00 76.19 731 THR A O 1
ATOM 5551 N N . ASP A 1 732 ? 35.462 -4.694 -12.560 1.00 51.91 732 ASP A N 1
ATOM 5552 C CA . ASP A 1 732 ? 34.397 -3.688 -12.685 1.00 51.91 732 ASP A CA 1
ATOM 5553 C C . ASP A 1 732 ? 34.837 -2.390 -13.391 1.00 51.91 732 ASP A C 1
ATOM 5555 O O . ASP A 1 732 ? 34.027 -1.744 -14.055 1.00 51.91 732 ASP A O 1
ATOM 5559 N N . ARG A 1 733 ? 36.102 -1.974 -13.240 1.00 67.44 733 ARG A N 1
ATOM 5560 C CA . ARG A 1 733 ? 36.695 -0.777 -13.864 1.00 67.44 733 ARG A CA 1
ATOM 5561 C C . ARG A 1 733 ? 38.220 -0.809 -13.798 1.00 67.44 733 ARG A C 1
ATOM 5563 O O . ARG A 1 733 ? 38.793 -1.571 -13.030 1.00 67.44 733 ARG A O 1
ATOM 5570 N N . TYR A 1 734 ? 38.894 0.088 -14.515 1.00 66.00 734 TYR A N 1
ATOM 5571 C CA . TYR A 1 734 ? 40.340 0.251 -14.355 1.00 66.00 734 TYR A CA 1
ATOM 5572 C C . TYR A 1 734 ? 40.726 0.666 -12.915 1.00 66.00 734 TYR A C 1
ATOM 5574 O O . TYR A 1 734 ? 40.111 1.596 -12.372 1.00 66.00 734 TYR A O 1
ATOM 5582 N N . PRO A 1 735 ? 41.733 0.011 -12.300 1.00 75.81 735 PRO A N 1
ATOM 5583 C CA . PRO A 1 735 ? 42.374 0.477 -11.068 1.00 75.81 735 PRO A CA 1
ATOM 5584 C C . PRO A 1 735 ? 42.951 1.882 -11.245 1.00 75.81 735 PRO A C 1
ATOM 5586 O O . PRO A 1 735 ? 43.665 2.136 -12.208 1.00 75.81 735 PRO A O 1
ATOM 5589 N N . LEU A 1 736 ? 42.693 2.799 -10.319 1.00 67.69 736 LEU A N 1
ATOM 5590 C CA . LEU A 1 736 ? 43.205 4.174 -10.386 1.00 67.69 736 LEU A CA 1
ATOM 5591 C C . LEU A 1 736 ? 44.417 4.407 -9.479 1.00 67.69 736 LEU A C 1
ATOM 5593 O O . LEU A 1 736 ? 45.072 5.443 -9.592 1.00 67.69 736 LEU A O 1
ATOM 5597 N N . SER A 1 737 ? 44.721 3.453 -8.600 1.00 70.25 737 SER A N 1
ATOM 5598 C CA . SER A 1 737 ? 45.909 3.445 -7.753 1.00 70.25 737 SER A CA 1
ATOM 5599 C C . SER A 1 737 ? 46.459 2.016 -7.582 1.00 70.25 737 SER A C 1
ATOM 5601 O O . SER A 1 737 ? 45.739 1.041 -7.810 1.00 70.25 737 SER A O 1
ATOM 5603 N N . PRO A 1 738 ? 47.710 1.874 -7.115 1.00 76.12 738 PRO A N 1
ATOM 5604 C CA . PRO A 1 738 ? 48.330 0.592 -6.760 1.00 76.12 738 PRO A CA 1
ATOM 5605 C C . PRO A 1 738 ? 47.581 -0.238 -5.708 1.00 76.12 738 PRO A C 1
ATOM 5607 O O . PRO A 1 738 ? 47.820 -1.435 -5.581 1.00 76.12 738 PRO A O 1
ATOM 5610 N N . THR A 1 739 ? 46.704 0.395 -4.927 1.00 75.94 739 THR A N 1
ATOM 5611 C CA . THR A 1 739 ? 45.880 -0.251 -3.894 1.00 75.94 739 THR A CA 1
ATOM 5612 C C . THR A 1 739 ? 44.415 -0.394 -4.312 1.00 75.94 739 THR A C 1
ATOM 5614 O O . THR A 1 739 ? 43.618 -0.985 -3.586 1.00 75.94 739 THR A O 1
ATOM 5617 N N . ASP A 1 740 ? 44.037 0.131 -5.480 1.00 65.06 740 ASP A N 1
ATOM 5618 C CA . ASP A 1 740 ? 42.669 0.141 -5.994 1.00 65.06 740 ASP A CA 1
ATOM 5619 C C . ASP A 1 740 ? 42.366 -1.114 -6.820 1.00 65.06 740 ASP A C 1
ATOM 5621 O O . ASP A 1 740 ? 42.132 -1.059 -8.024 1.00 65.06 740 ASP A O 1
ATOM 5625 N N . GLY A 1 741 ? 42.362 -2.269 -6.168 1.00 78.25 741 GLY A N 1
ATOM 5626 C CA . GLY A 1 741 ? 42.075 -3.552 -6.799 1.00 78.25 741 GLY A CA 1
ATOM 5627 C C . GLY A 1 741 ? 42.947 -4.661 -6.236 1.00 78.25 741 GLY A C 1
ATOM 5628 O O . GLY A 1 741 ? 43.540 -4.524 -5.168 1.00 78.25 741 GLY A O 1
ATOM 5629 N N . ILE A 1 742 ? 43.012 -5.775 -6.957 1.00 88.12 742 ILE A N 1
ATOM 5630 C CA . ILE A 1 742 ? 43.852 -6.910 -6.585 1.00 88.12 742 ILE A CA 1
ATOM 5631 C C . ILE A 1 742 ? 45.190 -6.753 -7.297 1.00 88.12 742 ILE A C 1
ATOM 5633 O O . ILE A 1 742 ? 45.244 -6.626 -8.521 1.00 88.12 742 ILE A O 1
ATOM 5637 N N . VAL A 1 743 ? 46.278 -6.758 -6.530 1.00 92.56 743 VAL A N 1
ATOM 5638 C CA . VAL A 1 743 ? 47.627 -6.787 -7.097 1.00 92.56 743 VAL A CA 1
ATOM 5639 C C . VAL A 1 743 ? 47.835 -8.153 -7.745 1.00 92.56 743 VAL A C 1
ATOM 5641 O O . VAL A 1 743 ? 47.857 -9.171 -7.058 1.00 92.56 743 VAL A O 1
ATOM 5644 N N . LEU A 1 744 ? 47.969 -8.173 -9.072 1.00 93.69 744 LEU A N 1
ATOM 5645 C CA . LEU A 1 744 ? 48.320 -9.375 -9.824 1.00 93.69 744 LEU A CA 1
ATOM 5646 C C . LEU A 1 744 ? 49.790 -9.728 -9.605 1.00 93.69 744 LEU A C 1
ATOM 5648 O O . LEU A 1 744 ? 50.121 -10.870 -9.304 1.00 93.69 744 LEU A O 1
ATOM 5652 N N . ALA A 1 745 ? 50.670 -8.749 -9.803 1.00 91.12 745 ALA A N 1
ATOM 5653 C CA . ALA A 1 745 ? 52.108 -8.927 -9.684 1.00 91.12 745 ALA A CA 1
ATOM 5654 C C . ALA A 1 745 ? 52.806 -7.580 -9.518 1.00 91.12 745 ALA A C 1
ATOM 5656 O O . ALA A 1 745 ? 52.346 -6.575 -10.053 1.00 91.12 745 ALA A O 1
ATOM 5657 N N . ASP A 1 746 ? 53.951 -7.582 -8.847 1.00 90.75 746 ASP A N 1
ATOM 5658 C CA . ASP A 1 746 ? 54.925 -6.497 -8.917 1.00 90.75 746 ASP A CA 1
ATOM 5659 C C . ASP A 1 746 ? 56.186 -7.036 -9.589 1.00 90.75 746 ASP A C 1
ATOM 5661 O O . ASP A 1 746 ? 56.862 -7.919 -9.057 1.00 90.75 746 ASP A O 1
ATOM 5665 N N . VAL A 1 747 ? 56.435 -6.591 -10.819 1.00 90.50 747 VAL A N 1
ATOM 5666 C CA . VAL A 1 747 ? 57.431 -7.196 -11.706 1.00 90.50 747 VAL A CA 1
ATOM 5667 C C . VAL A 1 747 ? 58.655 -6.285 -11.800 1.00 90.50 747 VAL A C 1
ATOM 5669 O O . VAL A 1 747 ? 58.551 -5.190 -12.363 1.00 90.50 747 VAL A O 1
ATOM 5672 N N . PRO A 1 748 ? 59.833 -6.721 -11.310 1.00 86.81 748 PRO A N 1
ATOM 5673 C CA . PRO A 1 748 ? 61.085 -5.997 -11.500 1.00 86.81 748 PRO A CA 1
ATOM 5674 C C . PRO A 1 748 ? 61.404 -5.808 -12.990 1.00 86.81 748 PRO A C 1
ATOM 5676 O O . PRO A 1 748 ? 61.201 -6.712 -13.801 1.00 86.81 748 PRO A O 1
ATOM 5679 N N . GLY A 1 749 ? 61.936 -4.646 -13.369 1.00 79.75 749 GLY A N 1
ATOM 5680 C CA . GLY A 1 749 ? 62.257 -4.346 -14.765 1.00 79.75 749 GLY A CA 1
ATOM 5681 C C . GLY A 1 749 ? 63.325 -3.269 -14.904 1.00 79.75 749 GLY A C 1
ATOM 5682 O O . GLY A 1 749 ? 63.342 -2.299 -14.149 1.00 79.75 749 GLY A O 1
ATOM 5683 N N . SER A 1 750 ? 64.234 -3.440 -15.867 1.00 81.00 750 SER A N 1
ATOM 5684 C CA . SER A 1 750 ? 65.249 -2.432 -16.185 1.00 81.00 750 SER A CA 1
ATOM 5685 C C . SER A 1 750 ? 64.655 -1.310 -17.050 1.00 81.00 750 SER A C 1
ATOM 5687 O O . SER A 1 750 ? 63.729 -1.561 -17.826 1.00 81.00 750 SER A O 1
ATOM 5689 N N . PRO A 1 751 ? 65.188 -0.076 -16.980 1.00 82.50 751 PRO A N 1
ATOM 5690 C CA . PRO A 1 751 ? 64.749 1.013 -17.850 1.00 82.50 751 PRO A CA 1
ATOM 5691 C C . PRO A 1 751 ? 64.749 0.600 -19.323 1.00 82.50 751 PRO A C 1
ATOM 5693 O O . PRO A 1 751 ? 65.679 -0.063 -19.784 1.00 82.50 751 PRO A O 1
ATOM 5696 N N . ASN A 1 752 ? 63.718 1.003 -20.071 1.00 83.12 752 ASN A N 1
ATOM 5697 C CA . ASN A 1 752 ? 63.547 0.699 -21.497 1.00 83.12 752 ASN A CA 1
ATOM 5698 C C . ASN A 1 752 ? 63.389 -0.790 -21.882 1.00 83.12 752 ASN A C 1
ATOM 5700 O O . ASN A 1 752 ? 63.246 -1.073 -23.076 1.00 83.12 752 ASN A O 1
ATOM 5704 N N . SER A 1 753 ? 63.382 -1.735 -20.933 1.00 88.12 753 SER A N 1
ATOM 5705 C CA . SER A 1 753 ? 63.136 -3.155 -21.220 1.00 88.12 753 SER A CA 1
ATOM 5706 C C . SER A 1 753 ? 61.642 -3.464 -21.364 1.00 88.12 753 SER A C 1
ATOM 5708 O O . SER A 1 753 ? 60.791 -2.693 -20.922 1.00 88.12 753 SER A O 1
ATOM 5710 N N . THR A 1 754 ? 61.320 -4.605 -21.978 1.00 92.31 754 THR A N 1
ATOM 5711 C CA . THR A 1 754 ? 59.953 -5.155 -21.993 1.00 92.31 754 THR A CA 1
ATOM 5712 C C . THR A 1 754 ? 59.785 -6.131 -20.831 1.00 92.31 754 THR A C 1
ATOM 5714 O O . THR A 1 754 ? 60.684 -6.934 -20.583 1.00 92.31 754 THR A O 1
ATOM 5717 N N . SER A 1 755 ? 58.651 -6.059 -20.139 1.00 94.12 755 SER A N 1
ATOM 5718 C CA . SER A 1 755 ? 58.250 -6.964 -19.057 1.00 94.12 755 SER A CA 1
ATOM 5719 C C . SER A 1 755 ? 56.866 -7.547 -19.360 1.00 94.12 755 SER A C 1
ATOM 5721 O O . SER A 1 755 ? 56.087 -6.947 -20.102 1.00 94.12 755 SER A O 1
ATOM 5723 N N . SER A 1 756 ? 56.565 -8.729 -18.817 1.00 95.31 756 SER A N 1
ATOM 5724 C CA . SER A 1 756 ? 55.278 -9.405 -19.024 1.00 95.31 756 SER A CA 1
ATOM 5725 C C . SER A 1 756 ? 54.871 -10.259 -17.822 1.00 95.31 756 SER A C 1
ATOM 5727 O O . SER A 1 756 ? 55.726 -10.665 -17.034 1.00 95.31 756 SER A O 1
ATOM 5729 N N . VAL A 1 757 ? 53.570 -10.526 -17.683 1.00 96.06 757 VAL A N 1
ATOM 5730 C CA . VAL A 1 757 ? 52.999 -11.454 -16.692 1.00 96.06 757 VAL A CA 1
ATOM 5731 C C . VAL A 1 757 ? 51.717 -12.088 -17.240 1.00 96.06 757 VAL A C 1
ATOM 5733 O O . VAL A 1 757 ? 50.967 -11.436 -17.963 1.00 96.06 757 VAL A O 1
ATOM 5736 N N . ALA A 1 758 ? 51.453 -13.354 -16.909 1.00 94.88 758 ALA A N 1
ATOM 5737 C CA . ALA A 1 758 ? 50.207 -14.033 -17.263 1.00 94.88 758 ALA A CA 1
ATOM 5738 C C . ALA A 1 758 ? 49.255 -14.085 -16.061 1.00 94.88 758 ALA A C 1
ATOM 5740 O O . ALA A 1 758 ? 49.658 -14.464 -14.962 1.00 94.88 758 ALA A O 1
ATOM 5741 N N . HIS A 1 759 ? 47.989 -13.737 -16.280 1.00 94.31 759 HIS A N 1
ATOM 5742 C CA . HIS A 1 759 ? 46.915 -13.874 -15.303 1.00 94.31 759 HIS A CA 1
ATOM 5743 C C . HIS A 1 759 ? 46.106 -15.135 -15.620 1.00 94.31 759 HIS A C 1
ATOM 5745 O O . HIS A 1 759 ? 45.486 -15.219 -16.679 1.00 94.31 759 HIS A O 1
ATOM 5751 N N . THR A 1 760 ? 46.154 -16.123 -14.725 1.00 89.88 760 THR A N 1
ATOM 5752 C CA . THR A 1 760 ? 45.504 -17.440 -14.868 1.00 89.88 760 THR A CA 1
ATOM 5753 C C . THR A 1 760 ? 44.410 -17.628 -13.812 1.00 89.88 760 THR A C 1
ATOM 5755 O O . THR A 1 760 ? 44.331 -16.841 -12.869 1.00 89.88 760 THR A O 1
ATOM 5758 N N . GLY A 1 761 ? 43.557 -18.649 -13.965 1.00 80.94 761 GLY A N 1
ATOM 5759 C CA . GLY A 1 761 ? 42.442 -18.909 -13.039 1.00 80.94 761 GLY A CA 1
ATOM 5760 C C . GLY A 1 761 ? 41.302 -17.895 -13.169 1.00 80.94 761 GLY A C 1
ATOM 5761 O O . GLY A 1 761 ? 40.639 -17.562 -12.185 1.00 80.94 761 GLY A O 1
ATOM 5762 N N . LEU A 1 762 ? 41.123 -17.354 -14.374 1.00 81.62 762 LEU A N 1
ATOM 5763 C CA . LEU A 1 762 ? 40.148 -16.313 -14.661 1.00 81.62 762 LEU A CA 1
ATOM 5764 C C . LEU A 1 762 ? 38.770 -16.895 -14.975 1.00 81.62 762 LEU A C 1
ATOM 5766 O O . LEU A 1 762 ? 38.650 -18.002 -15.486 1.00 81.62 762 LEU A O 1
ATOM 5770 N N . ARG A 1 763 ? 37.720 -16.110 -14.731 1.00 77.94 763 ARG A N 1
ATOM 5771 C CA . ARG A 1 763 ? 36.361 -16.450 -15.154 1.00 77.94 763 ARG A CA 1
ATOM 5772 C C . ARG A 1 763 ? 36.208 -16.174 -16.647 1.00 77.94 763 ARG A C 1
ATOM 5774 O O . ARG A 1 763 ? 36.460 -15.057 -17.094 1.00 77.94 763 ARG A O 1
ATOM 5781 N N . ILE A 1 764 ? 35.783 -17.180 -17.403 1.00 77.44 764 ILE A N 1
ATOM 5782 C CA . ILE A 1 764 ? 35.548 -17.067 -18.848 1.00 77.44 764 ILE A CA 1
ATOM 5783 C C . ILE A 1 764 ? 34.426 -16.070 -19.142 1.00 77.44 764 ILE A C 1
ATOM 5785 O O . ILE A 1 764 ? 33.389 -16.090 -18.481 1.00 77.44 764 ILE A O 1
ATOM 5789 N N . GLY A 1 765 ? 34.646 -15.185 -20.119 1.00 66.50 765 GLY A N 1
ATOM 5790 C CA . GLY A 1 765 ? 33.697 -14.127 -20.485 1.00 66.50 765 GLY A CA 1
ATOM 5791 C C . GLY A 1 765 ? 33.645 -12.934 -19.517 1.00 66.50 765 GLY A C 1
ATOM 5792 O O . GLY A 1 765 ? 32.921 -11.970 -19.765 1.00 66.50 765 GLY A O 1
ATOM 5793 N N . GLU A 1 766 ? 34.405 -12.964 -18.416 1.00 77.38 766 GLU A N 1
ATOM 5794 C CA . GLU A 1 766 ? 34.553 -11.823 -17.508 1.00 77.38 766 GLU A CA 1
ATOM 5795 C C . GLU A 1 766 ? 35.667 -10.902 -18.022 1.00 77.38 766 GLU A C 1
ATOM 5797 O O . GLU A 1 766 ? 36.787 -11.338 -18.300 1.00 77.38 766 GLU A O 1
ATOM 5802 N N . ARG A 1 767 ? 35.389 -9.599 -18.127 1.00 78.00 767 ARG A N 1
ATOM 5803 C CA . ARG A 1 767 ? 36.411 -8.617 -18.508 1.00 78.00 767 ARG A CA 1
ATOM 5804 C C . ARG A 1 767 ? 37.258 -8.230 -17.308 1.00 78.00 767 ARG A C 1
ATOM 5806 O O . ARG A 1 767 ? 36.750 -7.766 -16.292 1.00 78.00 767 ARG A O 1
ATOM 5813 N N . TYR A 1 768 ? 38.570 -8.330 -17.473 1.00 82.44 768 TYR A N 1
ATOM 5814 C CA . TYR A 1 768 ? 39.542 -7.901 -16.478 1.00 82.44 768 TYR A CA 1
ATOM 5815 C C . TYR A 1 768 ? 40.194 -6.597 -16.924 1.00 82.44 768 TYR A C 1
ATOM 5817 O O . TYR A 1 768 ? 40.805 -6.516 -17.993 1.00 82.44 768 TYR A O 1
ATOM 5825 N N . TYR A 1 769 ? 40.059 -5.572 -16.088 1.00 83.75 769 TYR A N 1
ATOM 5826 C CA . TYR A 1 769 ? 40.619 -4.246 -16.292 1.00 83.75 769 TYR A CA 1
ATOM 5827 C C . TYR A 1 769 ? 41.923 -4.138 -15.514 1.00 83.75 769 TYR A C 1
ATOM 5829 O O . TYR A 1 769 ? 41.926 -4.218 -14.286 1.00 83.75 769 TYR A O 1
ATOM 5837 N N . TYR A 1 770 ? 43.025 -3.931 -16.223 1.00 89.69 770 TYR A N 1
ATOM 5838 C CA . TYR A 1 770 ? 44.363 -3.861 -15.656 1.00 89.69 770 TYR A CA 1
ATOM 5839 C C . TYR A 1 770 ? 44.873 -2.427 -15.647 1.00 89.69 770 TYR A C 1
ATOM 5841 O O . TYR A 1 770 ? 44.654 -1.678 -16.603 1.00 89.69 770 TYR A O 1
ATOM 5849 N N . ALA A 1 771 ? 45.614 -2.075 -14.603 1.00 85.25 771 ALA A N 1
ATOM 5850 C CA . ALA A 1 771 ? 46.432 -0.876 -14.564 1.00 85.25 771 ALA A CA 1
ATOM 5851 C C . ALA A 1 771 ? 47.860 -1.224 -14.135 1.00 85.25 771 ALA A C 1
ATOM 5853 O O . ALA A 1 771 ? 48.066 -1.998 -13.200 1.00 85.25 771 ALA A O 1
ATOM 5854 N N . ALA A 1 772 ? 48.834 -0.640 -14.821 1.00 87.62 772 ALA A N 1
ATOM 5855 C CA . ALA A 1 772 ? 50.252 -0.789 -14.550 1.00 87.62 772 ALA A CA 1
ATOM 5856 C C . ALA A 1 772 ? 50.818 0.518 -13.980 1.00 87.62 772 ALA A C 1
ATOM 5858 O O . ALA A 1 772 ? 50.655 1.572 -14.598 1.00 87.62 772 ALA A O 1
ATOM 5859 N N . PHE A 1 773 ? 51.510 0.438 -12.841 1.00 86.50 773 PHE A N 1
ATOM 5860 C CA . PHE A 1 773 ? 52.128 1.579 -12.160 1.00 86.50 773 PHE A CA 1
ATOM 5861 C C . PHE A 1 773 ? 53.623 1.310 -11.941 1.00 86.50 773 PHE A C 1
ATOM 5863 O O . PHE A 1 773 ? 53.995 0.363 -11.248 1.00 86.50 773 PHE A O 1
ATOM 5870 N N . ALA A 1 774 ? 54.495 2.134 -12.520 1.00 85.44 774 ALA A N 1
ATOM 5871 C CA . ALA A 1 774 ? 55.936 2.065 -12.276 1.00 85.44 774 ALA A CA 1
ATOM 5872 C C . ALA A 1 774 ? 56.284 2.715 -10.925 1.00 85.44 774 ALA A C 1
ATOM 5874 O O . ALA A 1 774 ? 55.659 3.706 -10.551 1.00 85.44 774 ALA A O 1
ATOM 5875 N N . HIS A 1 775 ? 57.279 2.196 -10.195 1.00 79.06 775 HIS A N 1
ATOM 5876 C CA . HIS A 1 775 ? 57.676 2.724 -8.874 1.00 79.06 775 HIS A CA 1
ATOM 5877 C C . HIS A 1 775 ? 59.188 2.625 -8.589 1.00 79.06 775 HIS A C 1
ATOM 5879 O O . HIS A 1 775 ? 59.936 2.009 -9.352 1.00 79.06 775 HIS A O 1
ATOM 5885 N N . THR A 1 776 ? 59.652 3.266 -7.505 1.00 71.00 776 THR A N 1
ATOM 5886 C CA . THR A 1 776 ? 61.065 3.340 -7.061 1.00 71.00 776 THR A CA 1
ATOM 5887 C C . THR A 1 776 ? 61.233 2.903 -5.592 1.00 71.00 776 THR A C 1
ATOM 5889 O O . THR A 1 776 ? 60.281 2.947 -4.815 1.00 71.00 776 THR A O 1
ATOM 5892 N N . ALA A 1 777 ? 62.446 2.502 -5.179 1.00 58.44 777 ALA A N 1
ATOM 5893 C CA . ALA A 1 777 ? 62.719 2.054 -3.805 1.00 58.44 777 ALA A CA 1
ATOM 5894 C C . ALA A 1 777 ? 62.778 3.227 -2.795 1.00 58.44 777 ALA A C 1
ATOM 5896 O O . ALA A 1 777 ? 63.665 4.077 -2.874 1.00 58.44 777 ALA A O 1
ATOM 5897 N N . GLY A 1 778 ? 61.850 3.255 -1.830 1.00 55.75 778 GLY A N 1
ATOM 5898 C CA . GLY A 1 778 ? 61.652 4.324 -0.831 1.00 55.75 778 GLY A CA 1
ATOM 5899 C C . GLY A 1 778 ? 60.157 4.492 -0.501 1.00 55.75 778 GLY A C 1
ATOM 5900 O O . GLY A 1 778 ? 59.376 3.663 -0.965 1.00 55.75 778 GLY A O 1
ATOM 5901 N N . PRO A 1 779 ? 59.713 5.505 0.282 1.00 45.44 779 PRO A N 1
ATOM 5902 C CA . PRO A 1 779 ? 58.279 5.769 0.449 1.00 45.44 779 PRO A CA 1
ATOM 5903 C C . PRO A 1 779 ? 57.634 5.893 -0.941 1.00 45.44 779 PRO A C 1
ATOM 5905 O O . PRO A 1 779 ? 58.041 6.738 -1.735 1.00 45.44 779 PRO A O 1
ATOM 5908 N N . ALA A 1 780 ? 56.738 4.957 -1.262 1.00 54.62 780 ALA A N 1
ATOM 5909 C CA . ALA A 1 780 ? 56.474 4.535 -2.635 1.00 54.62 780 ALA A CA 1
ATOM 5910 C C . ALA A 1 780 ? 55.823 5.636 -3.492 1.00 54.62 780 ALA A C 1
ATOM 5912 O O . ALA A 1 780 ? 54.641 5.940 -3.340 1.00 54.62 780 ALA A O 1
ATOM 5913 N N . ASN A 1 781 ? 56.595 6.196 -4.428 1.00 67.19 781 ASN A N 1
ATOM 5914 C CA . ASN A 1 781 ? 56.098 7.092 -5.469 1.00 67.19 781 ASN A CA 1
ATOM 5915 C C . ASN A 1 781 ? 55.741 6.261 -6.708 1.00 67.19 781 ASN A C 1
ATOM 5917 O O . ASN A 1 781 ? 56.630 5.778 -7.411 1.00 67.19 781 ASN A O 1
ATOM 5921 N N . TYR A 1 782 ? 54.447 6.085 -6.962 1.00 75.31 782 TYR A N 1
ATOM 5922 C CA . TYR A 1 782 ? 53.933 5.345 -8.117 1.00 75.31 782 TYR A CA 1
ATOM 5923 C C . TYR A 1 782 ? 53.609 6.281 -9.273 1.00 75.31 782 TYR A C 1
ATOM 5925 O O . TYR A 1 782 ? 53.089 7.371 -9.043 1.00 75.31 782 TYR A O 1
ATOM 5933 N N . SER A 1 783 ? 53.878 5.868 -10.508 1.00 74.69 783 SER A N 1
ATOM 5934 C CA . SER A 1 783 ? 53.480 6.616 -11.700 1.00 74.69 783 SER A CA 1
ATOM 5935 C C . SER A 1 783 ? 51.964 6.750 -11.823 1.00 74.69 783 SER A C 1
ATOM 5937 O O . SER A 1 783 ? 51.208 6.028 -11.174 1.00 74.69 783 SER A O 1
ATOM 5939 N N . ASP A 1 784 ? 51.516 7.591 -12.752 1.00 70.62 784 ASP A N 1
ATOM 5940 C CA . ASP A 1 784 ? 50.164 7.457 -13.297 1.00 70.62 784 ASP A CA 1
ATOM 5941 C C . ASP A 1 784 ? 49.946 6.047 -13.899 1.00 70.62 784 ASP A C 1
ATOM 5943 O O . ASP A 1 784 ? 50.919 5.367 -14.259 1.00 70.62 784 ASP A O 1
ATOM 5947 N N . PRO A 1 785 ? 48.692 5.570 -13.985 1.00 72.06 785 PRO A N 1
ATOM 5948 C CA . PRO A 1 785 ? 48.393 4.250 -14.525 1.00 72.06 785 PRO A CA 1
ATOM 5949 C C . PRO A 1 785 ? 48.517 4.188 -16.049 1.00 72.06 785 PRO A C 1
ATOM 5951 O O . PRO A 1 785 ? 48.086 5.094 -16.763 1.00 72.06 785 PRO A O 1
ATOM 5954 N N . SER A 1 786 ? 48.969 3.037 -16.542 1.00 79.06 786 SER A N 1
ATOM 5955 C CA . SER A 1 786 ? 48.723 2.592 -17.917 1.00 79.06 786 SER A CA 1
ATOM 5956 C C . SER A 1 786 ? 47.703 1.473 -17.943 1.00 79.06 786 SER A C 1
ATOM 5958 O O . SER A 1 786 ? 47.793 0.549 -17.143 1.00 79.06 786 SER A O 1
ATOM 5960 N N . PHE A 1 787 ? 46.747 1.534 -18.867 1.00 77.31 787 PHE A N 1
ATOM 5961 C CA . PHE A 1 787 ? 45.576 0.658 -18.864 1.00 77.31 787 PHE A CA 1
ATOM 5962 C C . PHE A 1 787 ? 45.602 -0.389 -19.972 1.00 77.31 787 PHE A C 1
ATOM 5964 O O . PHE A 1 787 ? 45.987 -0.098 -21.102 1.00 77.31 787 PHE A O 1
ATOM 5971 N N . ALA A 1 788 ? 45.130 -1.593 -19.656 1.00 76.69 788 ALA A N 1
ATOM 5972 C CA . ALA A 1 788 ? 44.868 -2.649 -20.628 1.00 76.69 788 ALA A CA 1
ATOM 5973 C C . ALA A 1 788 ? 43.664 -3.483 -20.176 1.00 76.69 788 ALA A C 1
ATOM 5975 O O . ALA A 1 788 ? 43.394 -3.589 -18.983 1.00 76.69 788 ALA A O 1
ATOM 5976 N N . VAL A 1 789 ? 42.911 -4.058 -21.111 1.00 77.56 789 VAL A N 1
ATOM 5977 C CA . VAL A 1 789 ? 41.743 -4.899 -20.807 1.00 77.56 789 VAL A CA 1
ATOM 5978 C C . VAL A 1 789 ? 41.847 -6.209 -21.568 1.00 77.56 789 VAL A C 1
ATOM 5980 O O . VAL A 1 789 ? 42.213 -6.212 -22.741 1.00 77.56 789 VAL A O 1
ATOM 5983 N N . GLY A 1 790 ? 41.543 -7.313 -20.895 1.00 79.94 790 GLY A N 1
ATOM 5984 C CA . GLY A 1 790 ? 41.540 -8.642 -21.494 1.00 79.94 790 GLY A CA 1
ATOM 5985 C C . GLY A 1 790 ? 40.393 -9.483 -20.955 1.00 79.94 790 GLY A C 1
ATOM 5986 O O . GLY A 1 790 ? 40.011 -9.352 -19.794 1.00 79.94 790 GLY A O 1
ATOM 5987 N N . GLU A 1 791 ? 39.859 -10.341 -21.813 1.00 83.69 791 GLU A N 1
ATOM 5988 C CA . GLU A 1 791 ? 38.772 -11.269 -21.509 1.00 83.69 791 GLU A CA 1
ATOM 5989 C C . GLU A 1 791 ? 39.259 -12.675 -21.881 1.00 83.69 791 GLU A C 1
ATOM 5991 O O . GLU A 1 791 ? 39.631 -12.881 -23.039 1.00 83.69 791 GLU A O 1
ATOM 5996 N N . PRO A 1 792 ? 39.358 -13.619 -20.932 1.00 83.25 792 PRO A N 1
ATOM 5997 C CA . PRO A 1 792 ? 39.748 -14.992 -21.237 1.00 83.25 792 PRO A CA 1
ATOM 5998 C C . PRO A 1 792 ? 38.621 -15.703 -21.999 1.00 83.25 792 PRO A C 1
ATOM 6000 O O . PRO A 1 792 ? 37.436 -15.435 -21.778 1.00 83.25 792 PRO A O 1
ATOM 6003 N N . PHE A 1 793 ? 38.989 -16.647 -22.861 1.00 80.50 793 PHE A N 1
ATOM 6004 C CA . PHE A 1 793 ? 38.037 -17.464 -23.615 1.00 80.50 793 PHE A CA 1
ATOM 6005 C C . PHE A 1 793 ? 38.218 -18.955 -23.316 1.00 80.50 793 PHE A C 1
ATOM 6007 O O . PHE A 1 793 ? 39.292 -19.385 -22.889 1.00 80.50 793 PHE A O 1
ATOM 6014 N N . ASP A 1 794 ? 37.162 -19.729 -23.565 1.00 83.19 794 ASP A N 1
ATOM 6015 C CA . ASP A 1 794 ? 37.172 -21.189 -23.522 1.00 83.19 794 ASP A CA 1
ATOM 6016 C C . ASP A 1 794 ? 36.464 -21.742 -24.764 1.00 83.19 794 ASP A C 1
ATOM 6018 O O . ASP A 1 794 ? 35.351 -21.338 -25.104 1.00 83.19 794 ASP A O 1
ATOM 6022 N N . THR A 1 795 ? 37.151 -22.634 -25.471 1.00 82.56 795 THR A N 1
ATOM 6023 C CA . THR A 1 795 ? 36.656 -23.323 -26.670 1.00 82.56 795 THR A CA 1
ATOM 6024 C C . THR A 1 795 ? 36.625 -24.847 -26.515 1.00 82.56 795 THR A C 1
ATOM 6026 O O . THR A 1 795 ? 36.323 -25.557 -27.475 1.00 82.56 795 THR A O 1
ATOM 6029 N N . THR A 1 796 ? 36.933 -25.366 -25.326 1.00 84.06 796 THR A N 1
ATOM 6030 C CA . THR A 1 796 ? 37.034 -26.798 -25.026 1.00 84.06 796 THR A CA 1
ATOM 6031 C C . THR A 1 796 ? 35.860 -27.262 -24.168 1.00 84.06 796 THR A C 1
ATOM 6033 O O . THR A 1 796 ? 35.293 -26.481 -23.418 1.00 84.06 796 THR A O 1
ATOM 6036 N N . GLY A 1 797 ? 35.436 -28.520 -24.328 1.00 83.12 797 GLY A N 1
ATOM 6037 C CA . GLY A 1 797 ? 34.373 -29.113 -23.508 1.00 83.12 797 GLY A CA 1
ATOM 6038 C C . GLY A 1 797 ? 34.918 -29.818 -22.259 1.00 83.12 797 GLY A C 1
ATOM 6039 O O . GLY A 1 797 ? 36.099 -30.177 -22.239 1.00 83.12 797 GLY A O 1
ATOM 6040 N N . PRO A 1 798 ? 34.056 -30.117 -21.267 1.00 92.38 798 PRO A N 1
ATOM 6041 C CA . PRO A 1 798 ? 34.473 -30.790 -20.042 1.00 92.38 798 PRO A CA 1
ATOM 6042 C C . PRO A 1 798 ? 34.964 -32.214 -20.332 1.00 92.38 798 PRO A C 1
ATOM 6044 O O . PRO A 1 798 ? 34.506 -32.863 -21.279 1.00 92.38 798 PRO A O 1
ATOM 6047 N N . SER A 1 799 ? 35.843 -32.755 -19.484 1.00 94.62 799 SER A N 1
ATOM 6048 C CA . SER A 1 799 ? 36.256 -34.164 -19.565 1.00 94.62 799 SER A CA 1
ATOM 6049 C C . SER A 1 799 ? 35.042 -35.103 -19.568 1.00 94.62 799 SER A C 1
ATOM 6051 O O . SER A 1 799 ? 34.052 -34.816 -18.906 1.00 94.62 799 SER A O 1
ATOM 6053 N N . VAL A 1 800 ? 35.106 -36.247 -20.251 1.00 95.38 800 VAL A N 1
ATOM 6054 C CA . VAL A 1 800 ? 34.005 -37.228 -20.215 1.00 95.38 800 VAL A CA 1
ATOM 6055 C C . VAL A 1 800 ? 33.752 -37.694 -18.766 1.00 95.38 800 VAL A C 1
ATOM 6057 O O . VAL A 1 800 ? 34.704 -38.149 -18.127 1.00 95.38 800 VAL A O 1
ATOM 6060 N N . PRO A 1 801 ? 32.507 -37.627 -18.243 1.00 97.19 801 PRO A N 1
ATOM 6061 C CA . PRO A 1 801 ? 32.196 -38.066 -16.884 1.00 97.19 801 PRO A CA 1
ATOM 6062 C C . PRO A 1 801 ? 32.582 -39.524 -16.615 1.00 97.19 801 PRO A C 1
ATOM 6064 O O . PRO A 1 801 ? 32.214 -40.426 -17.367 1.00 97.19 801 PRO A O 1
ATOM 6067 N N . SER A 1 802 ? 33.269 -39.775 -15.503 1.00 96.88 802 SER A N 1
ATOM 6068 C CA . SER A 1 802 ? 33.507 -41.130 -14.994 1.00 96.88 802 SER A CA 1
ATOM 6069 C C . SER A 1 802 ? 32.375 -41.509 -14.043 1.00 96.88 802 SER A C 1
ATOM 6071 O O . SER A 1 802 ? 32.267 -40.888 -12.990 1.00 96.88 802 SER A O 1
ATOM 6073 N N . VAL A 1 803 ? 31.521 -42.475 -14.399 1.00 97.31 803 VAL A N 1
ATOM 6074 C CA . VAL A 1 803 ? 30.293 -42.817 -13.649 1.00 97.31 803 VAL A CA 1
ATOM 6075 C C . VAL A 1 803 ? 30.430 -44.181 -12.968 1.00 97.31 803 VAL A C 1
ATOM 6077 O O . VAL A 1 803 ? 30.747 -45.172 -13.620 1.00 97.31 803 VAL A O 1
ATOM 6080 N N . THR A 1 804 ? 30.158 -44.238 -11.664 1.00 96.44 804 THR A N 1
ATOM 6081 C CA . THR A 1 804 ? 30.231 -45.443 -10.821 1.00 96.44 804 THR A CA 1
ATOM 6082 C C . THR A 1 804 ? 28.875 -45.700 -10.160 1.00 96.44 804 THR A C 1
ATOM 6084 O O . THR A 1 804 ? 28.361 -44.832 -9.459 1.00 96.44 804 THR A O 1
ATOM 6087 N N . ASP A 1 805 ? 28.285 -46.876 -10.380 1.00 93.06 805 ASP A N 1
ATOM 6088 C CA . ASP A 1 805 ? 27.089 -47.346 -9.664 1.00 93.06 805 ASP A CA 1
ATOM 6089 C C . ASP A 1 805 ? 27.467 -48.182 -8.420 1.00 93.06 805 ASP A C 1
ATOM 6091 O O . ASP A 1 805 ? 28.645 -48.432 -8.162 1.00 93.06 805 ASP A O 1
ATOM 6095 N N . ASP A 1 806 ? 26.482 -48.607 -7.619 1.00 87.44 806 ASP A N 1
ATOM 6096 C CA . ASP A 1 806 ? 26.693 -49.358 -6.360 1.00 87.44 806 ASP A CA 1
ATOM 6097 C C . ASP A 1 806 ? 27.223 -50.802 -6.551 1.00 87.44 806 ASP A C 1
ATOM 6099 O O . ASP A 1 806 ? 27.194 -51.628 -5.632 1.00 87.44 806 ASP A O 1
ATOM 6103 N N . GLY A 1 807 ? 27.721 -51.128 -7.745 1.00 82.75 807 GLY A N 1
ATOM 6104 C CA . GLY A 1 807 ? 28.315 -52.407 -8.097 1.00 82.75 807 GLY A CA 1
ATOM 6105 C C . GLY A 1 807 ? 27.411 -53.265 -8.978 1.00 82.75 807 GLY A C 1
ATOM 6106 O O . GLY A 1 807 ? 26.420 -52.823 -9.545 1.00 82.75 807 GLY A O 1
ATOM 6107 N N . ALA A 1 808 ? 27.750 -54.549 -9.098 1.00 75.00 808 ALA A N 1
ATOM 6108 C CA . ALA A 1 808 ? 27.126 -55.419 -10.097 1.00 75.00 808 ALA A CA 1
ATOM 6109 C C . ALA A 1 808 ? 25.646 -55.769 -9.820 1.00 75.00 808 ALA A C 1
ATOM 6111 O O . ALA A 1 808 ? 24.921 -56.126 -10.752 1.00 75.00 808 ALA A O 1
ATOM 6112 N N . TYR A 1 809 ? 25.189 -55.704 -8.561 1.00 74.06 809 TYR A N 1
ATOM 6113 C CA . TYR A 1 809 ? 23.842 -56.134 -8.165 1.00 74.06 809 TYR A CA 1
ATOM 6114 C C . TYR A 1 809 ? 23.215 -55.239 -7.089 1.00 74.06 809 TYR A C 1
ATOM 6116 O O . TYR A 1 809 ? 23.890 -54.830 -6.151 1.00 74.06 809 TYR A O 1
ATOM 6124 N N . THR A 1 810 ? 21.893 -55.053 -7.150 1.00 78.44 810 THR A N 1
ATOM 6125 C CA . THR A 1 810 ? 21.075 -54.441 -6.086 1.00 78.44 810 THR A CA 1
ATOM 6126 C C . THR A 1 810 ? 19.880 -55.323 -5.734 1.00 78.44 810 THR A C 1
ATOM 6128 O O . THR A 1 810 ? 19.355 -56.040 -6.582 1.00 78.44 810 THR A O 1
ATOM 6131 N N . ARG A 1 811 ? 19.423 -55.277 -4.478 1.00 77.25 811 ARG A N 1
ATOM 6132 C CA . ARG A 1 811 ? 18.137 -55.873 -4.057 1.00 77.25 811 ARG A CA 1
ATOM 6133 C C . ARG A 1 811 ? 16.998 -54.856 -4.045 1.00 77.25 811 ARG A C 1
ATOM 6135 O O . ARG A 1 811 ? 15.852 -55.225 -3.804 1.00 77.25 811 ARG A O 1
ATOM 6142 N N . SER A 1 812 ? 17.313 -53.582 -4.260 1.00 79.56 812 SER A N 1
ATOM 6143 C CA . SER A 1 812 ? 16.305 -52.540 -4.312 1.00 79.56 812 SER A CA 1
ATOM 6144 C C . SER A 1 812 ? 15.523 -52.654 -5.611 1.00 79.56 812 SER A C 1
ATOM 6146 O O . SER A 1 812 ? 16.094 -52.626 -6.698 1.00 79.56 812 SER A O 1
ATOM 6148 N N . GLN A 1 813 ? 14.206 -52.773 -5.487 1.00 84.06 813 GLN A N 1
ATOM 6149 C CA . GLN A 1 813 ? 13.291 -52.752 -6.627 1.00 84.06 813 GLN A CA 1
ATOM 6150 C C . GLN A 1 813 ? 12.761 -51.343 -6.917 1.00 84.06 813 GLN A C 1
ATOM 6152 O O . GLN A 1 813 ? 11.968 -51.161 -7.837 1.00 84.06 813 GLN A O 1
ATOM 6157 N N . ASN A 1 814 ? 13.173 -50.347 -6.127 1.00 89.44 814 ASN A N 1
ATOM 6158 C CA . ASN A 1 814 ? 12.625 -48.998 -6.218 1.00 89.44 814 ASN A CA 1
ATOM 6159 C C . ASN A 1 814 ? 13.660 -47.872 -6.203 1.00 89.44 814 ASN A C 1
ATOM 6161 O O . ASN A 1 814 ? 13.281 -46.724 -6.421 1.00 89.44 814 ASN A O 1
ATOM 6165 N N . THR A 1 815 ? 14.931 -48.171 -5.928 1.00 91.75 815 THR A N 1
ATOM 6166 C CA . THR A 1 815 ? 15.967 -47.155 -5.731 1.00 91.75 815 THR A CA 1
ATOM 6167 C C . THR A 1 815 ? 17.276 -47.585 -6.373 1.00 91.75 815 THR A C 1
ATOM 6169 O O . THR A 1 815 ? 17.743 -48.694 -6.121 1.00 91.75 815 THR A O 1
ATOM 6172 N N . LEU A 1 816 ? 17.877 -46.695 -7.160 1.00 94.38 816 LEU A N 1
ATOM 6173 C CA . LEU A 1 816 ? 19.230 -46.842 -7.701 1.00 94.38 816 LEU A CA 1
ATOM 6174 C C . LEU A 1 816 ? 20.089 -45.642 -7.305 1.00 94.38 816 LEU A C 1
ATOM 6176 O O . LEU A 1 816 ? 19.574 -44.527 -7.205 1.00 94.38 816 LEU A O 1
ATOM 6180 N N . HIS A 1 817 ? 21.388 -45.867 -7.126 1.00 96.12 817 HIS A N 1
ATOM 6181 C CA . HIS A 1 817 ? 22.359 -44.821 -6.831 1.00 96.12 817 HIS A CA 1
ATOM 6182 C C . HIS A 1 817 ? 23.588 -44.917 -7.743 1.00 96.12 817 HIS A C 1
ATOM 6184 O O . HIS A 1 817 ? 23.983 -46.008 -8.160 1.00 96.12 817 HIS A O 1
ATOM 6190 N N . ALA A 1 818 ? 24.156 -43.754 -8.064 1.00 95.69 818 ALA A N 1
ATOM 6191 C CA . ALA A 1 818 ? 25.429 -43.615 -8.758 1.00 95.69 818 ALA A CA 1
ATOM 6192 C C . ALA A 1 818 ? 26.136 -42.316 -8.355 1.00 95.69 818 ALA A C 1
ATOM 6194 O O . ALA A 1 818 ? 25.487 -41.336 -7.979 1.00 95.69 818 ALA A O 1
ATOM 6195 N N . SER A 1 819 ? 27.459 -42.308 -8.501 1.00 96.81 819 SER A N 1
ATOM 6196 C CA . SER A 1 819 ? 28.340 -41.152 -8.335 1.00 96.81 819 SER A CA 1
ATOM 6197 C C . SER A 1 819 ? 29.239 -40.953 -9.558 1.00 96.81 819 SER A C 1
ATOM 6199 O O . SER A 1 819 ? 29.426 -41.867 -10.364 1.00 96.81 819 SER A O 1
ATOM 6201 N N . TRP A 1 820 ? 29.768 -39.744 -9.746 1.00 97.94 820 TRP A N 1
ATOM 6202 C CA . TRP A 1 820 ? 30.608 -39.408 -10.893 1.00 97.94 820 TRP A CA 1
ATOM 6203 C C . TRP A 1 820 ? 31.613 -38.285 -10.632 1.00 97.94 820 TRP A C 1
ATOM 6205 O O . TRP A 1 820 ? 31.486 -37.507 -9.688 1.00 97.94 820 TRP A O 1
ATOM 6215 N N . SER A 1 821 ? 32.611 -38.173 -11.513 1.00 96.19 821 SER A N 1
ATOM 6216 C CA . SER A 1 821 ? 33.565 -37.059 -11.548 1.00 96.19 821 SER A CA 1
ATOM 6217 C C . SER A 1 821 ? 33.843 -36.578 -12.974 1.00 96.19 821 SER A C 1
ATOM 6219 O O . SER A 1 821 ? 33.787 -37.351 -13.931 1.00 96.19 821 SER A O 1
ATOM 6221 N N . SER A 1 822 ? 34.115 -35.279 -13.108 1.00 95.31 822 SER A N 1
ATOM 6222 C CA . SER A 1 822 ? 34.475 -34.601 -14.354 1.00 95.31 822 SER A CA 1
ATOM 6223 C C . SER A 1 822 ? 35.185 -33.281 -14.031 1.00 95.31 822 SER A C 1
ATOM 6225 O O . SER A 1 822 ? 34.983 -32.722 -12.951 1.00 95.31 822 SER A O 1
ATOM 6227 N N . PHE A 1 823 ? 35.999 -32.777 -14.959 1.00 91.31 823 PHE A N 1
ATOM 6228 C CA . PHE A 1 823 ? 36.808 -31.572 -14.806 1.00 91.31 823 PHE A CA 1
ATOM 6229 C C . PHE A 1 823 ? 36.779 -30.709 -16.070 1.00 91.31 823 PHE A C 1
ATOM 6231 O O . PHE A 1 823 ? 36.737 -31.224 -17.186 1.00 91.31 823 PHE A O 1
ATOM 6238 N N . ASP A 1 824 ? 36.839 -29.399 -15.863 1.00 89.44 824 ASP A N 1
ATOM 6239 C CA . ASP A 1 824 ? 37.011 -28.373 -16.889 1.00 89.44 824 ASP A CA 1
ATOM 6240 C C . ASP A 1 824 ? 37.813 -27.227 -16.243 1.00 89.44 824 ASP A C 1
ATOM 6242 O O . ASP A 1 824 ? 37.279 -26.551 -15.358 1.00 89.44 824 ASP A O 1
ATOM 6246 N N . PRO A 1 825 ? 39.125 -27.105 -16.514 1.00 80.94 825 PRO A N 1
ATOM 6247 C CA . PRO A 1 825 ? 39.982 -26.162 -15.798 1.00 80.94 825 PRO A CA 1
ATOM 6248 C C . PRO A 1 825 ? 39.777 -24.696 -16.210 1.00 80.94 825 PRO A C 1
ATOM 6250 O O . PRO A 1 825 ? 40.185 -23.810 -15.459 1.00 80.94 825 PRO A O 1
ATOM 6253 N N . GLU A 1 826 ? 39.166 -24.428 -17.364 1.00 84.38 826 GLU A N 1
ATOM 6254 C CA . GLU A 1 826 ? 38.966 -23.082 -17.895 1.00 84.38 826 GLU A CA 1
ATOM 6255 C C . GLU A 1 826 ? 37.673 -22.432 -17.403 1.00 84.38 826 GLU A C 1
ATOM 6257 O O . GLU A 1 826 ? 37.723 -21.356 -16.805 1.00 84.38 826 GLU A O 1
ATOM 6262 N N . SER A 1 827 ? 36.519 -23.059 -17.645 1.00 81.75 827 SER A N 1
ATOM 6263 C CA . SER A 1 827 ? 35.199 -22.508 -17.315 1.00 81.75 827 SER A CA 1
ATOM 6264 C C . SER A 1 827 ? 34.501 -23.222 -16.157 1.00 81.75 827 SER A C 1
ATOM 6266 O O . SER A 1 827 ? 33.520 -22.700 -15.619 1.00 81.75 827 SER A O 1
ATOM 6268 N N . GLY A 1 828 ? 35.024 -24.368 -15.714 1.00 84.25 828 GLY A N 1
ATOM 6269 C CA . GLY A 1 828 ? 34.428 -25.164 -14.646 1.00 84.25 828 GLY A CA 1
ATOM 6270 C C . GLY A 1 828 ? 33.113 -25.817 -15.076 1.00 84.25 828 GLY A C 1
ATOM 6271 O O . GLY A 1 828 ? 32.557 -25.539 -16.135 1.00 84.25 828 GLY A O 1
ATOM 6272 N N . ILE A 1 829 ? 32.581 -26.710 -14.243 1.00 88.75 829 ILE A N 1
ATOM 6273 C CA . ILE A 1 829 ? 31.315 -27.400 -14.526 1.00 88.75 829 ILE A CA 1
ATOM 6274 C C . ILE A 1 829 ? 30.175 -26.654 -13.845 1.00 88.75 829 ILE A C 1
ATOM 6276 O O . ILE A 1 829 ? 30.228 -26.426 -12.639 1.00 88.75 829 ILE A O 1
ATOM 6280 N N . ILE A 1 830 ? 29.141 -26.301 -14.610 1.00 90.94 830 ILE A N 1
ATOM 6281 C CA . ILE A 1 830 ? 27.967 -25.564 -14.112 1.00 90.94 830 ILE A CA 1
ATOM 6282 C C . ILE A 1 830 ? 26.775 -26.471 -13.814 1.00 90.94 830 ILE A C 1
ATOM 6284 O O . ILE A 1 830 ? 25.842 -26.061 -13.126 1.00 90.94 830 ILE A O 1
ATOM 6288 N N . GLY A 1 831 ? 26.794 -27.711 -14.301 1.00 92.62 831 GLY A N 1
ATOM 6289 C CA . GLY A 1 831 ? 25.732 -28.651 -13.998 1.00 92.62 831 GLY A CA 1
ATOM 6290 C C . GLY A 1 831 ? 25.945 -30.042 -14.563 1.00 92.62 831 GLY A C 1
ATOM 6291 O O . GLY A 1 831 ? 26.620 -30.242 -15.577 1.00 92.62 831 GLY A O 1
ATOM 6292 N N . TYR A 1 832 ? 25.300 -30.986 -13.891 1.00 97.25 832 TYR A N 1
ATOM 6293 C CA . TYR A 1 832 ? 25.138 -32.359 -14.311 1.00 97.25 832 TYR A CA 1
ATOM 6294 C C . TYR A 1 832 ? 23.663 -32.676 -14.549 1.00 97.25 832 TYR A C 1
ATOM 6296 O O . TYR A 1 832 ? 22.768 -32.226 -13.824 1.00 97.25 832 TYR A O 1
ATOM 6304 N N . GLU A 1 833 ? 23.426 -33.521 -15.542 1.00 97.62 833 GLU A N 1
ATOM 6305 C CA . GLU A 1 833 ? 22.168 -34.233 -15.735 1.00 97.62 833 GLU A CA 1
ATOM 6306 C C . GLU A 1 833 ? 22.447 -35.733 -15.672 1.00 97.62 833 GLU A C 1
ATOM 6308 O O . GLU A 1 833 ? 23.500 -36.183 -16.129 1.00 97.62 833 GLU A O 1
ATOM 6313 N N . TYR A 1 834 ? 21.498 -36.515 -15.160 1.00 97.88 834 TYR A N 1
ATOM 6314 C CA . TYR A 1 834 ? 21.553 -37.971 -15.250 1.00 97.88 834 TYR A CA 1
ATOM 6315 C C . TYR A 1 834 ? 20.311 -38.532 -15.938 1.00 97.88 834 TYR A C 1
ATOM 6317 O O . TYR A 1 834 ? 19.233 -37.945 -15.886 1.00 97.88 834 TYR A O 1
ATOM 6325 N N . ALA A 1 835 ? 20.458 -39.692 -16.557 1.00 97.69 835 ALA A N 1
ATOM 6326 C CA . ALA A 1 835 ? 19.367 -40.510 -17.057 1.00 97.69 835 ALA A CA 1
ATOM 6327 C C . ALA A 1 835 ? 19.604 -41.968 -16.654 1.00 97.69 835 ALA A C 1
ATOM 6329 O O . ALA A 1 835 ? 20.745 -42.374 -16.414 1.00 97.69 835 ALA A O 1
ATOM 6330 N N . ILE A 1 836 ? 18.530 -42.750 -16.584 1.00 97.88 836 ILE A N 1
ATOM 6331 C CA . ILE A 1 836 ? 18.596 -44.188 -16.312 1.00 97.88 836 ILE A CA 1
ATOM 6332 C C . ILE A 1 836 ? 17.912 -44.917 -17.461 1.00 97.88 836 ILE A C 1
ATOM 6334 O O . ILE A 1 836 ? 16.794 -44.566 -17.850 1.00 97.88 836 ILE A O 1
ATOM 6338 N N . GLY A 1 837 ? 18.561 -45.959 -17.963 1.00 96.31 837 GLY A N 1
ATOM 6339 C CA . GLY A 1 837 ? 17.984 -46.819 -18.982 1.00 96.31 837 GLY A CA 1
ATOM 6340 C C . GLY A 1 837 ? 18.340 -48.284 -18.810 1.00 96.31 837 GLY A C 1
ATOM 6341 O O . GLY A 1 837 ? 19.206 -48.646 -18.014 1.00 96.31 837 GLY A O 1
ATOM 6342 N N . THR A 1 838 ? 17.663 -49.135 -19.572 1.00 95.31 838 THR A N 1
ATOM 6343 C CA . THR A 1 838 ? 17.919 -50.586 -19.613 1.00 95.31 838 THR A CA 1
ATOM 6344 C C . THR A 1 838 ? 19.067 -50.975 -20.557 1.00 95.31 838 THR A C 1
ATOM 6346 O O . THR A 1 838 ? 19.482 -52.132 -20.594 1.00 95.31 838 THR A O 1
ATOM 6349 N N . ALA A 1 839 ? 19.628 -50.001 -21.281 1.00 93.50 839 ALA A N 1
ATOM 6350 C CA . ALA A 1 839 ? 20.834 -50.121 -22.097 1.00 93.50 839 ALA A CA 1
ATOM 6351 C C . ALA A 1 839 ? 21.705 -48.859 -21.959 1.00 93.50 839 ALA A C 1
ATOM 6353 O O . ALA A 1 839 ? 21.200 -47.789 -21.613 1.00 93.50 839 ALA A O 1
ATOM 6354 N N . ILE A 1 840 ? 23.004 -48.969 -22.260 1.00 93.25 840 ILE A N 1
ATOM 6355 C CA . ILE A 1 840 ? 23.942 -47.833 -22.237 1.00 93.25 840 ILE A CA 1
ATOM 6356 C C . ILE A 1 840 ? 23.417 -46.704 -23.137 1.00 93.25 840 ILE A C 1
ATOM 6358 O O . ILE A 1 840 ? 23.124 -46.925 -24.311 1.00 93.25 840 ILE A O 1
ATOM 6362 N N . GLY A 1 841 ? 23.292 -45.498 -22.576 1.00 87.94 841 GLY A N 1
ATOM 6363 C CA . GLY A 1 841 ? 22.789 -44.307 -23.269 1.00 87.94 841 GLY A CA 1
ATOM 6364 C C . GLY A 1 841 ? 21.274 -44.235 -23.461 1.00 87.94 841 GLY A C 1
ATOM 6365 O O . GLY A 1 841 ? 20.780 -43.206 -23.921 1.00 87.94 841 GLY A O 1
ATOM 6366 N N . SER A 1 842 ? 20.528 -45.276 -23.087 1.00 91.56 842 SER A N 1
ATOM 6367 C CA . SER A 1 842 ? 19.067 -45.231 -23.075 1.00 91.56 842 SER A CA 1
ATOM 6368 C C . SER A 1 842 ? 18.554 -44.405 -21.893 1.00 91.56 842 SER A C 1
ATOM 6370 O O . SER A 1 842 ? 19.188 -44.324 -20.841 1.00 91.56 842 SER A O 1
ATOM 6372 N N . THR A 1 843 ? 17.377 -43.808 -22.066 1.00 94.75 843 THR A N 1
ATOM 6373 C CA . THR A 1 843 ? 16.702 -42.977 -21.058 1.00 94.75 843 THR A CA 1
ATOM 6374 C C . THR A 1 843 ? 15.257 -43.437 -20.832 1.00 94.75 843 THR A C 1
ATOM 6376 O O . THR A 1 843 ? 14.380 -42.634 -20.521 1.00 94.75 843 THR A O 1
ATOM 6379 N N . ASP A 1 844 ? 14.990 -44.722 -21.080 1.00 93.50 844 ASP A N 1
ATOM 6380 C CA . ASP A 1 844 ? 13.664 -45.352 -21.062 1.00 93.50 844 ASP A CA 1
ATOM 6381 C C . ASP A 1 844 ? 13.079 -45.527 -19.652 1.00 93.50 844 ASP A C 1
ATOM 6383 O O . ASP A 1 844 ? 11.878 -45.746 -19.513 1.00 93.50 844 ASP A O 1
ATOM 6387 N N . VAL A 1 845 ? 13.902 -45.399 -18.607 1.00 95.25 845 VAL A N 1
ATOM 6388 C CA . VAL A 1 845 ? 13.479 -45.546 -17.203 1.00 95.25 845 VAL A CA 1
ATOM 6389 C C . VAL A 1 845 ? 13.387 -44.186 -16.521 1.00 95.25 845 VAL A C 1
ATOM 6391 O O . VAL A 1 845 ? 12.394 -43.880 -15.863 1.00 95.25 845 VAL A O 1
ATOM 6394 N N . VAL A 1 846 ? 14.416 -43.353 -16.686 1.00 96.19 846 VAL A N 1
ATOM 6395 C CA . VAL A 1 846 ? 14.439 -41.961 -16.230 1.00 96.19 846 VAL A CA 1
ATOM 6396 C C . VAL A 1 846 ? 15.010 -41.098 -17.360 1.00 96.19 846 VAL A C 1
ATOM 6398 O O . VAL A 1 846 ? 16.145 -41.354 -17.774 1.00 96.19 846 VAL A O 1
ATOM 6401 N N . PRO A 1 847 ? 14.270 -40.086 -17.860 1.00 96.19 847 PRO A N 1
ATOM 6402 C CA . PRO A 1 847 ? 14.793 -39.137 -18.840 1.00 96.19 847 PRO A CA 1
ATOM 6403 C C . PRO A 1 847 ? 15.895 -38.263 -18.228 1.00 96.19 847 PRO A C 1
ATOM 6405 O O . PRO A 1 847 ? 16.057 -38.229 -17.008 1.00 96.19 847 PRO A O 1
ATOM 6408 N N . TRP A 1 848 ? 16.629 -37.521 -19.063 1.00 96.88 848 TRP A N 1
ATOM 6409 C CA . TRP A 1 848 ? 17.626 -36.551 -18.594 1.00 96.88 848 TRP A CA 1
ATOM 6410 C C . TRP A 1 848 ? 17.031 -35.627 -17.530 1.00 96.88 848 TRP A C 1
ATOM 6412 O O . TRP A 1 848 ? 16.091 -34.876 -17.782 1.00 96.88 848 TRP A O 1
ATOM 6422 N N . THR A 1 849 ? 17.555 -35.760 -16.319 1.00 96.69 849 THR A N 1
ATOM 6423 C CA . THR A 1 849 ? 17.072 -35.101 -15.115 1.00 96.69 849 THR A CA 1
ATOM 6424 C C . THR A 1 849 ? 18.221 -34.283 -14.529 1.00 96.69 849 THR A C 1
ATOM 6426 O O . THR A 1 849 ? 19.272 -34.856 -14.219 1.00 96.69 849 THR A O 1
ATOM 6429 N N . PRO A 1 850 ? 18.058 -32.961 -14.356 1.00 94.81 850 PRO A N 1
ATOM 6430 C CA . PRO A 1 850 ? 19.104 -32.109 -13.811 1.00 94.81 850 PRO A CA 1
ATOM 6431 C C . PRO A 1 850 ? 19.316 -32.387 -12.322 1.00 94.81 850 PRO A C 1
ATOM 6433 O O . PRO A 1 850 ? 18.363 -32.544 -11.558 1.00 94.81 850 PRO A O 1
ATOM 6436 N N . VAL A 1 851 ? 20.579 -32.413 -11.901 1.00 94.69 851 VAL A N 1
ATOM 6437 C CA . VAL A 1 851 ? 20.989 -32.593 -10.495 1.00 94.69 851 VAL A CA 1
ATOM 6438 C C . VAL A 1 851 ? 21.901 -31.469 -10.004 1.00 94.69 851 VAL A C 1
ATOM 6440 O O . VAL A 1 851 ? 22.447 -31.542 -8.903 1.00 94.69 851 VAL A O 1
ATOM 6443 N N . GLY A 1 852 ? 22.024 -30.394 -10.788 1.00 93.81 852 GLY A N 1
ATOM 6444 C CA . GLY A 1 852 ? 22.873 -29.251 -10.464 1.00 93.81 852 GLY A CA 1
ATOM 6445 C C . GLY A 1 852 ? 24.337 -29.673 -10.381 1.00 93.81 852 GLY A C 1
ATOM 6446 O O . GLY A 1 852 ? 24.809 -30.429 -11.221 1.00 93.81 852 GLY A O 1
ATOM 6447 N N . LEU A 1 853 ? 25.051 -29.214 -9.355 1.00 93.75 853 LEU A N 1
ATOM 6448 C CA . LEU A 1 853 ? 26.463 -29.554 -9.135 1.00 93.75 853 LEU A CA 1
ATOM 6449 C C . LEU A 1 853 ? 26.670 -30.833 -8.311 1.00 93.75 853 LEU A C 1
ATOM 6451 O O . LEU A 1 853 ? 27.805 -31.157 -7.967 1.00 93.75 853 LEU A O 1
ATOM 6455 N N . ASN A 1 854 ? 25.596 -31.559 -7.982 1.00 94.56 854 ASN A N 1
ATOM 6456 C CA . ASN A 1 854 ? 25.725 -32.816 -7.256 1.00 94.56 854 ASN A CA 1
ATOM 6457 C C . ASN A 1 854 ? 26.501 -33.824 -8.103 1.00 94.56 854 ASN A C 1
ATOM 6459 O O . ASN A 1 854 ? 26.228 -34.001 -9.288 1.00 94.56 854 ASN A O 1
ATOM 6463 N N . THR A 1 855 ? 27.448 -34.505 -7.470 1.00 96.12 855 THR A N 1
ATOM 6464 C CA . THR A 1 855 ? 28.283 -35.542 -8.090 1.00 96.12 855 THR A CA 1
ATOM 6465 C C . THR A 1 855 ? 27.773 -36.952 -7.803 1.00 96.12 855 THR A C 1
ATOM 6467 O O . THR A 1 855 ? 28.461 -37.928 -8.078 1.00 96.12 855 THR A O 1
ATOM 6470 N N . GLN A 1 856 ? 26.578 -37.076 -7.225 1.00 96.12 856 GLN A N 1
ATOM 6471 C CA . GLN A 1 856 ? 25.912 -38.348 -6.977 1.00 96.12 856 GLN A CA 1
ATOM 6472 C C . GLN A 1 856 ? 24.397 -38.164 -6.883 1.00 96.12 856 GLN A C 1
ATOM 6474 O O . GLN A 1 856 ? 23.910 -37.075 -6.565 1.00 96.12 856 GLN A O 1
ATOM 6479 N N . VAL A 1 857 ? 23.643 -39.237 -7.109 1.00 96.88 857 VAL A N 1
ATOM 6480 C CA . VAL A 1 857 ? 22.184 -39.240 -6.958 1.00 96.88 857 VAL A CA 1
ATOM 6481 C C . VAL A 1 857 ? 21.687 -40.588 -6.458 1.00 96.88 857 VAL A C 1
ATOM 6483 O O . VAL A 1 857 ? 22.116 -41.624 -6.950 1.00 96.88 857 VAL A O 1
ATOM 6486 N N . SER A 1 858 ? 20.746 -40.569 -5.507 1.00 95.50 858 SER A N 1
ATOM 6487 C CA . SER A 1 858 ? 19.908 -41.722 -5.151 1.00 95.50 858 SER A CA 1
ATOM 6488 C C . SER A 1 858 ? 18.497 -41.480 -5.677 1.00 95.50 858 SER A C 1
ATOM 6490 O O . SER A 1 858 ? 17.776 -40.626 -5.161 1.00 95.50 858 SER A O 1
ATOM 6492 N N . ARG A 1 859 ? 18.092 -42.206 -6.718 1.00 95.31 859 ARG A N 1
ATOM 6493 C CA . ARG A 1 859 ? 16.772 -42.070 -7.335 1.00 95.31 859 ARG A CA 1
ATOM 6494 C C . ARG A 1 859 ? 15.838 -43.158 -6.825 1.00 95.31 859 ARG A C 1
ATOM 6496 O O . ARG A 1 859 ? 15.945 -44.297 -7.263 1.00 95.31 859 ARG A O 1
ATOM 6503 N N . SER A 1 860 ? 14.927 -42.786 -5.928 1.00 91.06 860 SER A N 1
ATOM 6504 C CA . SER A 1 860 ? 13.850 -43.636 -5.408 1.00 91.06 860 SER A CA 1
ATOM 6505 C C . SER A 1 860 ? 12.548 -43.495 -6.215 1.00 91.06 860 SER A C 1
ATOM 6507 O O . SER A 1 860 ? 12.428 -42.626 -7.082 1.00 91.06 860 SER A O 1
ATOM 6509 N N . GLY A 1 861 ? 11.566 -44.361 -5.943 1.00 88.62 861 GLY A N 1
ATOM 6510 C CA . GLY A 1 861 ? 10.265 -44.366 -6.629 1.00 88.62 861 GLY A CA 1
ATOM 6511 C C . GLY A 1 861 ? 10.292 -44.988 -8.029 1.00 88.62 861 GLY A C 1
ATOM 6512 O O . GLY A 1 861 ? 9.380 -44.763 -8.821 1.00 88.62 861 GLY A O 1
ATOM 6513 N N . LEU A 1 862 ? 11.340 -45.748 -8.348 1.00 91.31 862 LEU A N 1
ATOM 6514 C CA . LEU A 1 862 ? 11.463 -46.481 -9.604 1.00 91.31 862 LEU A CA 1
ATOM 6515 C C . LEU A 1 862 ? 10.630 -47.771 -9.568 1.00 91.31 862 LEU A C 1
ATOM 6517 O O . LEU A 1 862 ? 10.367 -48.330 -8.506 1.00 91.31 862 LEU A O 1
ATOM 6521 N N . LEU A 1 863 ? 10.244 -48.262 -10.743 1.00 90.31 863 LEU A N 1
ATOM 6522 C CA . LEU A 1 863 ? 9.641 -49.584 -10.916 1.00 90.31 863 LEU A CA 1
ATOM 6523 C C . LEU A 1 863 ? 10.683 -50.503 -11.555 1.00 90.31 863 LEU A C 1
ATOM 6525 O O . LEU A 1 863 ? 10.749 -50.621 -12.779 1.00 90.31 863 LEU A O 1
ATOM 6529 N N . LEU A 1 864 ? 11.546 -51.100 -10.732 1.00 89.62 864 LEU A N 1
ATOM 6530 C CA . LEU A 1 864 ? 12.660 -51.911 -11.215 1.00 89.62 864 LEU A CA 1
ATOM 6531 C C . LEU A 1 864 ? 12.282 -53.394 -11.259 1.00 89.62 864 LEU A C 1
ATOM 6533 O O . LEU A 1 864 ? 11.807 -53.969 -10.278 1.00 89.62 864 LEU A O 1
ATOM 6537 N N . ALA A 1 865 ? 12.522 -54.028 -12.402 1.00 84.62 865 ALA A N 1
ATOM 6538 C CA . ALA A 1 865 ? 12.190 -55.423 -12.632 1.00 84.62 865 ALA A CA 1
ATOM 6539 C C . ALA A 1 865 ? 13.353 -56.348 -12.253 1.00 84.62 865 ALA A C 1
ATOM 6541 O O . ALA A 1 865 ? 14.508 -56.117 -12.617 1.00 84.62 865 ALA A O 1
ATOM 6542 N N . ASN A 1 866 ? 13.035 -57.447 -11.566 1.00 81.94 866 ASN A N 1
ATOM 6543 C CA . ASN A 1 866 ? 14.012 -58.482 -11.229 1.00 81.94 866 ASN A CA 1
ATOM 6544 C C . ASN A 1 866 ? 14.675 -59.047 -12.491 1.00 81.94 866 ASN A C 1
ATOM 6546 O O . ASN A 1 866 ? 14.005 -59.390 -13.462 1.00 81.94 866 ASN A O 1
ATOM 6550 N N . GLY A 1 867 ? 15.995 -59.205 -12.444 1.00 80.00 867 GLY A N 1
ATOM 6551 C CA . GLY A 1 867 ? 16.795 -59.746 -13.537 1.00 80.00 867 GLY A CA 1
ATOM 6552 C C . GLY A 1 867 ? 17.183 -58.731 -14.615 1.00 80.00 867 GLY A C 1
ATOM 6553 O O . GLY A 1 867 ? 17.982 -59.093 -15.477 1.00 80.00 867 GLY A O 1
ATOM 6554 N N . VAL A 1 868 ? 16.689 -57.490 -14.553 1.00 87.06 868 VAL A N 1
ATOM 6555 C CA . VAL A 1 868 ? 17.044 -56.411 -15.489 1.00 87.06 868 VAL A CA 1
ATOM 6556 C C . VAL A 1 868 ? 18.272 -55.647 -14.984 1.00 87.06 868 VAL A C 1
ATOM 6558 O O . VAL A 1 868 ? 18.424 -55.430 -13.778 1.00 87.06 868 VAL A O 1
ATOM 6561 N N . THR A 1 869 ? 19.155 -55.266 -15.911 1.00 91.81 869 THR A N 1
ATOM 6562 C CA . THR A 1 869 ? 20.314 -54.398 -15.653 1.00 91.81 869 THR A CA 1
ATOM 6563 C C . THR A 1 869 ? 19.978 -52.969 -16.063 1.00 91.81 869 THR A C 1
ATOM 6565 O O . THR A 1 869 ? 19.443 -52.744 -17.146 1.00 91.81 869 THR A O 1
ATOM 6568 N N . TYR A 1 870 ? 20.304 -52.016 -15.198 1.00 95.56 870 TYR A N 1
ATOM 6569 C CA . TYR A 1 870 ? 20.074 -50.592 -15.397 1.00 95.56 870 TYR A CA 1
ATOM 6570 C C . TYR A 1 870 ? 21.407 -49.845 -15.464 1.00 95.56 870 TYR A C 1
ATOM 6572 O O . TYR A 1 870 ? 22.335 -50.177 -14.730 1.00 95.56 870 TYR A O 1
ATOM 6580 N N . TYR A 1 871 ? 21.493 -48.833 -16.325 1.00 97.25 871 TYR A N 1
ATOM 6581 C CA . TYR A 1 871 ? 22.697 -48.040 -16.573 1.00 97.25 871 TYR A CA 1
ATOM 6582 C C . TYR A 1 871 ? 22.428 -46.571 -16.277 1.00 97.25 871 TYR A C 1
ATOM 6584 O O . TYR A 1 871 ? 21.414 -46.028 -16.724 1.00 97.25 871 TYR A O 1
ATOM 6592 N N . PHE A 1 872 ? 23.354 -45.917 -15.577 1.00 97.81 872 PHE A N 1
ATOM 6593 C CA . PHE A 1 872 ? 23.353 -44.463 -15.468 1.00 97.81 872 PHE A CA 1
ATOM 6594 C C . PHE A 1 872 ? 24.068 -43.847 -16.669 1.00 97.81 872 PHE A C 1
ATOM 6596 O O . PHE A 1 872 ? 25.161 -44.274 -17.037 1.00 97.81 872 PHE A O 1
ATOM 6603 N N . SER A 1 873 ? 23.465 -42.810 -17.244 1.00 97.88 873 SER A N 1
ATOM 6604 C CA . SER A 1 873 ? 24.114 -41.892 -18.182 1.00 97.88 873 SER A CA 1
ATOM 6605 C C . SER A 1 873 ? 24.239 -40.538 -17.500 1.00 97.88 873 SER A C 1
ATOM 6607 O O . SER A 1 873 ? 23.247 -40.052 -16.966 1.00 97.88 873 SER A O 1
ATOM 6609 N N . VAL A 1 874 ? 25.420 -39.924 -17.510 1.00 97.94 874 VAL A N 1
ATOM 6610 C CA . VAL A 1 874 ? 25.666 -38.619 -16.880 1.00 97.94 874 VAL A CA 1
ATOM 6611 C C . VAL A 1 874 ? 26.221 -37.655 -17.912 1.00 97.94 874 VAL A C 1
ATOM 6613 O O . VAL A 1 874 ? 27.183 -37.977 -18.605 1.00 97.94 874 VAL A O 1
ATOM 6616 N N . ARG A 1 875 ? 25.634 -36.463 -17.996 1.00 97.62 875 ARG A N 1
ATOM 6617 C CA . ARG A 1 875 ? 26.082 -35.368 -18.855 1.00 97.62 875 ARG A CA 1
ATOM 6618 C C . ARG A 1 875 ? 26.659 -34.258 -17.994 1.00 97.62 875 ARG A C 1
ATOM 6620 O O . ARG A 1 875 ? 25.946 -33.739 -17.142 1.00 97.62 875 ARG A O 1
ATOM 6627 N N . ALA A 1 876 ? 27.913 -33.887 -18.228 1.00 96.50 876 ALA A N 1
ATOM 6628 C CA . ALA A 1 876 ? 28.517 -32.691 -17.645 1.00 96.50 876 ALA A CA 1
ATOM 6629 C C . ALA A 1 876 ? 28.417 -31.540 -18.639 1.00 96.50 876 ALA A C 1
ATOM 6631 O O . ALA A 1 876 ? 28.662 -31.752 -19.825 1.00 96.50 876 ALA A O 1
ATOM 6632 N N . THR A 1 877 ? 28.093 -30.341 -18.159 1.00 93.00 877 THR A N 1
ATOM 6633 C CA . THR A 1 877 ? 28.087 -29.111 -18.962 1.00 93.00 877 THR A CA 1
ATOM 6634 C C . THR A 1 877 ? 28.999 -28.079 -18.312 1.00 93.00 877 THR A C 1
ATOM 6636 O O . THR A 1 877 ? 28.873 -27.822 -17.110 1.00 93.00 877 THR A O 1
ATOM 6639 N N . ASN A 1 878 ? 29.927 -27.513 -19.085 1.00 90.44 878 ASN A N 1
ATOM 6640 C CA . ASN A 1 878 ? 30.851 -26.491 -18.599 1.00 90.44 878 ASN A CA 1
ATOM 6641 C C . ASN A 1 878 ? 30.268 -25.070 -18.690 1.00 90.44 878 ASN A C 1
ATOM 6643 O O . ASN A 1 878 ? 29.160 -24.866 -19.195 1.00 90.44 878 ASN A O 1
ATOM 6647 N N . GLY A 1 879 ? 31.002 -24.083 -18.176 1.00 75.62 879 GLY A N 1
ATOM 6648 C CA . GLY A 1 879 ? 30.558 -22.691 -18.068 1.00 75.62 879 GLY A CA 1
ATOM 6649 C C . GLY A 1 879 ? 30.269 -21.986 -19.394 1.00 75.62 879 GLY A C 1
ATOM 6650 O O . GLY A 1 879 ? 29.564 -20.979 -19.388 1.00 75.62 879 GLY A O 1
ATOM 6651 N N . VAL A 1 880 ? 30.740 -22.525 -20.524 1.00 78.81 880 VAL A N 1
ATOM 6652 C CA . VAL A 1 880 ? 30.441 -22.017 -21.877 1.00 78.81 880 VAL A CA 1
ATOM 6653 C C . VAL A 1 880 ? 29.354 -22.815 -22.613 1.00 78.81 880 VAL A C 1
ATOM 6655 O O . VAL A 1 880 ? 29.046 -22.523 -23.767 1.00 78.81 880 VAL A O 1
ATOM 6658 N N . GLY A 1 881 ? 28.728 -23.792 -21.948 1.00 83.00 881 GLY A N 1
ATOM 6659 C CA . GLY A 1 881 ? 27.597 -24.558 -22.483 1.00 83.00 881 GLY A CA 1
ATOM 6660 C C . GLY A 1 881 ? 27.983 -25.755 -23.357 1.00 83.00 881 GLY A C 1
ATOM 6661 O O . GLY A 1 881 ? 27.122 -26.307 -24.041 1.00 83.00 881 GLY A O 1
ATOM 6662 N N . LEU A 1 882 ? 29.252 -26.172 -23.344 1.00 87.19 882 LEU A N 1
ATOM 6663 C CA . LEU A 1 882 ? 29.699 -27.404 -23.993 1.00 87.19 882 LEU A CA 1
ATOM 6664 C C . LEU A 1 882 ? 29.484 -28.595 -23.054 1.00 87.19 882 LEU A C 1
ATOM 6666 O O . LEU A 1 882 ? 29.688 -28.487 -21.843 1.00 87.19 882 LEU A O 1
ATOM 6670 N N . SER A 1 883 ? 29.099 -29.746 -23.613 1.00 93.75 883 SER A N 1
ATOM 6671 C CA . SER A 1 883 ? 28.758 -30.930 -22.819 1.00 93.75 883 SER A CA 1
ATOM 6672 C C . SER A 1 883 ? 29.420 -32.211 -23.314 1.00 93.75 883 SER A C 1
ATOM 6674 O O . SER A 1 883 ? 29.588 -32.423 -24.516 1.00 93.75 883 SER A O 1
ATOM 6676 N N . THR A 1 884 ? 29.705 -33.117 -22.380 1.00 96.62 884 THR A N 1
ATOM 6677 C CA . THR A 1 884 ? 30.154 -34.493 -22.644 1.00 96.62 884 THR A CA 1
ATOM 6678 C C . THR A 1 884 ? 29.342 -35.494 -21.817 1.00 96.62 884 THR A C 1
ATOM 6680 O O . THR A 1 884 ? 28.750 -35.133 -20.798 1.00 96.62 884 THR A O 1
ATOM 6683 N N . VAL A 1 885 ? 29.253 -36.751 -22.277 1.00 96.94 885 VAL A N 1
ATOM 6684 C CA . VAL A 1 885 ? 28.417 -37.798 -21.658 1.00 96.94 885 VAL A CA 1
ATOM 6685 C C . VAL A 1 885 ? 29.244 -39.035 -21.317 1.00 96.94 885 VAL A C 1
ATOM 6687 O O . VAL A 1 885 ? 29.945 -39.559 -22.180 1.00 96.94 885 VAL A O 1
ATOM 6690 N N . GLY A 1 886 ? 29.118 -39.507 -20.077 1.00 96.38 886 GLY A N 1
ATOM 6691 C CA . GLY A 1 886 ? 29.698 -40.750 -19.568 1.00 96.38 886 GLY A CA 1
ATOM 6692 C C . GLY A 1 886 ? 28.633 -41.738 -19.091 1.00 96.38 886 GLY A C 1
ATOM 6693 O O . GLY A 1 886 ? 27.481 -41.361 -18.866 1.00 96.38 886 GLY A O 1
ATOM 6694 N N . TYR A 1 887 ? 29.014 -43.007 -18.931 1.00 97.12 887 TYR A N 1
ATOM 6695 C CA . TYR A 1 887 ? 28.092 -44.105 -18.619 1.00 97.12 887 TYR A CA 1
ATOM 6696 C C . TYR A 1 887 ? 28.634 -45.000 -17.505 1.00 97.12 887 TYR A C 1
ATOM 6698 O O . TYR A 1 887 ? 29.846 -45.204 -17.425 1.00 97.12 887 TYR A O 1
ATOM 6706 N N . SER A 1 888 ? 27.743 -45.559 -16.681 1.00 96.56 888 SER A N 1
ATOM 6707 C CA . SER A 1 888 ? 28.110 -46.610 -15.726 1.00 96.56 888 SER A CA 1
ATOM 6708 C C . SER A 1 888 ? 28.259 -47.971 -16.415 1.00 96.56 888 SER A C 1
ATOM 6710 O O . SER A 1 888 ? 27.826 -48.170 -17.555 1.00 96.56 888 SER A O 1
ATOM 6712 N N . ASN A 1 889 ? 28.879 -48.930 -15.727 1.00 90.50 889 ASN A N 1
ATOM 6713 C CA . ASN A 1 889 ? 29.019 -50.312 -16.197 1.00 90.50 889 ASN A CA 1
ATOM 6714 C C . ASN A 1 889 ? 27.749 -51.163 -15.992 1.00 90.50 889 ASN A C 1
ATOM 6716 O O . ASN A 1 889 ? 27.648 -52.234 -16.595 1.00 90.50 889 ASN A O 1
ATOM 6720 N N . GLY A 1 890 ? 26.777 -50.674 -15.217 1.00 91.50 890 GLY A N 1
ATOM 6721 C CA . GLY A 1 890 ? 25.426 -51.210 -15.097 1.00 91.50 890 GLY A CA 1
ATOM 6722 C C . GLY A 1 890 ? 25.216 -52.076 -13.854 1.00 91.50 890 GLY A C 1
ATOM 6723 O O . GLY A 1 890 ? 26.051 -52.913 -13.510 1.00 91.50 890 GLY A O 1
ATOM 6724 N N . ILE A 1 891 ? 24.037 -51.941 -13.241 1.00 90.81 891 ILE A N 1
ATOM 6725 C CA . ILE A 1 891 ? 23.638 -52.630 -12.007 1.00 90.81 891 ILE A CA 1
ATOM 6726 C C . ILE A 1 891 ? 22.391 -53.497 -12.214 1.00 90.81 891 ILE A C 1
ATOM 6728 O O . ILE A 1 891 ? 21.372 -53.044 -12.740 1.00 90.81 891 ILE A O 1
ATOM 6732 N N . LYS A 1 892 ? 22.453 -54.768 -11.800 1.00 86.88 892 LYS A N 1
ATOM 6733 C CA . LYS A 1 892 ? 21.377 -55.752 -12.004 1.00 86.88 892 LYS A CA 1
ATOM 6734 C C . LYS A 1 892 ? 20.494 -55.933 -10.768 1.00 86.88 892 LYS A C 1
ATOM 6736 O O . LYS A 1 892 ? 20.995 -56.174 -9.672 1.00 86.88 892 LYS A O 1
ATOM 6741 N N . VAL A 1 893 ? 19.171 -55.912 -10.933 1.00 82.38 893 VAL A N 1
ATOM 6742 C CA . VAL A 1 893 ? 18.231 -56.160 -9.822 1.00 82.38 893 VAL A CA 1
ATOM 6743 C C . VAL A 1 893 ? 18.144 -57.657 -9.533 1.00 82.38 893 VAL A C 1
ATOM 6745 O O . VAL A 1 893 ? 17.714 -58.451 -10.373 1.00 82.38 893 VAL A O 1
ATOM 6748 N N . ALA A 1 894 ? 18.560 -58.063 -8.340 1.00 65.81 894 ALA A N 1
ATOM 6749 C CA . ALA A 1 894 ? 18.472 -59.436 -7.868 1.00 65.81 894 ALA A CA 1
ATOM 6750 C C . ALA A 1 894 ? 17.035 -59.779 -7.441 1.00 65.81 894 ALA A C 1
ATOM 6752 O O . ALA A 1 894 ? 16.369 -58.991 -6.774 1.00 65.81 894 ALA A O 1
ATOM 6753 N N . ALA A 1 895 ? 16.571 -60.985 -7.781 1.00 51.41 895 ALA A N 1
ATOM 6754 C CA . ALA A 1 895 ? 15.308 -61.506 -7.264 1.00 51.41 895 ALA A CA 1
ATOM 6755 C C . ALA A 1 895 ? 15.376 -61.674 -5.727 1.00 51.41 895 ALA A C 1
ATOM 6757 O O . ALA A 1 895 ? 16.453 -61.997 -5.213 1.00 51.41 895 ALA A O 1
ATOM 6758 N N . PRO A 1 896 ? 14.264 -61.493 -4.984 1.00 42.34 896 PRO A N 1
ATOM 6759 C CA . PRO A 1 896 ? 14.258 -61.664 -3.538 1.00 42.34 896 PRO A CA 1
ATOM 6760 C C . PRO A 1 896 ? 14.620 -63.108 -3.165 1.00 42.34 896 PRO A C 1
ATOM 6762 O O . PRO A 1 896 ? 13.798 -64.017 -3.246 1.00 42.34 896 PRO A O 1
ATOM 6765 N N . ALA A 1 897 ? 15.864 -63.320 -2.740 1.00 35.75 897 ALA A N 1
ATOM 6766 C CA . ALA A 1 897 ? 16.230 -64.468 -1.927 1.00 35.75 897 ALA A CA 1
ATOM 6767 C C . ALA A 1 897 ? 15.924 -64.099 -0.471 1.00 35.75 897 ALA A C 1
ATOM 6769 O O . ALA A 1 897 ? 16.473 -63.131 0.059 1.00 35.75 897 ALA A O 1
ATOM 6770 N N . ALA A 1 898 ? 15.005 -64.835 0.151 1.00 33.06 898 ALA A N 1
ATOM 6771 C CA . ALA A 1 898 ? 14.614 -64.641 1.539 1.00 33.06 898 ALA A CA 1
ATOM 6772 C C . ALA A 1 898 ? 15.826 -64.762 2.474 1.00 33.06 898 ALA A C 1
ATOM 6774 O O . ALA A 1 898 ? 16.408 -65.841 2.562 1.00 33.06 898 ALA A O 1
ATOM 6775 N N . THR A 1 899 ? 16.187 -63.694 3.200 1.00 28.70 899 THR A N 1
ATOM 6776 C CA . THR A 1 899 ? 16.812 -63.800 4.534 1.00 28.70 899 THR A CA 1
ATOM 6777 C C . THR A 1 899 ? 16.756 -62.482 5.315 1.00 28.70 899 THR A C 1
ATOM 6779 O O . THR A 1 899 ? 17.001 -61.405 4.774 1.00 28.70 899 THR A O 1
ATOM 6782 N N . VAL A 1 900 ? 16.432 -62.621 6.600 1.00 26.19 900 VAL A N 1
ATOM 6783 C CA . VAL A 1 900 ? 16.281 -61.616 7.663 1.00 26.19 900 VAL A CA 1
ATOM 6784 C C . VAL A 1 900 ? 17.641 -61.206 8.258 1.00 26.19 900 VAL A C 1
ATOM 6786 O O . VAL A 1 900 ? 18.509 -62.059 8.414 1.00 26.19 900 VAL A O 1
ATOM 6789 N N . GLY A 1 901 ? 17.767 -59.933 8.670 1.00 34.69 901 GLY A N 1
ATOM 6790 C CA . GLY A 1 901 ? 18.655 -59.475 9.753 1.00 34.69 901 GLY A CA 1
ATOM 6791 C C . GLY A 1 901 ? 20.083 -59.041 9.386 1.00 34.69 901 GLY A C 1
ATOM 6792 O O . GLY A 1 901 ? 20.963 -59.874 9.199 1.00 34.69 901 GLY A O 1
ATOM 6793 N N . GLN A 1 902 ? 20.355 -57.731 9.441 1.00 26.52 902 GLN A N 1
ATOM 6794 C CA . GLN A 1 902 ? 21.664 -57.219 9.866 1.00 26.52 902 GLN A CA 1
ATOM 6795 C C . GLN A 1 902 ? 21.495 -56.003 10.783 1.00 26.52 902 GLN A C 1
ATOM 6797 O O . GLN A 1 902 ? 20.931 -54.981 10.402 1.00 26.52 902 GLN A O 1
ATOM 6802 N N . VAL A 1 903 ? 22.005 -56.146 12.006 1.00 31.08 903 VAL A N 1
ATOM 6803 C CA . VAL A 1 903 ? 22.183 -55.086 13.002 1.00 31.08 903 VAL A CA 1
ATOM 6804 C C . VAL A 1 903 ? 23.373 -54.217 12.604 1.00 31.08 903 VAL A C 1
ATOM 6806 O O . VAL A 1 903 ? 24.423 -54.748 12.244 1.00 31.08 903 VAL A O 1
ATOM 6809 N N . LYS A 1 904 ? 23.241 -52.890 12.707 1.00 30.91 904 LYS A N 1
ATOM 6810 C CA . LYS A 1 904 ? 24.366 -51.960 12.549 1.00 30.91 904 LYS A CA 1
ATOM 6811 C C . LYS A 1 904 ? 24.906 -51.595 13.934 1.00 30.91 904 LYS A C 1
ATOM 6813 O O . LYS A 1 904 ? 24.214 -50.959 14.722 1.00 30.91 904 LYS A O 1
ATOM 6818 N N . ALA A 1 905 ? 26.127 -52.024 14.246 1.00 34.84 905 ALA A N 1
ATOM 6819 C CA . ALA A 1 905 ? 26.882 -51.476 15.370 1.00 34.84 905 ALA A CA 1
ATOM 6820 C C . ALA A 1 905 ? 27.339 -50.047 15.031 1.00 34.84 905 ALA A C 1
ATOM 6822 O O . ALA A 1 905 ? 27.695 -49.779 13.880 1.00 34.84 905 ALA A O 1
ATOM 6823 N N . LEU A 1 906 ? 27.366 -49.142 16.016 1.00 37.75 906 LEU A N 1
ATOM 6824 C CA . LEU A 1 906 ? 28.154 -47.915 15.883 1.00 37.75 906 LEU A CA 1
ATOM 6825 C C . LEU A 1 906 ? 29.652 -48.290 15.966 1.00 37.75 906 LEU A C 1
ATOM 6827 O O . LEU A 1 906 ? 29.998 -49.128 16.804 1.00 37.75 906 LEU A O 1
ATOM 6831 N N . PRO A 1 907 ? 30.533 -47.738 15.105 1.00 32.41 907 PRO A N 1
ATOM 6832 C CA . PRO A 1 907 ? 31.920 -48.205 14.951 1.00 32.41 907 PRO A CA 1
ATOM 6833 C C . PRO A 1 907 ? 32.849 -48.050 16.167 1.00 32.41 907 PRO A C 1
ATOM 6835 O O . PRO A 1 907 ? 33.978 -48.526 16.113 1.00 32.41 907 PRO A O 1
ATOM 6838 N N . ASP A 1 908 ? 32.423 -47.390 17.240 1.00 37.03 908 ASP A N 1
ATOM 6839 C CA . ASP A 1 908 ? 33.281 -46.965 18.353 1.00 37.03 908 ASP A CA 1
ATOM 6840 C C . ASP A 1 908 ? 32.884 -47.547 19.723 1.00 37.03 908 ASP A C 1
ATOM 6842 O O . ASP A 1 908 ? 33.565 -47.300 20.715 1.00 37.03 908 ASP A O 1
ATOM 6846 N N . GLY A 1 909 ? 31.812 -48.345 19.802 1.00 42.75 909 GLY A N 1
ATOM 6847 C CA . GLY A 1 909 ? 31.406 -49.005 21.047 1.00 42.75 909 GLY A CA 1
ATOM 6848 C C . GLY A 1 909 ? 30.914 -48.061 22.153 1.00 42.75 909 GLY A C 1
ATOM 6849 O O . GLY A 1 909 ? 30.911 -48.458 23.318 1.00 42.75 909 GLY A O 1
ATOM 6850 N N . THR A 1 910 ? 30.488 -46.835 21.830 1.00 39.53 910 THR A N 1
ATOM 6851 C CA . THR A 1 910 ? 29.971 -45.896 22.834 1.00 39.53 910 THR A CA 1
ATOM 6852 C C . THR A 1 910 ? 28.628 -46.338 23.429 1.00 39.53 910 THR A C 1
ATOM 6854 O O . THR A 1 910 ? 27.728 -46.846 22.752 1.00 39.53 910 THR A O 1
ATOM 6857 N N . PHE A 1 911 ? 28.497 -46.135 24.743 1.00 38.41 911 PHE A N 1
ATOM 6858 C CA . PHE A 1 911 ? 27.263 -46.340 25.499 1.00 38.41 911 PHE A CA 1
ATOM 6859 C C . PHE A 1 911 ? 26.259 -45.219 25.197 1.00 38.41 911 PHE A C 1
ATOM 6861 O O . PHE A 1 911 ? 26.626 -44.045 25.198 1.00 38.41 911 PHE A O 1
ATOM 6868 N N . VAL A 1 912 ? 24.986 -45.571 24.993 1.00 41.19 912 VAL A N 1
ATOM 6869 C CA . VAL A 1 912 ? 23.883 -44.603 24.890 1.00 41.19 912 VAL A CA 1
ATOM 6870 C C . VAL A 1 912 ? 23.154 -44.573 26.230 1.00 41.19 912 VAL A C 1
ATOM 6872 O O . VAL A 1 912 ? 22.666 -45.606 26.687 1.00 41.19 912 VAL A O 1
ATOM 6875 N N . TRP A 1 913 ? 23.103 -43.399 26.859 1.00 36.69 913 TRP A N 1
ATOM 6876 C CA . TRP A 1 913 ? 22.353 -43.166 28.092 1.00 36.69 913 TRP A CA 1
ATOM 6877 C C . TRP A 1 913 ? 20.907 -42.802 27.751 1.00 36.69 913 TRP A C 1
ATOM 6879 O O . TRP A 1 913 ? 20.655 -41.786 27.105 1.00 36.69 913 TRP A O 1
ATOM 6889 N N . LEU A 1 914 ? 19.958 -43.628 28.190 1.00 45.28 914 LEU A N 1
ATOM 6890 C CA . LEU A 1 914 ? 18.527 -43.344 28.116 1.00 45.28 914 LEU A CA 1
ATOM 6891 C C . LEU A 1 914 ? 18.043 -43.033 29.534 1.00 45.28 914 LEU A C 1
ATOM 6893 O O . LEU A 1 914 ? 17.604 -43.921 30.254 1.00 45.28 914 LEU A O 1
ATOM 6897 N N . GLU A 1 915 ? 18.185 -41.782 29.961 1.00 40.97 915 GLU A N 1
ATOM 6898 C CA . GLU A 1 915 ? 17.632 -41.309 31.233 1.00 40.97 915 GLU A CA 1
ATOM 6899 C C . GLU A 1 915 ? 16.393 -40.445 30.947 1.00 40.97 915 GLU A C 1
ATOM 6901 O O . GLU A 1 915 ? 16.458 -39.496 30.162 1.00 40.97 915 GLU A O 1
ATOM 6906 N N . ASN A 1 916 ? 15.257 -40.778 31.575 1.00 42.69 916 ASN A N 1
ATOM 6907 C CA . ASN A 1 916 ? 13.996 -40.018 31.532 1.00 42.69 916 ASN A CA 1
ATOM 6908 C C . ASN A 1 916 ? 13.383 -39.805 30.131 1.00 42.69 916 ASN A C 1
ATOM 6910 O O . ASN A 1 916 ? 12.859 -38.730 29.831 1.00 42.69 916 ASN A O 1
ATOM 6914 N N . LYS A 1 917 ? 13.435 -40.815 29.257 1.00 46.00 917 LYS A N 1
ATOM 6915 C CA . LYS A 1 917 ? 12.788 -40.770 27.935 1.00 46.00 917 LYS A CA 1
ATOM 6916 C C . LYS A 1 917 ? 11.414 -41.439 27.969 1.00 46.00 917 LYS A C 1
ATOM 6918 O O . LYS A 1 917 ? 11.260 -42.506 28.553 1.00 46.00 917 LYS A O 1
ATOM 6923 N N . HIS A 1 918 ? 10.435 -40.811 27.317 1.00 47.53 918 HIS A N 1
ATOM 6924 C CA . HIS A 1 918 ? 9.094 -41.362 27.116 1.00 47.53 918 HIS A CA 1
ATOM 6925 C C . HIS A 1 918 ? 9.052 -42.133 25.805 1.00 47.53 918 HIS A C 1
ATOM 6927 O O . HIS A 1 918 ? 9.300 -41.561 24.744 1.00 47.53 918 HIS A O 1
ATOM 6933 N N . VAL A 1 919 ? 8.736 -43.420 25.878 1.00 50.41 919 VAL A N 1
ATOM 6934 C CA . VAL A 1 919 ? 8.681 -44.312 24.715 1.00 50.41 919 VAL A CA 1
ATOM 6935 C C . VAL A 1 919 ? 7.373 -45.102 24.715 1.00 50.41 919 VAL A C 1
ATOM 6937 O O . VAL A 1 919 ? 6.766 -45.310 25.768 1.00 50.41 919 VAL A O 1
ATOM 6940 N N . ILE A 1 920 ? 6.916 -45.510 23.527 1.00 50.25 920 ILE A N 1
ATOM 6941 C CA . ILE A 1 920 ? 5.649 -46.232 23.335 1.00 50.25 920 ILE A CA 1
ATOM 6942 C C . ILE A 1 920 ? 5.950 -47.715 23.117 1.00 50.25 920 ILE A C 1
ATOM 6944 O O . ILE A 1 920 ? 6.721 -48.070 22.227 1.00 50.25 920 ILE A O 1
ATOM 6948 N N . ALA A 1 921 ? 5.317 -48.590 23.899 1.00 52.88 921 ALA A N 1
ATOM 6949 C CA . ALA A 1 921 ? 5.470 -50.036 23.743 1.00 52.88 921 ALA A CA 1
ATOM 6950 C C . ALA A 1 921 ? 4.781 -50.556 22.461 1.00 52.88 921 ALA A C 1
ATOM 6952 O O . ALA A 1 921 ? 3.562 -50.408 22.306 1.00 52.88 921 ALA A O 1
ATOM 6953 N N . GLY A 1 922 ? 5.547 -51.205 21.570 1.00 52.53 922 GLY A N 1
ATOM 6954 C CA . GLY A 1 922 ? 5.061 -51.914 20.376 1.00 52.53 922 GLY A CA 1
ATOM 6955 C C . GLY A 1 922 ? 5.205 -53.444 20.474 1.00 52.53 922 GLY A C 1
ATOM 6956 O O . GLY A 1 922 ? 6.024 -53.951 21.241 1.00 52.53 922 GLY A O 1
ATOM 6957 N N . THR A 1 923 ? 4.411 -54.197 19.702 1.00 50.50 923 THR A N 1
ATOM 6958 C CA . THR A 1 923 ? 4.451 -55.676 19.661 1.00 50.50 923 THR A CA 1
ATOM 6959 C C . THR A 1 923 ? 5.217 -56.201 18.451 1.00 50.50 923 THR A C 1
ATOM 6961 O O . THR A 1 923 ? 4.870 -55.864 17.318 1.00 50.50 923 THR A O 1
ATOM 6964 N N . ASP A 1 924 ? 6.179 -57.097 18.679 1.00 44.97 924 ASP A N 1
ATOM 6965 C CA . ASP A 1 924 ? 6.814 -57.888 17.621 1.00 44.97 924 ASP A CA 1
ATOM 6966 C C . ASP A 1 924 ? 6.026 -59.196 17.395 1.00 44.97 924 ASP A C 1
ATOM 6968 O O . ASP A 1 924 ? 5.787 -59.963 18.332 1.00 44.97 924 ASP A O 1
ATOM 6972 N N . PHE A 1 925 ? 5.590 -59.462 16.160 1.00 40.53 925 PHE A N 1
ATOM 6973 C CA . PHE A 1 925 ? 4.661 -60.561 15.842 1.00 40.53 925 PHE A CA 1
ATOM 6974 C C . PHE A 1 925 ? 5.295 -61.961 15.879 1.00 40.53 925 PHE A C 1
ATOM 6976 O O . PHE A 1 925 ? 4.579 -62.951 15.730 1.00 40.53 925 PHE A O 1
ATOM 6983 N N . LEU A 1 926 ? 6.615 -62.074 16.072 1.00 40.31 926 LEU A N 1
ATOM 6984 C CA . LEU A 1 926 ? 7.317 -63.354 15.927 1.00 40.31 926 LEU A CA 1
ATOM 6985 C C . LEU A 1 926 ? 7.849 -63.976 17.224 1.00 40.31 926 LEU A C 1
ATOM 6987 O O . LEU A 1 926 ? 8.128 -65.174 17.207 1.00 40.31 926 LEU A O 1
ATOM 6991 N N . SER A 1 927 ? 7.960 -63.262 18.355 1.00 44.84 927 SER A N 1
ATOM 6992 C CA . SER A 1 927 ? 8.465 -63.913 19.583 1.00 44.84 927 SER A CA 1
ATOM 6993 C C . SER A 1 927 ? 8.192 -63.204 20.926 1.00 44.84 927 SER A C 1
ATOM 6995 O O . SER A 1 927 ? 9.057 -63.236 21.800 1.00 44.84 927 SER A O 1
ATOM 6997 N N . GLY A 1 928 ? 7.039 -62.557 21.125 1.00 46.25 928 GLY A N 1
ATOM 6998 C CA . GLY A 1 928 ? 6.527 -62.225 22.473 1.00 46.25 928 GLY A CA 1
ATOM 6999 C C . GLY A 1 928 ? 7.358 -61.273 23.358 1.00 46.25 928 GLY A C 1
ATOM 7000 O O . GLY A 1 928 ? 7.139 -61.246 24.566 1.00 46.25 928 GLY A O 1
ATOM 7001 N N . GLY A 1 929 ? 8.296 -60.505 22.793 1.00 49.06 929 GLY A N 1
ATOM 7002 C CA . GLY A 1 929 ? 9.018 -59.424 23.483 1.00 49.06 929 GLY A CA 1
ATOM 7003 C C . GLY A 1 929 ? 8.484 -58.041 23.093 1.00 49.06 929 GLY A C 1
ATOM 7004 O O . GLY A 1 929 ? 7.814 -57.908 22.068 1.00 49.06 929 GLY A O 1
ATOM 7005 N N . ILE A 1 930 ? 8.785 -57.014 23.894 1.00 51.00 930 ILE A N 1
ATOM 7006 C CA . ILE A 1 930 ? 8.388 -55.624 23.621 1.00 51.00 930 ILE A CA 1
ATOM 7007 C C . ILE A 1 930 ? 9.524 -54.936 22.870 1.00 51.00 930 ILE A C 1
ATOM 7009 O O . ILE A 1 930 ? 10.680 -55.002 23.286 1.00 51.00 930 ILE A O 1
ATOM 7013 N N . TYR A 1 931 ? 9.209 -54.276 21.760 1.00 54.94 931 TYR A N 1
ATOM 7014 C CA . TYR A 1 931 ? 10.193 -53.506 21.003 1.00 54.94 931 TYR A CA 1
ATOM 7015 C C . TYR A 1 931 ? 10.067 -52.029 21.379 1.00 54.94 931 TYR A C 1
ATOM 7017 O O . TYR A 1 931 ? 8.960 -51.484 21.384 1.00 54.94 931 TYR A O 1
ATOM 7025 N N . ILE A 1 932 ? 11.187 -51.403 21.743 1.00 50.47 932 ILE A N 1
ATOM 7026 C CA . ILE A 1 932 ? 11.254 -49.971 22.034 1.00 50.47 932 ILE A CA 1
ATOM 7027 C C . ILE A 1 932 ? 11.982 -49.306 20.871 1.00 50.47 932 ILE A C 1
ATOM 7029 O O . ILE A 1 932 ? 13.145 -49.612 20.606 1.00 50.47 932 ILE A O 1
ATOM 7033 N N . GLU A 1 933 ? 11.287 -48.417 20.172 1.00 50.28 933 GLU A N 1
ATOM 7034 C CA . GLU A 1 933 ? 11.816 -47.643 19.048 1.00 50.28 933 GLU A CA 1
ATOM 7035 C C . GLU A 1 933 ? 11.874 -46.168 19.434 1.00 50.28 933 GLU A C 1
ATOM 7037 O O . GLU A 1 933 ? 11.034 -45.684 20.200 1.00 50.28 933 GLU A O 1
ATOM 7042 N N . GLU A 1 934 ? 12.840 -45.443 18.874 1.00 43.34 934 GLU A N 1
ATOM 7043 C CA . GLU A 1 934 ? 12.735 -43.985 18.827 1.00 43.34 934 GLU A CA 1
ATOM 7044 C C . GLU A 1 934 ? 11.426 -43.599 18.102 1.00 43.34 934 GLU A C 1
ATOM 7046 O O . GLU A 1 934 ? 10.973 -44.343 17.224 1.00 43.34 934 GLU A O 1
ATOM 7051 N N . PRO A 1 935 ? 10.788 -42.455 18.416 1.00 40.19 935 PRO A N 1
ATOM 7052 C CA . PRO A 1 935 ? 9.501 -42.071 17.821 1.00 40.19 935 PRO A CA 1
ATOM 7053 C C . PRO A 1 935 ? 9.490 -42.032 16.282 1.00 40.19 935 PRO A C 1
ATOM 7055 O O . PRO A 1 935 ? 8.429 -42.138 15.667 1.00 40.19 935 PRO A O 1
ATOM 7058 N N . ASP A 1 936 ? 10.664 -41.895 15.660 1.00 43.00 936 ASP A N 1
ATOM 7059 C CA . ASP A 1 936 ? 10.881 -41.876 14.211 1.00 43.00 936 ASP A CA 1
ATOM 7060 C C . ASP A 1 936 ? 11.285 -43.238 13.605 1.00 43.00 936 ASP A C 1
ATOM 7062 O O . ASP A 1 936 ? 11.468 -43.344 12.391 1.00 43.00 936 ASP A O 1
ATOM 7066 N N . ARG A 1 937 ? 11.402 -44.285 14.435 1.00 42.94 937 ARG A N 1
ATOM 7067 C CA . ARG A 1 937 ? 11.768 -45.669 14.082 1.00 42.94 937 ARG A CA 1
ATOM 7068 C C . ARG A 1 937 ? 13.142 -45.835 13.431 1.00 42.94 937 ARG A C 1
ATOM 7070 O O . ARG A 1 937 ? 13.410 -46.846 12.780 1.00 42.94 937 ARG A O 1
ATOM 7077 N N . SER A 1 938 ? 14.026 -44.856 13.603 1.00 38.06 938 SER A N 1
ATOM 7078 C CA . SER A 1 938 ? 15.378 -44.859 13.029 1.00 38.06 938 SER A CA 1
ATOM 7079 C C . SER A 1 938 ? 16.321 -45.868 13.700 1.00 38.06 938 SER A C 1
ATOM 7081 O O . SER A 1 938 ? 17.266 -46.354 13.074 1.00 38.06 938 SER A O 1
ATOM 7083 N N . ALA A 1 939 ? 16.039 -46.225 14.954 1.00 44.12 939 ALA A N 1
ATOM 7084 C CA . ALA A 1 939 ? 16.706 -47.270 15.718 1.00 44.12 939 ALA A CA 1
ATOM 7085 C C . ALA A 1 939 ? 15.724 -47.891 16.724 1.00 44.12 939 ALA A C 1
ATOM 7087 O O . ALA A 1 939 ? 14.813 -47.222 17.214 1.00 44.12 939 ALA A O 1
ATOM 7088 N N . GLY A 1 940 ? 15.921 -49.167 17.056 1.00 48.22 940 GLY A N 1
ATOM 7089 C CA . GLY A 1 940 ? 15.121 -49.830 18.080 1.00 48.22 940 GLY A CA 1
ATOM 7090 C C . GLY A 1 940 ? 15.894 -50.916 18.811 1.00 48.22 940 GLY A C 1
ATOM 7091 O O . GLY A 1 940 ? 16.870 -51.467 18.294 1.00 48.22 940 GLY A O 1
ATOM 7092 N N . ILE A 1 941 ? 15.469 -51.190 20.039 1.00 50.78 941 ILE A N 1
ATOM 7093 C CA . ILE A 1 941 ? 16.038 -52.207 20.917 1.00 50.78 941 ILE A CA 1
ATOM 7094 C C . ILE A 1 941 ? 14.902 -53.115 21.379 1.00 50.78 941 ILE A C 1
ATOM 7096 O O . ILE A 1 941 ? 13.871 -52.658 21.874 1.00 50.78 941 ILE A O 1
ATOM 7100 N N . LYS A 1 942 ? 15.106 -54.423 21.240 1.00 50.12 942 LYS A N 1
ATOM 7101 C CA . LYS A 1 942 ? 14.190 -55.429 21.774 1.00 50.12 942 LYS A CA 1
ATOM 7102 C C . LYS A 1 942 ? 14.404 -55.576 23.276 1.00 50.12 942 LYS A C 1
ATOM 7104 O O . LYS A 1 942 ? 15.495 -55.939 23.705 1.00 50.12 942 LYS A O 1
ATOM 7109 N N . VAL A 1 943 ? 13.362 -55.351 24.067 1.00 49.72 943 VAL A N 1
ATOM 7110 C CA . VAL A 1 943 ? 13.375 -55.543 25.519 1.00 49.72 943 VAL A CA 1
ATOM 7111 C C . VAL A 1 943 ? 12.503 -56.746 25.870 1.00 49.72 943 VAL A C 1
ATOM 7113 O O . VAL A 1 943 ? 11.345 -56.852 25.467 1.00 49.72 943 VAL A O 1
ATOM 7116 N N . VAL A 1 944 ? 13.066 -57.684 26.629 1.00 50.75 944 VAL A N 1
ATOM 7117 C CA . VAL A 1 944 ? 12.341 -58.867 27.107 1.00 50.75 944 VAL A CA 1
ATOM 7118 C C . VAL A 1 944 ? 11.980 -58.639 28.579 1.00 50.75 944 VAL A C 1
ATOM 7120 O O . VAL A 1 944 ? 12.870 -58.717 29.426 1.00 50.75 944 VAL A O 1
ATOM 7123 N N . PRO A 1 945 ? 10.718 -58.324 28.924 1.00 48.59 945 PRO A N 1
ATOM 7124 C CA . PRO A 1 945 ? 10.326 -58.173 30.323 1.00 48.59 945 PRO A CA 1
ATOM 7125 C C . PRO A 1 945 ? 10.323 -59.538 31.029 1.00 48.59 945 PRO A C 1
ATOM 7127 O O . PRO A 1 945 ? 9.772 -60.509 30.514 1.00 48.59 945 PRO A O 1
ATOM 7130 N N . ALA A 1 946 ? 10.925 -59.623 32.220 1.00 47.38 946 ALA A N 1
ATOM 7131 C CA . ALA A 1 946 ? 11.038 -60.887 32.960 1.00 47.38 946 ALA A CA 1
ATOM 7132 C C . ALA A 1 946 ? 9.750 -61.298 33.705 1.00 47.38 946 ALA A C 1
ATOM 7134 O O . ALA A 1 946 ? 9.579 -62.478 34.005 1.00 47.38 946 ALA A O 1
ATOM 7135 N N . SER A 1 947 ? 8.821 -60.374 33.980 1.00 46.84 947 SER A N 1
ATOM 7136 C CA . SER A 1 947 ? 7.491 -60.705 34.513 1.00 46.84 947 SER A CA 1
ATOM 7137 C C . SER A 1 947 ? 6.550 -59.497 34.476 1.00 46.84 947 SER A C 1
ATOM 7139 O O . SER A 1 947 ? 6.824 -58.493 35.130 1.00 46.84 947 SER A O 1
ATOM 7141 N N . GLY A 1 948 ? 5.429 -59.621 33.760 1.00 53.28 948 GLY A N 1
ATOM 7142 C CA . GLY A 1 948 ? 4.356 -58.621 33.689 1.00 53.28 948 GLY A CA 1
ATOM 7143 C C . GLY A 1 948 ? 4.062 -58.166 32.257 1.00 53.28 948 GLY A C 1
ATOM 7144 O O . GLY A 1 948 ? 4.963 -57.766 31.524 1.00 53.28 948 GLY A O 1
ATOM 7145 N N . THR A 1 949 ? 2.798 -58.252 31.842 1.00 54.12 949 THR A N 1
ATOM 7146 C CA . THR A 1 949 ? 2.304 -57.724 30.560 1.00 54.12 949 THR A CA 1
ATOM 7147 C C . THR A 1 949 ? 2.202 -56.202 30.629 1.00 54.12 949 THR A C 1
ATOM 7149 O O . THR A 1 949 ? 1.335 -55.689 31.330 1.00 54.12 949 THR A O 1
ATOM 7152 N N . ILE A 1 950 ? 3.052 -55.492 29.885 1.00 55.03 950 ILE A N 1
ATOM 7153 C CA . ILE A 1 950 ? 2.874 -54.063 29.581 1.00 55.03 950 ILE A CA 1
ATOM 7154 C C . ILE A 1 950 ? 1.962 -53.980 28.351 1.00 55.03 950 ILE A C 1
ATOM 7156 O O . ILE A 1 950 ? 2.214 -54.655 27.349 1.00 55.03 950 ILE A O 1
ATOM 7160 N N . ALA A 1 951 ? 0.882 -53.203 28.427 1.00 54.50 951 ALA A N 1
ATOM 7161 C CA . ALA A 1 951 ? -0.083 -53.103 27.335 1.00 54.50 951 ALA A CA 1
ATOM 7162 C C . ALA A 1 951 ? 0.455 -52.239 26.178 1.00 54.50 951 ALA A C 1
ATOM 7164 O O . ALA A 1 951 ? 1.131 -51.230 26.379 1.00 54.50 951 ALA A O 1
ATOM 7165 N N . THR A 1 952 ? 0.151 -52.636 24.941 1.00 55.62 952 THR A N 1
ATOM 7166 C CA . THR A 1 952 ? 0.547 -51.898 23.732 1.00 55.62 952 THR A CA 1
ATOM 7167 C C . THR A 1 952 ? -0.035 -50.484 23.745 1.00 55.62 952 THR A C 1
ATOM 7169 O O . THR A 1 952 ? -1.223 -50.307 24.005 1.00 55.62 952 THR A O 1
ATOM 7172 N N . GLY A 1 953 ? 0.787 -49.479 23.434 1.00 52.34 953 GLY A N 1
ATOM 7173 C CA . GLY A 1 953 ? 0.364 -48.072 23.406 1.00 52.34 953 GLY A CA 1
ATOM 7174 C C . GLY A 1 953 ? 0.497 -47.315 24.733 1.00 52.34 953 GLY A C 1
ATOM 7175 O O . GLY A 1 953 ? 0.194 -46.125 24.769 1.00 52.34 953 GLY A O 1
ATOM 7176 N N . HIS A 1 954 ? 0.963 -47.960 25.805 1.00 50.91 954 HIS A N 1
ATOM 7177 C CA . HIS A 1 954 ? 1.241 -47.296 27.081 1.00 50.91 954 HIS A CA 1
ATOM 7178 C C . HIS A 1 954 ? 2.585 -46.553 27.078 1.00 50.91 954 HIS A C 1
ATOM 7180 O O . HIS A 1 954 ? 3.521 -46.929 26.364 1.00 50.91 954 HIS A O 1
ATOM 7186 N N . LEU A 1 955 ? 2.664 -45.502 27.904 1.00 53.97 955 LEU A N 1
ATOM 7187 C CA . LEU A 1 955 ? 3.880 -44.727 28.137 1.00 53.97 955 LEU A CA 1
ATOM 7188 C C . LEU A 1 955 ? 4.691 -45.381 29.259 1.00 53.97 955 LEU A C 1
ATOM 7190 O O . LEU A 1 955 ? 4.202 -45.524 30.382 1.00 53.97 955 LEU A O 1
ATOM 7194 N N . VAL A 1 956 ? 5.936 -45.739 28.965 1.00 55.25 956 VAL A N 1
ATOM 7195 C CA . VAL A 1 956 ? 6.842 -46.365 29.936 1.00 55.25 956 VAL A CA 1
ATOM 7196 C C . VAL A 1 956 ? 8.035 -45.459 30.229 1.00 55.25 956 VAL A C 1
ATOM 7198 O O . VAL A 1 956 ? 8.565 -44.807 29.328 1.00 55.25 956 VAL A O 1
ATOM 7201 N N . ASP A 1 957 ? 8.461 -45.439 31.492 1.00 56.38 957 ASP A N 1
ATOM 7202 C CA . ASP A 1 957 ? 9.737 -44.862 31.912 1.00 56.38 957 ASP A CA 1
ATOM 7203 C C . ASP A 1 957 ? 10.798 -45.962 31.950 1.00 56.38 957 ASP A C 1
ATOM 7205 O O . ASP A 1 957 ? 10.587 -47.018 32.553 1.00 56.38 957 ASP A O 1
ATOM 7209 N N . VAL A 1 958 ? 11.948 -45.700 31.333 1.00 54.38 958 VAL A N 1
ATOM 7210 C CA . VAL A 1 958 ? 13.086 -46.625 31.298 1.00 54.38 958 VAL A CA 1
ATOM 7211 C C . VAL A 1 958 ? 14.312 -45.945 31.908 1.00 54.38 958 VAL A C 1
ATOM 7213 O O . VAL A 1 958 ? 14.613 -44.802 31.564 1.00 54.38 958 VAL A O 1
ATOM 7216 N N . ALA A 1 959 ? 15.013 -46.633 32.812 1.00 51.59 959 ALA A N 1
ATOM 7217 C CA . ALA A 1 959 ? 16.223 -46.149 33.473 1.00 51.59 959 ALA A CA 1
ATOM 7218 C C . ALA A 1 959 ? 17.180 -47.307 33.803 1.00 51.59 959 ALA A C 1
ATOM 7220 O O . ALA A 1 959 ? 16.990 -47.985 34.803 1.00 51.59 959 ALA A O 1
ATOM 7221 N N . GLY A 1 960 ? 18.223 -47.525 32.993 1.00 49.69 960 GLY A N 1
ATOM 7222 C CA . GLY A 1 960 ? 19.222 -48.574 33.237 1.00 49.69 960 GLY A CA 1
ATOM 7223 C C . GLY A 1 960 ? 20.293 -48.683 32.146 1.00 49.69 960 GLY A C 1
ATOM 7224 O O . GLY A 1 960 ? 20.222 -48.014 31.114 1.00 49.69 960 GLY A O 1
ATOM 7225 N N . THR A 1 961 ? 21.295 -49.541 32.364 1.00 47.69 961 THR A N 1
ATOM 7226 C CA . THR A 1 961 ? 22.429 -49.731 31.440 1.00 47.69 961 THR A CA 1
ATOM 7227 C C . THR A 1 961 ? 22.193 -50.932 30.521 1.00 47.69 961 THR A C 1
ATOM 7229 O O . THR A 1 961 ? 22.037 -52.057 30.994 1.00 47.69 961 THR A O 1
ATOM 7232 N N . LEU A 1 962 ? 22.225 -50.723 29.199 1.00 50.12 962 LEU A N 1
ATOM 7233 C CA . LEU A 1 962 ? 22.188 -51.815 28.216 1.00 50.12 962 LEU A CA 1
ATOM 7234 C C . LEU A 1 962 ? 23.436 -52.690 28.361 1.00 50.12 962 LEU A C 1
ATOM 7236 O O . LEU A 1 962 ? 24.554 -52.210 28.170 1.00 50.12 962 LEU A O 1
ATOM 7240 N N . THR A 1 963 ? 23.258 -53.978 28.651 1.00 47.47 963 THR A N 1
ATOM 7241 C CA . THR A 1 963 ? 24.373 -54.936 28.703 1.00 47.47 963 THR A CA 1
ATOM 7242 C C . THR A 1 963 ? 24.140 -56.091 27.730 1.00 47.47 963 THR A C 1
ATOM 7244 O O . THR A 1 963 ? 23.025 -56.588 27.581 1.00 47.47 963 THR A O 1
ATOM 7247 N N . GLY A 1 964 ? 25.196 -56.478 27.007 1.00 43.78 964 GLY A N 1
ATOM 7248 C CA . GLY A 1 964 ? 25.184 -57.594 26.055 1.00 43.78 964 GLY A CA 1
ATOM 7249 C C . GLY A 1 964 ? 26.059 -57.349 24.821 1.00 43.78 964 GLY A C 1
ATOM 7250 O O . GLY A 1 964 ? 26.017 -56.276 24.222 1.00 43.78 964 GLY A O 1
ATOM 7251 N N . ALA A 1 965 ? 26.850 -58.354 24.436 1.00 36.94 965 ALA A N 1
ATOM 7252 C CA . ALA A 1 965 ? 27.611 -58.378 23.188 1.00 36.94 965 ALA A CA 1
ATOM 7253 C C . ALA A 1 965 ? 26.864 -59.243 22.159 1.00 36.94 965 ALA A C 1
ATOM 7255 O O . ALA A 1 965 ? 26.756 -60.455 22.331 1.00 36.94 965 ALA A O 1
ATOM 7256 N N . GLY A 1 966 ? 26.330 -58.616 21.107 1.00 46.19 966 GLY A N 1
ATOM 7257 C CA . GLY A 1 966 ? 25.540 -59.272 20.059 1.00 46.19 966 GLY A CA 1
ATOM 7258 C C . GLY A 1 966 ? 24.385 -58.401 19.548 1.00 46.19 966 GLY A C 1
ATOM 7259 O O . GLY A 1 966 ? 24.208 -57.269 19.990 1.00 46.19 966 GLY A O 1
ATOM 7260 N N . SER A 1 967 ? 23.605 -58.925 18.597 1.00 39.34 967 SER A N 1
ATOM 7261 C CA . SER A 1 967 ? 22.481 -58.239 17.931 1.00 39.34 967 SER A CA 1
ATOM 7262 C C . SER A 1 967 ? 21.240 -58.006 18.805 1.00 39.34 967 SER A C 1
ATOM 7264 O O . SER A 1 967 ? 20.331 -57.305 18.373 1.00 39.34 967 SER A O 1
ATOM 7266 N N . GLU A 1 968 ? 21.190 -58.559 20.017 1.00 44.44 968 GLU A N 1
ATOM 7267 C CA . GLU A 1 968 ? 20.150 -58.275 21.013 1.00 44.44 968 GLU A CA 1
ATOM 7268 C C . GLU A 1 968 ? 20.803 -57.628 22.241 1.00 44.44 968 GLU A C 1
ATOM 7270 O O . GLU A 1 968 ? 21.683 -58.215 22.871 1.00 44.44 968 GLU A O 1
ATOM 7275 N N . ARG A 1 969 ? 20.385 -56.401 22.572 1.00 48.31 969 ARG A N 1
ATOM 7276 C CA . ARG A 1 969 ? 20.792 -55.684 23.790 1.00 48.31 969 ARG A CA 1
ATOM 7277 C C . ARG A 1 969 ? 19.649 -55.753 24.804 1.00 48.31 969 ARG A C 1
ATOM 7279 O O . ARG A 1 969 ? 18.507 -55.551 24.411 1.00 48.31 969 ARG A O 1
ATOM 7286 N N . GLN A 1 970 ? 19.939 -56.012 26.081 1.00 50.34 970 GLN A N 1
ATOM 7287 C CA . GLN A 1 970 ? 18.922 -56.172 27.133 1.00 50.34 970 GLN A CA 1
ATOM 7288 C C . GLN A 1 970 ? 19.051 -55.093 28.226 1.00 50.34 970 GLN A C 1
ATOM 7290 O O . GLN A 1 970 ? 20.158 -54.648 28.535 1.00 50.34 970 GLN A O 1
ATOM 7295 N N . ILE A 1 971 ? 17.918 -54.690 28.814 1.00 52.50 971 ILE A N 1
ATOM 7296 C CA . ILE A 1 971 ? 17.798 -53.863 30.033 1.00 52.50 971 ILE A CA 1
ATOM 7297 C C . ILE A 1 971 ? 17.143 -54.723 31.121 1.00 52.50 971 ILE A C 1
ATOM 7299 O O . ILE A 1 971 ? 16.307 -55.573 30.805 1.00 52.50 971 ILE A O 1
ATOM 7303 N N . SER A 1 972 ? 17.534 -54.543 32.387 1.00 52.19 972 SER A N 1
ATOM 7304 C CA . SER A 1 972 ? 16.985 -55.349 33.482 1.00 52.19 972 SER A CA 1
ATOM 7305 C C . SER A 1 972 ? 15.511 -55.011 33.740 1.00 52.19 972 SER A C 1
ATOM 7307 O O . SER A 1 972 ? 15.066 -53.882 33.555 1.00 52.19 972 SER A O 1
ATOM 7309 N N . SER A 1 973 ? 14.721 -55.980 34.203 1.00 54.81 973 SER A N 1
ATOM 7310 C CA . SER A 1 973 ? 13.288 -55.776 34.458 1.00 54.81 973 SER A CA 1
ATOM 7311 C C . SER A 1 973 ? 12.975 -54.795 35.597 1.00 54.81 973 SER A C 1
ATOM 7313 O O . SER A 1 973 ? 11.827 -54.390 35.733 1.00 54.81 973 SER A O 1
ATOM 7315 N N . ALA A 1 974 ? 13.957 -54.424 36.425 1.00 54.44 974 ALA A N 1
ATOM 7316 C CA . ALA A 1 974 ? 13.786 -53.444 37.504 1.00 54.44 974 ALA A CA 1
ATOM 7317 C C . ALA A 1 974 ? 13.805 -51.985 37.005 1.00 54.44 974 ALA A C 1
ATOM 7319 O O . ALA A 1 974 ? 13.400 -51.073 37.728 1.00 54.44 974 ALA A O 1
ATOM 7320 N N . ASP A 1 975 ? 14.239 -51.797 35.760 1.00 55.06 975 ASP A N 1
ATOM 7321 C CA . ASP A 1 975 ? 14.596 -50.518 35.153 1.00 55.06 975 ASP A CA 1
ATOM 7322 C C . ASP A 1 975 ? 13.499 -49.983 34.218 1.00 55.06 975 ASP A C 1
ATOM 7324 O O . ASP A 1 975 ? 13.693 -48.973 33.550 1.00 55.06 975 ASP A O 1
ATOM 7328 N N . VAL A 1 976 ? 12.343 -50.655 34.144 1.00 58.38 976 VAL A N 1
ATOM 7329 C CA . VAL A 1 976 ? 11.194 -50.271 33.307 1.00 58.38 976 VAL A CA 1
ATOM 7330 C C . VAL A 1 976 ? 9.949 -50.139 34.184 1.00 58.38 976 VAL A C 1
ATOM 7332 O O . VAL A 1 976 ? 9.593 -51.076 34.899 1.00 58.38 976 VAL A O 1
ATOM 7335 N N . ARG A 1 977 ? 9.263 -48.991 34.129 1.00 59.56 977 ARG A N 1
ATOM 7336 C CA . ARG A 1 977 ? 7.995 -48.743 34.836 1.00 59.56 977 ARG A CA 1
ATOM 7337 C C . ARG A 1 977 ? 6.910 -48.294 33.859 1.00 59.56 977 ARG A C 1
ATOM 7339 O O . ARG A 1 977 ? 7.083 -47.300 33.162 1.00 59.56 977 ARG A O 1
ATOM 7346 N N . ASP A 1 978 ? 5.790 -49.012 33.824 1.00 59.78 978 ASP A N 1
ATOM 7347 C CA . ASP A 1 978 ? 4.581 -48.576 33.113 1.00 59.78 978 ASP A CA 1
ATOM 7348 C C . ASP A 1 978 ? 3.883 -47.485 33.935 1.00 59.78 978 ASP A C 1
ATOM 7350 O O . ASP A 1 978 ? 3.638 -47.673 35.126 1.00 59.78 978 ASP A O 1
ATOM 7354 N N . ARG A 1 979 ? 3.583 -46.331 33.323 1.00 57.06 979 ARG A N 1
ATOM 7355 C CA . ARG A 1 979 ? 2.828 -45.255 33.989 1.00 57.06 979 ARG A CA 1
ATOM 7356 C C . ARG A 1 979 ? 1.317 -45.533 34.057 1.00 57.06 979 ARG A C 1
ATOM 7358 O O . ARG A 1 979 ? 0.582 -44.693 34.568 1.00 57.06 979 ARG A O 1
ATOM 7365 N N . GLY A 1 980 ? 0.854 -46.663 33.518 1.00 54.72 980 GLY A N 1
ATOM 7366 C CA . GLY A 1 980 ? -0.554 -47.034 33.362 1.00 54.72 980 GLY A CA 1
ATOM 7367 C C . GLY A 1 980 ? -1.123 -48.087 34.328 1.00 54.72 980 GLY A C 1
ATOM 7368 O O . GLY A 1 980 ? -2.149 -48.676 33.983 1.00 54.72 980 GLY A O 1
ATOM 7369 N N . GLN A 1 981 ? -0.519 -48.331 35.501 1.00 44.84 981 GLN A N 1
ATOM 7370 C CA . GLN A 1 981 ? -1.176 -49.020 36.633 1.00 44.84 981 GLN A CA 1
ATOM 7371 C C . GLN A 1 981 ? -1.129 -48.204 37.920 1.00 44.84 981 GLN A C 1
ATOM 7373 O O . GLN A 1 981 ? -0.039 -47.683 38.248 1.00 44.84 981 GLN A O 1
#

Sequence (981 aa):
MRILFVAVLAIISLAACALAANNPYGVHMLSFGSNIQDWARSLTGPGGYCKQLMMGITNSTTGPSSTWVSWVQGCYDRQMIPICRIATTYSNGQWSAPVPDSPGNYTSFAQAVKRVVQGLPRNDNYPLYIEVLNEVNSSKEWGGNANAWEYGRCLVDVANAIRSIGDSRIRIMNAGLAGGADFVNEMFALVPESLWAWDVWASHSYSLNRPPEINQHNGTAGPGSITIDSYLDELAVIASYGRTGVQVILTETGYALGDQTFSEYPIINEDIRADYIVRAFRDYWSKWPEVLGVTPFEFVDNSGGWSSYDWVYPGSGTGTQNRPTNAHKQYYDVWNLAKPNMSRGCISGCVREAAFNARLSGAIVTLNPGGYTTTTDAMGNYYFPNSTNLNLVSPGTYTVTASKSGFANQTVANVAVAAGQNVVVNFALPPSGTGSITGRAVDPYTGLGIPGVSITVSPGGASTSTDSNGDYTVRNLAPSTYNVTAWKYGYRSFTHAGLTVNANQAAVLDFCLAPGADPPRANMLENTDLEYGGGASGDGVASGWANIDNQPHDAYFAIDTNVKFSGRASQRITPNGSGYYWIGQWTGYNTIVPGRRYKFQAWCKTSNPSGAGAQIQAVLSRYGESVDAVVQGYPVLTTSSGWTLLQGWGTVPSSMWGGASGRMRLELHGARNGTTWFDRAYVCEDDRSDSPVSPPSSFTATPQQGAVALSWRNPPNPPYSPTGTVIVYRTDRYPLSPTDGIVLADVPGSPNSTSSVAHTGLRIGERYYYAAFAHTAGPANYSDPSFAVGEPFDTTGPSVPSVTDDGAYTRSQNTLHASWSSFDPESGIIGYEYAIGTAIGSTDVVPWTPVGLNTQVSRSGLLLANGVTYYFSVRATNGVGLSTVGYSNGIKVAAPAATVGQVKALPDGTFVWLENKHVIAGTDFLSGGIYIEEPDRSAGIKVVPASGTIATGHLVDVAGTLTGAGSERQISSADVRDRGQ

pLDDT: mean 81.1, std 18.68, range [26.19, 98.88]

Foldseek 3Di:
DVVVVVVVVVVVVVVPDPPQQQQFEFAEDADQDLLLLLQGCLLRPAAAEYEYEQEAQALPQQEGDPSQQVRLVSCVVSNYAYAYEYAHDDDPQAGEAHDAPDQLHRQSSLLNLLRHLLRHDFDPSYAHEYEYFAQLVDCRRHVGHRDLSSLLSNLQNNLVSNVVSVDPSYFYEYHAHELCLVSLLVNCVNRVSSLVSGDAYHYAQAQELDAQVCDPVVPNDDQSHRHLVNCVSNQVSSVVSPDHPHAYRHNEYFYFQQGCPDVVGDGDDLVSRLVRVLCCSAVPLSPDSRRSYYHYPHDEDLPPPRVRRHQFYHPFDQDPSSHTPGGGNNSQSSSLAFTSPAQFHKEKEFEAAAPQGQGDFQKWKFKPPVRDIDTAHPRRMDMPPHPPDRRGGGFDWIKMKIGDAQWDIDIDGGQGTGHSYYHYDYHHTYGPAFEKEKEFEAALFARFGDWFWWKFKPDPGFIDTAHRRRIDMGTRHGFDFIWIWTDDPQWDIAIDGGFTTHGPYYGYDYFYIYGDDDDPDDFQWPCQPPAPPDDDDDDDDPDDDPDPPPDDDPPAWDWACPDDRNRGTWIKGWDDAQDKDKDKTKGDFLPAFAQFKKKKKKKKAWPDPPFQAKWKKKFWDADDPDGPDIWTWDFDDAGPNRITMTMTMDHHHCPPPPRGGGMMMMMIIGGRPTMMIIHRTGMDTDPDDDFPAAEWAPWEWDADAQKIKIKTFAAADDVFWWQWKWKFKDQNEAQFDSPRHHTPDTGGDGHGDMDMDMGHPDAAPGKMKMWIWIFGPDPTRTHGTDIYIYGYHHDDWKDAKDKEWPDAEDQDQFKTKIFIDIADSRQTWFWKWKAKDLDWPDRVFHHTHTPTPGRMDIGGRGRHDAFTKMKMKMWTAGRVGHIHIDIYPTYGHHDDDDDDDDDDDDPPPDWDFDAFDKWFWDDDPPDPWTKTADPVNPDIATERAPDDDDDGGFIKGFGAGFDDDDPHTYGYNVGIDTPPD

Secondary structure (DSSP, 8-state):
-HHHHHHHHHHHHTTS--PPPP--BEEEESS--HHHHHHHHHHH-TT-EEEEEE----TT--S--HHHHHHHHHHHHTT-EEEEEE---EETTEEPPP--SBTTB-HHHHHHHHHHHHHS---SSS-EEEEESB-TTSTTTTTTS--HHHHHHHHHHHHHHHHTT--TTEEEE-PBBSS-HHHHHHHHHH-GGGGGS-SBEEEE---TT--TT--TTTTSS-TT--STTTHHHHHHHHHHTT--S--EEEEE----TT--SSTTS----HHHHHHHHHHIIIIIITT-TTEEEE--S-S--TT-TTGGG-SB-TT--B-GGG-BSSB-HHHHHHHHSPPTT-S--EEEEEEEETTT--B-TT-EEEEETTTEEEE--TTSEEEESBTTBSS---SEEEEEEEE-TTB--EEEEEEEE-TT-EEE--EEEPBSS-EEEEEEEE-TTT--B-TT-EEEEETT--EEE--TTSEEEEEEE-SEEEEEEEE-TTB--EEEEEEEE-TT-EEE--EE--BSSSPSS---BS---TTS---SS-SSS------SS----TTTEEEESSS-SSSSPEEEE---SS---EEEEEB-TT-B-TT-EEEEEEEEEES-TTSS--EEEEEEESSTT---EEEE-EEEEE-TTS-EEEEEEEEPPTTGGGG--BEEEEEEEPPTTS-EEEEEEEEEE--------PPPEEEEEEEEBTEEEEEEE-----SS-EEEEEEEEESSS--SSTTSSEEEEEE---TT-EEEEEEESPPTT--EEEEEEEEESSS--BPPPEEEEE--B---PPPPPEEEES-SEE--SS-EEEEEE---TTT-EEEEEEEEESSTT--SSEEEEEEET-SEEEE-S--PPTT-EEEEEEEEEETTS-EEEEE---EEEPP-----------TT-PPPP-EEEEEE-EE-TTTSPEEEE-TT-SSEEEE--SS--PPTT-EEEEES--B-SSS--B--GGGEEETT-

Radius of gyration: 40.9 Å; chains: 1; bounding box: 133×105×83 Å